Protein 4FMR (pdb70)

Nearest PDB structures (foldseek):
  4fmr-assembly1_A  TM=1.004E+00  e=1.280E-43  Phocaeicola vulgatus ATCC 8482
  4fmr-assembly2_C  TM=9.860E-01  e=5.935E-41  Phocaeicola vulgatus ATCC 8482
  2ra1-assembly1_A  TM=5.132E-01  e=4.662E-01  Geobacillus stearothermophilus
  8rw9-assembly1_F-2  TM=4.056E-01  e=6.916E-01  Bacillus anthracis
  5e4e-assembly1_C  TM=2.403E-01  e=9.165E-01  Homo sapiens

CATH classification: 2.70.50.70 (+1 more: 4.10.520.10)

Foldseek 3Di:
DAEFEWEWAPPVPTDTDTDDDDDDDPVVVLVVVVVVVPDDSVVSVVVVVVVVVVVCLCFHWDADQFKIKHKDKFADCPPVDDDPVGIDIDIDIDGHNNVVVVVVVYDYHYPYHDPDQAEFDWKAEPRPRDTPQEYEAQGKMKTFGAQLAQDDDDPVTAKWKAASVPRDIDGADPVQPDGDRGMTMGGHHQPDDWAKIIKGWHQRDGDDDDGHPHIDIYDDIHTYDHHD/DFPAEWEWAWADPVHTDTDTPDPDDDDPVVVLVVVVVVVPDDSVVSVVVVCVVVVVVCLCFHWDADQFKIKHKDKDADQDPVDDDLVGMDIDIDIDGHNNVVVSVVSYDYHYPYHDPDQDEFRWKAEPVVRDTPQEYEAQGKMKTFGAQLAFDDDDPVTAKWKQAPVPRDIDGAPPVQPDGDRGMTMGGHHQPDDWFKIIKGWHQGDGDDDDGHPHIDMYDDMHTYDHHRD/DPAEWEWAWDPVGTDTDTPDDDDDDPVVVLVVVVVVPVDDSVVSVVVVCCVVCVVCLVQHWDADQFKIKHKDKFADDDPVDDDPVGIDIDIDIDGHNNVVVVVVVYDYDYPYHDPDQDEFGWKAEPRPRDTPQEYEAQGKMKTFGAQLAQDDDDPVTAKWKAAPVPRDIDGADPVQPDGDRGMTMGHHHLPDDWAKIIKGWHQGDRPPDDGHPHIDIYDDMHTYDHHD/DQPAEWEWAWAVPVHTDTDTPDDDDDDPVVVLVVVVVVVPDDSVVSVVVVVVVVCVVCLVFHWDADQFKIKHKDKDADQDPVDDDPVGMDIDIDIDGHNNVVVSVVSYDYDYPYHDPDQAEFDWKAEPVPRDTPQEYEAQGKMKTFGAQLAFDDDDPVTAKWKQASVPRDIDGAPPVQPDGDRGMTMGGHHQPDDFHKIIKGWHQGDRPPDDGHPDIDMYDDIHTYDHHD

Solvent-accessible surface area: 40534 Å² total

Structure (mmCIF, N/CA/C/O backbone):
data_4FMR
#
_entry.id   4FMR
#
_cell.length_a   59.536
_cell.length_b   143.307
_cell.length_c   67.561
_cell.angle_alpha   90.000
_cell.angle_beta   94.350
_cell.angle_gamma   90.000
#
_symmetry.space_group_name_H-M   'P 1 21 1'
#
loop_
_entity.id
_entity.type
_entity.pdbx_description
1 polymer 'uncharacterized hypothetical protein'
2 water water
#
loop_
_atom_site.group_PDB
_atom_site.id
_atom_site.type_symbol
_atom_site.label_atom_id
_atom_site.label_alt_id
_atom_site.label_comp_id
_atom_site.label_asym_id
_atom_site.label_entity_id
_atom_site.label_seq_id
_atom_site.pdbx_PDB_ins_code
_atom_site.Cartn_x
_atom_site.Cartn_y
_atom_site.Cartn_z
_atom_site.occupancy
_atom_site.B_iso_or_equiv
_atom_site.auth_seq_id
_atom_site.auth_comp_id
_atom_site.auth_asym_id
_atom_site.auth_atom_id
_atom_site.pdbx_PDB_model_num
ATOM 1 N N . LYS A 1 3 ? 15.768 -24.912 -4.382 1.00 60.59 3 LYS A N 1
ATOM 2 C CA . LYS A 1 3 ? 14.710 -23.911 -4.517 1.00 59.71 3 LYS A CA 1
ATOM 3 C C . LYS A 1 3 ? 14.774 -22.844 -3.384 1.00 60.83 3 LYS A C 1
ATOM 4 O O . LYS A 1 3 ? 14.744 -21.634 -3.668 1.00 62.44 3 LYS A O 1
ATOM 6 N N . ASN A 1 4 ? 14.838 -23.280 -2.109 1.00 50.88 4 ASN A N 1
ATOM 7 C CA . ASN A 1 4 ? 14.861 -22.324 -1.000 1.00 47.39 4 ASN A CA 1
ATOM 8 C C . ASN A 1 4 ? 16.289 -21.959 -0.619 1.00 45.58 4 ASN A C 1
ATOM 9 O O . ASN A 1 4 ? 17.195 -22.770 -0.789 1.00 42.58 4 ASN A O 1
ATOM 14 N N . VAL A 1 5 ? 16.500 -20.704 -0.175 1.00 39.68 5 VAL A N 1
ATOM 15 C CA . VAL A 1 5 ? 17.844 -20.226 0.142 1.00 38.39 5 VAL A CA 1
ATOM 16 C C . VAL A 1 5 ? 17.868 -19.562 1.516 1.00 39.05 5 VAL A C 1
ATOM 17 O O . VAL A 1 5 ? 17.089 -18.647 1.789 1.00 38.13 5 VAL A O 1
ATOM 21 N N . LEU A 1 6 ? 18.768 -20.058 2.382 1.00 34.54 6 LEU A N 1
ATOM 22 C CA . LEU A 1 6 ? 19.050 -19.502 3.703 1.00 33.40 6 LEU A CA 1
ATOM 23 C C . LEU A 1 6 ? 20.400 -18.790 3.625 1.00 38.31 6 LEU A C 1
ATOM 24 O O . LEU A 1 6 ? 21.393 -19.395 3.204 1.00 37.31 6 LEU A O 1
ATOM 29 N N . LYS A 1 7 ? 20.425 -17.494 3.968 1.00 36.42 7 LYS A N 1
ATOM 30 C CA . LYS A 1 7 ? 21.650 -16.679 3.975 1.00 36.64 7 LYS A CA 1
ATOM 31 C C . LYS A 1 7 ? 22.275 -16.764 5.362 1.00 39.79 7 LYS A C 1
ATOM 32 O O . LYS A 1 7 ? 21.579 -16.587 6.355 1.00 37.14 7 LYS A O 1
ATOM 38 N N . ALA A 1 8 ? 23.574 -17.082 5.451 1.00 39.69 8 ALA A N 1
ATOM 39 C CA . ALA A 1 8 ? 24.181 -17.254 6.770 1.00 39.74 8 ALA A CA 1
ATOM 40 C C . ALA A 1 8 ? 25.523 -16.560 6.927 1.00 42.54 8 ALA A C 1
ATOM 41 O O . ALA A 1 8 ? 26.352 -16.583 6.021 1.00 41.27 8 ALA A O 1
ATOM 43 N N . TRP A 1 9 ? 25.732 -15.979 8.119 1.00 40.09 9 TRP A N 1
ATOM 44 C CA . TRP A 1 9 ? 26.992 -15.381 8.559 1.00 41.78 9 TRP A CA 1
ATOM 45 C C . TRP A 1 9 ? 27.865 -16.425 9.217 1.00 45.65 9 TRP A C 1
ATOM 46 O O . TRP A 1 9 ? 27.355 -17.407 9.748 1.00 41.71 9 TRP A O 1
ATOM 57 N N . LEU A 1 10 ? 29.173 -16.175 9.242 1.00 46.21 10 LEU A N 1
ATOM 58 C CA . LEU A 1 10 ? 30.135 -16.948 10.011 1.00 46.86 10 LEU A CA 1
ATOM 59 C C . LEU A 1 10 ? 30.410 -16.147 11.274 1.00 49.62 10 LEU A C 1
ATOM 60 O O . LEU A 1 10 ? 30.767 -14.970 11.158 1.00 48.29 10 LEU A O 1
ATOM 65 N N . VAL A 1 11 ? 30.121 -16.726 12.461 1.00 47.29 11 VAL A N 1
ATOM 66 C CA . VAL A 1 11 ? 30.321 -16.118 13.798 1.00 47.40 11 VAL A CA 1
ATOM 67 C C . VAL A 1 11 ? 31.108 -17.100 14.684 1.00 54.63 11 VAL A C 1
ATOM 68 O O . VAL A 1 11 ? 31.064 -18.318 14.453 1.00 52.81 11 VAL A O 1
ATOM 72 N N . ASP A 1 12 ? 31.792 -16.562 15.714 1.00 55.62 12 ASP A N 1
ATOM 73 C CA . ASP A 1 12 ? 32.551 -17.334 16.705 1.00 57.84 12 ASP A CA 1
ATOM 74 C C . ASP A 1 12 ? 31.583 -18.006 17.671 1.00 63.79 12 ASP A C 1
ATOM 75 O O . ASP A 1 12 ? 30.545 -17.427 18.001 1.00 63.57 12 ASP A O 1
ATOM 80 N N . ASN A 1 13 ? 31.910 -19.245 18.086 1.00 61.50 13 ASN A N 1
ATOM 81 C CA . ASN A 1 13 ? 31.114 -20.117 18.959 1.00 74.84 13 ASN A CA 1
ATOM 82 C C . ASN A 1 13 ? 31.423 -19.877 20.444 1.00 114.36 13 ASN A C 1
ATOM 83 O O . ASN A 1 13 ? 31.451 -18.739 20.909 1.00 81.79 13 ASN A O 1
ATOM 88 N N . THR A 1 21 ? 38.127 -20.963 19.9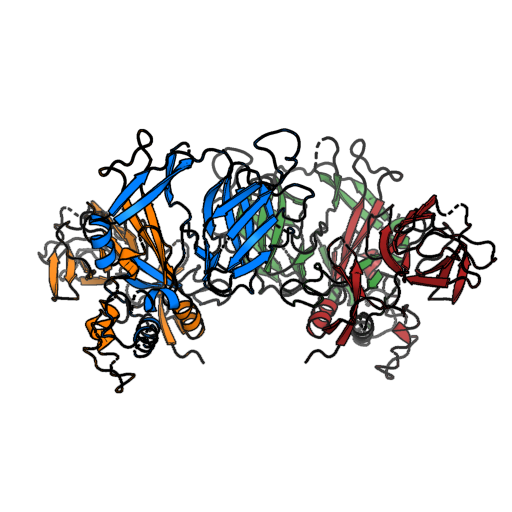62 1.00 66.22 21 THR A N 1
ATOM 89 C CA . THR A 1 21 ? 36.727 -21.305 19.638 1.00 64.48 21 THR A CA 1
ATOM 90 C C . THR A 1 21 ? 36.503 -21.622 18.128 1.00 66.38 21 THR A C 1
ATOM 91 O O . THR A 1 21 ? 37.320 -21.272 17.272 1.00 66.46 21 THR A O 1
ATOM 95 N N . ASP A 1 22 ? 35.363 -22.276 17.842 1.00 61.51 22 ASP A N 1
ATOM 96 C CA . ASP A 1 22 ? 34.859 -22.678 16.520 1.00 61.21 22 ASP A CA 1
ATOM 97 C C . ASP A 1 22 ? 34.111 -21.568 15.768 1.00 63.43 22 ASP A C 1
ATOM 98 O O . ASP A 1 22 ? 33.581 -20.653 16.399 1.00 63.90 22 ASP A O 1
ATOM 103 N N . LYS A 1 23 ? 33.982 -21.709 14.436 1.00 56.46 23 LYS A N 1
ATOM 104 C CA . LYS A 1 23 ? 33.094 -20.887 13.613 1.00 53.68 23 LYS A CA 1
ATOM 105 C C . LYS A 1 23 ? 31.783 -21.655 13.464 1.00 52.00 23 LYS A C 1
ATOM 106 O O . LYS A 1 23 ? 31.799 -22.888 13.370 1.00 50.86 23 LYS A O 1
ATOM 112 N N . ILE A 1 24 ? 30.657 -20.940 13.462 1.00 45.04 24 ILE A N 1
ATOM 113 C CA . ILE A 1 24 ? 29.323 -21.522 13.303 1.00 42.27 24 ILE A CA 1
ATOM 114 C C . ILE A 1 24 ? 28.496 -20.625 12.392 1.00 42.52 24 ILE A C 1
ATOM 115 O O . ILE A 1 24 ? 28.783 -19.431 12.243 1.00 39.74 24 ILE A O 1
ATOM 120 N N . PHE A 1 25 ? 27.456 -21.210 11.781 1.00 37.97 25 PHE A N 1
ATOM 121 C CA . PHE A 1 25 ? 26.586 -20.458 10.905 1.00 36.38 25 PHE A CA 1
ATOM 122 C C . PHE A 1 25 ? 25.483 -19.791 11.697 1.00 40.43 25 PHE A C 1
ATOM 123 O O . PHE A 1 25 ? 24.900 -20.386 12.611 1.00 40.09 25 PHE A O 1
ATOM 131 N N . GLN A 1 26 ? 25.213 -18.538 11.341 1.00 35.49 26 GLN A N 1
ATOM 132 C CA . GLN A 1 26 ? 24.162 -17.739 11.937 1.00 33.61 26 GLN A CA 1
ATOM 133 C C . GLN A 1 26 ? 23.277 -17.202 10.835 1.00 35.97 26 GLN A C 1
ATOM 134 O O . GLN A 1 26 ? 23.780 -16.595 9.894 1.00 35.20 26 GLN A O 1
ATOM 140 N N . LEU A 1 27 ? 21.968 -17.429 10.946 1.00 33.31 27 LEU A N 1
ATOM 141 C CA . LEU A 1 27 ? 20.999 -16.929 9.972 1.00 33.62 27 LEU A CA 1
ATOM 142 C C . LEU A 1 27 ? 21.022 -15.407 9.927 1.00 40.07 27 LEU A C 1
ATOM 143 O O . LEU A 1 27 ? 21.000 -14.770 10.978 1.00 38.24 27 LEU A O 1
ATOM 148 N N . GLU A 1 28 ? 21.055 -14.836 8.727 1.00 39.83 28 GLU A N 1
ATOM 149 C CA . GLU A 1 28 ? 21.020 -13.382 8.560 1.00 41.82 28 GLU A CA 1
ATOM 150 C C . GLU A 1 28 ? 19.661 -12.803 9.014 1.00 50.64 28 GLU A C 1
ATOM 151 O O . GLU A 1 28 ? 18.621 -13.470 8.881 1.00 47.85 28 GLU A O 1
ATOM 157 N N . THR A 1 29 ? 19.680 -11.554 9.563 1.00 51.16 29 THR A N 1
ATOM 158 C CA . THR A 1 29 ? 18.452 -10.873 9.982 1.00 51.72 29 THR A CA 1
ATOM 159 C C . THR A 1 29 ? 17.704 -10.401 8.726 1.00 55.83 29 THR A C 1
ATOM 160 O O . THR A 1 29 ? 18.258 -9.620 7.942 1.00 58.12 29 THR A O 1
ATOM 164 N N . THR A 1 30 ? 16.481 -10.908 8.501 1.00 49.89 30 THR A N 1
ATOM 165 C CA . THR A 1 30 ? 15.738 -10.491 7.311 1.00 49.89 30 THR A CA 1
ATOM 166 C C . THR A 1 30 ? 14.350 -9.933 7.680 1.00 50.48 30 THR A C 1
ATOM 167 O O . THR A 1 30 ? 14.211 -8.716 7.840 1.00 49.50 30 THR A O 1
ATOM 171 N N . ARG A 1 31 ? 13.363 -10.828 7.851 1.00 44.17 31 ARG A N 1
ATOM 172 C CA . ARG A 1 31 ? 11.947 -10.543 8.024 1.00 43.23 31 ARG A CA 1
ATOM 173 C C . ARG A 1 31 ? 11.250 -11.436 9.021 1.00 43.14 31 ARG A C 1
ATOM 174 O O . ARG A 1 31 ? 11.616 -12.595 9.201 1.00 41.19 31 ARG A O 1
ATOM 182 N N . SER A 1 32 ? 10.131 -10.944 9.511 1.00 38.10 32 SER A N 1
ATOM 183 C CA . SER A 1 32 ? 9.223 -11.653 10.387 1.00 36.25 32 SER A CA 1
ATOM 184 C C . SER A 1 32 ? 7.829 -11.628 9.769 1.00 38.54 32 SER A C 1
ATOM 185 O O . SER A 1 32 ? 7.413 -10.602 9.229 1.00 39.55 32 SER A O 1
ATOM 188 N N . ILE A 1 33 ? 7.122 -12.752 9.786 1.00 33.20 33 ILE A N 1
ATOM 189 C CA . ILE A 1 33 ? 5.785 -12.740 9.205 1.00 33.55 33 ILE A CA 1
ATOM 190 C C . ILE A 1 33 ? 4.815 -13.302 10.245 1.00 38.53 33 ILE A C 1
ATOM 191 O O . ILE A 1 33 ? 5.157 -14.195 11.024 1.00 38.97 33 ILE A O 1
ATOM 196 N N . ASP A 1 34 ? 3.648 -12.699 10.315 1.00 35.02 34 ASP A N 1
ATOM 197 C CA . ASP A 1 34 ? 2.621 -13.100 11.266 1.00 35.43 34 ASP A CA 1
ATOM 198 C C . ASP A 1 34 ? 1.406 -13.606 10.483 1.00 39.05 34 ASP A C 1
ATOM 199 O O . ASP A 1 34 ? 1.500 -13.740 9.260 1.00 38.95 34 ASP A O 1
ATOM 204 N N . LYS A 1 35 ? 0.280 -13.868 11.174 1.00 37.02 35 LYS A N 1
ATOM 205 C CA . LYS A 1 35 ? -0.939 -14.400 10.576 1.00 38.11 35 LYS A CA 1
ATOM 206 C C . LYS A 1 35 ? -1.468 -13.511 9.456 1.00 41.05 35 LYS A C 1
ATOM 207 O O . LYS A 1 35 ? -1.911 -14.045 8.447 1.00 40.61 35 LYS A O 1
ATOM 213 N N . GLU A 1 36 ? -1.390 -12.179 9.605 1.00 38.62 36 GLU A N 1
ATOM 214 C CA . GLU A 1 36 ? -1.859 -11.233 8.593 1.00 39.30 36 GLU A CA 1
ATOM 215 C C . GLU A 1 36 ? -1.119 -11.454 7.258 1.00 41.89 36 GLU A C 1
ATOM 216 O O . GLU A 1 36 ? -1.777 -11.632 6.228 1.00 41.82 36 GLU A O 1
ATOM 222 N N . ILE A 1 37 ? 0.229 -11.506 7.287 1.00 37.92 37 ILE A N 1
ATOM 223 C CA . ILE A 1 37 ? 1.068 -11.726 6.102 1.00 37.98 37 ILE A CA 1
ATOM 224 C C . ILE A 1 37 ? 0.877 -13.179 5.553 1.00 41.32 37 ILE A C 1
ATOM 225 O O . ILE A 1 37 ? 0.867 -13.360 4.329 1.00 42.82 37 ILE A O 1
ATOM 230 N N . ILE A 1 38 ? 0.702 -14.182 6.440 1.00 35.54 38 ILE A N 1
ATOM 231 C CA . ILE A 1 38 ? 0.435 -15.587 6.060 1.00 34.93 38 ILE A CA 1
ATOM 232 C C . ILE A 1 38 ? -0.880 -15.634 5.249 1.00 39.42 38 ILE A C 1
ATOM 233 O O . ILE A 1 38 ? -0.923 -16.263 4.191 1.00 38.70 38 ILE A O 1
ATOM 238 N N . LEU A 1 39 ? -1.918 -14.926 5.731 1.00 36.86 39 LEU A N 1
ATOM 239 C CA . LEU A 1 39 ? -3.206 -14.824 5.053 1.00 38.49 39 LEU A CA 1
ATOM 240 C C . LEU A 1 39 ? -3.062 -14.117 3.712 1.00 42.53 39 LEU A C 1
ATOM 241 O O . LEU A 1 39 ? -3.638 -14.592 2.737 1.00 41.63 39 LEU A O 1
ATOM 246 N N . ASP A 1 40 ? -2.249 -13.029 3.641 1.00 40.25 40 ASP A N 1
ATOM 247 C CA . ASP A 1 40 ? -2.017 -12.312 2.371 1.00 41.23 40 ASP A CA 1
ATOM 248 C C . ASP A 1 40 ? -1.355 -13.255 1.332 1.00 44.82 40 ASP A C 1
ATOM 249 O O . ASP A 1 40 ? -1.767 -13.276 0.172 1.00 45.74 40 ASP A O 1
ATOM 254 N N . ARG A 1 41 ? -0.369 -14.065 1.772 1.00 40.00 41 ARG A N 1
ATOM 255 C CA . ARG A 1 41 ? 0.365 -15.009 0.916 1.00 38.87 41 ARG A CA 1
ATOM 256 C C . ARG A 1 41 ? -0.487 -16.209 0.534 1.00 42.48 41 ARG A C 1
ATOM 257 O O . ARG A 1 41 ? -0.360 -16.692 -0.582 1.00 45.14 41 ARG A O 1
ATOM 273 N N . VAL A 1 43 ? -3.806 -16.040 0.064 1.00 44.61 43 VAL A N 1
ATOM 274 C CA . VAL A 1 43 ? -4.753 -15.456 -0.904 1.00 46.81 43 VAL A CA 1
ATOM 275 C C . VAL A 1 43 ? -4.024 -15.199 -2.253 1.00 53.73 43 VAL A C 1
ATOM 276 O O . VAL A 1 43 ? -4.631 -15.390 -3.307 1.00 55.05 43 VAL A O 1
ATOM 280 N N . ALA A 1 44 ? -2.733 -14.812 -2.218 1.00 51.21 44 ALA A N 1
ATOM 281 C CA . ALA A 1 44 ? -1.929 -14.591 -3.428 1.00 51.77 44 ALA A CA 1
ATOM 282 C C . ALA A 1 44 ? -1.654 -15.918 -4.164 1.00 56.95 44 ALA A C 1
ATOM 283 O O . ALA A 1 44 ? -1.670 -15.934 -5.397 1.00 58.18 44 ALA A O 1
ATOM 285 N N . LYS A 1 45 ? -1.448 -17.029 -3.415 1.00 52.50 45 LYS A N 1
ATOM 286 C CA . LYS A 1 45 ? -1.169 -18.360 -3.971 1.00 52.36 45 LYS A CA 1
ATOM 287 C C . LYS A 1 45 ? -2.432 -19.009 -4.517 1.00 59.19 45 LYS A C 1
ATOM 288 O O . LYS A 1 45 ? -2.369 -19.728 -5.522 1.00 60.55 45 LYS A O 1
ATOM 294 N N . ASN A 1 46 ? -3.566 -18.793 -3.847 1.00 56.01 46 ASN A N 1
ATOM 295 C CA . ASN A 1 46 ? -4.835 -19.351 -4.285 1.00 56.61 46 ASN A CA 1
ATOM 296 C C . ASN A 1 46 ? -5.910 -18.260 -4.208 1.00 61.49 46 ASN A C 1
ATOM 297 O O . ASN A 1 46 ? -6.511 -18.063 -3.157 1.00 59.04 46 ASN A O 1
ATOM 302 N N . PRO A 1 47 ? -6.181 -17.554 -5.334 1.00 60.56 47 PRO A N 1
ATOM 303 C CA . PRO A 1 47 ? -7.159 -16.450 -5.301 1.00 61.57 47 PRO A CA 1
ATOM 304 C C . PRO A 1 47 ? -8.616 -16.928 -5.201 1.00 66.03 47 PRO A C 1
ATOM 305 O O . PRO A 1 47 ? -9.515 -16.108 -5.008 1.00 66.38 47 PRO A O 1
ATOM 309 N N . GLY A 1 48 ? -8.818 -18.244 -5.261 1.00 62.80 48 GLY A N 1
ATOM 310 C CA . GLY A 1 48 ? -10.119 -18.888 -5.118 1.00 63.02 48 GLY A CA 1
ATOM 311 C C . GLY A 1 48 ? -10.555 -19.105 -3.680 1.00 66.22 48 GLY A C 1
ATOM 312 O O . GLY A 1 48 ? -11.631 -19.657 -3.442 1.00 68.02 48 GLY A O 1
ATOM 313 N N . VAL A 1 49 ? -9.725 -18.695 -2.707 1.00 60.27 49 VAL A N 1
ATOM 314 C CA . VAL A 1 49 ? -10.047 -18.809 -1.283 1.00 58.65 49 VAL A CA 1
ATOM 315 C C . VAL A 1 49 ? -10.414 -17.414 -0.770 1.00 61.19 49 VAL A C 1
ATOM 316 O O . VAL A 1 49 ? -9.767 -16.423 -1.123 1.00 60.89 49 VAL A O 1
ATOM 320 N N . ARG A 1 50 ? -11.471 -17.343 0.034 1.00 56.79 50 ARG A N 1
ATOM 321 C CA . ARG A 1 50 ? -11.929 -16.099 0.631 1.00 56.64 50 ARG A CA 1
ATOM 322 C C . ARG A 1 50 ? -11.091 -15.850 1.890 1.00 57.58 50 ARG A C 1
ATOM 323 O O . ARG A 1 50 ? -10.989 -16.736 2.742 1.00 56.82 50 ARG A O 1
ATOM 331 N N . ARG A 1 51 ? -10.443 -14.671 1.980 1.00 52.10 51 ARG A N 1
ATOM 332 C CA . ARG A 1 51 ? -9.566 -14.320 3.101 1.00 49.94 51 ARG A CA 1
ATOM 333 C C . ARG A 1 51 ? -10.242 -14.490 4.481 1.00 52.50 51 ARG A C 1
ATOM 334 O O . ARG A 1 51 ? -9.604 -14.992 5.407 1.00 50.54 51 ARG A O 1
ATOM 342 N N . GLU A 1 52 ? -11.512 -14.064 4.602 1.00 50.96 52 GLU A N 1
ATOM 343 C CA . GLU A 1 52 ? -12.352 -14.136 5.812 1.00 51.15 52 GLU A CA 1
ATOM 344 C C . GLU A 1 52 ? -12.566 -15.588 6.253 1.00 50.45 52 GLU A C 1
ATOM 345 O O . GLU A 1 52 ? -12.506 -15.862 7.449 1.00 48.52 52 GLU A O 1
ATOM 351 N N . THR A 1 53 ? -12.780 -16.509 5.284 1.00 45.30 53 THR A N 1
ATOM 352 C CA . THR A 1 53 ? -12.936 -17.956 5.525 1.00 44.28 53 THR A CA 1
ATOM 353 C C . THR A 1 53 ? -11.597 -18.535 6.007 1.00 45.78 53 THR A C 1
ATOM 354 O O . THR A 1 53 ? -11.577 -19.331 6.948 1.00 45.26 53 THR A O 1
ATOM 366 N N . ALA A 1 55 ? -9.103 -16.778 7.455 1.00 40.53 55 ALA A N 1
ATOM 367 C CA . ALA A 1 55 ? -8.844 -16.203 8.786 1.00 40.55 55 ALA A CA 1
ATOM 368 C C . ALA A 1 55 ? -9.634 -16.958 9.885 1.00 44.34 55 ALA A C 1
ATOM 369 O O . ALA A 1 55 ? -9.058 -17.262 10.934 1.00 42.44 55 ALA A O 1
ATOM 371 N N . LEU A 1 56 ? -10.921 -17.293 9.618 1.00 43.99 56 LEU A N 1
ATOM 372 C CA . LEU A 1 56 ? -11.800 -18.041 10.532 1.00 45.04 56 LEU A CA 1
ATOM 373 C C . LEU A 1 56 ? -11.231 -19.440 10.786 1.00 47.31 56 LEU A C 1
ATOM 374 O O . LEU A 1 56 ? -11.137 -19.842 11.943 1.00 47.81 56 LEU A O 1
ATOM 379 N N . GLY A 1 57 ? -10.837 -20.119 9.710 1.00 41.88 57 GLY A N 1
ATOM 380 C CA . GLY A 1 57 ? -10.240 -21.444 9.728 1.00 41.60 57 GLY A CA 1
ATOM 381 C C . GLY A 1 57 ? -8.994 -21.532 10.590 1.00 45.95 57 GLY A C 1
ATOM 382 O O . GLY A 1 57 ? -8.876 -22.468 11.386 1.00 45.23 57 GLY A O 1
ATOM 383 N N . ILE A 1 58 ? -8.070 -20.537 10.472 1.00 41.45 58 ILE A N 1
ATOM 384 C CA . ILE A 1 58 ? -6.836 -20.507 11.264 1.00 39.85 58 ILE A CA 1
ATOM 385 C C . ILE A 1 58 ? -7.184 -20.366 12.762 1.00 39.92 58 ILE A C 1
ATOM 386 O O . ILE A 1 58 ? -6.613 -21.094 13.560 1.00 37.32 58 ILE A O 1
ATOM 391 N N . GLU A 1 59 ? -8.120 -19.458 13.134 1.00 38.23 59 GLU A N 1
ATOM 392 C CA . GLU A 1 59 ? -8.536 -19.270 14.540 1.00 38.62 59 GLU A CA 1
ATOM 393 C C . GLU A 1 59 ? -9.172 -20.534 15.105 1.00 42.35 59 GLU A C 1
ATOM 394 O O . GLU A 1 59 ? -8.888 -20.903 16.245 1.00 42.67 59 GLU A O 1
ATOM 400 N N . LEU A 1 60 ? -10.021 -21.192 14.298 1.00 37.52 60 LEU A N 1
ATOM 401 C CA . LEU A 1 60 ? -10.724 -22.418 14.661 1.00 38.44 60 LEU A CA 1
ATOM 402 C C . LEU A 1 60 ? -9.695 -23.556 14.946 1.00 37.92 60 LEU A C 1
ATOM 403 O O . LEU A 1 60 ? -9.730 -24.169 16.025 1.00 34.53 60 LEU A O 1
ATOM 421 N N . GLU A 1 62 ? -6.540 -23.272 15.700 1.00 33.30 62 GLU A N 1
ATOM 422 C CA . GLU A 1 62 ? -5.728 -22.940 16.888 1.00 32.98 62 GLU A CA 1
ATOM 423 C C . GLU A 1 62 ? -6.464 -23.284 18.163 1.00 35.98 62 GLU A C 1
ATOM 424 O O . GLU A 1 62 ? -5.817 -23.752 19.104 1.00 36.33 62 GLU A O 1
ATOM 430 N N . GLU A 1 63 ? -7.806 -23.049 18.203 1.00 32.74 63 GLU A N 1
ATOM 431 C CA A GLU A 1 63 ? -8.665 -23.389 19.340 0.50 33.26 63 GLU A CA 1
ATOM 432 C CA B GLU A 1 63 ? -8.613 -23.385 19.369 0.50 32.49 63 GLU A CA 1
ATOM 433 C C . GLU A 1 63 ? -8.614 -24.914 19.581 1.00 36.11 63 GLU A C 1
ATOM 434 O O . GLU A 1 63 ? -8.389 -25.358 20.691 1.00 35.95 63 GLU A O 1
ATOM 445 N N . VAL A 1 64 ? -8.833 -25.704 18.518 1.00 32.23 64 VAL A N 1
ATOM 446 C CA . VAL A 1 64 ? -8.859 -27.174 18.551 1.00 32.39 64 VAL A CA 1
ATOM 447 C C . VAL A 1 64 ? -7.506 -27.725 19.067 1.00 36.59 64 VAL A C 1
ATOM 448 O O . VAL A 1 64 ? -7.507 -28.566 19.967 1.00 36.95 64 VAL A O 1
ATOM 452 N N . VAL A 1 65 ? -6.386 -27.223 18.538 1.00 33.20 65 VAL A N 1
ATOM 453 C CA . VAL A 1 65 ? -5.039 -27.680 18.890 1.00 32.20 65 VAL A CA 1
ATOM 454 C C . VAL A 1 65 ? -4.700 -27.278 20.340 1.00 34.94 65 VAL A C 1
ATOM 455 O O . VAL A 1 65 ? -4.231 -28.140 21.087 1.00 33.50 65 VAL A O 1
ATOM 459 N N . ALA A 1 66 ? -4.997 -26.010 20.752 1.00 31.86 66 ALA A N 1
ATOM 460 C CA . ALA A 1 66 ? -4.760 -25.547 22.128 1.00 30.87 66 ALA A CA 1
ATOM 461 C C . ALA A 1 66 ? -5.518 -26.418 23.113 1.00 35.37 66 ALA A C 1
ATOM 462 O O . ALA A 1 66 ? -4.919 -26.893 24.084 1.00 35.04 66 ALA A O 1
ATOM 464 N N . GLU A 1 67 ? -6.799 -26.709 22.816 1.00 31.63 67 GLU A N 1
ATOM 465 C CA . GLU A 1 67 ? -7.625 -27.549 23.677 1.00 33.64 67 GLU A CA 1
ATOM 466 C C . GLU A 1 67 ? -7.099 -28.966 23.784 1.00 36.64 67 GLU A C 1
ATOM 467 O O . GLU A 1 67 ? -7.139 -29.527 24.877 1.00 35.97 67 GLU A O 1
ATOM 473 N N . ALA A 1 68 ? -6.621 -29.530 22.662 1.00 32.74 68 ALA A N 1
ATOM 474 C CA . ALA A 1 68 ? -6.051 -30.885 22.586 1.00 32.75 68 ALA A CA 1
ATOM 475 C C . ALA A 1 68 ? -4.822 -30.986 23.470 1.00 34.69 68 ALA A C 1
ATOM 476 O O . ALA A 1 68 ? -4.733 -31.899 24.274 1.00 34.46 68 ALA A O 1
ATOM 478 N N . LEU A 1 69 ? -3.900 -30.017 23.346 1.00 28.93 69 LEU A N 1
ATOM 479 C CA . LEU A 1 69 ? -2.665 -29.981 24.119 1.00 28.48 69 LEU A CA 1
ATOM 480 C C . LEU A 1 69 ? -2.918 -29.781 25.607 1.00 35.33 69 LEU A C 1
ATOM 481 O O . LEU A 1 69 ? -2.238 -30.406 26.435 1.00 34.85 69 LEU A O 1
ATOM 494 N N . ASN A 1 71 ? -5.484 -30.716 27.186 1.00 36.01 71 ASN A N 1
ATOM 495 C CA . ASN A 1 71 ? -6.224 -31.803 27.769 1.00 37.72 71 ASN A CA 1
ATOM 496 C C . ASN A 1 71 ? -5.422 -33.106 27.558 1.00 41.57 71 ASN A C 1
ATOM 497 O O . ASN A 1 71 ? -5.967 -34.211 27.568 1.00 42.43 71 ASN A O 1
ATOM 502 N N . GLY A 1 72 ? -4.101 -32.938 27.488 1.00 36.93 72 GLY A N 1
ATOM 503 C CA . GLY A 1 72 ? -3.113 -34.010 27.501 1.00 35.74 72 GLY A CA 1
ATOM 504 C C . GLY A 1 72 ? -2.874 -34.842 26.273 1.00 37.36 72 GLY A C 1
ATOM 505 O O . GLY A 1 72 ? -2.349 -35.943 26.392 1.00 35.67 72 GLY A O 1
ATOM 506 N N . GLU A 1 73 ? -3.227 -34.333 25.098 1.00 34.55 73 GLU A N 1
ATOM 507 C CA . GLU A 1 73 ? -2.969 -35.028 23.841 1.00 33.69 73 GLU A CA 1
ATOM 508 C C . GLU A 1 73 ? -1.701 -34.525 23.176 1.00 37.60 73 GLU A C 1
ATOM 509 O O . GLU A 1 73 ? -1.385 -33.315 23.247 1.00 36.84 73 GLU A O 1
ATOM 515 N N . SER A 1 74 ? -0.987 -35.438 22.493 1.00 33.11 74 SER A N 1
ATOM 516 C CA . SER A 1 74 ? 0.112 -35.019 21.631 1.00 32.72 74 SER A CA 1
ATOM 517 C C . SER A 1 74 ? -0.547 -34.650 20.288 1.00 35.28 74 SER A C 1
ATOM 518 O O . SER A 1 74 ? -1.528 -35.282 19.895 1.00 33.87 74 SER A O 1
ATOM 521 N N . VAL A 1 75 ? -0.096 -33.586 19.652 1.00 31.59 75 VAL A N 1
ATOM 522 C CA . VAL A 1 75 ? -0.717 -33.145 18.413 1.00 31.29 75 VAL A CA 1
ATOM 523 C C . VAL A 1 75 ? 0.292 -33.170 17.292 1.00 34.68 75 VAL A C 1
ATOM 524 O O . VAL A 1 75 ? 1.335 -32.535 17.406 1.00 32.96 75 VAL A O 1
ATOM 528 N N . ASN A 1 76 ? -0.045 -33.828 16.188 1.00 31.55 76 ASN A N 1
ATOM 529 C CA . ASN A 1 76 ? 0.855 -33.865 15.044 1.00 31.43 76 ASN A CA 1
ATOM 530 C C . ASN A 1 76 ? 0.178 -33.258 13.795 1.00 38.20 76 ASN A C 1
ATOM 531 O O . ASN A 1 76 ? -0.825 -33.778 13.303 1.00 35.98 76 ASN A O 1
ATOM 536 N N . THR A 1 77 ? 0.765 -32.173 13.258 1.00 37.87 77 THR A N 1
ATOM 537 C CA . THR A 1 77 ? 0.339 -31.560 11.979 1.00 37.72 77 THR A CA 1
ATOM 538 C C . THR A 1 77 ? 1.476 -31.823 10.967 1.00 43.14 77 THR A C 1
ATOM 539 O O . THR A 1 77 ? 2.475 -32.464 11.294 1.00 43.56 77 THR A O 1
ATOM 543 N N . GLY A 1 78 ? 1.374 -31.271 9.776 1.00 40.78 78 GLY A N 1
ATOM 544 C CA . GLY A 1 78 ? 2.467 -31.384 8.822 1.00 39.60 78 GLY A CA 1
ATOM 545 C C . GLY A 1 78 ? 3.642 -30.540 9.266 1.00 43.58 78 GLY A C 1
ATOM 546 O O . GLY A 1 78 ? 4.796 -30.930 9.053 1.00 44.85 78 GLY A O 1
ATOM 547 N N . LEU A 1 79 ? 3.356 -29.393 9.951 1.00 37.40 79 LEU A N 1
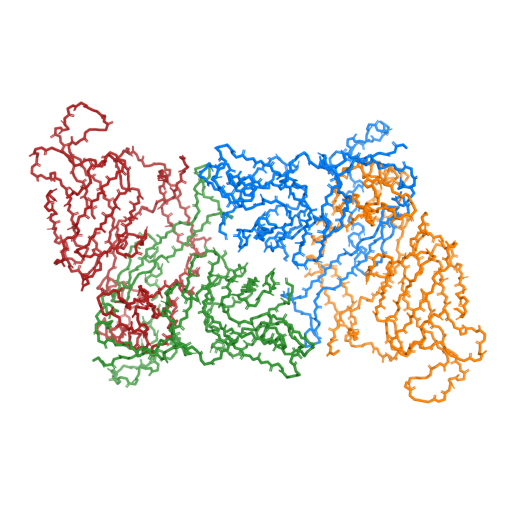ATOM 548 C CA . LEU A 1 79 ? 4.378 -28.447 10.403 1.00 36.29 79 LEU A CA 1
ATOM 549 C C . LEU A 1 79 ? 5.052 -28.837 11.708 1.00 37.63 79 LEU A C 1
ATOM 550 O O . LEU A 1 79 ? 6.240 -28.546 11.884 1.00 37.71 79 LEU A O 1
ATOM 555 N N . PHE A 1 80 ? 4.299 -29.384 12.664 1.00 32.21 80 PHE A N 1
ATOM 556 C CA . PHE A 1 80 ? 4.905 -29.670 13.955 1.00 31.83 80 PHE A CA 1
ATOM 557 C C . PHE A 1 80 ? 4.225 -30.800 14.696 1.00 34.01 80 PHE A C 1
ATOM 558 O O . PHE A 1 80 ? 3.124 -31.230 14.368 1.00 33.08 80 PHE A O 1
ATOM 566 N N . ARG A 1 81 ? 4.884 -31.225 15.741 1.00 30.37 81 ARG A N 1
ATOM 567 C CA . ARG A 1 81 ? 4.333 -32.128 16.739 1.00 30.72 81 ARG A CA 1
ATOM 568 C C . ARG A 1 81 ? 4.508 -31.406 18.062 1.00 33.64 81 ARG A C 1
ATOM 569 O O . ARG A 1 81 ? 5.575 -30.830 18.309 1.00 33.81 81 ARG A O 1
ATOM 577 N N . GLY A 1 82 ? 3.440 -31.354 18.846 1.00 30.54 82 GLY A N 1
ATOM 578 C CA . GLY A 1 82 ? 3.452 -30.713 20.155 1.00 30.35 82 GLY A CA 1
ATOM 579 C C . GLY A 1 82 ? 2.914 -31.604 21.255 1.00 33.10 82 GLY A C 1
ATOM 580 O O . GLY A 1 82 ? 2.088 -32.479 21.002 1.00 30.83 82 GLY A O 1
ATOM 581 N N . VAL A 1 83 ? 3.356 -31.366 22.490 1.00 29.93 83 VAL A N 1
ATOM 582 C CA . VAL A 1 83 ? 2.860 -32.058 23.677 1.00 29.72 83 VAL A CA 1
ATOM 583 C C . VAL A 1 83 ? 3.100 -31.128 24.831 1.00 32.52 83 VAL A C 1
ATOM 584 O O . VAL A 1 83 ? 4.113 -30.440 24.837 1.00 31.20 83 VAL A O 1
ATOM 588 N N . ALA A 1 84 ? 2.173 -31.100 25.804 1.00 32.25 84 ALA A N 1
ATOM 589 C CA . ALA A 1 84 ? 2.333 -30.352 27.050 1.00 33.22 84 ALA A CA 1
ATOM 590 C C . ALA A 1 84 ? 3.433 -30.979 27.912 1.00 38.23 84 ALA A C 1
ATOM 591 O O . ALA A 1 84 ? 3.543 -32.209 28.002 1.00 37.64 84 ALA A O 1
ATOM 593 N N . GLN A 1 85 ? 4.239 -30.118 28.542 1.00 36.46 85 GLN A N 1
ATOM 594 C CA . GLN A 1 85 ? 5.354 -30.476 29.404 1.00 36.89 85 GLN A CA 1
ATOM 595 C C . GLN A 1 85 ? 5.308 -29.679 30.702 1.00 40.22 85 GLN A C 1
ATOM 596 O O . GLN A 1 85 ? 4.636 -28.642 30.772 1.00 37.92 85 GLN A O 1
ATOM 602 N N . PHE A 1 86 ? 6.035 -30.153 31.720 1.00 38.66 86 PHE A N 1
ATOM 603 C CA . PHE A 1 86 ? 6.089 -29.463 33.013 1.00 39.69 86 PHE A CA 1
ATOM 604 C C . PHE A 1 86 ? 7.488 -28.975 33.316 1.00 47.20 86 PHE A C 1
ATOM 605 O O . PHE A 1 86 ? 8.466 -29.698 33.078 1.00 47.32 86 PHE A O 1
ATOM 613 N N . ARG A 1 87 ? 7.578 -27.732 33.813 1.00 47.22 87 ARG A N 1
ATOM 614 C CA A ARG A 1 87 ? 8.854 -27.127 34.183 0.50 48.23 87 ARG A CA 1
ATOM 615 C CA B ARG A 1 87 ? 8.842 -27.094 34.173 0.50 48.20 87 ARG A CA 1
ATOM 616 C C . ARG A 1 87 ? 8.929 -26.955 35.695 1.00 56.28 87 ARG A C 1
ATOM 617 O O . ARG A 1 87 ? 7.930 -26.636 36.344 1.00 56.42 87 ARG A O 1
ATOM 632 N N . GLY A 1 88 ? 10.112 -27.202 36.244 1.00 57.43 88 GLY A N 1
ATOM 633 C CA . GLY A 1 88 ? 10.362 -27.087 37.671 1.00 59.44 88 GLY A CA 1
ATOM 634 C C . GLY A 1 88 ? 10.237 -28.384 38.437 1.00 68.18 88 GLY A C 1
ATOM 635 O O . GLY A 1 88 ? 9.495 -29.296 38.056 1.00 67.40 88 GLY A O 1
ATOM 636 N N . VAL A 1 89 ? 10.970 -28.430 39.546 1.00 69.14 89 VAL A N 1
ATOM 637 C CA . VAL A 1 89 ? 11.048 -29.497 40.543 1.00 71.10 89 VAL A CA 1
ATOM 638 C C . VAL A 1 89 ? 9.687 -29.625 41.268 1.00 77.24 89 VAL A C 1
ATOM 639 O O . VAL A 1 89 ? 9.081 -28.603 41.626 1.00 76.44 89 VAL A O 1
ATOM 643 N N . ALA A 1 90 ? 9.217 -30.882 41.469 1.00 75.44 90 ALA A N 1
ATOM 644 C CA . ALA A 1 90 ? 7.992 -31.179 42.210 1.00 76.35 90 ALA A CA 1
ATOM 645 C C . ALA A 1 90 ? 8.297 -31.108 43.714 1.00 83.04 90 ALA A C 1
ATOM 646 O O . ALA A 1 90 ? 8.680 -32.114 44.321 1.00 84.02 90 ALA A O 1
ATOM 648 N N . LYS A 1 91 ? 8.215 -29.886 44.289 1.00 79.89 91 LYS A N 1
ATOM 649 C CA . LYS A 1 91 ? 8.515 -29.599 45.697 1.00 80.61 91 LYS A CA 1
ATOM 650 C C . LYS A 1 91 ? 7.382 -30.057 46.615 1.00 85.25 91 LYS A C 1
ATOM 651 O O . LYS A 1 91 ? 6.235 -29.638 46.436 1.00 85.02 91 LYS A O 1
ATOM 657 N N . GLN A 1 92 ? 7.722 -30.917 47.604 1.00 82.68 92 GLN A N 1
ATOM 658 C CA . GLN A 1 92 ? 6.844 -31.498 48.635 1.00 83.53 92 GLN A CA 1
ATOM 659 C C . GLN A 1 92 ? 5.623 -32.241 48.015 1.00 86.38 92 GLN A C 1
ATOM 660 O O . GLN A 1 92 ? 4.525 -32.201 48.584 1.00 85.96 92 GLN A O 1
ATOM 662 N N . ASN A 1 93 ? 5.844 -32.946 46.865 1.00 82.02 93 ASN A N 1
ATOM 663 C CA . ASN A 1 93 ? 4.862 -33.749 46.099 1.00 81.13 93 ASN A CA 1
ATOM 664 C C . ASN A 1 93 ? 3.616 -32.917 45.681 1.00 82.41 93 ASN A C 1
ATOM 665 O O . ASN A 1 93 ? 2.514 -33.464 45.538 1.00 81.92 93 ASN A O 1
ATOM 670 N N . ALA A 1 94 ? 3.811 -31.605 45.456 1.00 76.58 94 ALA A N 1
ATOM 671 C CA . ALA A 1 94 ? 2.734 -30.684 45.107 1.00 75.02 94 ALA A CA 1
ATOM 672 C C . ALA A 1 94 ? 3.146 -29.690 44.026 1.00 74.70 94 ALA A C 1
ATOM 673 O O . ALA A 1 94 ? 4.335 -29.398 43.850 1.00 74.11 94 ALA A O 1
ATOM 675 N N . TRP A 1 95 ? 2.137 -29.149 43.329 1.00 67.93 95 TRP A N 1
ATOM 676 C CA . TRP A 1 95 ? 2.308 -28.140 42.299 1.00 65.44 95 TRP A CA 1
ATOM 677 C C . TRP A 1 95 ? 2.329 -26.757 42.943 1.00 71.01 95 TRP A C 1
ATOM 678 O O . TRP A 1 95 ? 1.357 -26.395 43.617 1.00 72.98 95 TRP A O 1
ATOM 689 N N . ASP A 1 96 ? 3.427 -25.993 42.754 1.00 66.47 96 ASP A N 1
ATOM 690 C CA A ASP A 1 96 ? 3.536 -24.622 43.268 0.70 66.50 96 ASP A CA 1
ATOM 691 C CA B ASP A 1 96 ? 3.524 -24.634 43.278 0.30 66.26 96 ASP A CA 1
ATOM 692 C C . ASP A 1 96 ? 3.577 -23.658 42.093 1.00 68.72 96 ASP A C 1
ATOM 693 O O . ASP A 1 96 ? 4.575 -23.611 41.368 1.00 66.79 96 ASP A O 1
ATOM 702 N N . ALA A 1 97 ? 2.481 -22.899 41.901 1.00 65.21 97 ALA A N 1
ATOM 703 C CA . ALA A 1 97 ? 2.273 -21.914 40.838 1.00 65.04 97 ALA A CA 1
ATOM 704 C C . ALA A 1 97 ? 3.425 -20.901 40.701 1.00 70.97 97 ALA A C 1
ATOM 705 O O . ALA A 1 97 ? 3.560 -20.289 39.635 1.00 70.99 97 ALA A O 1
ATOM 707 N N . ALA A 1 98 ? 4.258 -20.735 41.752 1.00 68.38 98 ALA A N 1
ATOM 708 C CA . ALA A 1 98 ? 5.399 -19.818 41.716 1.00 68.00 98 ALA A CA 1
ATOM 709 C C . ALA A 1 98 ? 6.635 -20.458 41.053 1.00 70.57 98 ALA A C 1
ATOM 710 O O . ALA A 1 98 ? 7.325 -19.758 40.317 1.00 70.13 98 ALA A O 1
ATOM 712 N N . THR A 1 99 ? 6.911 -21.766 41.296 1.00 66.44 99 THR A N 1
ATOM 713 C CA . THR A 1 99 ? 8.092 -22.459 40.743 1.00 65.49 99 THR A CA 1
ATOM 714 C C . THR A 1 99 ? 7.756 -23.381 39.525 1.00 65.59 99 THR A C 1
ATOM 715 O O . THR A 1 99 ? 8.618 -23.605 38.667 1.00 63.81 99 THR A O 1
ATOM 719 N N . ASN A 1 100 ? 6.537 -23.937 39.490 1.00 60.11 100 ASN A N 1
ATOM 720 C CA . ASN A 1 100 ? 6.096 -24.846 38.438 1.00 57.84 100 ASN A CA 1
ATOM 721 C C . ASN A 1 100 ? 5.304 -24.113 37.381 1.00 58.21 100 ASN A C 1
ATOM 722 O O . ASN A 1 100 ? 4.635 -23.107 37.669 1.00 57.64 100 ASN A O 1
ATOM 727 N N . SER A 1 101 ? 5.409 -24.618 36.140 1.00 50.90 101 SER A N 1
ATOM 728 C CA . SER A 1 101 ? 4.695 -24.083 34.992 1.00 48.84 101 SER A CA 1
ATOM 729 C C . SER A 1 101 ? 4.508 -25.157 33.915 1.00 48.56 101 SER A C 1
ATOM 730 O O . SER A 1 101 ? 5.263 -26.130 33.841 1.00 46.32 101 SER A O 1
ATOM 733 N N . ILE A 1 102 ? 3.456 -24.974 33.117 1.00 43.52 102 ILE A N 1
ATOM 734 C CA . ILE A 1 102 ? 3.119 -25.770 31.939 1.00 41.03 102 ILE A CA 1
ATOM 735 C C . ILE A 1 102 ? 3.716 -25.074 30.732 1.00 41.32 102 ILE A C 1
ATOM 736 O O . ILE A 1 102 ? 3.770 -23.838 30.685 1.00 40.18 102 ILE A O 1
ATOM 741 N N . TYR A 1 103 ? 4.173 -25.854 29.756 1.00 36.01 103 TYR A N 1
ATOM 742 C CA . TYR A 1 103 ? 4.602 -25.313 28.473 1.00 33.59 103 TYR A CA 1
ATOM 743 C C . TYR A 1 103 ? 4.315 -26.382 27.428 1.00 36.50 103 TYR A C 1
ATOM 744 O O . TYR A 1 103 ? 4.036 -27.541 27.762 1.00 35.71 103 TYR A O 1
ATOM 753 N N . VAL A 1 104 ? 4.313 -25.985 26.168 1.00 32.11 104 VAL A N 1
ATOM 754 C CA . VAL A 1 104 ? 4.125 -26.948 25.097 1.00 30.55 104 VAL A CA 1
ATOM 755 C C . VAL A 1 104 ? 5.448 -27.040 24.403 1.00 32.98 104 VAL A C 1
ATOM 756 O O . VAL A 1 104 ? 5.996 -26.019 23.984 1.00 31.64 104 VAL A O 1
ATOM 760 N N . SER A 1 105 ? 5.969 -28.243 24.314 1.00 29.16 105 SER A N 1
ATOM 761 C CA . SER A 1 105 ? 7.206 -28.494 23.611 1.00 28.76 105 SER A CA 1
ATOM 762 C C . SER A 1 105 ? 6.842 -28.879 22.176 1.00 34.20 105 SER A C 1
ATOM 763 O O . SER A 1 105 ? 5.981 -29.729 21.955 1.00 32.92 105 SER A O 1
ATOM 766 N N . LEU A 1 106 ? 7.439 -28.172 21.203 1.00 33.40 106 LEU A N 1
ATOM 767 C CA . LEU A 1 106 ? 7.181 -28.326 19.779 1.00 33.20 106 LEU A CA 1
ATOM 768 C C . LEU A 1 106 ? 8.402 -28.774 19.030 1.00 33.74 106 LEU A C 1
ATOM 769 O O . LEU A 1 106 ? 9.506 -28.284 19.270 1.00 32.78 106 LEU A O 1
ATOM 774 N N . THR A 1 107 ? 8.198 -29.716 18.111 1.00 30.00 107 THR A N 1
ATOM 775 C CA . THR A 1 107 ? 9.278 -30.238 17.295 1.00 30.14 107 THR A CA 1
ATOM 776 C C . THR A 1 107 ? 8.841 -30.093 15.838 1.00 34.09 107 THR A C 1
ATOM 777 O O . THR A 1 107 ? 7.657 -30.111 15.570 1.00 34.14 107 THR A O 1
ATOM 781 N N . GLN A 1 108 ? 9.788 -29.927 14.907 1.00 31.64 108 GLN A N 1
ATOM 782 C CA . GLN A 1 108 ? 9.445 -29.774 13.493 1.00 30.68 108 GLN A CA 1
ATOM 783 C C . GLN A 1 108 ? 8.715 -31.052 12.964 1.00 32.84 108 GLN A C 1
ATOM 784 O O . GLN A 1 108 ? 9.005 -32.184 13.374 1.00 29.16 108 GLN A O 1
ATOM 790 N N . GLY A 1 109 ? 7.750 -30.825 12.078 1.00 30.47 109 GLY A N 1
ATOM 791 C CA . GLY A 1 109 ? 6.976 -31.899 11.476 1.00 30.18 109 GLY A CA 1
ATOM 792 C C . GLY A 1 109 ? 7.520 -32.326 10.121 1.00 33.04 109 GLY A C 1
ATOM 793 O O . GLY A 1 109 ? 8.478 -31.733 9.600 1.00 31.15 109 GLY A O 1
ATOM 794 N N . LYS A 1 110 ? 6.888 -33.347 9.541 1.00 29.73 110 LYS A N 1
ATOM 795 C CA . LYS A 1 110 ? 7.298 -33.927 8.267 1.00 31.42 110 LYS A CA 1
ATOM 796 C C . LYS A 1 110 ? 7.385 -32.863 7.129 1.00 34.89 110 LYS A C 1
ATOM 797 O O . LYS A 1 110 ? 8.327 -32.910 6.351 1.00 35.19 110 LYS A O 1
ATOM 803 N N . ALA A 1 111 ? 6.417 -31.946 7.025 1.00 30.81 111 ALA A N 1
ATOM 804 C CA . ALA A 1 111 ? 6.423 -30.925 5.981 1.00 30.56 111 ALA A CA 1
ATOM 805 C C . ALA A 1 111 ? 7.686 -30.026 6.098 1.00 34.09 111 ALA A C 1
ATOM 806 O O . ALA A 1 111 ? 8.285 -29.684 5.079 1.00 33.74 111 ALA A O 1
ATOM 808 N N . LEU A 1 112 ? 8.126 -29.702 7.325 1.00 30.71 112 LEU A N 1
ATOM 809 C CA . LEU A 1 112 ? 9.352 -28.915 7.503 1.00 30.31 112 LEU A CA 1
ATOM 810 C C . LEU A 1 112 ? 10.602 -29.753 7.157 1.00 35.86 112 LEU A C 1
ATOM 811 O O . LEU A 1 112 ? 11.476 -29.264 6.454 1.00 36.16 112 LEU A O 1
ATOM 816 N N . ARG A 1 113 ? 10.666 -31.010 7.593 1.00 34.27 113 ARG A N 1
ATOM 817 C CA . ARG A 1 113 ? 11.785 -31.895 7.265 1.00 35.40 113 ARG A CA 1
ATOM 818 C C . ARG A 1 113 ? 11.893 -32.086 5.726 1.00 38.95 113 ARG A C 1
ATOM 819 O O . ARG A 1 113 ? 13.009 -32.129 5.201 1.00 39.11 113 ARG A O 1
ATOM 827 N N . GLU A 1 114 ? 10.746 -32.165 5.009 1.00 35.35 114 GLU A N 1
ATOM 828 C CA . GLU A 1 114 ? 10.763 -32.305 3.547 1.00 35.42 114 GLU A CA 1
ATOM 829 C C . GLU A 1 114 ? 11.229 -31.006 2.877 1.00 38.75 114 GLU A C 1
ATOM 830 O O . GLU A 1 114 ? 11.956 -31.064 1.885 1.00 40.91 114 GLU A O 1
ATOM 836 N N . ALA A 1 115 ? 10.806 -29.837 3.405 1.00 32.62 115 ALA A N 1
ATOM 837 C CA . ALA A 1 115 ? 11.165 -28.527 2.837 1.00 31.09 115 ALA A CA 1
ATOM 838 C C . ALA A 1 115 ? 12.655 -28.268 2.991 1.00 33.75 115 ALA A C 1
ATOM 839 O O . ALA A 1 115 ? 13.253 -27.645 2.109 1.00 33.20 115 ALA A O 1
ATOM 841 N N . ILE A 1 116 ? 13.251 -28.772 4.086 1.00 30.24 116 ILE A N 1
ATOM 842 C CA . ILE A 1 116 ? 14.679 -28.639 4.402 1.00 31.13 116 ILE A CA 1
ATOM 843 C C . ILE A 1 116 ? 15.522 -29.307 3.310 1.00 39.00 116 ILE A C 1
ATOM 844 O O . ILE A 1 116 ? 16.540 -28.741 2.931 1.00 39.46 116 ILE A O 1
ATOM 849 N N . LYS A 1 117 ? 15.077 -30.466 2.771 1.00 39.27 117 LYS A N 1
ATOM 850 C CA . LYS A 1 117 ? 15.747 -31.212 1.701 1.00 40.69 117 LYS A CA 1
ATOM 851 C C . LYS A 1 117 ? 15.957 -30.373 0.450 1.00 46.50 117 LYS A C 1
ATOM 852 O O . LYS A 1 117 ? 16.924 -30.612 -0.273 1.00 47.70 117 LYS A O 1
ATOM 858 N N . ASP A 1 118 ? 15.026 -29.429 0.163 1.00 43.14 118 ASP A N 1
ATOM 859 C CA . ASP A 1 118 ? 15.070 -28.546 -1.023 1.00 43.94 118 ASP A CA 1
ATOM 860 C C . ASP A 1 118 ? 15.613 -27.139 -0.668 1.00 44.58 118 ASP A C 1
ATOM 861 O O . ASP A 1 118 ? 15.289 -26.162 -1.342 1.00 44.58 118 ASP A O 1
ATOM 866 N N . THR A 1 119 ? 16.433 -27.044 0.377 1.00 38.95 119 THR A N 1
ATOM 867 C CA . THR A 1 119 ? 16.976 -25.764 0.834 1.00 37.14 119 THR A CA 1
ATOM 868 C C . THR A 1 119 ? 18.511 -25.790 0.764 1.00 40.63 119 THR A C 1
ATOM 869 O O . THR A 1 119 ? 19.142 -26.785 1.128 1.00 40.26 119 THR A O 1
ATOM 873 N N . ARG A 1 120 ? 19.099 -24.692 0.272 1.00 38.49 120 ARG A N 1
ATOM 874 C CA . ARG A 1 120 ? 20.540 -24.517 0.230 1.00 40.12 120 ARG A CA 1
ATOM 875 C C . ARG A 1 120 ? 20.945 -23.332 1.138 1.00 42.84 120 ARG A C 1
ATOM 876 O O . ARG A 1 120 ? 20.134 -22.439 1.419 1.00 40.71 120 ARG A O 1
ATOM 884 N N . VAL A 1 121 ? 22.203 -23.351 1.599 1.00 38.58 121 VAL A N 1
ATOM 885 C CA . VAL A 1 121 ? 22.741 -22.327 2.493 1.00 37.27 121 VAL A CA 1
ATOM 886 C C . VAL A 1 121 ? 23.725 -21.465 1.710 1.00 40.92 121 VAL A C 1
ATOM 887 O O . VAL A 1 121 ? 24.677 -21.976 1.123 1.00 40.77 121 VAL A O 1
ATOM 891 N N . ASP A 1 122 ? 23.436 -20.161 1.648 1.00 37.43 122 ASP A N 1
ATOM 892 C CA . ASP A 1 122 ? 24.292 -19.171 1.008 1.00 37.62 122 ASP A CA 1
ATOM 893 C C . ASP A 1 122 ? 25.135 -18.532 2.106 1.00 39.35 122 ASP A C 1
ATOM 894 O O . ASP A 1 122 ? 24.632 -17.729 2.885 1.00 38.18 122 ASP A O 1
ATOM 899 N N . VAL A 1 123 ? 26.405 -18.915 2.182 1.00 36.64 123 VAL A N 1
ATOM 900 C CA . VAL A 1 123 ? 27.335 -18.447 3.208 1.00 37.10 123 VAL A CA 1
ATOM 901 C C . VAL A 1 123 ? 27.819 -17.039 2.799 1.00 44.38 123 VAL A C 1
ATOM 902 O O . VAL A 1 123 ? 28.423 -16.861 1.744 1.00 45.09 123 VAL A O 1
ATOM 906 N N . LEU A 1 124 ? 27.452 -16.035 3.607 1.00 42.50 124 LEU A N 1
ATOM 907 C CA . LEU A 1 124 ? 27.790 -14.623 3.399 1.00 43.24 124 LEU A CA 1
ATOM 908 C C . LEU A 1 124 ? 29.205 -14.324 3.819 1.00 49.94 124 LEU A C 1
ATOM 909 O O . LEU A 1 124 ? 29.741 -13.284 3.444 1.00 52.17 124 LEU A O 1
ATOM 914 N N . GLY A 1 125 ? 29.777 -15.204 4.632 1.00 46.35 125 GLY A N 1
ATOM 915 C CA . GLY A 1 125 ? 31.105 -15.019 5.191 1.00 47.68 125 GLY A CA 1
ATOM 916 C C . GLY A 1 125 ? 30.992 -14.400 6.563 1.00 52.91 125 GLY A C 1
ATOM 917 O O . GLY A 1 125 ? 29.918 -14.434 7.179 1.00 50.07 125 GLY A O 1
ATOM 918 N N . GLU A 1 126 ? 32.102 -13.836 7.055 1.00 53.61 126 GLU A N 1
ATOM 919 C CA . GLU A 1 126 ? 32.153 -13.148 8.348 1.00 54.45 126 GLU A CA 1
ATOM 920 C C . GLU A 1 126 ? 31.653 -11.726 8.193 1.00 59.24 126 GLU A C 1
ATOM 921 O O . GLU A 1 126 ? 31.870 -11.135 7.135 1.00 58.83 126 GLU A O 1
ATOM 927 N N . ARG A 1 127 ? 31.016 -11.158 9.237 1.00 57.32 127 ARG A N 1
ATOM 928 C CA . ARG A 1 127 ? 30.558 -9.762 9.213 1.00 58.48 127 ARG A CA 1
ATOM 929 C C . ARG A 1 127 ? 31.743 -8.828 9.038 1.00 66.16 127 ARG A C 1
ATOM 930 O O . ARG A 1 127 ? 32.799 -9.113 9.606 1.00 67.22 127 ARG A O 1
ATOM 938 N N . PRO A 1 128 ? 31.618 -7.728 8.259 1.00 64.67 128 PRO A N 1
ATOM 939 C CA . PRO A 1 128 ? 32.795 -6.853 8.030 1.00 66.31 128 PRO A CA 1
ATOM 940 C C . PRO A 1 128 ? 33.375 -6.228 9.308 1.00 70.43 128 PRO A C 1
ATOM 941 O O . PRO A 1 128 ? 34.570 -5.914 9.332 1.00 71.77 128 PRO A O 1
ATOM 945 N N . THR A 1 129 ? 32.558 -6.068 10.368 1.00 64.83 129 THR A N 1
ATOM 946 C CA . THR A 1 129 ? 33.039 -5.474 11.622 1.00 64.61 129 THR A CA 1
ATOM 947 C C . THR A 1 129 ? 32.863 -6.465 12.787 1.00 64.43 129 THR A C 1
ATOM 948 O O . THR A 1 129 ? 31.906 -7.244 12.799 1.00 61.36 129 THR A O 1
ATOM 952 N N . LYS A 1 130 ? 33.783 -6.390 13.778 1.00 60.46 130 LYS A N 1
ATOM 953 C CA . LYS A 1 130 ? 33.781 -7.195 15.005 1.00 59.15 130 LYS A CA 1
ATOM 954 C C . LYS A 1 130 ? 32.826 -6.552 16.038 1.00 57.85 130 LYS A C 1
ATOM 955 O O . LYS A 1 130 ? 33.218 -6.168 17.141 1.00 56.97 130 LYS A O 1
ATOM 961 N N . PHE A 1 131 ? 31.559 -6.418 15.631 1.00 50.81 131 PHE A N 1
ATOM 962 C CA . PHE A 1 131 ? 30.484 -5.839 16.421 1.00 47.60 131 PHE A CA 1
ATOM 963 C C . PHE A 1 131 ? 29.193 -6.519 16.019 1.00 50.39 131 PHE A C 1
ATOM 964 O O . PHE A 1 131 ? 28.632 -6.206 14.961 1.00 51.25 131 PHE A O 1
ATOM 972 N N . TYR A 1 132 ? 28.743 -7.486 16.838 1.00 43.63 132 TYR A N 1
ATOM 973 C CA . TYR A 1 132 ? 27.528 -8.227 16.531 1.00 42.26 132 TYR A CA 1
ATOM 974 C C . TYR A 1 132 ? 26.996 -9.000 17.724 1.00 43.24 132 TYR A C 1
ATOM 975 O O . TYR A 1 132 ? 27.702 -9.207 18.707 1.00 42.35 132 TYR A O 1
ATOM 984 N N . ILE A 1 133 ? 25.769 -9.497 17.564 1.00 39.95 133 ILE A N 1
ATOM 985 C CA . ILE A 1 133 ? 25.053 -10.390 18.474 1.00 39.55 133 ILE A CA 1
ATOM 986 C C . ILE A 1 133 ? 25.258 -11.787 17.885 1.00 46.41 133 ILE A C 1
ATOM 987 O O . ILE A 1 133 ? 24.795 -12.068 16.771 1.00 44.09 133 ILE A O 1
ATOM 992 N N . GLY A 1 134 ? 26.036 -12.601 18.589 1.00 46.22 134 GLY A N 1
ATOM 993 C CA . GLY A 1 134 ? 26.360 -13.953 18.143 1.00 46.78 134 GLY A CA 1
ATOM 994 C C . GLY A 1 134 ? 25.308 -14.978 18.528 1.00 50.07 134 GLY A C 1
ATOM 995 O O . GLY A 1 134 ? 24.906 -15.813 17.710 1.00 50.26 134 GLY A O 1
ATOM 996 N N . SER A 1 135 ? 24.887 -14.937 19.787 1.00 44.03 135 SER A N 1
ATOM 997 C CA . SER A 1 135 ? 23.936 -15.886 20.319 1.00 42.95 135 SER A CA 1
ATOM 998 C C . SER A 1 135 ? 23.180 -15.270 21.488 1.00 43.44 135 SER A C 1
ATOM 999 O O . SER A 1 135 ? 23.405 -14.114 21.857 1.00 40.82 135 SER A O 1
ATOM 1002 N N . GLY A 1 136 ? 22.251 -16.048 22.021 1.00 40.00 136 GLY A N 1
ATOM 1003 C CA . GLY A 1 136 ? 21.381 -15.631 23.101 1.00 39.45 136 GLY A CA 1
ATOM 1004 C C . GLY A 1 136 ? 20.870 -16.792 23.908 1.00 42.28 136 GLY A C 1
ATOM 1005 O O . GLY A 1 136 ? 20.952 -17.938 23.468 1.00 42.16 136 GLY A O 1
ATOM 1006 N N . GLN A 1 137 ? 20.370 -16.500 25.109 1.00 37.80 137 GLN A N 1
ATOM 1007 C CA . GLN A 1 137 ? 19.813 -17.513 25.972 1.00 37.50 137 GLN A CA 1
ATOM 1008 C C . GLN A 1 137 ? 18.735 -16.905 26.852 1.00 38.84 137 GLN A C 1
ATOM 1009 O O . GLN A 1 137 ? 18.944 -15.862 27.490 1.00 36.81 137 GLN A O 1
ATOM 1015 N N . ASP A 1 138 ? 17.583 -17.589 26.897 1.00 35.01 138 ASP A N 1
ATOM 1016 C CA . ASP A 1 138 ? 16.478 -17.199 27.752 1.00 34.51 138 ASP A CA 1
ATOM 1017 C C . ASP A 1 138 ? 16.662 -17.918 29.097 1.00 38.43 138 ASP A C 1
ATOM 1018 O O . ASP A 1 138 ? 16.718 -19.147 29.109 1.00 38.18 138 ASP A O 1
ATOM 1023 N N . ALA A 1 139 ? 16.794 -17.158 30.210 1.00 34.91 139 ALA A N 1
ATOM 1024 C CA . ALA A 1 139 ? 16.996 -17.687 31.568 1.00 35.60 139 ALA A CA 1
ATOM 1025 C C . ALA A 1 139 ? 15.900 -18.689 31.986 1.00 42.40 139 ALA A C 1
ATOM 1026 O O . ALA A 1 139 ? 16.210 -19.750 32.530 1.00 42.93 139 ALA A O 1
ATOM 1028 N N . THR A 1 140 ? 14.640 -18.339 31.743 1.00 39.88 140 THR A N 1
ATOM 1029 C CA . THR A 1 140 ? 13.481 -19.123 32.138 1.00 41.02 140 THR A CA 1
ATOM 1030 C C . THR A 1 140 ? 13.355 -20.417 31.345 1.00 47.78 140 THR A C 1
ATOM 1031 O O . THR A 1 140 ? 13.159 -21.461 31.966 1.00 50.42 140 THR A O 1
ATOM 1035 N N . THR A 1 141 ? 13.420 -20.359 29.999 1.00 42.30 141 THR A N 1
ATOM 1036 C CA . THR A 1 141 ? 13.155 -21.550 29.206 1.00 40.98 141 THR A CA 1
ATOM 1037 C C . THR A 1 141 ? 14.428 -22.288 28.797 1.00 46.62 141 THR A C 1
ATOM 1038 O O . THR A 1 141 ? 14.325 -23.449 28.407 1.00 46.80 141 THR A O 1
ATOM 1042 N N . ARG A 1 142 ? 15.621 -21.642 28.900 1.00 43.71 142 ARG A N 1
ATOM 1043 C CA . ARG A 1 142 ? 16.943 -22.193 28.522 1.00 42.97 142 ARG A CA 1
ATOM 1044 C C . ARG A 1 142 ? 17.089 -22.242 26.993 1.00 42.97 142 ARG A C 1
ATOM 1045 O O . ARG A 1 142 ? 18.064 -22.815 26.505 1.00 41.69 142 ARG A O 1
ATOM 1053 N N . ALA A 1 143 ? 16.116 -21.638 26.240 1.00 38.50 143 ALA A N 1
ATOM 1054 C CA . ALA A 1 143 ? 16.108 -21.590 24.770 1.00 36.71 143 ALA A CA 1
ATOM 1055 C C . ALA A 1 143 ? 17.240 -20.707 24.253 1.00 40.49 143 ALA A C 1
ATOM 1056 O O . ALA A 1 143 ? 17.581 -19.691 24.874 1.00 39.55 143 ALA A O 1
ATOM 1058 N N . THR A 1 144 ? 17.814 -21.106 23.110 1.00 35.98 144 THR A N 1
ATOM 1059 C CA . THR A 1 144 ? 18.913 -20.400 22.452 1.00 35.44 144 THR A CA 1
ATOM 1060 C C . THR A 1 144 ? 18.490 -20.027 21.021 1.00 36.95 144 THR A C 1
ATOM 1061 O O . THR A 1 144 ? 19.306 -19.517 20.265 1.00 36.78 144 THR A O 1
ATOM 1065 N N . ASP A 1 145 ? 17.196 -20.166 20.686 1.00 33.76 145 ASP A N 1
ATOM 1066 C CA . ASP A 1 145 ? 16.702 -19.828 19.342 1.00 33.43 145 ASP A CA 1
ATOM 1067 C C . ASP A 1 145 ? 16.220 -18.373 19.234 1.00 37.63 145 ASP A C 1
ATOM 1068 O O . ASP A 1 145 ? 15.595 -18.026 18.235 1.00 37.15 145 ASP A O 1
ATOM 1073 N N . PHE A 1 146 ? 16.477 -17.539 20.267 1.00 35.23 146 PHE A N 1
ATOM 1074 C CA . PHE A 1 146 ? 16.065 -16.127 20.344 1.00 35.13 146 PHE A CA 1
ATOM 1075 C C . PHE A 1 146 ? 14.551 -15.999 20.583 1.00 38.45 146 PHE A C 1
ATOM 1076 O O . PHE A 1 146 ? 13.910 -15.041 20.168 1.00 39.11 146 PHE A O 1
ATOM 1084 N N . SER A 1 147 ? 14.005 -16.970 21.295 1.00 34.43 147 SER A N 1
ATOM 1085 C CA . SER A 1 147 ? 12.683 -16.921 21.869 1.00 34.12 147 SER A CA 1
ATOM 1086 C C . SER A 1 147 ? 12.929 -16.479 23.315 1.00 35.71 147 SER A C 1
ATOM 1087 O O . SER A 1 147 ? 13.964 -16.838 23.887 1.00 32.59 147 SER A O 1
ATOM 1090 N N . ALA A 1 148 ? 12.055 -15.656 23.879 1.00 33.01 148 ALA A N 1
ATOM 1091 C CA . ALA A 1 148 ? 12.323 -15.109 25.208 1.00 33.38 148 ALA A CA 1
ATOM 1092 C C . ALA A 1 148 ? 11.041 -14.950 26.029 1.00 35.32 148 ALA A C 1
ATOM 1093 O O . ALA A 1 148 ? 9.933 -15.148 25.533 1.00 34.76 148 ALA A O 1
ATOM 1095 N N . THR A 1 149 ? 11.218 -14.661 27.304 1.00 31.52 149 THR A N 1
ATOM 1096 C CA . THR A 1 149 ? 10.123 -14.502 28.244 1.00 32.28 149 THR A CA 1
ATOM 1097 C C . THR A 1 149 ? 10.116 -13.072 28.743 1.00 37.99 149 THR A C 1
ATOM 1098 O O . THR A 1 149 ? 11.124 -12.598 29.301 1.00 35.90 149 THR A O 1
ATOM 1102 N N . ALA A 1 150 ? 8.973 -12.385 28.538 1.00 35.98 150 ALA A N 1
ATOM 1103 C CA . ALA A 1 150 ? 8.768 -11.037 29.056 1.00 35.88 150 ALA A CA 1
ATOM 1104 C C . ALA A 1 150 ? 8.821 -11.063 30.593 1.00 39.69 150 ALA A C 1
ATOM 1105 O O . ALA A 1 150 ? 8.396 -12.042 31.209 1.00 38.59 150 ALA A O 1
ATOM 1107 N N . GLY A 1 151 ? 9.399 -10.020 31.178 1.00 37.07 151 GLY A N 1
ATOM 1108 C CA . GLY A 1 151 ? 9.506 -9.874 32.626 1.00 37.75 151 GLY A CA 1
ATOM 1109 C C . GLY A 1 151 ? 10.589 -10.714 33.249 1.00 40.71 151 GLY A C 1
ATOM 1110 O O . GLY A 1 151 ? 10.660 -10.816 34.474 1.00 42.58 151 GLY A O 1
ATOM 1111 N N . ARG A 1 152 ? 11.422 -11.338 32.410 1.00 34.81 152 ARG A N 1
ATOM 1112 C CA . ARG A 1 152 ? 12.498 -12.217 32.843 1.00 34.23 152 ARG A CA 1
ATOM 1113 C C . ARG A 1 152 ? 13.810 -11.844 32.127 1.00 35.75 152 ARG A C 1
ATOM 1114 O O . ARG A 1 152 ? 13.817 -10.984 31.230 1.00 33.00 152 ARG A O 1
ATOM 1122 N N . ASN A 1 153 ? 14.911 -12.496 32.524 1.00 33.24 153 ASN A N 1
ATOM 1123 C CA . ASN A 1 153 ? 16.233 -12.211 31.971 1.00 34.04 153 ASN A CA 1
ATOM 1124 C C . ASN A 1 153 ? 16.524 -12.922 30.670 1.00 38.09 153 ASN A C 1
ATOM 1125 O O . ASN A 1 153 ? 16.132 -14.072 30.444 1.00 36.00 153 ASN A O 1
ATOM 1130 N N . PHE A 1 154 ? 17.253 -12.201 29.821 1.00 36.03 154 PHE A N 1
ATOM 1131 C CA . PHE A 1 154 ? 17.764 -12.673 28.540 1.00 35.29 154 PHE A CA 1
ATOM 1132 C C . PHE A 1 154 ? 19.242 -12.277 28.442 1.00 37.86 154 PHE A C 1
ATOM 1133 O O . PHE A 1 154 ? 19.605 -11.148 28.784 1.00 36.24 154 PHE A O 1
ATOM 1141 N N . THR A 1 155 ? 20.091 -13.209 27.999 1.00 35.89 155 THR A N 1
ATOM 1142 C CA . THR A 1 155 ? 21.534 -12.968 27.845 1.00 35.91 155 THR A CA 1
ATOM 1143 C C . THR A 1 155 ? 21.871 -12.904 26.359 1.00 40.37 155 THR A C 1
ATOM 1144 O O . THR A 1 155 ? 21.452 -13.757 25.581 1.00 39.43 155 THR A O 1
ATOM 1148 N N . LEU A 1 156 ? 22.623 -11.881 25.973 1.00 38.90 156 LEU A N 1
ATOM 1149 C CA . LEU A 1 156 ? 23.117 -11.699 24.614 1.00 38.20 156 LEU A CA 1
ATOM 1150 C C . LEU A 1 156 ? 24.603 -11.957 24.603 1.00 41.57 156 LEU A C 1
ATOM 1151 O O . LEU A 1 156 ? 25.327 -11.398 25.428 1.00 40.95 156 LEU A O 1
ATOM 1156 N N . PHE A 1 157 ? 25.059 -12.823 23.709 1.00 37.52 157 PHE A N 1
ATOM 1157 C CA . PHE A 1 157 ? 26.489 -13.068 23.573 1.00 38.38 157 PHE A CA 1
ATOM 1158 C C . PHE A 1 157 ? 26.901 -12.496 22.248 1.00 43.97 157 PHE A C 1
ATOM 1159 O O . PHE A 1 157 ? 26.141 -12.566 21.288 1.00 43.21 157 PHE A O 1
ATOM 1167 N N . GLY A 1 158 ? 28.052 -11.851 22.218 1.00 42.88 158 GLY A N 1
ATOM 1168 C CA . GLY A 1 158 ? 28.522 -11.246 20.988 1.00 42.76 158 GLY A CA 1
ATOM 1169 C C . GLY A 1 158 ? 29.901 -10.658 21.098 1.00 44.56 158 GLY A C 1
ATOM 1170 O O . GLY A 1 158 ? 30.736 -11.141 21.872 1.00 42.13 158 GLY A O 1
ATOM 1171 N N . LYS A 1 159 ? 30.130 -9.614 20.294 1.00 41.85 159 LYS A N 1
ATOM 1172 C CA . LYS A 1 159 ? 31.395 -8.883 20.227 1.00 42.69 159 LYS A CA 1
ATOM 1173 C C . LYS A 1 159 ? 31.151 -7.397 20.372 1.00 44.84 159 LYS A C 1
ATOM 1174 O O . LYS A 1 159 ? 30.327 -6.838 19.643 1.00 44.36 159 LYS A O 1
ATOM 1180 N N . ASN A 1 160 ? 31.875 -6.767 21.311 1.00 41.94 160 ASN A N 1
ATOM 1181 C CA . ASN A 1 160 ? 31.909 -5.332 21.623 1.00 43.13 160 ASN A CA 1
ATOM 1182 C C . ASN A 1 160 ? 30.496 -4.763 21.823 1.00 44.56 160 ASN A C 1
ATOM 1183 O O . ASN A 1 160 ? 30.137 -3.719 21.261 1.00 42.86 160 ASN A O 1
ATOM 1188 N N . LEU A 1 161 ? 29.726 -5.438 22.695 1.00 40.66 161 LEU A N 1
ATOM 1189 C CA . LEU A 1 161 ? 28.332 -5.103 22.943 1.00 40.14 161 LEU A CA 1
ATOM 1190 C C . LEU A 1 161 ? 28.125 -4.085 24.084 1.00 43.75 161 LEU A C 1
ATOM 1191 O O . LEU A 1 161 ? 27.018 -3.580 24.188 1.00 42.79 161 LEU A O 1
ATOM 1196 N N . THR A 1 162 ? 29.156 -3.743 24.885 1.00 42.12 162 THR A N 1
ATOM 1197 C CA . THR A 1 162 ? 29.022 -2.794 26.016 1.00 42.14 162 THR A CA 1
ATOM 1198 C C . THR A 1 162 ? 28.239 -1.567 25.610 1.00 47.19 162 THR A C 1
ATOM 1199 O O . THR A 1 162 ? 28.525 -0.989 24.574 1.00 47.23 162 THR A O 1
ATOM 1203 N N . VAL A 1 163 ? 27.203 -1.225 26.395 1.00 44.06 163 VAL A N 1
ATOM 1204 C CA . VAL A 1 163 ? 26.374 -0.041 26.204 1.00 43.34 163 VAL A CA 1
ATOM 1205 C C . VAL A 1 163 ? 27.123 1.113 26.881 1.00 50.00 163 VAL A C 1
ATOM 1206 O O . VAL A 1 163 ? 27.285 1.121 28.107 1.00 48.88 163 VAL A O 1
ATOM 1210 N N . ALA A 1 164 ? 27.674 2.027 26.063 1.00 49.43 164 ALA A N 1
ATOM 1211 C CA . ALA A 1 164 ? 28.453 3.180 26.541 1.00 51.25 164 ALA A CA 1
ATOM 1212 C C . ALA A 1 164 ? 28.290 4.382 25.606 1.00 58.18 164 ALA A C 1
ATOM 1213 O O . ALA A 1 164 ? 27.967 4.230 24.420 1.00 56.89 164 ALA A O 1
ATOM 1215 N N . GLY A 1 165 ? 28.481 5.568 26.164 1.00 57.74 165 GLY A N 1
ATOM 1216 C CA . GLY A 1 165 ? 28.371 6.810 25.409 1.00 59.02 165 GLY A CA 1
ATOM 1217 C C . GLY A 1 165 ? 27.320 7.765 25.926 1.00 64.53 165 GLY A C 1
ATOM 1218 O O . GLY A 1 165 ? 26.400 7.366 26.648 1.00 62.41 165 GLY A O 1
ATOM 1219 N N . THR A 1 166 ? 27.448 9.035 25.505 1.00 64.58 166 THR A N 1
ATOM 1220 C CA . THR A 1 166 ? 26.621 10.182 25.897 1.00 65.76 166 THR A CA 1
ATOM 1221 C C . THR A 1 166 ? 25.419 10.410 24.948 1.00 69.55 166 THR A C 1
ATOM 1222 O O . THR A 1 166 ? 24.419 10.991 25.393 1.00 69.31 166 THR A O 1
ATOM 1226 N N . ASP A 1 167 ? 25.524 9.983 23.661 1.00 65.17 167 ASP A N 1
ATOM 1227 C CA . ASP A 1 167 ? 24.485 10.167 22.637 1.00 64.43 167 ASP A CA 1
ATOM 1228 C C . ASP A 1 167 ? 23.126 9.607 23.104 1.00 67.80 167 ASP A C 1
ATOM 1229 O O . ASP A 1 167 ? 23.095 8.536 23.715 1.00 67.11 167 ASP A O 1
ATOM 1234 N N . PRO A 1 168 ? 21.998 10.320 22.833 1.00 64.16 168 PRO A N 1
ATOM 1235 C CA . PRO A 1 168 ? 20.679 9.839 23.297 1.00 62.18 168 PRO A CA 1
ATOM 1236 C C . PRO A 1 168 ? 20.230 8.492 22.706 1.00 62.14 168 PRO A C 1
ATOM 1237 O O . PRO A 1 168 ? 19.439 7.802 23.355 1.00 60.63 168 PRO A O 1
ATOM 1241 N N . SER A 1 169 ? 20.714 8.121 21.497 1.00 56.31 169 SER A N 1
ATOM 1242 C CA . SER A 1 169 ? 20.341 6.856 20.840 1.00 53.79 169 SER A CA 1
ATOM 1243 C C . SER A 1 169 ? 20.998 5.620 21.509 1.00 53.27 169 SER A C 1
ATOM 1244 O O . SER A 1 169 ? 20.547 4.507 21.261 1.00 52.02 169 SER A O 1
ATOM 1247 N N . VAL A 1 170 ? 22.035 5.813 22.353 1.00 48.14 170 VAL A N 1
ATOM 1248 C CA . VAL A 1 170 ? 22.758 4.717 23.031 1.00 46.15 170 VAL A CA 1
ATOM 1249 C C . VAL A 1 170 ? 21.778 3.927 23.948 1.00 48.09 170 VAL A C 1
ATOM 1250 O O . VAL A 1 170 ? 20.951 4.521 24.628 1.00 48.07 170 VAL A O 1
ATOM 1254 N N . GLY A 1 171 ? 21.859 2.603 23.898 1.00 43.06 171 GLY A N 1
ATOM 1255 C CA . GLY A 1 171 ? 20.995 1.733 24.684 1.00 42.25 171 GLY A CA 1
ATOM 1256 C C . GLY A 1 171 ? 20.429 0.555 23.921 1.00 44.38 171 GLY A C 1
ATOM 1257 O O . GLY A 1 171 ? 20.753 0.349 22.744 1.00 44.16 171 GLY A O 1
ATOM 1258 N N . VAL A 1 172 ? 19.569 -0.219 24.594 1.00 39.34 172 VAL A N 1
ATOM 1259 C CA . VAL A 1 172 ? 18.938 -1.419 24.038 1.00 37.82 172 VAL A CA 1
ATOM 1260 C C . VAL A 1 172 ? 17.451 -1.131 23.744 1.00 41.22 172 VAL A C 1
ATOM 1261 O O . VAL A 1 172 ? 16.730 -0.633 24.603 1.00 39.81 172 VAL A O 1
ATOM 1265 N N . THR A 1 173 ? 17.015 -1.440 22.506 1.00 38.70 173 THR A N 1
ATOM 1266 C CA . THR A 1 173 ? 15.642 -1.214 22.067 1.00 38.66 173 THR A CA 1
ATOM 1267 C C . THR A 1 173 ? 15.002 -2.502 21.532 1.00 40.82 173 THR A C 1
ATOM 1268 O O . THR A 1 173 ? 15.691 -3.414 21.077 1.00 40.23 173 THR A O 1
ATOM 1272 N N . LEU A 1 174 ? 13.673 -2.553 21.595 1.00 36.97 174 LEU A N 1
ATOM 1273 C CA . LEU A 1 174 ? 12.837 -3.620 21.040 1.00 35.26 174 LEU A CA 1
ATOM 1274 C C . LEU A 1 174 ? 11.807 -2.963 20.168 1.00 38.88 174 LEU A C 1
ATOM 1275 O O . LEU A 1 174 ? 11.067 -2.102 20.647 1.00 39.11 174 LEU A O 1
ATOM 1280 N N . ALA A 1 175 ? 11.832 -3.276 18.870 1.00 34.81 175 ALA A N 1
ATOM 1281 C CA . ALA A 1 175 ? 10.911 -2.703 17.896 1.00 34.64 175 ALA A CA 1
ATOM 1282 C C . ALA A 1 175 ? 9.951 -3.759 17.457 1.00 37.54 175 ALA A C 1
ATOM 1283 O O . ALA A 1 175 ? 10.372 -4.793 16.934 1.00 36.13 175 ALA A O 1
ATOM 1285 N N . SER A 1 176 ? 8.663 -3.509 17.686 1.00 34.28 176 SER A N 1
ATOM 1286 C CA . SER A 1 176 ? 7.583 -4.442 17.374 1.00 34.15 176 SER A CA 1
ATOM 1287 C C . SER A 1 176 ? 7.419 -4.692 15.861 1.00 38.02 176 SER A C 1
ATOM 1288 O O . SER A 1 176 ? 7.143 -3.753 15.106 1.00 37.52 176 SER A O 1
ATOM 1291 N N . ALA A 1 177 ? 7.497 -5.968 15.442 1.00 35.13 177 ALA A N 1
ATOM 1292 C CA . ALA A 1 177 ? 7.244 -6.316 14.040 1.00 36.04 177 ALA A CA 1
ATOM 1293 C C . ALA A 1 177 ? 5.791 -6.067 13.686 1.00 41.49 177 ALA A C 1
ATOM 1294 O O . ALA A 1 177 ? 5.540 -5.692 12.562 1.00 44.51 177 ALA A O 1
ATOM 1296 N N . ALA A 1 178 ? 4.846 -6.202 14.635 1.00 37.92 178 ALA A N 1
ATOM 1297 C CA . ALA A 1 178 ? 3.414 -6.005 14.361 1.00 37.73 178 ALA A CA 1
ATOM 1298 C C . ALA A 1 178 ? 3.005 -4.532 14.265 1.00 42.54 178 ALA A C 1
ATOM 1299 O O . ALA A 1 178 ? 2.154 -4.213 13.429 1.00 44.83 178 ALA A O 1
ATOM 1301 N N . THR A 1 179 ? 3.543 -3.644 15.124 1.00 37.84 179 THR A N 1
ATOM 1302 C CA . THR A 1 179 ? 3.126 -2.236 15.142 1.00 37.26 179 THR A CA 1
ATOM 1303 C C . THR A 1 179 ? 4.207 -1.249 14.700 1.00 40.96 179 THR A C 1
ATOM 1304 O O . THR A 1 179 ? 3.895 -0.123 14.325 1.00 41.28 179 THR A O 1
ATOM 1308 N N . GLY A 1 180 ? 5.459 -1.649 14.793 1.00 38.37 180 GLY A N 1
ATOM 1309 C CA . GLY A 1 180 ? 6.576 -0.761 14.511 1.00 38.85 180 GLY A CA 1
ATOM 1310 C C . GLY A 1 180 ? 7.024 0.019 15.742 1.00 43.81 180 GLY A C 1
ATOM 1311 O O . GLY A 1 180 ? 8.087 0.650 15.693 1.00 45.18 180 GLY A O 1
ATOM 1312 N N . THR A 1 181 ? 6.242 -0.034 16.872 1.00 38.07 181 THR A N 1
ATOM 1313 C CA . THR A 1 181 ? 6.540 0.692 18.124 1.00 38.20 181 THR A CA 1
ATOM 1314 C C . THR A 1 181 ? 7.906 0.291 18.708 1.00 42.41 181 THR A C 1
ATOM 1315 O O . THR A 1 181 ? 8.178 -0.890 18.895 1.00 41.60 181 THR A O 1
ATOM 1319 N N . VAL A 1 182 ? 8.735 1.292 19.027 1.00 40.45 182 VAL A N 1
ATOM 1320 C CA . VAL A 1 182 ? 10.068 1.076 19.586 1.00 40.85 182 VAL A CA 1
ATOM 1321 C C . VAL A 1 182 ? 9.990 1.244 21.117 1.00 45.98 182 VAL A C 1
ATOM 1322 O O . VAL A 1 182 ? 9.607 2.310 21.588 1.00 47.12 182 VAL A O 1
ATOM 1326 N N . THR A 1 183 ? 10.347 0.190 21.879 1.00 40.76 183 THR A N 1
ATOM 1327 C CA . THR A 1 183 ? 10.393 0.227 23.337 1.00 39.80 183 THR A CA 1
ATOM 1328 C C . THR A 1 183 ? 11.857 0.329 23.767 1.00 43.21 183 THR A C 1
ATOM 1329 O O . THR A 1 183 ? 12.663 -0.534 23.413 1.00 42.75 183 THR A O 1
ATOM 1333 N N . LYS A 1 184 ? 12.211 1.369 24.529 1.00 40.30 184 LYS A N 1
ATOM 1334 C CA . LYS A 1 184 ? 13.585 1.426 25.009 1.00 40.25 184 LYS A CA 1
ATOM 1335 C C . LYS A 1 184 ? 13.690 0.728 26.376 1.00 43.68 184 LYS A C 1
ATOM 1336 O O . LYS A 1 184 ? 12.835 0.908 27.247 1.00 43.33 184 LYS A O 1
ATOM 1342 N N . ILE A 1 185 ? 14.723 -0.108 26.533 1.00 39.61 185 ILE A N 1
ATOM 1343 C CA . ILE A 1 185 ? 14.991 -0.789 27.797 1.00 39.21 185 ILE A CA 1
ATOM 1344 C C . ILE A 1 185 ? 15.686 0.232 28.688 1.00 43.38 185 ILE A C 1
ATOM 1345 O O . ILE A 1 185 ? 16.545 0.996 28.231 1.00 42.75 185 ILE A O 1
ATOM 1350 N N . ASP A 1 186 ? 15.241 0.316 29.932 1.00 41.24 186 ASP A N 1
ATOM 1351 C CA . ASP A 1 186 ? 15.852 1.223 30.893 1.00 42.63 186 ASP A CA 1
ATOM 1352 C C . ASP A 1 186 ? 17.284 0.718 31.130 1.00 45.04 186 ASP A C 1
ATOM 1353 O O . ASP A 1 186 ? 17.501 -0.495 31.221 1.00 43.37 186 ASP A O 1
ATOM 1358 N N . ASN A 1 187 ? 18.260 1.623 31.137 1.00 42.43 187 ASN A N 1
ATOM 1359 C CA . ASN A 1 187 ? 19.669 1.263 31.303 1.00 42.97 187 ASN A CA 1
ATOM 1360 C C . ASN A 1 187 ? 19.941 0.535 32.621 1.00 46.15 187 ASN A C 1
ATOM 1361 O O . ASN A 1 187 ? 20.897 -0.239 32.671 1.00 46.49 187 ASN A O 1
ATOM 1366 N N . ASP A 1 188 ? 19.110 0.764 33.671 1.00 41.56 188 ASP A N 1
ATOM 1367 C CA . ASP A 1 188 ? 19.220 0.078 34.961 1.00 41.28 188 ASP A CA 1
ATOM 1368 C C . ASP A 1 188 ? 18.882 -1.416 34.822 1.00 45.13 188 ASP A C 1
ATOM 1369 O O . ASP A 1 188 ? 19.326 -2.229 35.649 1.00 44.64 188 ASP A O 1
ATOM 1382 N N . ILE A 1 190 ? 19.835 -3.229 32.292 1.00 39.42 190 ILE A N 1
ATOM 1383 C CA . ILE A 1 190 ? 21.006 -3.884 31.703 1.00 39.69 190 ILE A CA 1
ATOM 1384 C C . ILE A 1 190 ? 21.832 -4.210 32.947 1.00 41.85 190 ILE A C 1
ATOM 1385 O O . ILE A 1 190 ? 22.444 -3.312 33.503 1.00 42.83 190 ILE A O 1
ATOM 1390 N N . VAL A 1 191 ? 21.727 -5.439 33.473 1.00 37.93 191 VAL A N 1
ATOM 1391 C CA . VAL A 1 191 ? 22.321 -5.786 34.785 1.00 37.63 191 VAL A CA 1
ATOM 1392 C C . VAL A 1 191 ? 23.745 -6.346 34.634 1.00 42.13 191 VAL A C 1
ATOM 1393 O O . VAL A 1 191 ? 24.492 -6.372 35.608 1.00 44.17 191 VAL A O 1
ATOM 1397 N N . LEU A 1 192 ? 24.141 -6.717 33.428 1.00 38.48 192 LEU A N 1
ATOM 1398 C CA . LEU A 1 192 ? 25.528 -7.063 33.098 1.00 38.08 192 LEU A CA 1
ATOM 1399 C C . LEU A 1 192 ? 25.822 -6.382 31.764 1.00 43.39 192 LEU A C 1
ATOM 1400 O O . LEU A 1 192 ? 25.043 -6.518 30.817 1.00 41.45 192 LEU A O 1
ATOM 1405 N N . ASN A 1 193 ? 26.869 -5.543 31.737 1.00 43.20 193 ASN A N 1
ATOM 1406 C CA . ASN A 1 193 ? 27.215 -4.755 30.562 1.00 43.63 193 ASN A CA 1
ATOM 1407 C C . ASN A 1 193 ? 28.690 -4.983 30.160 1.00 50.10 193 ASN A C 1
ATOM 1408 O O . ASN A 1 193 ? 29.535 -4.126 30.382 1.00 51.64 193 ASN A O 1
ATOM 1413 N N . GLU A 1 194 ? 28.991 -6.156 29.584 1.00 47.02 194 GLU A N 1
ATOM 1414 C CA . GLU A 1 194 ? 30.349 -6.542 29.162 1.00 46.88 194 GLU A CA 1
ATOM 1415 C C . GLU A 1 194 ? 30.446 -6.603 27.626 1.00 51.12 194 GLU A C 1
ATOM 1416 O O . GLU A 1 194 ? 29.411 -6.816 26.972 1.00 49.66 194 GLU A O 1
ATOM 1422 N N . PRO A 1 195 ? 31.664 -6.456 27.031 1.00 47.66 195 PRO A N 1
ATOM 1423 C CA . PRO A 1 195 ? 31.763 -6.464 25.554 1.00 47.05 195 PRO A CA 1
ATOM 1424 C C . PRO A 1 195 ? 31.244 -7.761 24.897 1.00 50.56 195 PRO A C 1
ATOM 1425 O O . PRO A 1 195 ? 30.608 -7.711 23.836 1.00 49.24 195 PRO A O 1
ATOM 1429 N N . SER A 1 196 ? 31.484 -8.914 25.532 1.00 45.91 196 SER A N 1
ATOM 1430 C CA . SER A 1 196 ? 31.086 -10.194 24.965 1.00 44.01 196 SER A CA 1
ATOM 1431 C C . SER A 1 196 ? 29.734 -10.686 25.475 1.00 45.89 196 SER A C 1
ATOM 1432 O O . SER A 1 196 ? 29.256 -11.715 25.002 1.00 43.48 196 SER A O 1
ATOM 1435 N N . ARG A 1 197 ? 29.107 -9.948 26.419 1.00 43.84 197 ARG A N 1
ATOM 1436 C CA . ARG A 1 197 ? 27.895 -10.401 27.075 1.00 42.03 197 ARG A CA 1
ATOM 1437 C C . ARG A 1 197 ? 27.098 -9.279 27.755 1.00 44.06 197 ARG A C 1
ATOM 1438 O O . ARG A 1 197 ? 27.623 -8.503 28.555 1.00 43.96 197 ARG A O 1
ATOM 1446 N N . LEU A 1 198 ? 25.803 -9.247 27.445 1.00 39.30 198 LEU A N 1
ATOM 1447 C CA . LEU A 1 198 ? 24.807 -8.368 28.048 1.00 38.34 198 LEU A CA 1
ATOM 1448 C C . LEU A 1 198 ? 23.732 -9.215 28.699 1.00 39.36 198 LEU A C 1
ATOM 1449 O O . LEU A 1 198 ? 23.275 -10.178 28.079 1.00 38.31 198 LEU A O 1
ATOM 1454 N N . ILE A 1 199 ? 23.345 -8.891 29.948 1.00 35.03 199 ILE A N 1
ATOM 1455 C CA . ILE A 1 199 ? 22.208 -9.535 30.627 1.00 33.14 199 ILE A CA 1
ATOM 1456 C C . ILE A 1 199 ? 21.192 -8.421 30.839 1.00 37.80 199 ILE A C 1
ATOM 1457 O O . ILE A 1 199 ? 21.511 -7.381 31.435 1.00 38.92 199 ILE A O 1
ATOM 1462 N N . ILE A 1 200 ? 20.000 -8.613 30.292 1.00 34.59 200 ILE A N 1
ATOM 1463 C CA . ILE A 1 200 ? 18.923 -7.631 30.369 1.00 35.38 200 ILE A CA 1
ATOM 1464 C C . ILE A 1 200 ? 17.683 -8.234 31.001 1.00 40.83 200 ILE A C 1
ATOM 1465 O O . ILE A 1 200 ? 17.440 -9.442 30.888 1.00 38.88 200 ILE A O 1
ATOM 1470 N N . LEU A 1 201 ? 16.873 -7.372 31.638 1.00 38.69 201 LEU A N 1
ATOM 1471 C CA . LEU A 1 201 ? 15.557 -7.772 32.114 1.00 37.40 201 LEU A CA 1
ATOM 1472 C C . LEU A 1 201 ? 14.567 -7.304 31.046 1.00 39.74 201 LEU A C 1
ATOM 1473 O O . LEU A 1 201 ? 14.561 -6.123 30.694 1.00 38.55 201 LEU A O 1
ATOM 1478 N N . LEU A 1 202 ? 13.786 -8.224 30.489 1.00 36.92 202 LEU A N 1
ATOM 1479 C CA . LEU A 1 202 ? 12.820 -7.877 29.444 1.00 37.44 202 LEU A CA 1
ATOM 1480 C C . LEU A 1 202 ? 11.545 -7.279 30.066 1.00 42.39 202 LEU A C 1
ATOM 1481 O O . LEU A 1 202 ? 11.100 -7.789 31.093 1.00 42.85 202 LEU A O 1
ATOM 1486 N N . PRO A 1 203 ? 10.993 -6.152 29.528 1.00 38.98 203 PRO A N 1
ATOM 1487 C CA . PRO A 1 203 ? 9.781 -5.548 30.140 1.00 39.22 203 PRO A CA 1
ATOM 1488 C C . PRO A 1 203 ? 8.614 -6.529 30.194 1.00 43.60 203 PRO A C 1
ATOM 1489 O O . PRO A 1 203 ? 8.422 -7.289 29.261 1.00 43.26 203 PRO A O 1
ATOM 1493 N N . ALA A 1 204 ? 7.863 -6.542 31.297 1.00 41.76 204 ALA A N 1
ATOM 1494 C CA . ALA A 1 204 ? 6.769 -7.499 31.504 1.00 41.48 204 ALA A CA 1
ATOM 1495 C C . ALA A 1 204 ? 5.539 -7.165 30.671 1.00 45.94 204 ALA A C 1
ATOM 1496 O O . ALA A 1 204 ? 4.737 -8.052 30.370 1.00 45.04 204 ALA A O 1
ATOM 1498 N N . SER A 1 205 ? 5.389 -5.883 30.323 1.00 43.78 205 SER A N 1
ATOM 1499 C CA . SER A 1 205 ? 4.241 -5.330 29.604 1.00 43.96 205 SER A CA 1
ATOM 1500 C C . SER A 1 205 ? 4.270 -5.615 28.084 1.00 47.88 205 SER A C 1
ATOM 1501 O O . SER A 1 205 ? 3.244 -5.416 27.427 1.00 49.64 205 SER A O 1
ATOM 1504 N N . LEU A 1 206 ? 5.402 -6.076 27.533 1.00 41.97 206 LEU A N 1
ATOM 1505 C CA . LEU A 1 206 ? 5.508 -6.337 26.097 1.00 42.12 206 LEU A CA 1
ATOM 1506 C C . LEU A 1 206 ? 4.576 -7.438 25.630 1.00 46.95 206 LEU A C 1
ATOM 1507 O O . LEU A 1 206 ? 4.572 -8.544 26.194 1.00 47.06 206 LEU A O 1
ATOM 1512 N N . GLU A 1 207 ? 3.801 -7.127 24.574 1.00 43.08 207 GLU A N 1
ATOM 1513 C CA . GLU A 1 207 ? 2.858 -8.033 23.908 1.00 41.91 207 GLU A CA 1
ATOM 1514 C C . GLU A 1 207 ? 3.634 -9.165 23.181 1.00 41.24 207 GLU A C 1
ATOM 1515 O O . GLU A 1 207 ? 4.728 -8.916 22.666 1.00 39.94 207 GLU A O 1
ATOM 1521 N N . ASP A 1 208 ? 3.085 -10.405 23.174 1.00 35.86 208 ASP A N 1
ATOM 1522 C CA . ASP A 1 208 ? 3.690 -11.565 22.498 1.00 36.08 208 ASP A CA 1
ATOM 1523 C C . ASP A 1 208 ? 3.937 -11.254 21.024 1.00 40.18 208 ASP A C 1
ATOM 1524 O O . ASP A 1 208 ? 3.112 -10.600 20.387 1.00 40.50 208 ASP A O 1
ATOM 1529 N N . GLY A 1 209 ? 5.088 -11.667 20.520 1.00 35.26 209 GLY A N 1
ATOM 1530 C CA . GLY A 1 209 ? 5.425 -11.426 19.129 1.00 34.90 209 GLY A CA 1
ATOM 1531 C C . GLY A 1 209 ? 6.902 -11.255 18.867 1.00 37.26 209 GLY A C 1
ATOM 1532 O O . GLY A 1 209 ? 7.717 -11.293 19.786 1.00 37.58 209 GLY A O 1
ATOM 1533 N N . GLU A 1 210 ? 7.237 -11.089 17.597 1.00 32.46 210 GLU A N 1
ATOM 1534 C CA . GLU A 1 210 ? 8.589 -10.880 17.131 1.00 32.29 210 GLU A CA 1
ATOM 1535 C C . GLU A 1 210 ? 8.926 -9.388 17.201 1.00 35.83 210 GLU A C 1
ATOM 1536 O O . GLU A 1 210 ? 8.070 -8.527 16.969 1.00 35.36 210 GLU A O 1
ATOM 1542 N N . TYR A 1 211 ? 10.165 -9.105 17.604 1.00 31.39 211 TYR A N 1
ATOM 1543 C CA . TYR A 1 211 ? 10.736 -7.763 17.761 1.00 30.93 211 TYR A CA 1
ATOM 1544 C C . TYR A 1 211 ? 12.090 -7.732 17.143 1.00 36.00 211 TYR A C 1
ATOM 1545 O O . TYR A 1 211 ? 12.730 -8.780 17.004 1.00 37.33 211 TYR A O 1
ATOM 1562 N N . LEU A 1 213 ? 15.646 -6.669 18.174 1.00 33.97 213 LEU A N 1
ATOM 1563 C CA . LEU A 1 213 ? 16.447 -6.242 19.329 1.00 35.34 213 LEU A CA 1
ATOM 1564 C C . LEU A 1 213 ? 17.698 -5.503 18.801 1.00 39.78 213 LEU A C 1
ATOM 1565 O O . LEU A 1 213 ? 18.411 -6.052 17.979 1.00 38.99 213 LEU A O 1
ATOM 1570 N N . THR A 1 214 ? 17.943 -4.266 19.261 1.00 37.18 214 THR A N 1
ATOM 1571 C CA . THR A 1 214 ? 19.079 -3.471 18.809 1.00 37.84 214 THR A CA 1
ATOM 1572 C C . THR A 1 214 ? 19.886 -2.935 19.977 1.00 41.91 214 THR A C 1
ATOM 1573 O O . THR A 1 214 ? 19.339 -2.322 20.909 1.00 40.75 214 THR A O 1
ATOM 1577 N N . VAL A 1 215 ? 21.211 -3.157 19.897 1.00 38.68 215 VAL A N 1
ATOM 1578 C CA . VAL A 1 215 ? 22.209 -2.624 20.823 1.00 38.29 215 VAL A CA 1
ATOM 1579 C C . VAL A 1 215 ? 22.849 -1.417 20.121 1.00 44.07 215 VAL A C 1
ATOM 1580 O O . VAL A 1 215 ? 23.421 -1.572 19.040 1.00 43.62 215 VAL A O 1
ATOM 1584 N N . THR A 1 216 ? 22.685 -0.221 20.684 1.00 43.05 216 THR A N 1
ATOM 1585 C CA . THR A 1 216 ? 23.284 0.978 20.113 1.00 44.28 216 THR A CA 1
ATOM 1586 C C . THR A 1 216 ? 24.304 1.500 21.116 1.00 50.05 216 THR A C 1
ATOM 1587 O O . THR A 1 216 ? 23.970 1.772 22.281 1.00 50.43 216 THR A O 1
ATOM 1591 N N . THR A 1 217 ? 25.554 1.628 20.671 1.00 46.38 217 THR A N 1
ATOM 1592 C CA . THR A 1 217 ? 26.584 2.076 21.598 1.00 46.38 217 THR A CA 1
ATOM 1593 C C . THR A 1 217 ? 27.696 2.894 20.898 1.00 51.17 217 THR A C 1
ATOM 1594 O O . THR A 1 217 ? 27.826 2.880 19.671 1.00 50.84 217 THR A O 1
ATOM 1598 N N . GLN A 1 218 ? 28.486 3.610 21.718 1.00 48.71 218 GLN A N 1
ATOM 1599 C CA . GLN A 1 218 ? 29.647 4.394 21.305 1.00 48.94 218 GLN A CA 1
ATOM 1600 C C . GLN A 1 218 ? 30.899 3.703 21.821 1.00 54.56 218 GLN A C 1
ATOM 1601 O O . GLN A 1 218 ? 31.994 4.230 21.678 1.00 55.74 218 GLN A O 1
ATOM 1607 N N . TYR A 1 219 ? 30.734 2.493 22.378 1.00 51.77 219 TYR A N 1
ATOM 1608 C CA . TYR A 1 219 ? 31.833 1.657 22.849 1.00 52.84 219 TYR A CA 1
ATOM 1609 C C . TYR A 1 219 ? 32.659 1.199 21.656 1.00 60.20 219 TYR A C 1
ATOM 1610 O O . TYR A 1 219 ? 32.127 0.546 20.758 1.00 58.87 219 TYR A O 1
ATOM 1619 N N . ARG A 1 220 ? 33.949 1.549 21.649 1.00 61.40 220 ARG A N 1
ATOM 1620 C CA . ARG A 1 220 ? 34.903 1.178 20.601 1.00 63.36 220 ARG A CA 1
ATOM 1621 C C . ARG A 1 220 ? 35.470 -0.216 20.845 1.00 70.21 220 ARG A C 1
ATOM 1622 O O . ARG A 1 220 ? 35.871 -0.528 21.974 1.00 69.16 220 ARG A O 1
ATOM 1630 N N . GLY A 1 221 ? 35.562 -1.001 19.772 1.00 70.20 221 GLY A N 1
ATOM 1631 C CA . GLY A 1 221 ? 36.148 -2.337 19.784 1.00 71.99 221 GLY A CA 1
ATOM 1632 C C . GLY A 1 221 ? 37.487 -2.394 20.498 1.00 82.23 221 GLY A C 1
ATOM 1633 O O . GLY A 1 221 ? 38.469 -1.778 20.057 1.00 83.07 221 GLY A O 1
ATOM 1634 N N . GLY A 1 222 ? 37.501 -3.088 21.635 1.00 81.08 222 GLY A N 1
ATOM 1635 C CA . GLY A 1 222 ? 38.684 -3.210 22.480 1.00 82.65 222 GLY A CA 1
ATOM 1636 C C . GLY A 1 222 ? 38.876 -1.973 23.327 1.00 88.49 222 GLY A C 1
ATOM 1637 O O . GLY A 1 222 ? 37.906 -1.395 23.822 1.00 87.24 222 GLY A O 1
ATOM 1638 N N . GLY A 1 223 ? 40.125 -1.563 23.484 1.00 88.21 223 GLY A N 1
ATOM 1639 C CA . GLY A 1 223 ? 40.461 -0.371 24.254 1.00 89.54 223 GLY A CA 1
ATOM 1640 C C . GLY A 1 223 ? 40.322 0.911 23.454 1.00 93.58 223 GLY A C 1
ATOM 1641 O O . GLY A 1 223 ? 40.034 0.877 22.247 1.00 93.26 223 GLY A O 1
ATOM 1642 N N . GLY A 1 224 ? 40.530 2.038 24.138 1.00 88.95 224 GLY A N 1
ATOM 1643 C CA . GLY A 1 224 ? 40.489 3.361 23.529 1.00 88.12 224 GLY A CA 1
ATOM 1644 C C . GLY A 1 224 ? 39.274 4.213 23.838 1.00 86.92 224 GLY A C 1
ATOM 1645 O O . GLY A 1 224 ? 38.388 3.809 24.602 1.00 84.75 224 GLY A O 1
ATOM 1646 N N . ALA A 1 225 ? 39.258 5.424 23.231 1.00 80.69 225 ALA A N 1
ATOM 1647 C CA . ALA A 1 225 ? 38.221 6.455 23.337 1.00 78.05 225 ALA A CA 1
ATOM 1648 C C . ALA A 1 225 ? 36.869 5.986 22.777 1.00 75.87 225 ALA A C 1
ATOM 1649 O O . ALA A 1 225 ? 36.817 5.054 21.968 1.00 73.72 225 ALA A O 1
ATOM 1651 N N . LEU A 1 226 ? 35.777 6.651 23.191 1.00 69.07 226 LEU A N 1
ATOM 1652 C CA . LEU A 1 226 ? 34.438 6.338 22.686 1.00 65.72 226 LEU A CA 1
ATOM 1653 C C . LEU A 1 226 ? 34.290 6.812 21.250 1.00 67.84 226 LEU A C 1
ATOM 1654 O O . LEU A 1 226 ? 34.888 7.825 20.876 1.00 68.35 226 LEU A O 1
ATOM 1659 N N . LEU A 1 227 ? 33.492 6.090 20.450 1.00 61.98 227 LEU A N 1
ATOM 1660 C CA . LEU A 1 227 ? 33.209 6.454 19.066 1.00 61.73 227 LEU A CA 1
ATOM 1661 C C . LEU A 1 227 ? 32.442 7.756 19.041 1.00 66.46 227 LEU A C 1
ATOM 1662 O O . LEU A 1 227 ? 31.605 7.977 19.922 1.00 65.72 227 LEU A O 1
ATOM 1667 N N . LYS A 1 228 ? 32.753 8.635 18.063 1.00 63.79 228 LYS A N 1
ATOM 1668 C CA . LYS A 1 228 ? 32.103 9.940 17.919 1.00 64.29 228 LYS A CA 1
ATOM 1669 C C . LYS A 1 228 ? 30.602 9.736 17.606 1.00 66.36 228 LYS A C 1
ATOM 1670 O O . LYS A 1 228 ? 29.745 10.349 18.256 1.00 65.21 228 LYS A O 1
ATOM 1676 N N . THR A 1 229 ? 30.291 8.836 16.660 1.00 61.79 229 THR A N 1
ATOM 1677 C CA . THR A 1 229 ? 28.900 8.558 16.325 1.00 60.06 229 THR A CA 1
ATOM 1678 C C . THR A 1 229 ? 28.552 7.110 16.757 1.00 59.69 229 THR A C 1
ATOM 1679 O O . THR A 1 229 ? 29.375 6.195 16.593 1.00 57.73 229 THR A O 1
ATOM 1683 N N . PRO A 1 230 ? 27.343 6.888 17.328 1.00 54.49 230 PRO A N 1
ATOM 1684 C CA . PRO A 1 230 ? 26.967 5.519 17.739 1.00 52.46 230 PRO A CA 1
ATOM 1685 C C . PRO A 1 230 ? 26.799 4.559 16.570 1.00 53.75 230 PRO A C 1
ATOM 1686 O O . PRO A 1 230 ? 26.464 4.969 15.460 1.00 53.32 230 PRO A O 1
ATOM 1690 N N . ARG A 1 231 ? 27.039 3.275 16.834 1.00 47.79 231 ARG A N 1
ATOM 1691 C CA . ARG A 1 231 ? 26.863 2.206 15.859 1.00 45.36 231 ARG A CA 1
ATOM 1692 C C . ARG A 1 231 ? 25.837 1.195 16.432 1.00 46.04 231 ARG A C 1
ATOM 1693 O O . ARG A 1 231 ? 25.717 1.060 17.651 1.00 44.86 231 ARG A O 1
ATOM 1701 N N . SER A 1 232 ? 25.058 0.545 15.554 1.00 43.48 232 SER A N 1
ATOM 1702 C CA . SER A 1 232 ? 24.003 -0.401 15.948 1.00 41.74 232 SER A CA 1
ATOM 1703 C C . SER A 1 232 ? 24.183 -1.788 15.354 1.00 43.98 232 SER A C 1
ATOM 1704 O O . SER A 1 232 ? 24.653 -1.924 14.235 1.00 44.76 232 SER A O 1
ATOM 1707 N N . THR A 1 233 ? 23.776 -2.818 16.104 1.00 39.91 233 THR A N 1
ATOM 1708 C CA . THR A 1 233 ? 23.777 -4.207 15.656 1.00 38.28 233 THR A CA 1
ATOM 1709 C C . THR A 1 233 ? 22.483 -4.832 16.191 1.00 41.65 233 THR A C 1
ATOM 1710 O O . THR A 1 233 ? 22.048 -4.508 17.305 1.00 41.04 233 THR A O 1
ATOM 1714 N N . SER A 1 234 ? 21.839 -5.672 15.374 1.00 38.07 234 SER A N 1
ATOM 1715 C CA . SER A 1 234 ? 20.545 -6.214 15.746 1.00 37.43 234 SER A CA 1
ATOM 1716 C C . SER A 1 234 ? 20.467 -7.703 15.576 1.00 42.84 234 SER A C 1
ATOM 1717 O O . SER A 1 234 ? 21.356 -8.352 15.035 1.00 44.78 234 SER A O 1
ATOM 1720 N N . HIS A 1 235 ? 19.388 -8.239 16.089 1.00 39.56 235 HIS A N 1
ATOM 1721 C CA . HIS A 1 235 ? 18.998 -9.619 16.012 1.00 38.54 235 HIS A CA 1
ATOM 1722 C C . HIS A 1 235 ? 17.498 -9.675 16.228 1.00 41.22 235 HIS A C 1
ATOM 1723 O O . HIS A 1 235 ? 16.958 -8.900 17.015 1.00 40.73 235 HIS A O 1
ATOM 1730 N N . THR A 1 236 ? 16.823 -10.566 15.511 1.00 35.79 236 THR A N 1
ATOM 1731 C CA . THR A 1 236 ? 15.406 -10.763 15.686 1.00 35.69 236 THR A CA 1
ATOM 1732 C C . THR A 1 236 ? 15.189 -11.500 17.023 1.00 39.07 236 THR A C 1
ATOM 1733 O O . THR A 1 236 ? 16.068 -12.245 17.464 1.00 39.03 236 THR A O 1
ATOM 1737 N N . ILE A 1 237 ? 14.024 -11.310 17.647 1.00 33.84 237 ILE A N 1
ATOM 1738 C CA . ILE A 1 237 ? 13.731 -12.005 18.900 1.00 32.68 237 ILE A CA 1
ATOM 1739 C C . ILE A 1 237 ? 12.216 -12.230 19.021 1.00 33.40 237 ILE A C 1
ATOM 1740 O O . ILE A 1 237 ? 11.442 -11.366 18.626 1.00 32.85 237 ILE A O 1
ATOM 1745 N N . TYR A 1 238 ? 11.804 -13.401 19.546 1.00 29.79 238 TYR A N 1
ATOM 1746 C CA . TYR A 1 238 ? 10.408 -13.679 19.868 1.00 28.73 238 TYR A CA 1
ATOM 1747 C C . TYR A 1 238 ? 10.210 -13.517 21.360 1.00 33.84 238 TYR A C 1
ATOM 1748 O O . TYR A 1 238 ? 10.939 -14.122 22.139 1.00 31.55 238 TYR A O 1
ATOM 1757 N N . ILE A 1 239 ? 9.230 -12.709 21.767 1.00 32.06 239 ILE A N 1
ATOM 1758 C CA . ILE A 1 239 ? 8.983 -12.516 23.184 1.00 33.10 239 ILE A CA 1
ATOM 1759 C C . ILE A 1 239 ? 7.625 -13.095 23.489 1.00 37.66 239 ILE A C 1
ATOM 1760 O O . ILE A 1 239 ? 6.639 -12.739 22.853 1.00 37.48 239 ILE A O 1
ATOM 1765 N N . GLY A 1 240 ? 7.604 -14.026 24.423 1.00 35.41 240 GLY A N 1
ATOM 1766 C CA . GLY A 1 240 ? 6.383 -14.644 24.903 1.00 35.95 240 GLY A CA 1
ATOM 1767 C C . GLY A 1 240 ? 5.996 -13.900 26.159 1.00 43.37 240 GLY A C 1
ATOM 1768 O O . GLY A 1 240 ? 6.868 -13.521 26.951 1.00 43.88 240 GLY A O 1
ATOM 1769 N N . GLY A 1 241 ? 4.702 -13.647 26.304 1.00 42.69 241 GLY A N 1
ATOM 1770 C CA . GLY A 1 241 ? 4.114 -12.891 27.408 1.00 43.69 241 GLY A CA 1
ATOM 1771 C C . GLY A 1 241 ? 4.563 -13.366 28.765 1.00 49.55 241 GLY A C 1
ATOM 1772 O O . GLY A 1 241 ? 4.916 -14.542 28.922 1.00 48.48 241 GLY A O 1
ATOM 1773 N N . ALA A 1 242 ? 4.581 -12.429 29.745 1.00 49.30 242 ALA A N 1
ATOM 1774 C CA . ALA A 1 242 ? 5.026 -12.664 31.122 1.00 50.65 242 ALA A CA 1
ATOM 1775 C C . ALA A 1 242 ? 4.260 -13.846 31.764 1.00 58.34 242 ALA A C 1
ATOM 1776 O O . ALA A 1 242 ? 3.058 -13.991 31.510 1.00 57.73 242 ALA A O 1
ATOM 1778 N N . PRO A 1 243 ? 4.943 -14.739 32.535 1.00 58.46 243 PRO A N 1
ATOM 1779 C CA . PRO A 1 243 ? 4.233 -15.907 33.107 1.00 64.84 243 PRO A CA 1
ATOM 1780 C C . PRO A 1 243 ? 3.313 -15.539 34.276 1.00 105.31 243 PRO A C 1
ATOM 1781 O O . PRO A 1 243 ? 2.390 -16.296 34.586 1.00 72.55 243 PRO A O 1
ATOM 1785 N N . GLY B 1 1 ? -13.711 -22.094 37.471 1.00 77.49 0 GLY B N 1
ATOM 1786 C CA . GLY B 1 1 ? -12.255 -22.137 37.424 1.00 75.88 0 GLY B CA 1
ATOM 1787 C C . GLY B 1 1 ? -11.666 -22.463 36.064 1.00 75.56 0 GLY B C 1
ATOM 1788 O O . GLY B 1 1 ? -12.223 -22.069 35.031 1.00 74.39 0 GLY B O 1
ATOM 1789 N N . ALA B 1 2 ? -10.513 -23.185 36.069 1.00 69.11 2 ALA B N 1
ATOM 1790 C CA . ALA B 1 2 ? -9.752 -23.584 34.879 1.00 65.93 2 ALA B CA 1
ATOM 1791 C C . ALA B 1 2 ? -10.571 -24.525 33.990 1.00 67.04 2 ALA B C 1
ATOM 1792 O O . ALA B 1 2 ? -11.101 -25.526 34.477 1.00 67.43 2 ALA B O 1
ATOM 1794 N N . LYS B 1 3 ? -10.692 -24.188 32.689 1.00 60.23 3 LYS B N 1
ATOM 1795 C CA . LYS B 1 3 ? -11.479 -24.990 31.753 1.00 57.98 3 LYS B CA 1
ATOM 1796 C C . LYS B 1 3 ? -10.701 -26.219 31.223 1.00 57.83 3 LYS B C 1
ATOM 1797 O O . LYS B 1 3 ? -11.318 -27.110 30.635 1.00 57.28 3 LYS B O 1
ATOM 1803 N N . ASN B 1 4 ? -9.378 -26.296 31.461 1.00 50.84 4 ASN B N 1
ATOM 1804 C CA . ASN B 1 4 ? -8.591 -27.431 30.996 1.00 48.11 4 ASN B CA 1
ATOM 1805 C C . ASN B 1 4 ? -7.926 -28.130 32.158 1.00 50.83 4 ASN B C 1
ATOM 1806 O O . ASN B 1 4 ? -7.576 -27.483 33.142 1.00 50.86 4 ASN B O 1
ATOM 1811 N N . VAL B 1 5 ? -7.745 -29.454 32.053 1.00 46.83 5 VAL B N 1
ATOM 1812 C CA . VAL B 1 5 ? -7.094 -30.215 33.116 1.00 47.38 5 VAL B CA 1
ATOM 1813 C C . VAL B 1 5 ? -6.002 -31.112 32.514 1.00 48.86 5 VAL B C 1
ATOM 1814 O O . VAL B 1 5 ? -6.247 -31.860 31.563 1.00 48.09 5 VAL B O 1
ATOM 1818 N N . LEU B 1 6 ? -4.796 -31.017 33.074 1.00 44.58 6 LEU B N 1
ATOM 1819 C CA . LEU B 1 6 ? -3.685 -31.915 32.761 1.00 43.89 6 LEU B CA 1
ATOM 1820 C C . LEU B 1 6 ? -3.477 -32.859 33.963 1.00 50.97 6 LEU B C 1
ATOM 1821 O O . LEU B 1 6 ? -3.510 -32.403 35.112 1.00 51.50 6 LEU B O 1
ATOM 1826 N N . LYS B 1 7 ? -3.325 -34.169 33.701 1.00 49.45 7 LYS B N 1
ATOM 1827 C CA . LYS B 1 7 ? -3.086 -35.177 34.745 1.00 51.01 7 LYS B CA 1
ATOM 1828 C C . LYS B 1 7 ? -1.596 -35.510 34.773 1.00 55.62 7 LYS B C 1
ATOM 1829 O O . LYS B 1 7 ? -1.015 -35.767 33.715 1.00 53.04 7 LYS B O 1
ATOM 1835 N N . ALA B 1 8 ? -0.962 -35.463 35.958 1.00 55.42 8 ALA B N 1
ATOM 1836 C CA . ALA B 1 8 ? 0.476 -35.714 36.035 1.00 56.40 8 ALA B CA 1
ATOM 1837 C C . ALA B 1 8 ? 0.876 -36.630 37.200 1.00 66.86 8 ALA B C 1
ATOM 1838 O O . ALA B 1 8 ? 0.364 -36.501 38.318 1.00 68.63 8 ALA B O 1
ATOM 1840 N N . TRP B 1 9 ? 1.822 -37.544 36.914 1.00 65.73 9 TRP B N 1
ATOM 1841 C CA . TRP B 1 9 ? 2.440 -38.472 37.863 1.00 67.88 9 TRP B CA 1
ATOM 1842 C C . TRP B 1 9 ? 3.686 -37.871 38.473 1.00 73.84 9 TRP B C 1
ATOM 1843 O O . TRP B 1 9 ? 4.306 -36.986 37.871 1.00 71.41 9 TRP B O 1
ATOM 1854 N N . LEU B 1 10 ? 4.106 -38.411 39.627 1.00 74.05 10 LEU B N 1
ATOM 1855 C CA . LEU B 1 10 ? 5.341 -38.013 40.289 1.00 75.29 10 LEU B CA 1
ATOM 1856 C C . LEU B 1 10 ? 6.352 -39.137 40.076 1.00 82.19 10 LEU B C 1
ATOM 1857 O O . LEU B 1 10 ? 6.228 -40.210 40.673 1.00 84.08 10 LEU B O 1
ATOM 1862 N N . VAL B 1 11 ? 7.288 -38.923 39.140 1.00 78.48 11 VAL B N 1
ATOM 1863 C CA . VAL B 1 11 ? 8.322 -39.901 38.781 1.00 78.38 11 VAL B CA 1
ATOM 1864 C C . VAL B 1 11 ? 9.687 -39.370 39.245 1.00 84.24 11 VAL B C 1
ATOM 1865 O O . VAL B 1 11 ? 9.821 -38.174 39.525 1.00 83.07 11 VAL B O 1
ATOM 1869 N N . ASP B 1 12 ? 10.692 -40.261 39.327 1.00 83.39 12 ASP B N 1
ATOM 1870 C CA . ASP B 1 12 ? 12.046 -39.888 39.735 1.00 84.41 12 ASP B CA 1
ATOM 1871 C C . ASP B 1 12 ? 12.768 -39.194 38.578 1.00 87.51 12 ASP B C 1
ATOM 1872 O O . ASP B 1 12 ? 12.584 -39.565 37.414 1.00 86.15 12 ASP B O 1
ATOM 1877 N N . ASN B 1 13 ? 13.550 -38.155 38.910 1.00 84.17 13 ASN B N 1
ATOM 1878 C CA . ASN B 1 13 ? 14.316 -37.333 37.972 1.00 106.01 13 ASN B CA 1
ATOM 1879 C C . ASN B 1 13 ? 15.550 -38.087 37.466 1.00 142.86 13 ASN B C 1
ATOM 1880 O O . ASN B 1 13 ? 15.430 -39.040 36.695 1.00 106.19 13 ASN B O 1
ATOM 1885 N N . THR B 1 21 ? 17.350 -37.965 43.071 1.00 98.55 21 THR B N 1
ATOM 1886 C CA . THR B 1 21 ? 17.334 -37.492 44.456 1.00 100.17 21 THR B CA 1
ATOM 1887 C C . THR B 1 21 ? 16.088 -36.617 44.735 1.00 103.85 21 THR B C 1
ATOM 1888 O O . THR B 1 21 ? 15.722 -36.432 45.900 1.00 104.94 21 THR B O 1
ATOM 1890 N N . ASP B 1 22 ? 15.443 -36.094 43.659 1.00 98.07 22 ASP B N 1
ATOM 1891 C CA . ASP B 1 22 ? 14.234 -35.256 43.701 1.00 96.79 22 ASP B CA 1
ATOM 1892 C C . ASP B 1 22 ? 13.184 -35.757 42.669 1.00 95.47 22 ASP B C 1
ATOM 1893 O O . ASP B 1 22 ? 13.539 -36.497 41.742 1.00 93.64 22 ASP B O 1
ATOM 1895 N N . LYS B 1 23 ? 11.894 -35.364 42.854 1.00 88.69 23 LYS B N 1
ATOM 1896 C CA . LYS B 1 23 ? 10.763 -35.773 42.000 1.00 85.41 23 LYS B CA 1
ATOM 1897 C C . LYS B 1 23 ? 10.378 -34.696 40.961 1.00 82.74 23 LYS B C 1
ATOM 1898 O O . LYS B 1 23 ? 10.543 -33.494 41.203 1.00 82.16 23 LYS B O 1
ATOM 1904 N N . ILE B 1 24 ? 9.859 -35.161 39.803 1.00 73.87 24 ILE B N 1
ATOM 1905 C CA . ILE B 1 24 ? 9.407 -34.357 38.655 1.00 69.78 24 ILE B CA 1
ATOM 1906 C C . ILE B 1 24 ? 7.987 -34.784 38.223 1.00 67.24 24 ILE B C 1
ATOM 1907 O O . ILE B 1 24 ? 7.555 -35.892 38.547 1.00 66.16 24 ILE B O 1
ATOM 1912 N N . PHE B 1 25 ? 7.289 -33.920 37.450 1.00 59.22 25 PHE B N 1
ATOM 1913 C CA . PHE B 1 25 ? 5.952 -34.226 36.945 1.00 56.97 25 PHE B CA 1
ATOM 1914 C C . PHE B 1 25 ? 6.034 -34.854 35.545 1.00 57.72 25 PHE B C 1
ATOM 1915 O O . PHE B 1 25 ? 6.815 -34.410 34.699 1.00 56.07 25 PHE B O 1
ATOM 1923 N N . GLN B 1 26 ? 5.249 -35.913 35.333 1.00 53.07 26 GLN B N 1
ATOM 1924 C CA . GLN B 1 26 ? 5.174 -36.650 34.081 1.00 51.24 26 GLN B CA 1
ATOM 1925 C C . GLN B 1 26 ? 3.751 -36.656 33.601 1.00 51.97 26 GLN B C 1
ATOM 1926 O O . GLN B 1 26 ? 2.903 -37.219 34.282 1.00 51.00 26 GLN B O 1
ATOM 1932 N N . LEU B 1 27 ? 3.490 -36.067 32.413 1.00 47.65 27 LEU B N 1
ATOM 1933 C CA . LEU B 1 27 ? 2.148 -36.031 31.834 1.00 46.92 27 LEU B CA 1
ATOM 1934 C C . LEU B 1 27 ? 1.644 -37.431 31.546 1.00 51.26 27 LEU B C 1
ATOM 1935 O O . LEU B 1 27 ? 2.384 -38.265 31.039 1.00 49.76 27 LEU B O 1
ATOM 1940 N N . GLU B 1 28 ? 0.387 -37.678 31.915 1.00 50.96 28 GLU B N 1
ATOM 1941 C CA . GLU B 1 28 ? -0.359 -38.879 31.587 1.00 51.65 28 GLU B CA 1
ATOM 1942 C C . GLU B 1 28 ? -1.043 -38.534 30.272 1.00 56.44 28 GLU B C 1
ATOM 1943 O O . GLU B 1 28 ? -2.025 -37.774 30.268 1.00 55.53 28 GLU B O 1
ATOM 1949 N N . THR B 1 29 ? -0.440 -38.971 29.146 1.00 53.96 29 THR B N 1
ATOM 1950 C CA . THR B 1 29 ? -0.913 -38.641 27.797 1.00 54.11 29 THR B CA 1
ATOM 1951 C C . THR B 1 29 ? -2.285 -39.293 27.529 1.00 60.93 29 THR B C 1
ATOM 1952 O O . THR B 1 29 ? -2.493 -40.475 27.814 1.00 61.72 29 THR B O 1
ATOM 1956 N N . THR B 1 30 ? -3.221 -38.480 27.009 1.00 58.19 30 THR B N 1
ATOM 1957 C CA . THR B 1 30 ? -4.600 -38.866 26.711 1.00 58.90 30 THR B CA 1
ATOM 1958 C C . THR B 1 30 ? -4.622 -39.776 25.477 1.00 61.29 30 THR B C 1
ATOM 1959 O O . THR B 1 30 ? -5.147 -40.892 25.549 1.00 62.50 30 THR B O 1
ATOM 1963 N N . ARG B 1 31 ? -4.058 -39.281 24.351 1.00 53.77 31 ARG B N 1
ATOM 1964 C CA . ARG B 1 31 ? -3.989 -39.920 23.030 1.00 51.10 31 ARG B CA 1
ATOM 1965 C C . ARG B 1 31 ? -3.219 -39.011 22.082 1.00 47.52 31 ARG B C 1
ATOM 1966 O O . ARG B 1 31 ? -2.788 -37.932 22.486 1.00 44.00 31 ARG B O 1
ATOM 1974 N N . SER B 1 32 ? -3.065 -39.438 20.827 1.00 41.47 32 SER B N 1
ATOM 1975 C CA A SER B 1 32 ? -2.387 -38.654 19.797 0.50 40.18 32 SER B CA 1
ATOM 1976 C CA B SER B 1 32 ? -2.396 -38.632 19.811 0.50 39.77 32 SER B CA 1
ATOM 1977 C C . SER B 1 32 ? -3.382 -38.254 18.712 1.00 41.99 32 SER B C 1
ATOM 1978 O O . SER B 1 32 ? -4.240 -39.054 18.352 1.00 41.25 32 SER B O 1
ATOM 1983 N N . ILE B 1 33 ? -3.285 -37.024 18.196 1.00 35.90 33 ILE B N 1
ATOM 1984 C CA . ILE B 1 33 ? -4.199 -36.616 17.129 1.00 34.22 33 ILE B CA 1
ATOM 1985 C C . ILE B 1 33 ? -3.369 -36.053 15.950 1.00 37.83 33 ILE B C 1
ATOM 1986 O O . ILE B 1 33 ? -2.251 -35.528 16.140 1.00 36.59 33 ILE B O 1
ATOM 1991 N N . ASP B 1 34 ? -3.934 -36.175 14.737 1.00 33.48 34 ASP B N 1
ATOM 1992 C CA . ASP B 1 34 ? -3.323 -35.707 13.499 1.00 33.71 34 ASP B CA 1
ATOM 1993 C C . ASP B 1 34 ? -4.270 -34.728 12.817 1.00 36.00 34 ASP B C 1
ATOM 1994 O O . ASP B 1 34 ? -5.292 -34.379 13.404 1.00 35.45 34 ASP B O 1
ATOM 1999 N N . LYS B 1 35 ? -3.967 -34.342 11.565 1.00 33.47 35 LYS B N 1
ATOM 2000 C CA . LYS B 1 35 ? -4.746 -33.378 10.781 1.00 33.70 35 LYS B CA 1
ATOM 2001 C C . LYS B 1 35 ? -6.177 -33.820 10.565 1.00 35.36 35 LYS B C 1
ATOM 2002 O O . LYS B 1 35 ? -7.066 -32.968 10.596 1.00 33.87 35 LYS B O 1
ATOM 2008 N N . GLU B 1 36 ? -6.410 -35.139 10.376 1.00 32.54 36 GLU B N 1
ATOM 2009 C CA . GLU B 1 36 ? -7.738 -35.695 10.146 1.00 33.01 36 GLU B CA 1
ATOM 2010 C C . GLU B 1 36 ? -8.655 -35.446 11.345 1.00 35.79 36 GLU B C 1
ATOM 2011 O O . GLU B 1 36 ? -9.774 -35.011 11.148 1.00 36.60 36 GLU B O 1
ATOM 2017 N N . ILE B 1 37 ? -8.187 -35.701 12.570 1.00 33.24 37 ILE B N 1
ATOM 2018 C CA . ILE B 1 37 ? -8.980 -35.503 13.794 1.00 34.14 37 ILE B CA 1
ATOM 2019 C C . ILE B 1 37 ? -9.196 -33.980 14.043 1.00 35.74 37 ILE B C 1
ATOM 2020 O O . ILE B 1 37 ? -10.315 -33.561 14.373 1.00 34.67 37 ILE B O 1
ATOM 2025 N N . ILE B 1 38 ? -8.131 -33.168 13.842 1.00 31.05 38 ILE B N 1
ATOM 2026 C CA . ILE B 1 38 ? -8.172 -31.709 13.970 1.00 29.07 38 ILE B CA 1
ATOM 2027 C C . ILE B 1 38 ? -9.280 -31.176 13.082 1.00 32.36 38 ILE B C 1
ATOM 2028 O O . ILE B 1 38 ? -10.125 -30.452 13.570 1.00 33.64 38 ILE B O 1
ATOM 2033 N N . LEU B 1 39 ? -9.311 -31.571 11.812 1.00 30.52 39 LEU B N 1
ATOM 2034 C CA . LEU B 1 39 ? -10.336 -31.143 10.849 1.00 31.81 39 LEU B CA 1
ATOM 2035 C C . LEU B 1 39 ? -11.734 -31.575 11.282 1.00 36.14 39 LEU B C 1
ATOM 2036 O O . LEU B 1 39 ? -12.672 -30.794 11.159 1.00 37.18 39 LEU B O 1
ATOM 2041 N N . ASP B 1 40 ? -11.877 -32.805 11.785 1.00 32.51 40 ASP B N 1
ATOM 2042 C CA . ASP B 1 40 ? -13.153 -33.304 12.293 1.00 32.66 40 ASP B CA 1
ATOM 2043 C C . ASP B 1 40 ? -13.626 -32.488 13.504 1.00 35.02 40 ASP B C 1
ATOM 2044 O O . ASP B 1 40 ? -14.812 -32.219 13.608 1.00 33.91 40 ASP B O 1
ATOM 2049 N N . ARG B 1 41 ? -12.699 -32.090 14.405 1.00 31.06 41 ARG B N 1
ATOM 2050 C CA . ARG B 1 41 ? -13.059 -31.324 15.603 1.00 30.99 41 ARG B CA 1
ATOM 2051 C C . ARG B 1 41 ? -13.417 -29.858 15.251 1.00 35.28 41 ARG B C 1
ATOM 2052 O O . ARG B 1 41 ? -14.270 -29.252 15.929 1.00 35.98 41 ARG B O 1
ATOM 2068 N N . VAL B 1 43 ? -14.942 -28.854 12.364 1.00 36.17 43 VAL B N 1
ATOM 2069 C CA . VAL B 1 43 ? -16.286 -29.014 11.795 1.00 36.92 43 VAL B CA 1
ATOM 2070 C C . VAL B 1 43 ? -17.307 -29.245 12.934 1.00 39.63 43 VAL B C 1
ATOM 2071 O O . VAL B 1 43 ? -18.392 -28.643 12.922 1.00 38.78 43 VAL B O 1
ATOM 2075 N N . ALA B 1 44 ? -16.940 -30.079 13.926 1.00 34.89 44 ALA B N 1
ATOM 2076 C CA . ALA B 1 44 ? -17.786 -30.338 15.097 1.00 35.20 44 ALA B CA 1
ATOM 2077 C C . ALA B 1 44 ? -18.073 -29.003 15.881 1.00 39.29 44 ALA B C 1
ATOM 2078 O O . ALA B 1 44 ? -19.228 -28.716 16.201 1.00 39.44 44 ALA B O 1
ATOM 2080 N N . LYS B 1 45 ? -17.040 -28.162 16.091 1.00 35.36 45 LYS B N 1
ATOM 2081 C CA . LYS B 1 45 ? -17.156 -26.879 16.794 1.00 35.71 45 LYS B CA 1
ATOM 2082 C C . LYS B 1 45 ? -17.879 -25.823 15.976 1.00 40.36 45 LYS B C 1
ATOM 2083 O O . LYS B 1 45 ? -18.536 -24.966 16.555 1.00 40.66 45 LYS B O 1
ATOM 2089 N N . ASN B 1 46 ? -17.674 -25.805 14.658 1.00 36.42 46 ASN B N 1
ATOM 2090 C CA . ASN B 1 46 ? -18.293 -24.785 13.826 1.00 36.37 46 ASN B CA 1
ATOM 2091 C C . ASN B 1 46 ? -18.926 -25.456 12.591 1.00 41.63 46 ASN B C 1
ATOM 2092 O O . ASN B 1 46 ? -18.265 -25.590 11.562 1.00 39.83 46 ASN B O 1
ATOM 2097 N N . PRO B 1 47 ? -20.231 -25.842 12.677 1.00 41.20 47 PRO B N 1
ATOM 2098 C CA . PRO B 1 47 ? -20.901 -26.499 11.528 1.00 41.77 47 PRO B CA 1
ATOM 2099 C C . PRO B 1 47 ? -21.077 -25.573 10.310 1.00 45.00 47 PRO B C 1
ATOM 2100 O O . PRO B 1 47 ? -21.499 -26.042 9.257 1.00 43.05 47 PRO B O 1
ATOM 2104 N N . GLY B 1 48 ? -20.721 -24.294 10.467 1.00 43.02 48 GLY B N 1
ATOM 2105 C CA . GLY B 1 48 ? -20.738 -23.288 9.412 1.00 43.68 48 GLY B CA 1
ATOM 2106 C C . GLY B 1 48 ? -19.630 -23.449 8.382 1.00 48.54 48 GLY B C 1
ATOM 2107 O O . GLY B 1 48 ? -19.757 -22.943 7.262 1.00 50.55 48 GLY B O 1
ATOM 2108 N N . VAL B 1 49 ? -18.542 -24.157 8.740 1.00 43.34 49 VAL B N 1
ATOM 2109 C CA . VAL B 1 49 ? -17.392 -24.369 7.849 1.00 42.60 49 VAL B CA 1
ATOM 2110 C C . VAL B 1 49 ? -17.556 -25.673 7.043 1.00 47.24 49 VAL B C 1
ATOM 2111 O O . VAL B 1 49 ? -18.127 -26.655 7.532 1.00 47.48 49 VAL B O 1
ATOM 2115 N N . ARG B 1 50 ? -17.029 -25.667 5.809 1.00 43.68 50 ARG B N 1
ATOM 2116 C CA . ARG B 1 50 ? -16.972 -26.826 4.917 1.00 43.48 50 ARG B CA 1
ATOM 2117 C C . ARG B 1 50 ? -15.607 -27.495 5.145 1.00 44.32 50 ARG B C 1
ATOM 2118 O O . ARG B 1 50 ? -14.578 -26.822 5.074 1.00 41.84 50 ARG B O 1
ATOM 2126 N N . ARG B 1 51 ? -15.603 -28.795 5.484 1.00 40.38 51 ARG B N 1
ATOM 2127 C CA . ARG B 1 51 ? -14.394 -29.556 5.818 1.00 37.44 51 ARG B CA 1
ATOM 2128 C C . ARG B 1 51 ? -13.331 -29.527 4.689 1.00 40.12 51 ARG B C 1
ATOM 2129 O O . ARG B 1 51 ? -12.146 -29.402 4.986 1.00 38.10 51 ARG B O 1
ATOM 2137 N N . GLU B 1 52 ? -13.757 -29.639 3.417 1.00 39.12 52 GLU B N 1
ATOM 2138 C CA . GLU B 1 52 ? -12.877 -29.623 2.239 1.00 39.58 52 GLU B CA 1
ATOM 2139 C C . GLU B 1 52 ? -12.167 -28.266 2.106 1.00 43.48 52 GLU B C 1
ATOM 2140 O O . GLU B 1 52 ? -11.003 -28.232 1.703 1.00 42.75 52 GLU B O 1
ATOM 2146 N N . THR B 1 53 ? -12.871 -27.157 2.443 1.00 39.70 53 THR B N 1
ATOM 2147 C CA . THR B 1 53 ? -12.329 -25.798 2.396 1.00 39.09 53 THR B CA 1
ATOM 2148 C C . THR B 1 53 ? -11.293 -25.632 3.511 1.00 42.75 53 THR B C 1
ATOM 2149 O O . THR B 1 53 ? -10.248 -25.003 3.297 1.00 43.72 53 THR B O 1
ATOM 2161 N N . ALA B 1 55 ? -9.558 -28.159 4.950 1.00 38.28 55 ALA B N 1
ATOM 2162 C CA . ALA B 1 55 ? -8.459 -29.047 4.593 1.00 38.58 55 ALA B CA 1
ATOM 2163 C C . ALA B 1 55 ? -7.529 -28.362 3.573 1.00 45.56 55 ALA B C 1
ATOM 2164 O O . ALA B 1 55 ? -6.322 -28.381 3.774 1.00 45.93 55 ALA B O 1
ATOM 2166 N N . LEU B 1 56 ? -8.091 -27.714 2.530 1.00 43.60 56 LEU B N 1
ATOM 2167 C CA . LEU B 1 56 ? -7.343 -26.952 1.536 1.00 44.26 56 LEU B CA 1
ATOM 2168 C C . LEU B 1 56 ? -6.593 -25.770 2.214 1.00 44.65 56 LEU B C 1
ATOM 2169 O O . LEU B 1 56 ? -5.413 -25.578 1.946 1.00 43.83 56 LEU B O 1
ATOM 2174 N N . GLY B 1 57 ? -7.265 -25.036 3.100 1.00 40.38 57 GLY B N 1
ATOM 2175 C CA . GLY B 1 57 ? -6.672 -23.935 3.864 1.00 39.10 57 GLY B CA 1
ATOM 2176 C C . GLY B 1 57 ? -5.462 -24.345 4.687 1.00 41.72 57 GLY B C 1
ATOM 2177 O O . GLY B 1 57 ? -4.451 -23.643 4.684 1.00 40.81 57 GLY B O 1
ATOM 2178 N N . ILE B 1 58 ? -5.539 -25.507 5.367 1.00 37.37 58 ILE B N 1
ATOM 2179 C CA . ILE B 1 58 ? -4.450 -26.045 6.187 1.00 36.00 58 ILE B CA 1
ATOM 2180 C C . ILE B 1 58 ? -3.250 -26.386 5.277 1.00 38.73 58 ILE B C 1
ATOM 2181 O O . ILE B 1 58 ? -2.140 -25.977 5.623 1.00 37.42 58 ILE B O 1
ATOM 2186 N N . GLU B 1 59 ? -3.470 -27.057 4.111 1.00 33.65 59 GLU B N 1
ATOM 2187 C CA . GLU B 1 59 ? -2.359 -27.368 3.199 1.00 33.99 59 GLU B CA 1
ATOM 2188 C C . GLU B 1 59 ? -1.697 -26.090 2.679 1.00 38.07 59 GLU B C 1
ATOM 2189 O O . GLU B 1 59 ? -0.474 -26.037 2.593 1.00 37.97 59 GLU B O 1
ATOM 2195 N N . LEU B 1 60 ? -2.508 -25.077 2.368 1.00 36.35 60 LEU B N 1
ATOM 2196 C CA . LEU B 1 60 ? -2.105 -23.775 1.861 1.00 37.55 60 LEU B CA 1
ATOM 2197 C C . LEU B 1 60 ? -1.297 -23.027 2.926 1.00 39.70 60 LEU B C 1
ATOM 2198 O O . LEU B 1 60 ? -0.246 -22.461 2.612 1.00 37.65 60 LEU B O 1
ATOM 2216 N N . GLU B 1 62 ? 0.342 -24.395 5.488 1.00 35.16 62 GLU B N 1
ATOM 2217 C CA . GLU B 1 62 ? 1.591 -25.154 5.698 1.00 33.68 62 GLU B CA 1
ATOM 2218 C C . GLU B 1 62 ? 2.635 -24.842 4.619 1.00 38.16 62 GLU B C 1
ATOM 2219 O O . GLU B 1 62 ? 3.823 -24.708 4.953 1.00 37.09 62 GLU B O 1
ATOM 2225 N N . GLU B 1 63 ? 2.181 -24.725 3.336 1.00 34.07 63 GLU B N 1
ATOM 2226 C CA A GLU B 1 63 ? 3.025 -24.393 2.189 0.50 34.46 63 GLU B CA 1
ATOM 2227 C CA B GLU B 1 63 ? 3.040 -24.403 2.198 0.50 34.25 63 GLU B CA 1
ATOM 2228 C C . GLU B 1 63 ? 3.657 -23.004 2.362 1.00 35.71 63 GLU B C 1
ATOM 2229 O O . GLU B 1 63 ? 4.839 -22.840 2.148 1.00 34.19 63 GLU B O 1
ATOM 2240 N N . VAL B 1 64 ? 2.864 -22.017 2.755 1.00 31.60 64 VAL B N 1
ATOM 2241 C CA . VAL B 1 64 ? 3.309 -20.629 2.969 1.00 30.91 64 VAL B CA 1
ATOM 2242 C C . VAL B 1 64 ? 4.321 -20.567 4.113 1.00 33.17 64 VAL B C 1
ATOM 2243 O O . VAL B 1 64 ? 5.353 -19.909 3.975 1.00 32.58 64 VAL B O 1
ATOM 2247 N N . VAL B 1 65 ? 4.004 -21.217 5.238 1.00 30.25 65 VAL B N 1
ATOM 2248 C CA . VAL B 1 65 ? 4.849 -21.237 6.427 1.00 30.48 65 VAL B CA 1
ATOM 2249 C C . VAL B 1 65 ? 6.193 -21.946 6.087 1.00 34.38 65 VAL B C 1
ATOM 2250 O O . VAL B 1 65 ? 7.248 -21.393 6.424 1.00 33.74 65 VAL B O 1
ATOM 2254 N N . ALA B 1 66 ? 6.144 -23.121 5.404 1.00 30.17 66 ALA B N 1
ATOM 2255 C CA . ALA B 1 66 ? 7.350 -23.883 5.035 1.00 31.15 66 ALA B CA 1
ATOM 2256 C C . ALA B 1 66 ? 8.264 -23.059 4.112 1.00 35.18 66 ALA B C 1
ATOM 2257 O O . ALA B 1 66 ? 9.470 -23.023 4.361 1.00 34.90 66 ALA B O 1
ATOM 2259 N N . GLU B 1 67 ? 7.688 -22.363 3.103 1.00 31.68 67 GLU B N 1
ATOM 2260 C CA . GLU B 1 67 ? 8.443 -21.504 2.168 1.00 34.14 67 GLU B CA 1
ATOM 2261 C C . GLU B 1 67 ? 9.095 -20.305 2.894 1.00 35.08 67 GLU B C 1
ATOM 2262 O O . GLU B 1 67 ? 10.244 -19.991 2.614 1.00 33.05 67 GLU B O 1
ATOM 2268 N N . ALA B 1 68 ? 8.359 -19.670 3.825 1.00 30.79 68 ALA B N 1
ATOM 2269 C CA . ALA B 1 68 ? 8.821 -18.526 4.617 1.00 30.51 68 ALA B CA 1
ATOM 2270 C C . ALA B 1 68 ? 10.012 -18.909 5.483 1.00 33.58 68 ALA B C 1
ATOM 2271 O O . ALA B 1 68 ? 11.002 -18.203 5.492 1.00 33.38 68 ALA B O 1
ATOM 2273 N N . LEU B 1 69 ? 9.928 -20.050 6.176 1.00 30.32 69 LEU B N 1
ATOM 2274 C CA . LEU B 1 69 ? 10.987 -20.564 7.035 1.00 29.11 69 LEU B CA 1
ATOM 2275 C C . LEU B 1 69 ? 12.245 -20.919 6.266 1.00 34.03 69 LEU B C 1
ATOM 2276 O O . LEU B 1 69 ? 13.362 -20.614 6.718 1.00 33.49 69 LEU B O 1
ATOM 2289 N N . ASN B 1 71 ? 13.203 -19.672 3.531 1.00 31.76 71 ASN B N 1
ATOM 2290 C CA . ASN B 1 71 ? 13.793 -18.498 2.929 1.00 32.54 71 ASN B CA 1
ATOM 2291 C C . ASN B 1 71 ? 14.220 -17.520 4.049 1.00 35.10 71 ASN B C 1
ATOM 2292 O O . ASN B 1 71 ? 14.515 -16.364 3.795 1.00 33.91 71 ASN B O 1
ATOM 2297 N N . GLY B 1 72 ? 14.373 -18.051 5.257 1.00 32.10 72 GLY B N 1
ATOM 2298 C CA . GLY B 1 72 ? 14.991 -17.354 6.375 1.00 32.12 72 GLY B CA 1
ATOM 2299 C C . GLY B 1 72 ? 14.183 -16.355 7.152 1.00 35.30 72 GLY B C 1
ATOM 2300 O O . GLY B 1 72 ? 14.749 -15.563 7.901 1.00 34.51 72 GLY B O 1
ATOM 2301 N N . GLU B 1 73 ? 12.863 -16.411 7.009 1.00 31.09 73 GLU B N 1
ATOM 2302 C CA . GLU B 1 73 ? 11.993 -15.546 7.769 1.00 29.97 73 GLU B CA 1
ATOM 2303 C C . GLU B 1 73 ? 11.606 -16.233 9.087 1.00 33.62 73 GLU B C 1
ATOM 2304 O O . GLU B 1 73 ? 11.543 -17.465 9.168 1.00 31.74 73 GLU B O 1
ATOM 2310 N N . SER B 1 74 ? 11.399 -15.444 10.126 1.00 31.50 74 SER B N 1
ATOM 2311 C CA . SER B 1 74 ? 10.848 -15.980 11.358 1.00 31.43 74 SER B CA 1
ATOM 2312 C C . SER B 1 74 ? 9.329 -15.966 11.165 1.00 35.02 74 SER B C 1
ATOM 2313 O O . SER B 1 74 ? 8.787 -15.038 10.542 1.00 34.34 74 SER B O 1
ATOM 2316 N N . VAL B 1 75 ? 8.654 -17.032 11.582 1.00 29.68 75 VAL B N 1
ATOM 2317 C CA . VAL B 1 75 ? 7.220 -17.120 11.356 1.00 28.49 75 VAL B CA 1
ATOM 2318 C C . VAL B 1 75 ? 6.505 -17.242 12.682 1.00 34.45 75 VAL B C 1
ATOM 2319 O O . VAL B 1 75 ? 6.828 -18.130 13.473 1.00 33.10 75 VAL B O 1
ATOM 2323 N N . ASN B 1 76 ? 5.495 -16.410 12.902 1.00 33.68 76 ASN B N 1
ATOM 2324 C CA A ASN B 1 76 ? 4.700 -16.447 14.123 0.60 33.65 76 ASN B CA 1
ATOM 2325 C CA B ASN B 1 76 ? 4.724 -16.546 14.123 0.40 33.61 76 ASN B CA 1
ATOM 2326 C C . ASN B 1 76 ? 3.223 -16.627 13.806 1.00 38.01 76 ASN B C 1
ATOM 2327 O O . ASN B 1 76 ? 2.684 -15.858 13.021 1.00 36.83 76 ASN B O 1
ATOM 2336 N N . THR B 1 77 ? 2.567 -17.611 14.426 1.00 36.11 77 THR B N 1
ATOM 2337 C CA . THR B 1 77 ? 1.110 -17.828 14.360 1.00 36.50 77 THR B CA 1
ATOM 2338 C C . THR B 1 77 ? 0.676 -17.748 15.831 1.00 41.19 77 THR B C 1
ATOM 2339 O O . THR B 1 77 ? 1.522 -17.517 16.696 1.00 41.76 77 THR B O 1
ATOM 2343 N N . GLY B 1 78 ? -0.575 -18.018 16.149 1.00 37.76 78 GLY B N 1
ATOM 2344 C CA . GLY B 1 78 ? -0.979 -18.050 17.550 1.00 37.25 78 GLY B CA 1
ATOM 2345 C C . GLY B 1 78 ? -0.467 -19.296 18.258 1.00 41.89 78 GLY B C 1
ATOM 2346 O O . GLY B 1 78 ? -0.314 -19.293 19.479 1.00 43.39 78 GLY B O 1
ATOM 2347 N N . LEU B 1 79 ? -0.167 -20.368 17.497 1.00 34.96 79 LEU B N 1
ATOM 2348 C CA . LEU B 1 79 ? 0.298 -21.619 18.079 1.00 33.49 79 LEU B CA 1
ATOM 2349 C C . LEU B 1 79 ? 1.797 -21.676 18.276 1.00 36.41 79 LEU B C 1
ATOM 2350 O O . LEU B 1 79 ? 2.241 -22.385 19.170 1.00 38.43 79 LEU B O 1
ATOM 2355 N N . PHE B 1 80 ? 2.584 -21.024 17.429 1.00 31.25 80 PHE B N 1
ATOM 2356 C CA . PHE B 1 80 ? 4.042 -21.126 17.530 1.00 30.06 80 PHE B CA 1
ATOM 2357 C C . PHE B 1 80 ? 4.777 -19.984 16.860 1.00 32.97 80 PHE B C 1
ATOM 2358 O O . PHE B 1 80 ? 4.249 -19.331 15.972 1.00 32.05 80 PHE B O 1
ATOM 2366 N N . ARG B 1 81 ? 6.054 -19.859 17.208 1.00 30.37 81 ARG B N 1
ATOM 2367 C CA . ARG B 1 81 ? 7.035 -19.057 16.515 1.00 30.06 81 ARG B CA 1
ATOM 2368 C C . ARG B 1 81 ? 8.121 -20.028 16.020 1.00 34.14 81 ARG B C 1
ATOM 2369 O O . ARG B 1 81 ? 8.590 -20.892 16.773 1.00 33.31 81 ARG B O 1
ATOM 2377 N N . GLY B 1 82 ? 8.486 -19.892 14.748 1.00 30.97 82 GLY B N 1
ATOM 2378 C CA . GLY B 1 82 ? 9.516 -20.712 14.132 1.00 29.02 82 GLY B CA 1
ATOM 2379 C C . GLY B 1 82 ? 10.572 -19.869 13.457 1.00 31.59 82 GLY B C 1
ATOM 2380 O O . GLY B 1 82 ? 10.296 -18.755 12.984 1.00 30.90 82 GLY B O 1
ATOM 2381 N N . VAL B 1 83 ? 11.784 -20.420 13.394 1.00 26.47 83 VAL B N 1
ATOM 2382 C CA . VAL B 1 83 ? 12.917 -19.850 12.697 1.00 26.57 83 VAL B CA 1
ATOM 2383 C C . VAL B 1 83 ? 13.876 -21.009 12.349 1.00 31.44 83 VAL B C 1
ATOM 2384 O O . VAL B 1 83 ? 14.043 -21.934 13.146 1.00 30.37 83 VAL B O 1
ATOM 2388 N N . ALA B 1 84 ? 14.492 -20.949 11.157 1.00 28.88 84 ALA B N 1
ATOM 2389 C CA . ALA B 1 84 ? 15.532 -21.905 10.748 1.00 28.59 84 ALA B CA 1
ATOM 2390 C C . ALA B 1 84 ? 16.773 -21.742 11.644 1.00 33.71 84 ALA B C 1
ATOM 2391 O O . ALA B 1 84 ? 17.152 -20.612 12.020 1.00 30.20 84 ALA B O 1
ATOM 2393 N N . GLN B 1 85 ? 17.414 -22.879 11.967 1.00 31.43 85 GLN B N 1
ATOM 2394 C CA . GLN B 1 85 ? 18.657 -22.919 12.748 1.00 30.79 85 GLN B CA 1
ATOM 2395 C C . GLN B 1 85 ? 19.637 -23.864 12.059 1.00 33.83 85 GLN B C 1
ATOM 2396 O O . GLN B 1 85 ? 19.206 -24.727 11.283 1.00 31.54 85 GLN B O 1
ATOM 2402 N N . PHE B 1 86 ? 20.921 -23.758 12.405 1.00 31.53 86 PHE B N 1
ATOM 2403 C CA . PHE B 1 86 ? 22.003 -24.583 11.843 1.00 32.47 86 PHE B CA 1
ATOM 2404 C C . PHE B 1 86 ? 22.680 -25.461 12.892 1.00 37.72 86 PHE B C 1
ATOM 2405 O O . PHE B 1 86 ? 22.799 -25.074 14.055 1.00 35.63 86 PHE B O 1
ATOM 2413 N N . ARG B 1 87 ? 23.104 -26.660 12.475 1.00 37.13 87 ARG B N 1
ATOM 2414 C CA . ARG B 1 87 ? 23.865 -27.554 13.356 1.00 37.83 87 ARG B CA 1
ATOM 2415 C C . ARG B 1 87 ? 25.253 -27.741 12.789 1.00 43.60 87 ARG B C 1
ATOM 2416 O O . ARG B 1 87 ? 25.442 -27.669 11.573 1.00 42.92 87 ARG B O 1
ATOM 2424 N N . GLY B 1 88 ? 26.210 -27.982 13.673 1.00 41.99 88 GLY B N 1
ATOM 2425 C CA . GLY B 1 88 ? 27.584 -28.254 13.299 1.00 42.44 88 GLY B CA 1
ATOM 2426 C C . GLY B 1 88 ? 28.442 -27.040 13.076 1.00 48.15 88 GLY B C 1
ATOM 2427 O O . GLY B 1 88 ? 27.952 -25.935 12.830 1.00 48.79 88 GLY B O 1
ATOM 2428 N N . VAL B 1 89 ? 29.742 -27.284 13.143 1.00 46.31 89 VAL B N 1
ATOM 2429 C CA . VAL B 1 89 ? 30.854 -26.348 12.966 1.00 46.95 89 VAL B CA 1
ATOM 2430 C C . VAL B 1 89 ? 31.025 -25.990 11.476 1.00 48.21 89 VAL B C 1
ATOM 2431 O O . VAL B 1 89 ? 30.827 -26.849 10.602 1.00 45.58 89 VAL B O 1
ATOM 2435 N N . ALA B 1 90 ? 31.454 -24.739 11.204 1.00 44.59 90 ALA B N 1
ATOM 2436 C CA . ALA B 1 90 ? 31.847 -24.305 9.876 1.00 45.67 90 ALA B CA 1
ATOM 2437 C C . ALA B 1 90 ? 33.293 -24.798 9.580 1.00 52.81 90 ALA B C 1
ATOM 2438 O O . ALA B 1 90 ? 34.272 -24.307 10.177 1.00 55.51 90 ALA B O 1
ATOM 2440 N N . LYS B 1 91 ? 33.417 -25.815 8.710 1.00 46.71 91 LYS B N 1
ATOM 2441 C CA . LYS B 1 91 ? 34.718 -26.357 8.296 1.00 46.03 91 LYS B CA 1
ATOM 2442 C C . LYS B 1 91 ? 35.150 -25.642 7.033 1.00 52.12 91 LYS B C 1
ATOM 2443 O O . LYS B 1 91 ? 34.413 -25.629 6.042 1.00 51.33 91 LYS B O 1
ATOM 2449 N N . GLN B 1 92 ? 36.319 -24.985 7.094 1.00 50.64 92 GLN B N 1
ATOM 2450 C CA . GLN B 1 92 ? 36.924 -24.212 6.000 1.00 51.31 92 GLN B CA 1
ATOM 2451 C C . GLN B 1 92 ? 35.975 -23.082 5.536 1.00 52.00 92 GLN B C 1
ATOM 2452 O O . GLN B 1 92 ? 35.906 -22.773 4.338 1.00 49.81 92 GLN B O 1
ATOM 2458 N N . ASN B 1 93 ? 35.250 -22.467 6.505 1.00 48.53 93 ASN B N 1
ATOM 2459 C CA . ASN B 1 93 ? 34.360 -21.314 6.284 1.00 49.00 93 ASN B CA 1
ATOM 2460 C C . ASN B 1 93 ? 33.317 -21.577 5.154 1.00 52.77 93 ASN B C 1
ATOM 2461 O O . ASN B 1 93 ? 32.981 -20.675 4.368 1.00 52.87 93 ASN B O 1
ATOM 2466 N N . ALA B 1 94 ? 32.845 -22.840 5.064 1.00 48.18 94 ALA B N 1
ATOM 2467 C CA . ALA B 1 94 ? 31.913 -23.275 4.030 1.00 46.74 94 ALA B CA 1
ATOM 2468 C C . ALA B 1 94 ? 30.994 -24.347 4.543 1.00 48.64 94 ALA B C 1
ATOM 2469 O O . ALA B 1 94 ? 31.382 -25.189 5.359 1.00 47.49 94 ALA B O 1
ATOM 2471 N N . TRP B 1 95 ? 29.764 -24.320 4.044 1.00 44.06 95 TRP B N 1
ATOM 2472 C CA . TRP B 1 95 ? 28.762 -25.295 4.389 1.00 42.13 95 TRP B CA 1
ATOM 2473 C C . TRP B 1 95 ? 29.193 -26.678 3.846 1.00 49.27 95 TRP B C 1
ATOM 2474 O O . TRP B 1 95 ? 29.572 -26.807 2.679 1.00 50.40 95 TRP B O 1
ATOM 2485 N N . ASP B 1 96 ? 29.189 -27.674 4.723 1.00 47.03 96 ASP B N 1
ATOM 2486 C CA . ASP B 1 96 ? 29.491 -29.067 4.425 1.00 48.28 96 ASP B CA 1
ATOM 2487 C C . ASP B 1 96 ? 28.242 -29.890 4.735 1.00 52.24 96 ASP B C 1
ATOM 2488 O O . ASP B 1 96 ? 27.928 -30.109 5.906 1.00 49.78 96 ASP B O 1
ATOM 2493 N N . ALA B 1 97 ? 27.538 -30.339 3.682 1.00 51.23 97 ALA B N 1
ATOM 2494 C CA . ALA B 1 97 ? 26.287 -31.097 3.741 1.00 51.56 97 ALA B CA 1
ATOM 2495 C C . ALA B 1 97 ? 26.393 -32.388 4.569 1.00 57.21 97 ALA B C 1
ATOM 2496 O O . ALA B 1 97 ? 25.371 -32.882 5.046 1.00 56.45 97 ALA B O 1
ATOM 2498 N N . ALA B 1 98 ? 27.607 -32.936 4.727 1.00 55.35 98 ALA B N 1
ATOM 2499 C CA . ALA B 1 98 ? 27.827 -34.173 5.480 1.00 54.90 98 ALA B CA 1
ATOM 2500 C C . ALA B 1 98 ? 27.983 -33.929 7.005 1.00 57.02 98 ALA B C 1
ATOM 2501 O O . ALA B 1 98 ? 27.850 -34.884 7.778 1.00 56.83 98 ALA B O 1
ATOM 2503 N N . THR B 1 99 ? 28.262 -32.668 7.428 1.00 51.49 99 THR B N 1
ATOM 2504 C CA A THR B 1 99 ? 28.441 -32.361 8.851 0.50 50.00 99 THR B CA 1
ATOM 2505 C CA B THR B 1 99 ? 28.511 -32.277 8.820 0.50 50.65 99 THR B CA 1
ATOM 2506 C C . THR B 1 99 ? 27.456 -31.288 9.316 1.00 52.44 99 THR B C 1
ATOM 2507 O O . THR B 1 99 ? 27.139 -31.247 10.508 1.00 52.46 99 THR B O 1
ATOM 2514 N N . ASN B 1 100 ? 26.960 -30.445 8.404 1.00 46.04 100 ASN B N 1
ATOM 2515 C CA . ASN B 1 100 ? 26.000 -29.396 8.745 1.00 43.52 100 ASN B CA 1
ATOM 2516 C C . ASN B 1 100 ? 24.613 -29.755 8.307 1.00 42.07 100 ASN B C 1
ATOM 2517 O O . ASN B 1 100 ? 24.427 -30.418 7.283 1.00 40.31 100 ASN B O 1
ATOM 2522 N N . SER B 1 101 ? 23.634 -29.291 9.085 1.00 37.11 101 SER B N 1
ATOM 2523 C CA . SER B 1 101 ? 22.221 -29.500 8.820 1.00 35.68 101 SER B CA 1
ATOM 2524 C C . SER B 1 101 ? 21.388 -28.295 9.261 1.00 37.95 101 SER B C 1
ATOM 2525 O O . SER B 1 101 ? 21.821 -27.449 10.054 1.00 38.34 101 SER B O 1
ATOM 2528 N N . ILE B 1 102 ? 20.193 -28.221 8.684 1.00 33.52 102 ILE B N 1
ATOM 2529 C CA . ILE B 1 102 ? 19.159 -27.249 8.953 1.00 32.14 102 ILE B CA 1
ATOM 2530 C C . ILE B 1 102 ? 18.053 -27.944 9.732 1.00 37.54 102 ILE B C 1
ATOM 2531 O O . ILE B 1 102 ? 17.746 -29.108 9.479 1.00 38.29 102 ILE B O 1
ATOM 2536 N N . TYR B 1 103 ? 17.458 -27.223 10.679 1.00 32.57 103 TYR B N 1
ATOM 2537 C CA . TYR B 1 103 ? 16.269 -27.626 11.403 1.00 30.32 103 TYR B CA 1
ATOM 2538 C C . TYR B 1 103 ? 15.505 -26.354 11.680 1.00 31.80 103 TYR B C 1
ATOM 2539 O O . TYR B 1 103 ? 16.023 -25.246 11.473 1.00 29.90 103 TYR B O 1
ATOM 2548 N N . VAL B 1 104 ? 14.264 -26.508 12.105 1.00 28.35 104 VAL B N 1
ATOM 2549 C CA . VAL B 1 104 ? 13.438 -25.370 12.473 1.00 28.63 104 VAL B CA 1
ATOM 2550 C C . VAL B 1 104 ? 13.209 -25.480 1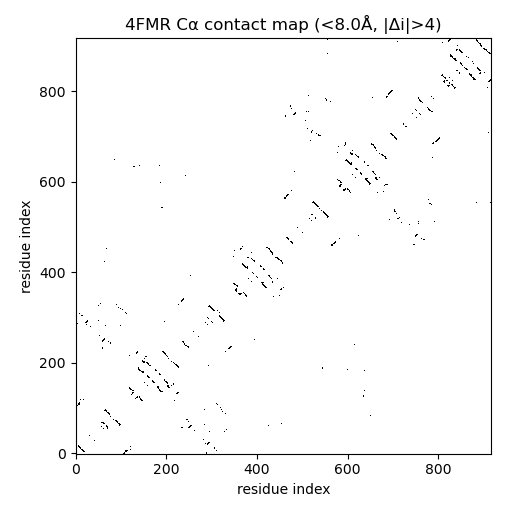3.965 1.00 31.09 104 VAL B C 1
ATOM 2551 O O . VAL B 1 104 ? 12.733 -26.505 14.460 1.00 30.16 104 VAL B O 1
ATOM 2555 N N . SER B 1 105 ? 13.583 -24.446 14.668 1.00 27.41 105 SER B N 1
ATOM 2556 C CA . SER B 1 105 ? 13.356 -24.336 16.106 1.00 28.04 105 SER B CA 1
ATOM 2557 C C . SER B 1 105 ? 11.960 -23.764 16.341 1.00 33.43 105 SER B C 1
ATOM 2558 O O . SER B 1 105 ? 11.624 -22.726 15.761 1.00 33.30 105 SER B O 1
ATOM 2561 N N . LEU B 1 106 ? 11.141 -24.441 17.155 1.00 29.38 106 LEU B N 1
ATOM 2562 C CA . LEU B 1 106 ? 9.780 -24.001 17.379 1.00 29.68 106 LEU B CA 1
ATOM 2563 C C . LEU B 1 106 ? 9.520 -23.708 18.837 1.00 32.30 106 LEU B C 1
ATOM 2564 O O . LEU B 1 106 ? 9.969 -24.435 19.716 1.00 33.74 106 LEU B O 1
ATOM 2569 N N . THR B 1 107 ? 8.808 -22.606 19.096 1.00 28.02 107 THR B N 1
ATOM 2570 C CA . THR B 1 107 ? 8.455 -22.237 20.462 1.00 28.60 107 THR B CA 1
ATOM 2571 C C . THR B 1 107 ? 6.939 -21.982 20.499 1.00 32.59 107 THR B C 1
ATOM 2572 O O . THR B 1 107 ? 6.359 -21.642 19.467 1.00 32.04 107 THR B O 1
ATOM 2576 N N . GLN B 1 108 ? 6.297 -22.174 21.667 1.00 29.49 108 GLN B N 1
ATOM 2577 C CA . GLN B 1 108 ? 4.849 -21.963 21.799 1.00 29.96 108 GLN B CA 1
ATOM 2578 C C . GLN B 1 108 ? 4.473 -20.477 21.528 1.00 37.37 108 GLN B C 1
ATOM 2579 O O . GLN B 1 108 ? 5.226 -19.556 21.874 1.00 37.29 108 GLN B O 1
ATOM 2585 N N . GLY B 1 109 ? 3.337 -20.278 20.875 1.00 34.31 109 GLY B N 1
ATOM 2586 C CA . GLY B 1 109 ? 2.823 -18.950 20.570 1.00 34.49 109 GLY B CA 1
ATOM 2587 C C . GLY B 1 109 ? 1.835 -18.465 21.617 1.00 38.78 109 GLY B C 1
ATOM 2588 O O . GLY B 1 109 ? 1.580 -19.146 22.615 1.00 38.71 109 GLY B O 1
ATOM 2589 N N . LYS B 1 110 ? 1.236 -17.299 21.363 1.00 35.17 110 LYS B N 1
ATOM 2590 C CA . LYS B 1 110 ? 0.299 -16.626 22.251 1.00 34.68 110 LYS B CA 1
ATOM 2591 C C . LYS B 1 110 ? -0.950 -17.476 22.577 1.00 36.83 110 LYS B C 1
ATOM 2592 O O . LYS B 1 110 ? -1.371 -17.461 23.727 1.00 37.41 110 LYS B O 1
ATOM 2598 N N . ALA B 1 111 ? -1.553 -18.159 21.593 1.00 33.48 111 ALA B N 1
ATOM 2599 C CA . ALA B 1 111 ? -2.767 -18.978 21.795 1.00 34.82 111 ALA B CA 1
ATOM 2600 C C . ALA B 1 111 ? -2.513 -20.090 22.808 1.00 37.09 111 ALA B C 1
ATOM 2601 O O . ALA B 1 111 ? -3.387 -20.355 23.628 1.00 36.38 111 ALA B O 1
ATOM 2603 N N . LEU B 1 112 ? -1.290 -20.670 22.806 1.00 33.21 112 LEU B N 1
ATOM 2604 C CA . LEU B 1 112 ? -0.920 -21.707 23.750 1.00 31.79 112 LEU B CA 1
ATOM 2605 C C . LEU B 1 112 ? -0.646 -21.118 25.112 1.00 37.01 112 LEU B C 1
ATOM 2606 O O . LEU B 1 112 ? -1.119 -21.681 26.102 1.00 38.85 112 LEU B O 1
ATOM 2611 N N . ARG B 1 113 ? 0.020 -19.951 25.176 1.00 34.68 113 ARG B N 1
ATOM 2612 C CA . ARG B 1 113 ? 0.302 -19.293 26.453 1.00 35.97 113 ARG B CA 1
ATOM 2613 C C . ARG B 1 113 ? -1.023 -18.917 27.183 1.00 41.63 113 ARG B C 1
ATOM 2614 O O . ARG B 1 113 ? -1.140 -19.149 28.396 1.00 42.52 113 ARG B O 1
ATOM 2622 N N . GLU B 1 114 ? -2.017 -18.381 26.438 1.00 36.93 114 GLU B N 1
ATOM 2623 C CA . GLU B 1 114 ? -3.325 -18.018 26.986 1.00 37.34 114 GLU B CA 1
ATOM 2624 C C . GLU B 1 114 ? -4.063 -19.277 27.448 1.00 41.24 114 GLU B C 1
ATOM 2625 O O . GLU B 1 114 ? -4.608 -19.277 28.540 1.00 43.22 114 GLU B O 1
ATOM 2631 N N . ALA B 1 115 ? -4.020 -20.364 26.658 1.00 37.40 115 ALA B N 1
ATOM 2632 C CA . ALA B 1 115 ? -4.648 -21.657 27.007 1.00 37.62 115 ALA B CA 1
ATOM 2633 C C . ALA B 1 115 ? -4.031 -22.252 28.303 1.00 39.16 115 ALA B C 1
ATOM 2634 O O . ALA B 1 115 ? -4.763 -22.783 29.130 1.00 36.59 115 ALA B O 1
ATOM 2636 N N . ILE B 1 116 ? -2.688 -22.120 28.482 1.00 36.32 116 ILE B N 1
ATOM 2637 C CA . ILE B 1 116 ? -1.955 -22.565 29.687 1.00 36.90 116 ILE B CA 1
ATOM 2638 C C . ILE B 1 116 ? -2.519 -21.856 30.935 1.00 45.28 116 ILE B C 1
ATOM 2639 O O . ILE B 1 116 ? -2.605 -22.479 31.998 1.00 46.29 116 ILE B O 1
ATOM 2644 N N . LYS B 1 117 ? -2.936 -20.572 30.798 1.00 44.28 117 LYS B N 1
ATOM 2645 C CA . LYS B 1 117 ? -3.537 -19.792 31.895 1.00 45.48 117 LYS B CA 1
ATOM 2646 C C . LYS B 1 117 ? -4.854 -20.417 32.378 1.00 48.57 117 LYS B C 1
ATOM 2647 O O . LYS B 1 117 ? -5.155 -20.322 33.569 1.00 48.69 117 LYS B O 1
ATOM 2653 N N . ASP B 1 118 ? -5.645 -21.033 31.457 1.00 44.49 118 ASP B N 1
ATOM 2654 C CA . ASP B 1 118 ? -6.917 -21.708 31.789 1.00 45.44 118 ASP B CA 1
ATOM 2655 C C . ASP B 1 118 ? -6.721 -23.202 32.064 1.00 45.05 118 ASP B C 1
ATOM 2656 O O . ASP B 1 118 ? -7.661 -23.976 31.912 1.00 44.42 118 ASP B O 1
ATOM 2661 N N . THR B 1 119 ? -5.522 -23.616 32.445 1.00 40.47 119 THR B N 1
ATOM 2662 C CA . THR B 1 119 ? -5.267 -25.031 32.668 1.00 40.09 119 THR B CA 1
ATOM 2663 C C . THR B 1 119 ? -4.744 -25.250 34.074 1.00 49.03 119 THR B C 1
ATOM 2664 O O . THR B 1 119 ? -3.819 -24.562 34.512 1.00 51.35 119 THR B O 1
ATOM 2668 N N . ARG B 1 120 ? -5.345 -26.220 34.778 1.00 46.40 120 ARG B N 1
ATOM 2669 C CA . ARG B 1 120 ? -4.902 -26.655 36.096 1.00 47.55 120 ARG B CA 1
ATOM 2670 C C . ARG B 1 120 ? -4.244 -28.050 35.967 1.00 51.25 120 ARG B C 1
ATOM 2671 O O . ARG B 1 120 ? -4.583 -28.819 35.059 1.00 48.03 120 ARG B O 1
ATOM 2679 N N . VAL B 1 121 ? -3.285 -28.342 36.851 1.00 51.10 121 VAL B N 1
ATOM 2680 C CA . VAL B 1 121 ? -2.581 -29.625 36.895 1.00 51.96 121 VAL B CA 1
ATOM 2681 C C . VAL B 1 121 ? -3.164 -30.442 38.052 1.00 62.95 121 VAL B C 1
ATOM 2682 O O . VAL B 1 121 ? -3.168 -29.982 39.204 1.00 64.19 121 VAL B O 1
ATOM 2686 N N . ASP B 1 122 ? -3.686 -31.637 37.723 1.00 62.07 122 ASP B N 1
ATOM 2687 C CA . ASP B 1 122 ? -4.253 -32.584 38.673 1.00 64.04 122 ASP B CA 1
ATOM 2688 C C . ASP B 1 122 ? -3.182 -33.644 38.947 1.00 67.35 122 ASP B C 1
ATOM 2689 O O . ASP B 1 122 ? -2.940 -34.515 38.099 1.00 65.22 122 ASP B O 1
ATOM 2694 N N . VAL B 1 123 ? -2.489 -33.510 40.107 1.00 64.69 123 VAL B N 1
ATOM 2695 C CA . VAL B 1 123 ? -1.401 -34.399 40.541 1.00 64.65 123 VAL B CA 1
ATOM 2696 C C . VAL B 1 123 ? -2.020 -35.707 41.054 1.00 70.95 123 VAL B C 1
ATOM 2697 O O . VAL B 1 123 ? -2.814 -35.689 41.992 1.00 72.22 123 VAL B O 1
ATOM 2701 N N . LEU B 1 124 ? -1.672 -36.831 40.408 1.00 68.73 124 LEU B N 1
ATOM 2702 C CA . LEU B 1 124 ? -2.193 -38.173 40.719 1.00 70.09 124 LEU B CA 1
ATOM 2703 C C . LEU B 1 124 ? -1.327 -38.902 41.763 1.00 75.47 124 LEU B C 1
ATOM 2704 O O . LEU B 1 124 ? -1.675 -40.004 42.202 1.00 75.84 124 LEU B O 1
ATOM 2709 N N . GLY B 1 125 ? -0.209 -38.279 42.130 1.00 72.56 125 GLY B N 1
ATOM 2710 C CA . GLY B 1 125 ? 0.765 -38.830 43.062 1.00 73.90 125 GLY B CA 1
ATOM 2711 C C . GLY B 1 125 ? 1.825 -39.623 42.325 1.00 77.15 125 GLY B C 1
ATOM 2712 O O . GLY B 1 125 ? 2.149 -39.304 41.175 1.00 74.22 125 GLY B O 1
ATOM 2713 N N . GLU B 1 126 ? 2.371 -40.666 42.977 1.00 75.58 126 GLU B N 1
ATOM 2714 C CA . GLU B 1 126 ? 3.380 -41.540 42.374 1.00 75.01 126 GLU B CA 1
ATOM 2715 C C . GLU B 1 126 ? 2.703 -42.643 41.582 1.00 78.95 126 GLU B C 1
ATOM 2716 O O . GLU B 1 126 ? 1.574 -43.016 41.910 1.00 79.40 126 GLU B O 1
ATOM 2722 N N . ARG B 1 127 ? 3.378 -43.140 40.523 1.00 75.06 127 ARG B N 1
ATOM 2723 C CA . ARG B 1 127 ? 2.879 -44.210 39.649 1.00 75.05 127 ARG B CA 1
ATOM 2724 C C . ARG B 1 127 ? 2.606 -45.485 40.479 1.00 81.95 127 ARG B C 1
ATOM 2725 O O . ARG B 1 127 ? 3.375 -45.788 41.397 1.00 83.02 127 ARG B O 1
ATOM 2733 N N . PRO B 1 128 ? 1.475 -46.187 40.225 1.00 79.52 128 PRO B N 1
ATOM 2734 C CA . PRO B 1 128 ? 1.118 -47.353 41.066 1.00 81.38 128 PRO B CA 1
ATOM 2735 C C . PRO B 1 128 ? 2.150 -48.490 41.079 1.00 84.49 128 PRO B C 1
ATOM 2736 O O . PRO B 1 128 ? 2.341 -49.116 42.131 1.00 86.47 128 PRO B O 1
ATOM 2740 N N . THR B 1 129 ? 2.786 -48.765 39.923 1.00 77.14 129 THR B N 1
ATOM 2741 C CA . THR B 1 129 ? 3.761 -49.846 39.759 1.00 76.17 129 THR B CA 1
ATOM 2742 C C . THR B 1 129 ? 5.192 -49.302 39.654 1.00 75.64 129 THR B C 1
ATOM 2743 O O . THR B 1 129 ? 5.385 -48.140 39.290 1.00 75.25 129 THR B O 1
ATOM 2747 N N . LYS B 1 130 ? 6.188 -50.151 39.963 1.00 68.90 130 LYS B N 1
ATOM 2748 C CA . LYS B 1 130 ? 7.601 -49.788 39.844 1.00 66.84 130 LYS B CA 1
ATOM 2749 C C . LYS B 1 130 ? 8.188 -50.378 38.525 1.00 63.42 130 LYS B C 1
ATOM 2750 O O . LYS B 1 130 ? 9.297 -50.910 38.502 1.00 64.06 130 LYS B O 1
ATOM 2756 N N . PHE B 1 131 ? 7.415 -50.257 37.431 1.00 52.59 131 PHE B N 1
ATOM 2757 C CA . PHE B 1 131 ? 7.751 -50.685 36.077 1.00 48.68 131 PHE B CA 1
ATOM 2758 C C . PHE B 1 131 ? 7.077 -49.736 35.111 1.00 51.21 131 PHE B C 1
ATOM 2759 O O . PHE B 1 131 ? 5.885 -49.875 34.805 1.00 51.29 131 PHE B O 1
ATOM 2767 N N . TYR B 1 132 ? 7.846 -48.738 34.659 1.00 45.54 132 TYR B N 1
ATOM 2768 C CA . TYR B 1 132 ? 7.358 -47.687 33.790 1.00 43.77 132 TYR B CA 1
ATOM 2769 C C . TYR B 1 132 ? 8.506 -46.946 33.126 1.00 44.89 132 TYR B C 1
ATOM 2770 O O . TYR B 1 132 ? 9.652 -47.032 33.574 1.00 44.29 132 TYR B O 1
ATOM 2779 N N . ILE B 1 133 ? 8.156 -46.194 32.079 1.00 39.12 133 ILE B N 1
ATOM 2780 C CA . ILE B 1 133 ? 9.003 -45.282 31.334 1.00 37.87 133 ILE B CA 1
ATOM 2781 C C . ILE B 1 133 ? 8.709 -43.887 31.901 1.00 44.91 133 ILE B C 1
ATOM 2782 O O . ILE B 1 133 ? 7.578 -43.412 31.773 1.00 43.37 133 ILE B O 1
ATOM 2787 N N . GLY B 1 134 ? 9.696 -43.295 32.578 1.00 44.22 134 GLY B N 1
ATOM 2788 C CA . GLY B 1 134 ? 9.591 -41.987 33.222 1.00 44.49 134 GLY B CA 1
ATOM 2789 C C . GLY B 1 134 ? 9.849 -40.823 32.291 1.00 47.85 134 GLY B C 1
ATOM 2790 O O . GLY B 1 134 ? 9.041 -39.891 32.199 1.00 47.21 134 GLY B O 1
ATOM 2791 N N . SER B 1 135 ? 11.002 -40.866 31.607 1.00 44.27 135 SER B N 1
ATOM 2792 C CA . SER B 1 135 ? 11.433 -39.846 30.655 1.00 41.75 135 SER B CA 1
ATOM 2793 C C . SER B 1 135 ? 12.236 -40.464 29.515 1.00 42.75 135 SER B C 1
ATOM 2794 O O . SER B 1 135 ? 12.506 -41.669 29.507 1.00 43.14 135 SER B O 1
ATOM 2797 N N . GLY B 1 136 ? 12.580 -39.629 28.550 1.00 37.31 136 GLY B N 1
ATOM 2798 C CA . GLY B 1 136 ? 13.324 -40.017 27.368 1.00 35.74 136 GLY B CA 1
ATOM 2799 C C . GLY B 1 136 ? 14.247 -38.927 26.877 1.00 38.84 136 GLY B C 1
ATOM 2800 O O . GLY B 1 136 ? 14.052 -37.755 27.203 1.00 39.13 136 GLY B O 1
ATOM 2801 N N . GLN B 1 137 ? 15.258 -39.295 26.075 1.00 33.97 137 GLN B N 1
ATOM 2802 C CA . GLN B 1 137 ? 16.161 -38.300 25.512 1.00 33.29 137 GLN B CA 1
ATOM 2803 C C . GLN B 1 137 ? 16.667 -38.717 24.118 1.00 33.96 137 GLN B C 1
ATOM 2804 O O . GLN B 1 137 ? 17.210 -39.814 23.949 1.00 33.08 137 GLN B O 1
ATOM 2810 N N . ASP B 1 138 ? 16.527 -37.802 23.147 1.00 30.00 138 ASP B N 1
ATOM 2811 C CA . ASP B 1 138 ? 17.000 -37.989 21.787 1.00 30.99 138 ASP B CA 1
ATOM 2812 C C . ASP B 1 138 ? 18.447 -37.555 21.719 1.00 38.64 138 ASP B C 1
ATOM 2813 O O . ASP B 1 138 ? 18.759 -36.462 22.191 1.00 39.32 138 ASP B O 1
ATOM 2818 N N . ALA B 1 139 ? 19.336 -38.403 21.154 1.00 35.93 139 ALA B N 1
ATOM 2819 C CA . ALA B 1 139 ? 20.772 -38.124 21.100 1.00 36.18 139 ALA B CA 1
ATOM 2820 C C . ALA B 1 139 ? 21.100 -37.000 20.128 1.00 41.34 139 ALA B C 1
ATOM 2821 O O . ALA B 1 139 ? 21.938 -36.160 20.429 1.00 40.76 139 ALA B O 1
ATOM 2823 N N . THR B 1 140 ? 20.414 -36.963 18.993 1.00 41.04 140 THR B N 1
ATOM 2824 C CA . THR B 1 140 ? 20.640 -36.001 17.917 1.00 41.02 140 THR B CA 1
ATOM 2825 C C . THR B 1 140 ? 20.207 -34.603 18.308 1.00 45.50 140 THR B C 1
ATOM 2826 O O . THR B 1 140 ? 20.994 -33.687 18.102 1.00 47.10 140 THR B O 1
ATOM 2830 N N . THR B 1 141 ? 18.981 -34.420 18.836 1.00 41.19 141 THR B N 1
ATOM 2831 C CA . THR B 1 141 ? 18.452 -33.081 19.144 1.00 40.22 141 THR B CA 1
ATOM 2832 C C . THR B 1 141 ? 18.602 -32.722 20.626 1.00 45.44 141 THR B C 1
ATOM 2833 O O . THR B 1 141 ? 18.477 -31.546 20.972 1.00 46.09 141 THR B O 1
ATOM 2837 N N . ARG B 1 142 ? 18.802 -33.741 21.504 1.00 41.61 142 ARG B N 1
ATOM 2838 C CA . ARG B 1 142 ? 18.867 -33.635 22.967 1.00 41.14 142 ARG B CA 1
ATOM 2839 C C . ARG B 1 142 ? 17.463 -33.270 23.544 1.00 42.91 142 ARG B C 1
ATOM 2840 O O . ARG B 1 142 ? 17.349 -32.996 24.742 1.00 43.55 142 ARG B O 1
ATOM 2848 N N . ALA B 1 143 ? 16.388 -33.371 22.723 1.00 37.40 143 ALA B N 1
ATOM 2849 C CA . ALA B 1 143 ? 15.015 -33.124 23.191 1.00 36.32 143 ALA B CA 1
ATOM 2850 C C . ALA B 1 143 ? 14.607 -34.177 24.239 1.00 37.90 143 ALA B C 1
ATOM 2851 O O . ALA B 1 143 ? 15.079 -35.322 24.186 1.00 34.54 143 ALA B O 1
ATOM 2853 N N . THR B 1 144 ? 13.808 -33.739 25.233 1.00 34.95 144 THR B N 1
ATOM 2854 C CA . THR B 1 144 ? 13.293 -34.557 26.337 1.00 35.60 144 THR B CA 1
ATOM 2855 C C . THR B 1 144 ? 11.767 -34.567 26.324 1.00 38.81 144 THR B C 1
ATOM 2856 O O . THR B 1 144 ? 11.162 -34.892 27.327 1.00 40.83 144 THR B O 1
ATOM 2860 N N . ASP B 1 145 ? 11.150 -34.245 25.190 1.00 34.83 145 ASP B N 1
ATOM 2861 C CA . ASP B 1 145 ? 9.688 -34.234 25.070 1.00 35.38 145 ASP B CA 1
ATOM 2862 C C . ASP B 1 145 ? 9.153 -35.534 24.380 1.00 37.48 145 ASP B C 1
ATOM 2863 O O . ASP B 1 145 ? 8.011 -35.568 23.962 1.00 36.04 145 ASP B O 1
ATOM 2868 N N . PHE B 1 146 ? 9.993 -36.583 24.267 1.00 35.33 146 PHE B N 1
ATOM 2869 C CA . PHE B 1 146 ? 9.692 -37.863 23.627 1.00 34.95 146 PHE B CA 1
ATOM 2870 C C . PHE B 1 146 ? 9.569 -37.739 22.111 1.00 37.67 146 PHE B C 1
ATOM 2871 O O . PHE B 1 146 ? 8.945 -38.588 21.482 1.00 38.26 146 PHE B O 1
ATOM 2879 N N . SER B 1 147 ? 10.224 -36.717 21.526 1.00 32.72 147 SER B N 1
ATOM 2880 C CA . SER B 1 147 ? 10.423 -36.594 20.093 1.00 32.29 147 SER B CA 1
ATOM 2881 C C . SER B 1 147 ? 11.771 -37.274 19.823 1.00 36.94 147 SER B C 1
ATOM 2882 O O . SER B 1 147 ? 12.659 -37.218 20.677 1.00 34.94 147 SER B O 1
ATOM 2885 N N . ALA B 1 148 ? 11.899 -37.978 18.698 1.00 34.66 148 ALA B N 1
ATOM 2886 C CA . ALA B 1 148 ? 13.089 -38.766 18.412 1.00 35.57 148 ALA B CA 1
ATOM 2887 C C . ALA B 1 148 ? 13.454 -38.736 16.928 1.00 36.84 148 ALA B C 1
ATOM 2888 O O . ALA B 1 148 ? 12.637 -38.360 16.093 1.00 35.57 148 ALA B O 1
ATOM 2890 N N . THR B 1 149 ? 14.683 -39.127 16.621 1.00 33.96 149 THR B N 1
ATOM 2891 C CA . THR B 1 149 ? 15.221 -39.155 15.256 1.00 33.77 149 THR B CA 1
ATOM 2892 C C . THR B 1 149 ? 15.421 -40.617 14.786 1.00 36.37 149 THR B C 1
ATOM 2893 O O . THR B 1 149 ? 16.151 -41.366 15.429 1.00 36.14 149 THR B O 1
ATOM 2897 N N . ALA B 1 150 ? 14.784 -40.999 13.666 1.00 32.04 150 ALA B N 1
ATOM 2898 C CA . ALA B 1 150 ? 14.933 -42.323 13.033 1.00 31.98 150 ALA B CA 1
ATOM 2899 C C . ALA B 1 150 ? 16.376 -42.529 12.607 1.00 34.86 150 ALA B C 1
ATOM 2900 O O . ALA B 1 150 ? 17.013 -41.579 12.184 1.00 33.27 150 ALA B O 1
ATOM 2902 N N . GLY B 1 151 ? 16.890 -43.741 12.778 1.00 33.29 151 GLY B N 1
ATOM 2903 C CA . GLY B 1 151 ? 18.272 -44.078 12.445 1.00 33.41 151 GLY B CA 1
ATOM 2904 C C . GLY B 1 151 ? 19.278 -43.573 13.453 1.00 38.07 151 GLY B C 1
ATOM 2905 O O . GLY B 1 151 ? 20.481 -43.658 13.205 1.00 40.45 151 GLY B O 1
ATOM 2906 N N . ARG B 1 152 ? 18.803 -43.027 14.589 1.00 33.58 152 ARG B N 1
ATOM 2907 C CA A ARG B 1 152 ? 19.668 -42.452 15.614 0.50 33.14 152 ARG B CA 1
ATOM 2908 C CA B ARG B 1 152 ? 19.668 -42.453 15.617 0.50 33.16 152 ARG B CA 1
ATOM 2909 C C . ARG B 1 152 ? 19.297 -42.996 17.000 1.00 36.50 152 ARG B C 1
ATOM 2910 O O . ARG B 1 152 ? 18.318 -43.729 17.138 1.00 36.31 152 ARG B O 1
ATOM 2925 N N . ASN B 1 153 ? 20.102 -42.675 18.017 1.00 32.50 153 ASN B N 1
ATOM 2926 C CA . ASN B 1 153 ? 19.886 -43.197 19.359 1.00 32.02 153 ASN B CA 1
ATOM 2927 C C . ASN B 1 153 ? 18.862 -42.440 20.179 1.00 33.96 153 ASN B C 1
ATOM 2928 O O . ASN B 1 153 ? 18.727 -41.231 20.101 1.00 31.23 153 ASN B O 1
ATOM 2933 N N . PHE B 1 154 ? 18.176 -43.200 21.016 1.00 31.56 154 PHE B N 1
ATOM 2934 C CA . PHE B 1 154 ? 17.176 -42.710 21.929 1.00 31.26 154 PHE B CA 1
ATOM 2935 C C . PHE B 1 154 ? 17.409 -43.348 23.289 1.00 34.60 154 PHE B C 1
ATOM 2936 O O . PHE B 1 154 ? 17.731 -44.538 23.357 1.00 32.36 154 PHE B O 1
ATOM 2944 N N . THR B 1 155 ? 17.284 -42.545 24.371 1.00 32.44 155 THR B N 1
ATOM 2945 C CA . THR B 1 155 ? 17.436 -43.046 25.743 1.00 32.92 155 THR B CA 1
ATOM 2946 C C . THR B 1 155 ? 16.093 -42.996 26.486 1.00 35.95 155 THR B C 1
ATOM 2947 O O . THR B 1 155 ? 15.447 -41.962 26.536 1.00 34.03 155 THR B O 1
ATOM 2951 N N . LEU B 1 156 ? 15.743 -44.094 27.134 1.00 34.34 156 LEU B N 1
ATOM 2952 C CA . LEU B 1 156 ? 14.562 -44.234 27.976 1.00 34.79 156 LEU B CA 1
ATOM 2953 C C . LEU B 1 156 ? 14.975 -44.329 29.433 1.00 39.98 156 LEU B C 1
ATOM 2954 O O . LEU B 1 156 ? 15.784 -45.188 29.776 1.00 40.07 156 LEU B O 1
ATOM 2959 N N . PHE B 1 157 ? 14.431 -43.454 30.295 1.00 37.44 157 PHE B N 1
ATOM 2960 C CA . PHE B 1 157 ? 14.706 -43.507 31.728 1.00 38.18 157 PHE B CA 1
ATOM 2961 C C . PHE B 1 157 ? 13.477 -44.043 32.442 1.00 44.88 157 PHE B C 1
ATOM 2962 O O . PHE B 1 157 ? 12.360 -43.740 32.037 1.00 45.33 157 PHE B O 1
ATOM 2970 N N . GLY B 1 158 ? 13.669 -44.850 33.473 1.00 43.39 158 GLY B N 1
ATOM 2971 C CA . GLY B 1 158 ? 12.524 -45.372 34.200 1.00 43.95 158 GLY B CA 1
ATOM 2972 C C . GLY B 1 158 ? 12.864 -46.322 35.317 1.00 50.50 158 GLY B C 1
ATOM 2973 O O . GLY B 1 158 ? 13.880 -46.148 36.004 1.00 50.94 158 GLY B O 1
ATOM 2974 N N . LYS B 1 159 ? 11.974 -47.318 35.522 1.00 46.83 159 LYS B N 1
ATOM 2975 C CA . LYS B 1 159 ? 12.093 -48.328 36.569 1.00 47.84 159 LYS B CA 1
ATOM 2976 C C . LYS B 1 159 ? 11.921 -49.715 36.002 1.00 50.01 159 LYS B C 1
ATOM 2977 O O . LYS B 1 159 ? 10.936 -49.983 35.302 1.00 47.61 159 LYS B O 1
ATOM 2983 N N . ASN B 1 160 ? 12.912 -50.587 36.308 1.00 47.72 160 ASN B N 1
ATOM 2984 C CA . ASN B 1 160 ? 13.007 -52.005 35.947 1.00 49.09 160 ASN B CA 1
ATOM 2985 C C . ASN B 1 160 ? 12.694 -52.245 34.461 1.00 50.83 160 ASN B C 1
ATOM 2986 O O . ASN B 1 160 ? 11.900 -53.117 34.113 1.00 51.28 160 ASN B O 1
ATOM 2991 N N . LEU B 1 161 ? 13.388 -51.498 33.600 1.00 45.15 161 LEU B N 1
ATOM 2992 C CA . LEU B 1 161 ? 13.213 -51.511 32.147 1.00 42.92 161 LEU B CA 1
ATOM 2993 C C . LEU B 1 161 ? 14.100 -52.558 31.439 1.00 47.68 161 LEU B C 1
ATOM 2994 O O . LEU B 1 161 ? 13.901 -52.756 30.239 1.00 47.56 161 LEU B O 1
ATOM 2999 N N . THR B 1 162 ? 15.043 -53.236 32.167 1.00 44.12 162 THR B N 1
ATOM 3000 C CA . THR B 1 162 ? 15.971 -54.239 31.606 1.00 44.29 162 THR B CA 1
ATOM 3001 C C . THR B 1 162 ? 15.222 -55.246 30.740 1.00 47.26 162 THR B C 1
ATOM 3002 O O . THR B 1 162 ? 14.259 -55.852 31.205 1.00 48.18 162 THR B O 1
ATOM 3006 N N . VAL B 1 163 ? 15.655 -55.404 29.484 1.00 42.40 163 VAL B N 1
ATOM 3007 C CA . VAL B 1 163 ? 15.048 -56.366 28.556 1.00 42.58 163 VAL B CA 1
ATOM 3008 C C . VAL B 1 163 ? 15.710 -57.746 28.834 1.00 47.26 163 VAL B C 1
ATOM 3009 O O . VAL B 1 163 ? 16.914 -57.904 28.650 1.00 46.08 163 VAL B O 1
ATOM 3013 N N . ALA B 1 164 ? 14.943 -58.694 29.366 1.00 46.58 164 ALA B N 1
ATOM 3014 C CA . ALA B 1 164 ? 15.459 -60.030 29.725 1.00 48.35 164 ALA B CA 1
ATOM 3015 C C . ALA B 1 164 ? 14.377 -61.089 29.578 1.00 53.89 164 ALA B C 1
ATOM 3016 O O . ALA B 1 164 ? 13.186 -60.757 29.604 1.00 53.26 164 ALA B O 1
ATOM 3018 N N . GLY B 1 165 ? 14.799 -62.347 29.414 1.00 51.07 165 GLY B N 1
ATOM 3019 C CA . GLY B 1 165 ? 13.879 -63.461 29.250 1.00 51.60 165 GLY B CA 1
ATOM 3020 C C . GLY B 1 165 ? 13.982 -64.200 27.931 1.00 55.99 165 GLY B C 1
ATOM 3021 O O . GLY B 1 165 ? 14.368 -63.635 26.905 1.00 53.16 165 GLY B O 1
ATOM 3022 N N . THR B 1 166 ? 13.585 -65.474 27.966 1.00 57.16 166 THR B N 1
ATOM 3023 C CA . THR B 1 166 ? 13.588 -66.430 26.850 1.00 58.45 166 THR B CA 1
ATOM 3024 C C . THR B 1 166 ? 12.439 -66.206 25.850 1.00 61.85 166 THR B C 1
ATOM 3025 O O . THR B 1 166 ? 12.596 -66.508 24.664 1.00 61.39 166 THR B O 1
ATOM 3029 N N . ASP B 1 167 ? 11.286 -65.725 26.332 1.00 58.16 167 ASP B N 1
ATOM 3030 C CA . ASP B 1 167 ? 10.100 -65.519 25.511 1.00 58.45 167 ASP B CA 1
ATOM 3031 C C . ASP B 1 167 ? 10.410 -64.639 24.263 1.00 62.97 167 ASP B C 1
ATOM 3032 O O . ASP B 1 167 ? 11.049 -63.586 24.389 1.00 60.83 167 ASP B O 1
ATOM 3037 N N . PRO B 1 168 ? 9.960 -65.085 23.059 1.00 61.17 168 PRO B N 1
ATOM 3038 C CA . PRO B 1 168 ? 10.237 -64.321 21.823 1.00 59.76 168 PRO B CA 1
ATOM 3039 C C . PRO B 1 168 ? 9.573 -62.934 21.762 1.00 62.00 168 PRO B C 1
ATOM 3040 O O . PRO B 1 168 ? 9.995 -62.133 20.924 1.00 60.67 168 PRO B O 1
ATOM 3044 N N . SER B 1 169 ? 8.557 -62.640 22.620 1.00 57.84 169 SER B N 1
ATOM 3045 C CA . SER B 1 169 ? 7.875 -61.328 22.648 1.00 55.94 169 SER B CA 1
ATOM 3046 C C . SER B 1 169 ? 8.722 -60.233 23.366 1.00 56.87 169 SER B C 1
ATOM 3047 O O . SER B 1 169 ? 8.452 -59.053 23.190 1.00 55.38 169 SER B O 1
ATOM 3050 N N . VAL B 1 170 ? 9.722 -60.635 24.169 1.00 51.90 170 VAL B N 1
ATOM 3051 C CA . VAL B 1 170 ? 10.609 -59.761 24.947 1.00 50.51 170 VAL B CA 1
ATOM 3052 C C . VAL B 1 170 ? 11.383 -58.830 23.979 1.00 51.80 170 VAL B C 1
ATOM 3053 O O . VAL B 1 170 ? 11.852 -59.269 22.937 1.00 51.26 170 VAL B O 1
ATOM 3057 N N . GLY B 1 171 ? 11.430 -57.542 24.311 1.00 46.95 171 GLY B N 1
ATOM 3058 C CA . GLY B 1 171 ? 12.077 -56.533 23.488 1.00 44.52 171 GLY B CA 1
ATOM 3059 C C . GLY B 1 171 ? 11.340 -55.212 23.398 1.00 46.72 171 GLY B C 1
ATOM 3060 O O . GLY B 1 171 ? 10.380 -54.956 24.136 1.00 46.65 171 GLY B O 1
ATOM 3061 N N . VAL B 1 172 ? 11.825 -54.347 22.501 1.00 41.72 172 VAL B N 1
ATOM 3062 C CA . VAL B 1 172 ? 11.261 -53.023 22.277 1.00 39.17 172 VAL B CA 1
ATOM 3063 C C . VAL B 1 172 ? 10.556 -53.023 20.923 1.00 42.29 172 VAL B C 1
ATOM 3064 O O . VAL B 1 172 ? 11.113 -53.503 19.937 1.00 41.76 172 VAL B O 1
ATOM 3068 N N . THR B 1 173 ? 9.305 -52.514 20.911 1.00 37.72 173 THR B N 1
ATOM 3069 C CA . THR B 1 173 ? 8.450 -52.372 19.739 1.00 36.19 173 THR B CA 1
ATOM 3070 C C . THR B 1 173 ? 7.948 -50.939 19.596 1.00 38.28 173 THR B C 1
ATOM 3071 O O . THR B 1 173 ? 7.824 -50.196 20.579 1.00 36.03 173 THR B O 1
ATOM 3075 N N . LEU B 1 174 ? 7.633 -50.575 18.358 1.00 35.92 174 LEU B N 1
ATOM 3076 C CA . LEU B 1 174 ? 7.025 -49.299 17.978 1.00 35.52 174 LEU B CA 1
ATOM 3077 C C . LEU B 1 174 ? 5.797 -49.582 17.170 1.00 37.48 174 LEU B C 1
ATOM 3078 O O . LEU B 1 174 ? 5.888 -50.273 16.157 1.00 36.92 174 LEU B O 1
ATOM 3083 N N . ALA B 1 175 ? 4.647 -49.104 17.630 1.00 33.66 175 ALA B N 1
ATOM 3084 C CA . ALA B 1 175 ? 3.396 -49.299 16.910 1.00 33.21 175 ALA B CA 1
ATOM 3085 C C . ALA B 1 175 ? 2.960 -47.962 16.338 1.00 34.94 175 ALA B C 1
ATOM 3086 O O . ALA B 1 175 ? 2.791 -46.998 17.086 1.00 32.37 175 ALA B O 1
ATOM 3088 N N . SER B 1 176 ? 2.835 -47.893 15.010 1.00 32.35 176 SER B N 1
ATOM 3089 C CA . SER B 1 176 ? 2.435 -46.691 14.269 1.00 31.77 176 SER B CA 1
ATOM 3090 C C . SER B 1 176 ? 1.002 -46.223 14.631 1.00 36.22 176 SER B C 1
ATOM 3091 O O . SER B 1 176 ? 0.071 -47.001 14.499 1.00 36.85 176 SER B O 1
ATOM 3094 N N . ALA B 1 177 ? 0.823 -44.962 15.056 1.00 32.76 177 ALA B N 1
ATOM 3095 C CA . ALA B 1 177 ? -0.511 -44.418 15.323 1.00 33.44 177 ALA B CA 1
ATOM 3096 C C . ALA B 1 177 ? -1.339 -44.340 14.024 1.00 41.25 177 ALA B C 1
ATOM 3097 O O . ALA B 1 177 ? -2.556 -44.532 14.067 1.00 43.31 177 ALA B O 1
ATOM 3099 N N . ALA B 1 178 ? -0.681 -44.102 12.870 1.00 37.30 178 ALA B N 1
ATOM 3100 C CA . ALA B 1 178 ? -1.358 -43.999 11.572 1.00 36.89 178 ALA B CA 1
ATOM 3101 C C . ALA B 1 178 ? -1.895 -45.343 11.084 1.00 43.62 178 ALA B C 1
ATOM 3102 O O . ALA B 1 178 ? -3.054 -45.401 10.671 1.00 46.22 178 ALA B O 1
ATOM 3104 N N . THR B 1 179 ? -1.085 -46.418 11.122 1.00 40.13 179 THR B N 1
ATOM 3105 C CA . THR B 1 179 ? -1.528 -47.717 10.577 1.00 40.88 179 THR B CA 1
ATOM 3106 C C . THR B 1 179 ? -1.679 -48.878 11.597 1.00 42.54 179 THR B C 1
ATOM 3107 O O . THR B 1 179 ? -2.277 -49.904 11.256 1.00 41.94 179 THR B O 1
ATOM 3111 N N . GLY B 1 180 ? -1.049 -48.760 12.763 1.00 37.69 180 GLY B N 1
ATOM 3112 C CA . GLY B 1 180 ? -1.030 -49.827 13.755 1.00 38.27 180 GLY B CA 1
ATOM 3113 C C . GLY B 1 180 ? 0.097 -50.821 13.537 1.00 42.78 180 GLY B C 1
ATOM 3114 O O . GLY B 1 180 ? 0.237 -51.791 14.296 1.00 44.58 180 GLY B O 1
ATOM 3115 N N . THR B 1 181 ? 0.905 -50.602 12.487 1.00 37.90 181 THR B N 1
ATOM 3116 C CA . THR B 1 181 ? 2.019 -51.477 12.121 1.00 37.80 181 THR B CA 1
ATOM 3117 C C . THR B 1 181 ? 3.063 -51.450 13.240 1.00 39.38 181 THR B C 1
ATOM 3118 O O . THR B 1 181 ? 3.451 -50.381 13.729 1.00 36.46 181 THR B O 1
ATOM 3122 N N . VAL B 1 182 ? 3.467 -52.648 13.669 1.00 37.91 182 VAL B N 1
ATOM 3123 C CA . VAL B 1 182 ? 4.431 -52.821 14.748 1.00 37.51 182 VAL B CA 1
ATOM 3124 C C . VAL B 1 182 ? 5.808 -53.109 14.127 1.00 42.58 182 VAL B C 1
ATOM 3125 O O . VAL B 1 182 ? 5.921 -53.940 13.230 1.00 43.30 182 VAL B O 1
ATOM 3129 N N . THR B 1 183 ? 6.831 -52.391 14.596 1.00 39.36 183 THR B N 1
ATOM 3130 C CA . THR B 1 183 ? 8.229 -52.572 14.209 1.00 39.56 183 THR B CA 1
ATOM 3131 C C . THR B 1 183 ? 8.961 -53.047 15.441 1.00 45.25 183 THR B C 1
ATOM 3132 O O . THR B 1 183 ? 9.015 -52.313 16.429 1.00 45.23 183 THR B O 1
ATOM 3136 N N . LYS B 1 184 ? 9.527 -54.245 15.407 1.00 43.13 184 LYS B N 1
ATOM 3137 C CA . LYS B 1 184 ? 10.299 -54.663 16.545 1.00 43.52 184 LYS B CA 1
ATOM 3138 C C . LYS B 1 184 ? 11.760 -54.282 16.319 1.00 49.18 184 LYS B C 1
ATOM 3139 O O . LYS B 1 184 ? 12.335 -54.577 15.273 1.00 51.67 184 LYS B O 1
ATOM 3145 N N . ILE B 1 185 ? 12.348 -53.615 17.301 1.00 44.17 185 ILE B N 1
ATOM 3146 C CA . ILE B 1 185 ? 13.756 -53.259 17.305 1.00 43.74 185 ILE B CA 1
ATOM 3147 C C . ILE B 1 185 ? 14.546 -54.548 17.592 1.00 47.85 185 ILE B C 1
ATOM 3148 O O . ILE B 1 185 ? 14.220 -55.271 18.542 1.00 46.30 185 ILE B O 1
ATOM 3153 N N . ASP B 1 186 ? 15.568 -54.846 16.768 1.00 46.11 186 ASP B N 1
ATOM 3154 C CA . ASP B 1 186 ? 16.417 -56.020 16.994 1.00 47.70 186 ASP B CA 1
ATOM 3155 C C . ASP B 1 186 ? 17.085 -55.869 18.360 1.00 49.98 186 ASP B C 1
ATOM 3156 O O . ASP B 1 186 ? 17.496 -54.765 18.725 1.00 46.84 186 ASP B O 1
ATOM 3161 N N . ASN B 1 187 ? 17.135 -56.960 19.133 1.00 47.77 187 ASN B N 1
ATOM 3162 C CA . ASN B 1 187 ? 17.696 -56.978 20.480 1.00 48.45 187 ASN B CA 1
ATOM 3163 C C . ASN B 1 187 ? 19.131 -56.475 20.532 1.00 51.73 187 ASN B C 1
ATOM 3164 O O . ASN B 1 187 ? 19.511 -55.939 21.572 1.00 51.03 187 ASN B O 1
ATOM 3169 N N . ASP B 1 188 ? 19.910 -56.597 19.421 1.00 47.91 188 ASP B N 1
ATOM 3170 C CA . ASP B 1 188 ? 21.300 -56.120 19.392 1.00 47.91 188 ASP B CA 1
ATOM 3171 C C . ASP B 1 188 ? 21.336 -54.570 19.283 1.00 50.16 188 ASP B C 1
ATOM 3172 O O . ASP B 1 188 ? 22.381 -53.979 19.582 1.00 50.16 188 ASP B O 1
ATOM 3190 N N . ILE B 1 190 ? 19.694 -52.732 21.209 1.00 39.67 190 ILE B N 1
ATOM 3191 C CA . ILE B 1 190 ? 19.546 -52.325 22.601 1.00 40.27 190 ILE B CA 1
ATOM 3192 C C . ILE B 1 190 ? 21.012 -52.205 23.030 1.00 44.54 190 ILE B C 1
ATOM 3193 O O . ILE B 1 190 ? 21.687 -53.225 23.119 1.00 43.94 190 ILE B O 1
ATOM 3198 N N . VAL B 1 191 ? 21.543 -50.973 23.107 1.00 40.96 191 VAL B N 1
ATOM 3199 C CA . VAL B 1 191 ? 22.963 -50.698 23.362 1.00 41.27 191 VAL B CA 1
ATOM 3200 C C . VAL B 1 191 ? 23.287 -50.695 24.875 1.00 44.46 191 VAL B C 1
ATOM 3201 O O . VAL B 1 191 ? 24.364 -51.135 25.265 1.00 44.91 191 VAL B O 1
ATOM 3205 N N . LEU B 1 192 ? 22.386 -50.141 25.694 1.00 41.27 192 LEU B N 1
ATOM 3206 C CA . LEU B 1 192 ? 22.505 -50.091 27.149 1.00 40.76 192 LEU B CA 1
ATOM 3207 C C . LEU B 1 192 ? 21.221 -50.659 27.699 1.00 42.42 192 LEU B C 1
ATOM 3208 O O . LEU B 1 192 ? 20.139 -50.195 27.327 1.00 40.51 192 LEU B O 1
ATOM 3213 N N . ASN B 1 193 ? 21.338 -51.730 28.494 1.00 40.00 193 ASN B N 1
ATOM 3214 C CA . ASN B 1 193 ? 20.199 -52.481 29.026 1.00 40.91 193 ASN B CA 1
ATOM 3215 C C . ASN B 1 193 ? 20.172 -52.485 30.577 1.00 47.47 193 ASN B C 1
ATOM 3216 O O . ASN B 1 193 ? 20.278 -53.535 31.207 1.00 51.01 193 ASN B O 1
ATOM 3221 N N . GLU B 1 194 ? 20.022 -51.312 31.182 1.00 42.73 194 GLU B N 1
ATOM 3222 C CA . GLU B 1 194 ? 19.998 -51.163 32.638 1.00 43.47 194 GLU B CA 1
ATOM 3223 C C . GLU B 1 194 ? 18.546 -50.995 33.168 1.00 47.15 194 GLU B C 1
ATOM 3224 O O . GLU B 1 194 ? 17.678 -50.555 32.398 1.00 44.99 194 GLU B O 1
ATOM 3230 N N . PRO B 1 195 ? 18.270 -51.326 34.471 1.00 45.29 195 PRO B N 1
ATOM 3231 C CA . PRO B 1 195 ? 16.895 -51.179 34.999 1.00 44.44 195 PRO B CA 1
ATOM 3232 C C . PRO B 1 195 ? 16.346 -49.748 34.915 1.00 46.84 195 PRO B C 1
ATOM 3233 O O . PRO B 1 195 ? 15.191 -49.575 34.510 1.00 44.57 195 PRO B O 1
ATOM 3237 N N . SER B 1 196 ? 17.176 -48.728 35.220 1.00 44.15 196 SER B N 1
ATOM 3238 C CA . SER B 1 196 ? 16.734 -47.330 35.221 1.00 44.19 196 SER B CA 1
ATOM 3239 C C . SER B 1 196 ? 16.934 -46.602 33.880 1.00 46.86 196 SER B C 1
ATOM 3240 O O . SER B 1 196 ? 16.475 -45.458 33.749 1.00 45.21 196 SER B O 1
ATOM 3243 N N . ARG B 1 197 ? 17.605 -47.243 32.897 1.00 43.59 197 ARG B N 1
ATOM 3244 C CA . ARG B 1 197 ? 17.909 -46.590 31.626 1.00 42.43 197 ARG B CA 1
ATOM 3245 C C . ARG B 1 197 ? 18.210 -47.569 30.479 1.00 44.81 197 ARG B C 1
ATOM 3246 O O . ARG B 1 197 ? 19.085 -48.441 30.583 1.00 45.52 197 ARG B O 1
ATOM 3254 N N . LEU B 1 198 ? 17.497 -47.380 29.372 1.00 38.58 198 LEU B N 1
ATOM 3255 C CA . LEU B 1 198 ? 17.731 -48.100 28.123 1.00 37.19 198 LEU B CA 1
ATOM 3256 C C . LEU B 1 198 ? 18.226 -47.153 27.061 1.00 39.35 198 LEU B C 1
ATOM 3257 O O . LEU B 1 198 ? 17.618 -46.099 26.863 1.00 38.30 198 LEU B O 1
ATOM 3262 N N . ILE B 1 199 ? 19.267 -47.556 26.326 1.00 34.80 199 ILE B N 1
ATOM 3263 C CA . ILE B 1 199 ? 19.738 -46.832 25.154 1.00 33.05 199 ILE B CA 1
ATOM 3264 C C . ILE B 1 199 ? 19.456 -47.728 23.957 1.00 36.29 199 ILE B C 1
ATOM 3265 O O . ILE B 1 199 ? 19.880 -48.892 23.917 1.00 37.38 199 ILE B O 1
ATOM 3270 N N . ILE B 1 200 ? 18.692 -47.208 23.006 1.00 32.50 200 ILE B N 1
ATOM 3271 C CA . ILE B 1 200 ? 18.355 -47.984 21.819 1.00 33.64 200 ILE B CA 1
ATOM 3272 C C . ILE B 1 200 ? 18.803 -47.233 20.587 1.00 36.86 200 ILE B C 1
ATOM 3273 O O . ILE B 1 200 ? 19.000 -46.028 20.642 1.00 35.87 200 ILE B O 1
ATOM 3278 N N . LEU B 1 201 ? 18.976 -47.960 19.479 1.00 34.58 201 LEU B N 1
ATOM 3279 C CA . LEU B 1 201 ? 19.213 -47.404 18.145 1.00 32.65 201 LEU B CA 1
ATOM 3280 C C . LEU B 1 201 ? 17.924 -47.550 17.387 1.00 36.33 201 LEU B C 1
ATOM 3281 O O . LEU B 1 201 ? 17.434 -48.658 17.273 1.00 36.40 201 LEU B O 1
ATOM 3286 N N . LEU B 1 202 ? 17.330 -46.461 16.936 1.00 35.34 202 LEU B N 1
ATOM 3287 C CA . LEU B 1 202 ? 16.063 -46.540 16.203 1.00 35.81 202 LEU B CA 1
ATOM 3288 C C . LEU B 1 202 ? 16.289 -46.913 14.738 1.00 39.69 202 LEU B C 1
ATOM 3289 O O . LEU B 1 202 ? 17.187 -46.345 14.136 1.00 39.43 202 LEU B O 1
ATOM 3294 N N . PRO B 1 203 ? 15.496 -47.821 14.119 1.00 38.06 203 PRO B N 1
ATOM 3295 C CA . PRO B 1 203 ? 15.677 -48.079 12.662 1.00 38.44 203 PRO B CA 1
ATOM 3296 C C . PRO B 1 203 ? 15.485 -46.800 11.820 1.00 42.03 203 PRO B C 1
ATOM 3297 O O . PRO B 1 203 ? 14.698 -45.914 12.182 1.00 40.40 203 PRO B O 1
ATOM 3301 N N . ALA B 1 204 ? 16.217 -46.718 10.700 1.00 40.53 204 ALA B N 1
ATOM 3302 C CA . ALA B 1 204 ? 16.248 -45.574 9.790 1.00 41.34 204 ALA B CA 1
ATOM 3303 C C . ALA B 1 204 ? 15.011 -45.472 8.901 1.00 46.02 204 ALA B C 1
ATOM 3304 O O . ALA B 1 204 ? 14.644 -44.368 8.504 1.00 46.10 204 ALA B O 1
ATOM 3306 N N . SER B 1 205 ? 14.366 -46.598 8.621 1.00 43.10 205 SER B N 1
ATOM 3307 C CA . SER B 1 205 ? 13.216 -46.732 7.719 1.00 44.13 205 SER B CA 1
ATOM 3308 C C . SER B 1 205 ? 11.860 -46.273 8.323 1.00 47.81 205 SER B C 1
ATOM 3309 O O . SER B 1 205 ? 10.862 -46.291 7.599 1.00 48.55 205 SER B O 1
ATOM 3312 N N . LEU B 1 206 ? 11.815 -45.865 9.612 1.00 42.13 206 LEU B N 1
ATOM 3313 C CA . LEU B 1 206 ? 10.579 -45.420 10.256 1.00 40.12 206 LEU B CA 1
ATOM 3314 C C . LEU B 1 206 ? 10.058 -44.137 9.634 1.00 45.24 206 LEU B C 1
ATOM 3315 O O . LEU B 1 206 ? 10.793 -43.151 9.516 1.00 44.68 206 LEU B O 1
ATOM 3320 N N . GLU B 1 207 ? 8.780 -44.162 9.244 1.00 43.03 207 GLU B N 1
ATOM 3321 C CA . GLU B 1 207 ? 8.059 -43.033 8.675 1.00 42.55 207 GLU B CA 1
ATOM 3322 C C . GLU B 1 207 ? 7.755 -42.037 9.786 1.00 44.31 207 GLU B C 1
ATOM 3323 O O . GLU B 1 207 ? 7.497 -42.467 10.917 1.00 45.93 207 GLU B O 1
ATOM 3329 N N . ASP B 1 208 ? 7.814 -40.715 9.482 1.00 36.97 208 ASP B N 1
ATOM 3330 C CA . ASP B 1 208 ? 7.498 -39.645 10.434 1.00 35.68 208 ASP B CA 1
ATOM 3331 C C . ASP B 1 208 ? 6.129 -39.857 11.073 1.00 38.95 208 ASP B C 1
ATOM 3332 O O . ASP B 1 208 ? 5.175 -40.294 10.411 1.00 38.34 208 ASP B O 1
ATOM 3337 N N . GLY B 1 209 ? 6.034 -39.520 12.345 1.00 34.53 209 GLY B N 1
ATOM 3338 C CA . GLY B 1 209 ? 4.767 -39.617 13.040 1.00 34.34 209 GLY B CA 1
ATOM 3339 C C . GLY B 1 209 ? 4.872 -40.156 14.435 1.00 37.25 209 GLY B C 1
ATOM 3340 O O . GLY B 1 209 ? 5.955 -40.524 14.908 1.00 35.94 209 GLY B O 1
ATOM 3341 N N . GLU B 1 210 ? 3.726 -40.167 15.095 1.00 33.01 210 GLU B N 1
ATOM 3342 C CA . GLU B 1 210 ? 3.570 -40.680 16.428 1.00 32.07 210 GLU B CA 1
ATOM 3343 C C . GLU B 1 210 ? 3.531 -42.227 16.396 1.00 35.60 210 GLU B C 1
ATOM 3344 O O . GLU B 1 210 ? 3.038 -42.846 15.442 1.00 34.80 210 GLU B O 1
ATOM 3350 N N . TYR B 1 211 ? 4.140 -42.830 17.421 1.00 30.85 211 TYR B N 1
ATOM 3351 C CA . TYR B 1 211 ? 4.206 -44.265 17.673 1.00 30.76 211 TYR B CA 1
ATOM 3352 C C . TYR B 1 211 ? 3.988 -44.534 19.140 1.00 37.02 211 TYR B C 1
ATOM 3353 O O . TYR B 1 211 ? 4.284 -43.670 19.975 1.00 37.26 211 TYR B O 1
ATOM 3370 N N . LEU B 1 213 ? 5.602 -46.662 21.885 1.00 31.87 213 LEU B N 1
ATOM 3371 C CA . LEU B 1 213 ? 6.809 -47.402 22.213 1.00 32.14 213 LEU B CA 1
ATOM 3372 C C . LEU B 1 213 ? 6.498 -48.329 23.409 1.00 37.82 213 LEU B C 1
ATOM 3373 O O . LEU B 1 213 ? 5.998 -47.873 24.435 1.00 36.71 213 LEU B O 1
ATOM 3378 N N . THR B 1 214 ? 6.820 -49.617 23.274 1.00 36.02 214 THR B N 1
ATOM 3379 C CA . THR B 1 214 ? 6.563 -50.596 24.329 1.00 36.33 214 THR B CA 1
ATOM 3380 C C . THR B 1 214 ? 7.826 -51.381 24.644 1.00 38.73 214 THR B C 1
ATOM 3381 O O . THR B 1 214 ? 8.558 -51.777 23.742 1.00 36.35 214 THR B O 1
ATOM 3385 N N . VAL B 1 215 ? 8.085 -51.551 25.959 1.00 36.90 215 VAL B N 1
ATOM 3386 C CA . VAL B 1 215 ? 9.159 -52.341 26.556 1.00 35.95 215 VAL B CA 1
ATOM 3387 C C . VAL B 1 215 ? 8.498 -53.585 27.127 1.00 39.53 215 VAL B C 1
ATOM 3388 O O . VAL B 1 215 ? 7.690 -53.459 28.042 1.00 36.95 215 VAL B O 1
ATOM 3392 N N . THR B 1 216 ? 8.792 -54.767 26.560 1.00 38.83 216 THR B N 1
ATOM 3393 C CA . THR B 1 216 ? 8.254 -56.055 27.026 1.00 39.81 216 THR B CA 1
ATOM 3394 C C . THR B 1 216 ? 9.420 -56.857 27.623 1.00 47.43 216 THR B C 1
ATOM 3395 O O . THR B 1 216 ? 10.470 -57.007 26.978 1.00 47.15 216 THR B O 1
ATOM 3399 N N . THR B 1 217 ? 9.258 -57.340 28.866 1.00 45.29 217 THR B N 1
ATOM 3400 C CA . THR B 1 217 ? 10.362 -58.038 29.514 1.00 46.09 217 THR B CA 1
ATOM 3401 C C . THR B 1 217 ? 9.863 -59.003 30.583 1.00 51.89 217 THR B C 1
ATOM 3402 O O . THR B 1 217 ? 8.751 -58.844 31.100 1.00 52.41 217 THR B O 1
ATOM 3406 N N . GLN B 1 218 ? 10.711 -60.000 30.921 1.00 48.32 218 GLN B N 1
ATOM 3407 C CA . GLN B 1 218 ? 10.452 -60.974 31.989 1.00 49.67 218 GLN B CA 1
ATOM 3408 C C . GLN B 1 218 ? 11.351 -60.658 33.211 1.00 57.08 218 GLN B C 1
ATOM 3409 O O . GLN B 1 218 ? 11.432 -61.448 34.157 1.00 58.30 218 GLN B O 1
ATOM 3415 N N . TYR B 1 219 ? 12.017 -59.489 33.179 1.00 54.33 219 TYR B N 1
ATOM 3416 C CA . TYR B 1 219 ? 12.869 -58.992 34.252 1.00 55.63 219 TYR B CA 1
ATOM 3417 C C . TYR B 1 219 ? 11.992 -58.527 35.404 1.00 65.67 219 TYR B C 1
ATOM 3418 O O . TYR B 1 219 ? 11.146 -57.650 35.213 1.00 64.79 219 TYR B O 1
ATOM 3427 N N . ARG B 1 220 ? 12.213 -59.103 36.596 1.00 67.84 220 ARG B N 1
ATOM 3428 C CA . ARG B 1 220 ? 11.482 -58.819 37.836 1.00 70.76 220 ARG B CA 1
ATOM 3429 C C . ARG B 1 220 ? 12.113 -57.656 38.609 1.00 79.05 220 ARG B C 1
ATOM 3430 O O . ARG B 1 220 ? 13.348 -57.553 38.663 1.00 78.15 220 ARG B O 1
ATOM 3438 N N . GLY B 1 221 ? 11.257 -56.846 39.249 1.00 79.27 221 GLY B N 1
ATOM 3439 C CA . GLY B 1 221 ? 11.650 -55.717 40.092 1.00 80.74 221 GLY B CA 1
ATOM 3440 C C . GLY B 1 221 ? 12.748 -56.054 41.088 1.00 89.68 221 GLY B C 1
ATOM 3441 O O . GLY B 1 221 ? 12.584 -56.957 41.922 1.00 91.97 221 GLY B O 1
ATOM 3442 N N . GLY B 1 222 ? 13.882 -55.357 40.949 1.00 86.50 222 GLY B N 1
ATOM 3443 C CA . GLY B 1 222 ? 15.076 -55.530 41.770 1.00 87.75 222 GLY B CA 1
ATOM 3444 C C . GLY B 1 222 ? 15.676 -56.912 41.621 1.00 94.15 222 GLY B C 1
ATOM 3445 O O . GLY B 1 222 ? 15.834 -57.413 40.498 1.00 92.51 222 GLY B O 1
ATOM 3446 N N . GLY B 1 223 ? 15.990 -57.526 42.763 1.00 93.63 223 GLY B N 1
ATOM 3447 C CA . GLY B 1 223 ? 16.511 -58.885 42.824 1.00 94.55 223 GLY B CA 1
ATOM 3448 C C . GLY B 1 223 ? 15.378 -59.870 42.614 1.00 98.45 223 GLY B C 1
ATOM 3449 O O . GLY B 1 223 ? 14.222 -59.570 42.938 1.00 98.60 223 GLY B O 1
ATOM 3450 N N . GLY B 1 224 ? 15.690 -61.026 42.045 1.00 93.68 224 GLY B N 1
ATOM 3451 C CA . GLY B 1 224 ? 14.667 -62.040 41.824 1.00 92.94 224 GLY B CA 1
ATOM 3452 C C . GLY B 1 224 ? 14.728 -62.781 40.509 1.00 91.50 224 GLY B C 1
ATOM 3453 O O . GLY B 1 224 ? 15.338 -62.307 39.542 1.00 88.77 224 GLY B O 1
ATOM 3454 N N . ALA B 1 225 ? 14.067 -63.964 40.489 1.00 85.75 225 ALA B N 1
ATOM 3455 C CA . ALA B 1 225 ? 13.961 -64.855 39.333 1.00 82.91 225 ALA B CA 1
ATOM 3456 C C . ALA B 1 225 ? 13.144 -64.208 38.208 1.00 79.70 225 ALA B C 1
ATOM 3457 O O . ALA B 1 225 ? 12.253 -63.389 38.470 1.00 78.78 225 ALA B O 1
ATOM 3459 N N . LEU B 1 226 ? 13.457 -64.570 36.954 1.00 70.33 226 LEU B N 1
ATOM 3460 C CA . LEU B 1 226 ? 12.735 -64.067 35.793 1.00 66.23 226 LEU B CA 1
ATOM 3461 C C . LEU B 1 226 ? 11.267 -64.478 35.874 1.00 69.05 226 LEU B C 1
ATOM 3462 O O . LEU B 1 226 ? 10.948 -65.582 36.344 1.00 71.47 226 LEU B O 1
ATOM 3467 N N . LEU B 1 227 ? 10.380 -63.553 35.492 1.00 61.85 227 LEU B N 1
ATOM 3468 C CA . LEU B 1 227 ? 8.931 -63.753 35.460 1.00 60.48 227 LEU B CA 1
ATOM 3469 C C . LEU B 1 227 ? 8.585 -64.813 34.437 1.00 65.08 227 LEU B C 1
ATOM 3470 O O . LEU B 1 227 ? 9.212 -64.854 33.376 1.00 63.79 227 LEU B O 1
ATOM 3475 N N . LYS B 1 228 ? 7.610 -65.683 34.751 1.00 64.19 228 LYS B N 1
ATOM 3476 C CA . LYS B 1 228 ? 7.163 -66.735 33.830 1.00 64.50 228 LYS B CA 1
ATOM 3477 C C . LYS B 1 228 ? 6.541 -66.077 32.586 1.00 65.18 228 LYS B C 1
ATOM 3478 O O . LYS B 1 228 ? 6.874 -66.435 31.449 1.00 63.98 228 LYS B O 1
ATOM 3484 N N . THR B 1 229 ? 5.696 -65.063 32.826 1.00 59.37 229 THR B N 1
ATOM 3485 C CA . THR B 1 229 ? 4.964 -64.323 31.804 1.00 56.44 229 THR B CA 1
ATOM 3486 C C . THR B 1 229 ? 5.592 -62.926 31.625 1.00 55.64 229 THR B C 1
ATOM 3487 O O . THR B 1 229 ? 5.847 -62.254 32.632 1.00 54.76 229 THR B O 1
ATOM 3491 N N . PRO B 1 230 ? 5.817 -62.456 30.365 1.00 49.30 230 PRO B N 1
ATOM 3492 C CA . PRO B 1 230 ? 6.382 -61.110 30.178 1.00 47.08 230 PRO B CA 1
ATOM 3493 C C . PRO B 1 230 ? 5.377 -60.000 30.483 1.00 51.51 230 PRO B C 1
ATOM 3494 O O . PRO B 1 230 ? 4.166 -60.172 30.306 1.00 51.18 230 PRO B O 1
ATOM 3498 N N . ARG B 1 231 ? 5.892 -58.849 30.949 1.00 46.79 231 ARG B N 1
ATOM 3499 C CA . ARG B 1 231 ? 5.060 -57.687 31.247 1.00 44.53 231 ARG B CA 1
ATOM 3500 C C . ARG B 1 231 ? 5.528 -56.542 30.338 1.00 46.19 231 ARG B C 1
ATOM 3501 O O . ARG B 1 231 ? 6.649 -56.577 29.821 1.00 44.84 231 ARG B O 1
ATOM 3509 N N . SER B 1 232 ? 4.646 -55.567 30.112 1.00 41.38 232 SER B N 1
ATOM 3510 C CA . SER B 1 232 ? 4.840 -54.456 29.192 1.00 39.50 232 SER B CA 1
ATOM 3511 C C . SER B 1 232 ? 4.505 -53.139 29.799 1.00 42.95 232 SER B C 1
ATOM 3512 O O . SER B 1 232 ? 3.555 -53.034 30.577 1.00 43.15 232 SER B O 1
ATOM 3515 N N . THR B 1 233 ? 5.274 -52.119 29.404 1.00 38.44 233 THR B N 1
ATOM 3516 C CA . THR B 1 233 ? 5.069 -50.736 29.786 1.00 37.66 233 THR B CA 1
ATOM 3517 C C . THR B 1 233 ? 5.318 -49.929 28.508 1.00 42.06 233 THR B C 1
ATOM 3518 O O . THR B 1 233 ? 6.139 -50.305 27.657 1.00 40.20 233 THR B O 1
ATOM 3522 N N . SER B 1 234 ? 4.559 -48.849 28.355 1.00 39.24 234 SER B N 1
ATOM 3523 C CA . SER B 1 234 ? 4.567 -48.050 27.146 1.00 36.74 234 SER B CA 1
ATOM 3524 C C . SER B 1 234 ? 4.702 -46.572 27.405 1.00 40.69 234 SER B C 1
ATOM 3525 O O . SER B 1 234 ? 4.495 -46.096 28.523 1.00 41.42 234 SER B O 1
ATOM 3528 N N . HIS B 1 235 ? 5.022 -45.844 26.333 1.00 35.64 235 HIS B N 1
ATOM 3529 C CA . HIS B 1 235 ? 5.093 -44.400 26.277 1.00 34.60 235 HIS B CA 1
ATOM 3530 C C . HIS B 1 235 ? 4.941 -43.988 24.829 1.00 38.54 235 HIS B C 1
ATOM 3531 O O . HIS B 1 235 ? 5.493 -44.644 23.950 1.00 38.74 235 HIS B O 1
ATOM 3538 N N . THR B 1 236 ? 4.219 -42.893 24.575 1.00 33.81 236 THR B N 1
ATOM 3539 C CA . THR B 1 236 ? 4.056 -42.379 23.223 1.00 32.70 236 THR B CA 1
ATOM 3540 C C . THR B 1 236 ? 5.387 -41.727 22.769 1.00 35.62 236 THR B C 1
ATOM 3541 O O . THR B 1 236 ? 6.179 -41.271 23.604 1.00 34.36 236 THR B O 1
ATOM 3545 N N . ILE B 1 237 ? 5.639 -41.711 21.458 1.00 31.64 237 ILE B N 1
ATOM 3546 C CA . ILE B 1 237 ? 6.893 -41.165 20.934 1.00 31.56 237 ILE B CA 1
ATOM 3547 C C . ILE B 1 237 ? 6.639 -40.576 19.552 1.00 34.03 237 ILE B C 1
ATOM 3548 O O . ILE B 1 237 ? 5.961 -41.186 18.724 1.00 32.11 237 ILE B O 1
ATOM 3553 N N . TYR B 1 238 ? 7.229 -39.421 19.294 1.00 30.85 238 TYR B N 1
ATOM 3554 C CA . TYR B 1 238 ? 7.158 -38.872 17.954 1.00 30.00 238 TYR B CA 1
ATOM 3555 C C . TYR B 1 238 ? 8.471 -39.177 17.250 1.00 34.28 238 TYR B C 1
ATOM 3556 O O . TYR B 1 238 ? 9.548 -38.847 17.756 1.00 31.96 238 TYR B O 1
ATOM 3565 N N . ILE B 1 239 ? 8.393 -39.784 16.085 1.00 33.44 239 ILE B N 1
ATOM 3566 C CA . ILE B 1 239 ? 9.620 -40.082 15.350 1.00 33.43 239 ILE B CA 1
ATOM 3567 C C . ILE B 1 239 ? 9.692 -39.180 14.123 1.00 37.68 239 ILE B C 1
ATOM 3568 O O . ILE B 1 239 ? 8.738 -39.091 13.351 1.00 36.42 239 ILE B O 1
ATOM 3573 N N . GLY B 1 240 ? 10.818 -38.489 13.990 1.00 34.86 240 GLY B N 1
ATOM 3574 C CA . GLY B 1 240 ? 11.094 -37.639 12.845 1.00 34.88 240 GLY B CA 1
ATOM 3575 C C . GLY B 1 240 ? 12.002 -38.423 11.926 1.00 40.00 240 GLY B C 1
ATOM 3576 O O . GLY B 1 240 ? 12.893 -39.138 12.411 1.00 38.45 240 GLY B O 1
ATOM 3577 N N . GLY B 1 241 ? 11.755 -38.311 10.617 1.00 37.61 241 GLY B N 1
ATOM 3578 C CA . GLY B 1 241 ? 12.507 -39.007 9.581 1.00 38.77 241 GLY B CA 1
ATOM 3579 C C . GLY B 1 241 ? 14.014 -38.898 9.723 1.00 45.97 241 GLY B C 1
ATOM 3580 O O . GLY B 1 241 ? 14.530 -37.914 10.262 1.00 44.47 241 GLY B O 1
ATOM 3581 N N . ALA B 1 242 ? 14.714 -39.944 9.265 1.00 47.09 242 ALA B N 1
ATOM 3582 C CA . ALA B 1 242 ? 16.167 -40.106 9.302 1.00 48.84 242 ALA B CA 1
ATOM 3583 C C . ALA B 1 242 ? 16.904 -38.865 8.758 1.00 58.90 242 ALA B C 1
ATOM 3584 O O . ALA B 1 242 ? 16.435 -38.266 7.784 1.00 59.11 242 ALA B O 1
ATOM 3586 N N . PRO B 1 243 ? 18.039 -38.443 9.371 1.00 60.22 243 PRO B N 1
ATOM 3587 C CA . PRO B 1 243 ? 18.764 -37.273 8.815 1.00 61.80 243 PRO B CA 1
ATOM 3588 C C . PRO B 1 243 ? 19.392 -37.588 7.433 1.00 68.75 243 PRO B C 1
ATOM 3589 O O . PRO B 1 243 ? 19.666 -38.760 7.116 1.00 68.35 243 PRO B O 1
ATOM 3593 N N . GLU B 1 244 ? 19.578 -36.533 6.596 1.00 66.57 244 GLU B N 1
ATOM 3594 C CA . GLU B 1 244 ? 20.138 -36.648 5.243 1.00 103.36 244 GLU B CA 1
ATOM 3595 C C . GLU B 1 244 ? 21.643 -36.953 5.277 1.00 129.11 244 GLU B C 1
ATOM 3596 O O . GLU B 1 244 ? 22.398 -36.319 6.013 1.00 90.23 244 GLU B O 1
ATOM 3598 N N . ALA C 1 2 ? 31.629 7.243 73.520 1.00 77.46 2 ALA C N 1
ATOM 3599 C CA . ALA C 1 2 ? 30.551 6.729 72.672 1.00 74.96 2 ALA C CA 1
ATOM 3600 C C . ALA C 1 2 ? 29.817 5.571 73.367 1.00 76.50 2 ALA C C 1
ATOM 3601 O O . ALA C 1 2 ? 30.446 4.599 73.801 1.00 77.33 2 ALA C O 1
ATOM 3603 N N . LYS C 1 3 ? 28.484 5.716 73.504 1.00 69.29 3 LYS C N 1
ATOM 3604 C CA . LYS C 1 3 ? 27.593 4.739 74.128 1.00 67.17 3 LYS C CA 1
ATOM 3605 C C . LYS C 1 3 ? 27.217 3.610 73.139 1.00 66.24 3 LYS C C 1
ATOM 3606 O O . LYS C 1 3 ? 26.756 2.546 73.567 1.00 67.01 3 LYS C O 1
ATOM 3608 N N . ASN C 1 4 ? 27.414 3.845 71.825 1.00 56.73 4 ASN C N 1
ATOM 3609 C CA . ASN C 1 4 ? 27.072 2.892 70.768 1.00 52.92 4 ASN C CA 1
ATOM 3610 C C . ASN C 1 4 ? 28.307 2.427 70.000 1.00 52.96 4 ASN C C 1
ATOM 3611 O O . ASN C 1 4 ? 29.260 3.193 69.836 1.00 52.35 4 ASN C O 1
ATOM 3616 N N . VAL C 1 5 ? 28.293 1.164 69.533 1.00 46.80 5 VAL C N 1
ATOM 3617 C CA . VAL C 1 5 ? 29.416 0.599 68.787 1.00 46.09 5 VAL C CA 1
ATOM 3618 C C . VAL C 1 5 ? 28.930 -0.116 67.516 1.00 46.41 5 VAL C C 1
ATOM 3619 O O . VAL C 1 5 ? 28.052 -0.981 67.556 1.00 43.89 5 VAL C O 1
ATOM 3623 N N . LEU C 1 6 ? 29.571 0.214 66.395 1.00 42.45 6 LEU C N 1
ATOM 3624 C CA . LEU C 1 6 ? 29.347 -0.446 65.118 1.00 40.63 6 LEU C CA 1
ATOM 3625 C C . LEU C 1 6 ? 30.579 -1.257 64.819 1.00 47.00 6 LEU C C 1
ATOM 3626 O O . LEU C 1 6 ? 31.685 -0.766 65.049 1.00 47.53 6 LEU C O 1
ATOM 3631 N N . LYS C 1 7 ? 30.409 -2.497 64.339 1.00 44.84 7 LYS C N 1
ATOM 3632 C CA . LYS C 1 7 ? 31.555 -3.345 63.992 1.00 47.07 7 LYS C CA 1
ATOM 3633 C C . LYS C 1 7 ? 31.734 -3.325 62.495 1.00 51.07 7 LYS C C 1
ATOM 3634 O O . LYS C 1 7 ? 30.745 -3.463 61.768 1.00 49.12 7 LYS C O 1
ATOM 3640 N N . ALA C 1 8 ? 32.974 -3.119 62.014 1.00 50.54 8 ALA C N 1
ATOM 3641 C CA . ALA C 1 8 ? 33.185 -3.061 60.572 1.00 51.04 8 ALA C CA 1
ATOM 3642 C C . ALA C 1 8 ? 34.355 -3.929 60.100 1.00 59.99 8 ALA C C 1
ATOM 3643 O O . ALA C 1 8 ? 35.415 -3.957 60.727 1.00 62.15 8 ALA C O 1
ATOM 3645 N N . TRP C 1 9 ? 34.147 -4.614 58.961 1.00 58.15 9 TRP C N 1
ATOM 3646 C CA . TRP C 1 9 ? 35.154 -5.390 58.231 1.00 60.42 9 TRP C CA 1
ATOM 3647 C C . TRP C 1 9 ? 35.812 -4.513 57.182 1.00 65.93 9 TRP C C 1
ATOM 3648 O O . TRP C 1 9 ? 35.179 -3.561 56.719 1.00 63.10 9 TRP C O 1
ATOM 3659 N N . LEU C 1 10 ? 37.032 -4.873 56.743 1.00 66.61 10 LEU C N 1
ATOM 3660 C CA . LEU C 1 10 ? 37.735 -4.216 55.633 1.00 68.29 10 LEU C CA 1
ATOM 3661 C C . LEU C 1 10 ? 37.603 -5.112 54.418 1.00 75.30 10 LEU C C 1
ATOM 3662 O O . LEU C 1 10 ? 37.903 -6.303 54.512 1.00 75.78 10 LEU C O 1
ATOM 3667 N N . VAL C 1 11 ? 37.075 -4.573 53.309 1.00 74.35 11 VAL C N 1
ATOM 3668 C CA . VAL C 1 11 ? 36.839 -5.343 52.083 1.00 75.59 11 VAL C CA 1
ATOM 3669 C C . VAL C 1 11 ? 37.430 -4.589 50.844 1.00 82.13 11 VAL C C 1
ATOM 3670 O O . VAL C 1 11 ? 38.474 -3.928 50.973 1.00 83.06 11 VAL C O 1
ATOM 3674 N N . ASP C 1 12 ? 36.815 -4.769 49.644 1.00 78.05 12 ASP C N 1
ATOM 3675 C CA . ASP C 1 12 ? 37.239 -4.138 48.387 1.00 110.27 12 ASP C CA 1
ATOM 3676 C C . ASP C 1 12 ? 36.038 -3.509 47.677 1.00 137.87 12 ASP C C 1
ATOM 3677 O O . ASP C 1 12 ? 36.184 -2.531 46.945 1.00 98.86 12 ASP C O 1
ATOM 3682 N N . THR C 1 21 ? 45.291 -0.588 45.371 1.00 110.47 21 THR C N 1
ATOM 3683 C CA . THR C 1 21 ? 44.016 0.077 45.654 1.00 107.69 21 THR C CA 1
ATOM 3684 C C . THR C 1 21 ? 43.862 0.228 47.201 1.00 109.39 21 THR C C 1
ATOM 3685 O O . THR C 1 21 ? 44.759 -0.172 47.954 1.00 110.59 21 THR C O 1
ATOM 3689 N N . ASP C 1 22 ? 42.748 0.845 47.652 1.00 102.17 22 ASP C N 1
ATOM 3690 C CA . ASP C 1 22 ? 42.441 1.098 49.063 1.00 100.49 22 ASP C CA 1
ATOM 3691 C C . ASP C 1 22 ? 41.060 0.499 49.454 1.00 98.97 22 ASP C C 1
ATOM 3692 O O . ASP C 1 22 ? 40.090 0.571 48.686 1.00 96.94 22 ASP C O 1
ATOM 3697 N N . LYS C 1 23 ? 41.013 -0.113 50.659 1.00 92.23 23 LYS C N 1
ATOM 3698 C CA . LYS C 1 23 ? 39.877 -0.846 51.229 1.00 88.71 23 LYS C CA 1
ATOM 3699 C C . LYS C 1 23 ? 3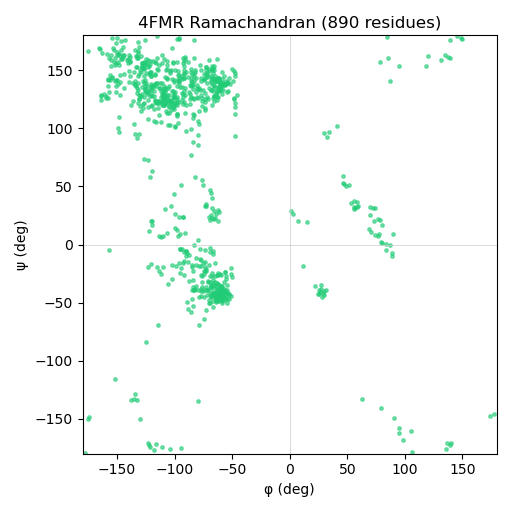8.689 0.047 51.631 1.00 85.43 23 LYS C C 1
ATOM 3700 O O . LYS C 1 23 ? 38.855 1.250 51.846 1.00 84.97 23 LYS C O 1
ATOM 3702 N N . ILE C 1 24 ? 37.488 -0.570 51.734 1.00 76.12 24 ILE C N 1
ATOM 3703 C CA . ILE C 1 24 ? 36.248 0.088 52.174 1.00 72.18 24 ILE C CA 1
ATOM 3704 C C . ILE C 1 24 ? 35.687 -0.667 53.400 1.00 70.10 24 ILE C C 1
ATOM 3705 O O . ILE C 1 24 ? 35.957 -1.859 53.578 1.00 69.53 24 ILE C O 1
ATOM 3710 N N . PHE C 1 25 ? 34.920 0.044 54.245 1.00 61.95 25 PHE C N 1
ATOM 3711 C CA . PHE C 1 25 ? 34.328 -0.519 55.454 1.00 59.01 25 PHE C CA 1
ATOM 3712 C C . PHE C 1 25 ? 32.980 -1.166 55.179 1.00 59.69 25 PHE C C 1
ATOM 3713 O O . PHE C 1 25 ? 32.108 -0.560 54.546 1.00 59.06 25 PHE C O 1
ATOM 3721 N N . GLN C 1 26 ? 32.807 -2.401 55.666 1.00 54.55 26 GLN C N 1
ATOM 3722 C CA . GLN C 1 26 ? 31.559 -3.163 55.559 1.00 52.31 26 GLN C CA 1
ATOM 3723 C C . GLN C 1 26 ? 31.046 -3.425 56.956 1.00 53.28 26 GLN C C 1
ATOM 3724 O O . GLN C 1 26 ? 31.785 -3.925 57.804 1.00 53.24 26 GLN C O 1
ATOM 3730 N N . LEU C 1 27 ? 29.781 -3.085 57.199 1.00 48.00 27 LEU C N 1
ATOM 3731 C CA . LEU C 1 27 ? 29.172 -3.302 58.501 1.00 46.58 27 LEU C CA 1
ATOM 3732 C C . LEU C 1 27 ? 28.957 -4.784 58.771 1.00 51.73 27 LEU C C 1
ATOM 3733 O O . LEU C 1 27 ? 28.465 -5.514 57.905 1.00 50.92 27 LEU C O 1
ATOM 3738 N N . GLU C 1 28 ? 29.314 -5.212 59.985 1.00 49.72 28 GLU C N 1
ATOM 3739 C CA . GLU C 1 28 ? 28.969 -6.535 60.443 1.00 50.64 28 GLU C CA 1
ATOM 3740 C C . GLU C 1 28 ? 27.554 -6.385 61.019 1.00 58.35 28 GLU C C 1
ATOM 3741 O O . GLU C 1 28 ? 27.369 -5.798 62.100 1.00 57.96 28 GLU C O 1
ATOM 3747 N N . THR C 1 29 ? 26.552 -6.773 60.220 1.00 56.81 29 THR C N 1
ATOM 3748 C CA . THR C 1 29 ? 25.138 -6.688 60.590 1.00 56.73 29 THR C CA 1
ATOM 3749 C C . THR C 1 29 ? 24.527 -8.087 60.473 1.00 64.59 29 THR C C 1
ATOM 3750 O O . THR C 1 29 ? 24.339 -8.606 59.367 1.00 66.18 29 THR C O 1
ATOM 3754 N N . THR C 1 30 ? 24.234 -8.698 61.612 1.00 61.08 30 THR C N 1
ATOM 3755 C CA . THR C 1 30 ? 23.641 -10.028 61.596 1.00 61.55 30 THR C CA 1
ATOM 3756 C C . THR C 1 30 ? 22.131 -9.971 61.954 1.00 60.86 30 THR C C 1
ATOM 3757 O O . THR C 1 30 ? 21.361 -10.786 61.429 1.00 61.81 30 THR C O 1
ATOM 3761 N N . ARG C 1 31 ? 21.727 -9.037 62.849 1.00 51.20 31 ARG C N 1
ATOM 3762 C CA . ARG C 1 31 ? 20.383 -8.993 63.418 1.00 48.38 31 ARG C CA 1
ATOM 3763 C C . ARG C 1 31 ? 19.486 -7.937 62.817 1.00 48.52 31 ARG C C 1
ATOM 3764 O O . ARG C 1 31 ? 19.910 -6.847 62.418 1.00 47.43 31 ARG C O 1
ATOM 3772 N N . SER C 1 32 ? 18.210 -8.268 62.828 1.00 42.35 32 SER C N 1
ATOM 3773 C CA . SER C 1 32 ? 17.146 -7.426 62.326 1.00 39.88 32 SER C CA 1
ATOM 3774 C C . SER C 1 32 ? 16.038 -7.326 63.342 1.00 40.40 32 SER C C 1
ATOM 3775 O O . SER C 1 32 ? 15.779 -8.295 64.063 1.00 40.81 32 SER C O 1
ATOM 3778 N N . ILE C 1 33 ? 15.366 -6.168 63.395 1.00 33.81 33 ILE C N 1
ATOM 3779 C CA . ILE C 1 33 ? 14.219 -5.987 64.292 1.00 32.54 33 ILE C CA 1
ATOM 3780 C C . ILE C 1 33 ? 13.070 -5.419 63.447 1.00 36.71 33 ILE C C 1
ATOM 3781 O O . ILE C 1 33 ? 13.302 -4.702 62.471 1.00 35.78 33 ILE C O 1
ATOM 3786 N N . ASP C 1 34 ? 11.848 -5.764 63.822 1.00 33.73 34 ASP C N 1
ATOM 3787 C CA . ASP C 1 34 ? 10.628 -5.322 63.164 1.00 32.90 34 ASP C CA 1
ATOM 3788 C C . ASP C 1 34 ? 9.741 -4.598 64.213 1.00 36.25 34 ASP C C 1
ATOM 3789 O O . ASP C 1 34 ? 10.220 -4.382 65.344 1.00 35.51 34 ASP C O 1
ATOM 3794 N N . LYS C 1 35 ? 8.466 -4.232 63.867 1.00 33.70 35 LYS C N 1
ATOM 3795 C CA . LYS C 1 35 ? 7.584 -3.471 64.781 1.00 33.88 35 LYS C CA 1
ATOM 3796 C C . LYS C 1 35 ? 7.377 -4.153 66.126 1.00 38.82 35 LYS C C 1
ATOM 3797 O O . LYS C 1 35 ? 7.335 -3.467 67.152 1.00 39.06 35 LYS C O 1
ATOM 3803 N N . GLU C 1 36 ? 7.240 -5.490 66.125 1.00 35.79 36 GLU C N 1
ATOM 3804 C CA . GLU C 1 36 ? 6.987 -6.287 67.309 1.00 35.92 36 GLU C CA 1
ATOM 3805 C C . GLU C 1 36 ? 8.144 -6.164 68.301 1.00 38.22 36 GLU C C 1
ATOM 3806 O O . GLU C 1 36 ? 7.891 -5.900 69.475 1.00 38.12 36 GLU C O 1
ATOM 3812 N N . ILE C 1 37 ? 9.396 -6.314 67.831 1.00 33.68 37 ILE C N 1
ATOM 3813 C CA . ILE C 1 37 ? 10.581 -6.179 68.683 1.00 32.91 37 ILE C CA 1
ATOM 3814 C C . ILE C 1 37 ? 10.743 -4.694 69.130 1.00 35.36 37 ILE C C 1
ATOM 3815 O O . ILE C 1 37 ? 11.099 -4.463 70.286 1.00 36.00 37 ILE C O 1
ATOM 3820 N N . ILE C 1 38 ? 10.418 -3.715 68.268 1.00 30.03 38 ILE C N 1
ATOM 3821 C CA . ILE C 1 38 ? 10.458 -2.289 68.639 1.00 30.10 38 ILE C CA 1
ATOM 3822 C C . ILE C 1 38 ? 9.488 -2.057 69.802 1.00 34.11 38 ILE C C 1
ATOM 3823 O O . ILE C 1 38 ? 9.875 -1.446 70.789 1.00 34.39 38 ILE C O 1
ATOM 3828 N N . LEU C 1 39 ? 8.274 -2.627 69.728 1.00 33.24 39 LEU C N 1
ATOM 3829 C CA . LEU C 1 39 ? 7.263 -2.541 70.788 1.00 33.97 39 LEU C CA 1
ATOM 3830 C C . LEU C 1 39 ? 7.769 -3.151 72.086 1.00 38.19 39 LEU C C 1
ATOM 3831 O O . LEU C 1 39 ? 7.675 -2.486 73.123 1.00 38.50 39 LEU C O 1
ATOM 3836 N N . ASP C 1 40 ? 8.386 -4.359 72.018 1.00 34.11 40 ASP C N 1
ATOM 3837 C CA . ASP C 1 40 ? 9.014 -5.029 73.169 1.00 34.66 40 ASP C CA 1
ATOM 3838 C C . ASP C 1 40 ? 10.024 -4.123 73.888 1.00 38.01 40 ASP C C 1
ATOM 3839 O O . ASP C 1 40 ? 10.059 -4.055 75.120 1.00 38.91 40 ASP C O 1
ATOM 3844 N N . ARG C 1 41 ? 10.884 -3.481 73.109 1.00 33.91 41 ARG C N 1
ATOM 3845 C CA . ARG C 1 41 ? 11.933 -2.621 73.645 1.00 34.09 41 ARG C CA 1
ATOM 3846 C C . ARG C 1 41 ? 11.361 -1.320 74.193 1.00 36.80 41 ARG C C 1
ATOM 3847 O O . ARG C 1 41 ? 11.973 -0.738 75.091 1.00 37.65 41 ARG C O 1
ATOM 3863 N N . VAL C 1 43 ? 8.357 -1.167 75.706 1.00 34.72 43 VAL C N 1
ATOM 3864 C CA . VAL C 1 43 ? 7.736 -1.669 76.938 1.00 36.20 43 VAL C CA 1
ATOM 3865 C C . VAL C 1 43 ? 8.831 -1.794 78.034 1.00 41.81 43 VAL C C 1
ATOM 3866 O O . VAL C 1 43 ? 8.592 -1.451 79.187 1.00 42.55 43 VAL C O 1
ATOM 3870 N N . ALA C 1 44 ? 10.026 -2.264 77.645 1.00 38.28 44 ALA C N 1
ATOM 3871 C CA . ALA C 1 44 ? 11.183 -2.470 78.511 1.00 39.43 44 ALA C CA 1
ATOM 3872 C C . ALA C 1 44 ? 11.744 -1.141 79.038 1.00 47.55 44 ALA C C 1
ATOM 3873 O O . ALA C 1 44 ? 12.614 -1.158 79.910 1.00 50.62 44 ALA C O 1
ATOM 3875 N N . LYS C 1 45 ? 11.239 0.003 78.530 1.00 43.16 45 LYS C N 1
ATOM 3876 C CA . LYS C 1 45 ? 11.644 1.337 78.966 1.00 43.17 45 LYS C CA 1
ATOM 3877 C C . LYS C 1 45 ? 10.685 1.887 80.030 1.00 48.38 45 LYS C C 1
ATOM 3878 O O . LYS C 1 45 ? 10.803 3.057 80.400 1.00 49.66 45 LYS C O 1
ATOM 3884 N N . ASN C 1 46 ? 9.762 1.037 80.535 1.00 44.47 46 ASN C N 1
ATOM 3885 C CA . ASN C 1 46 ? 8.749 1.323 81.570 1.00 45.74 46 ASN C CA 1
ATOM 3886 C C . ASN C 1 46 ? 8.013 2.664 81.304 1.00 49.94 46 ASN C C 1
ATOM 3887 O O . ASN C 1 46 ? 8.046 3.566 82.149 1.00 49.91 46 ASN C O 1
ATOM 3892 N N . PRO C 1 47 ? 7.337 2.817 80.138 1.00 45.75 47 PRO C N 1
ATOM 3893 C CA . PRO C 1 47 ? 6.674 4.101 79.845 1.00 45.26 47 PRO C CA 1
ATOM 3894 C C . PRO C 1 47 ? 5.481 4.441 80.751 1.00 49.09 47 PRO C C 1
ATOM 3895 O O . PRO C 1 47 ? 5.126 5.618 80.850 1.00 50.04 47 PRO C O 1
ATOM 3899 N N . GLY C 1 48 ? 4.850 3.423 81.339 1.00 43.83 48 GLY C N 1
ATOM 3900 C CA . GLY C 1 48 ? 3.655 3.582 82.158 1.00 43.87 48 GLY C CA 1
ATOM 3901 C C . GLY C 1 48 ? 2.412 3.478 81.294 1.00 46.45 48 GLY C C 1
ATOM 3902 O O . GLY C 1 48 ? 1.307 3.732 81.757 1.00 47.04 48 GLY C O 1
ATOM 3903 N N . VAL C 1 49 ? 2.602 3.075 80.025 1.00 42.11 49 VAL C N 1
ATOM 3904 C CA . VAL C 1 49 ? 1.608 2.967 78.954 1.00 41.41 49 VAL C CA 1
ATOM 3905 C C . VAL C 1 49 ? 1.498 1.517 78.488 1.00 44.09 49 VAL C C 1
ATOM 3906 O O . VAL C 1 49 ? 2.522 0.866 78.264 1.00 43.31 49 VAL C O 1
ATOM 3910 N N . ARG C 1 50 ? 0.261 1.036 78.297 1.00 40.34 50 ARG C N 1
ATOM 3911 C CA . ARG C 1 50 ? -0.077 -0.306 77.803 1.00 40.14 50 ARG C CA 1
ATOM 3912 C C . ARG C 1 50 ? 0.504 -0.519 76.383 1.00 41.24 50 ARG C C 1
ATOM 3913 O O . ARG C 1 50 ? 0.469 0.395 75.546 1.00 38.37 50 ARG C O 1
ATOM 3921 N N . ARG C 1 51 ? 1.069 -1.712 76.141 1.00 36.35 51 ARG C N 1
ATOM 3922 C CA . ARG C 1 51 ? 1.654 -2.098 74.871 1.00 35.28 51 ARG C CA 1
ATOM 3923 C C . ARG C 1 51 ? 0.657 -1.870 73.698 1.00 39.26 51 ARG C C 1
ATOM 3924 O O . ARG C 1 51 ? 1.053 -1.374 72.644 1.00 38.79 51 ARG C O 1
ATOM 3932 N N . GLU C 1 52 ? -0.616 -2.239 73.894 1.00 37.17 52 GLU C N 1
ATOM 3933 C CA . GLU C 1 52 ? -1.686 -2.110 72.900 1.00 38.14 52 GLU C CA 1
ATOM 3934 C C . GLU C 1 52 ? -1.920 -0.628 72.529 1.00 40.72 52 GLU C C 1
ATOM 3935 O O . GLU C 1 52 ? -2.102 -0.318 71.357 1.00 39.32 52 GLU C O 1
ATOM 3941 N N . THR C 1 53 ? -1.867 0.279 73.512 1.00 38.44 53 THR C N 1
ATOM 3942 C CA . THR C 1 53 ? -2.029 1.719 73.272 1.00 38.78 53 THR C CA 1
ATOM 3943 C C . THR C 1 53 ? -0.842 2.234 72.407 1.00 42.55 53 THR C C 1
ATOM 3944 O O . THR C 1 53 ? -1.054 3.035 71.494 1.00 42.40 53 THR C O 1
ATOM 3956 N N . ALA C 1 55 ? 1.066 0.272 70.374 1.00 38.14 55 ALA C N 1
ATOM 3957 C CA . ALA C 1 55 ? 0.912 -0.394 69.072 1.00 38.09 55 ALA C CA 1
ATOM 3958 C C . ALA C 1 55 ? -0.062 0.406 68.195 1.00 43.32 55 ALA C C 1
ATOM 3959 O O . ALA C 1 55 ? 0.248 0.648 67.032 1.00 43.55 55 ALA C O 1
ATOM 3961 N N . LEU C 1 56 ? -1.185 0.873 68.776 1.00 40.85 56 LEU C N 1
ATOM 3962 C CA . LEU C 1 56 ? -2.197 1.710 68.121 1.00 41.06 56 LEU C CA 1
ATOM 3963 C C . LEU C 1 56 ? -1.587 3.036 67.656 1.00 42.57 56 LEU C C 1
ATOM 3964 O O . LEU C 1 56 ? -1.856 3.461 66.535 1.00 41.24 56 LEU C O 1
ATOM 3969 N N . GLY C 1 57 ? -0.750 3.644 68.502 1.00 39.03 57 GLY C N 1
ATOM 3970 C CA . GLY C 1 57 ? -0.075 4.899 68.196 1.00 37.92 57 GLY C CA 1
ATOM 3971 C C . GLY C 1 57 ? 0.813 4.813 66.971 1.00 41.74 57 GLY C C 1
ATOM 3972 O O . GLY C 1 57 ? 0.791 5.720 66.139 1.00 41.87 57 GLY C O 1
ATOM 3973 N N . ILE C 1 58 ? 1.568 3.692 66.834 1.00 36.85 58 ILE C N 1
ATOM 3974 C CA . ILE C 1 58 ? 2.452 3.420 65.707 1.00 34.83 58 ILE C CA 1
ATOM 3975 C C . ILE C 1 58 ? 1.635 3.263 64.447 1.00 38.22 58 ILE C C 1
ATOM 3976 O O . ILE C 1 58 ? 2.009 3.862 63.445 1.00 38.08 58 ILE C O 1
ATOM 3981 N N . GLU C 1 59 ? 0.494 2.537 64.488 1.00 36.56 59 GLU C N 1
ATOM 3982 C CA . GLU C 1 59 ? -0.310 2.328 63.285 1.00 37.45 59 GLU C CA 1
ATOM 3983 C C . GLU C 1 59 ? -0.924 3.642 62.785 1.00 43.19 59 GLU C C 1
ATOM 3984 O O . GLU C 1 59 ? -0.940 3.894 61.580 1.00 44.09 59 GLU C O 1
ATOM 3990 N N . LEU C 1 60 ? -1.361 4.476 63.710 1.00 39.34 60 LEU C N 1
ATOM 3991 C CA . LEU C 1 60 ? -1.984 5.760 63.473 1.00 40.50 60 LEU C CA 1
ATOM 3992 C C . LEU C 1 60 ? -0.948 6.745 62.887 1.00 41.92 60 LEU C C 1
ATOM 3993 O O . LEU C 1 60 ? -1.249 7.463 61.932 1.00 40.87 60 LEU C O 1
ATOM 4011 N N . GLU C 1 62 ? 1.756 5.918 61.182 1.00 35.57 62 GLU C N 1
ATOM 4012 C CA . GLU C 1 62 ? 2.088 5.373 59.863 1.00 34.00 62 GLU C CA 1
ATOM 4013 C C . GLU C 1 62 ? 1.020 5.714 58.850 1.00 33.37 62 GLU C C 1
ATOM 4014 O O . GLU C 1 62 ? 1.364 5.947 57.703 1.00 33.85 62 GLU C O 1
ATOM 4020 N N . GLU C 1 63 ? -0.254 5.754 59.268 1.00 29.49 63 GLU C N 1
ATOM 4021 C CA A GLU C 1 63 ? -1.382 6.107 58.406 0.50 30.43 63 GLU C CA 1
ATOM 4022 C CA B GLU C 1 63 ? -1.370 6.091 58.390 0.50 30.45 63 GLU C CA 1
ATOM 4023 C C . GLU C 1 63 ? -1.310 7.580 58.018 1.00 35.49 63 GLU C C 1
ATOM 4024 O O . GLU C 1 63 ? -1.482 7.921 56.852 1.00 36.87 63 GLU C O 1
ATOM 4035 N N . VAL C 1 64 ? -1.063 8.446 58.998 1.00 32.94 64 VAL C N 1
ATOM 4036 C CA . VAL C 1 64 ? -0.966 9.893 58.827 1.00 33.40 64 VAL C CA 1
ATOM 4037 C C . VAL C 1 64 ? 0.225 10.231 57.887 1.00 37.10 64 VAL C C 1
ATOM 4038 O O . VAL C 1 64 ? 0.059 11.027 56.956 1.00 34.34 64 VAL C O 1
ATOM 4042 N N . VAL C 1 65 ? 1.390 9.587 58.116 1.00 34.62 65 VAL C N 1
ATOM 4043 C CA . VAL C 1 65 ? 2.625 9.810 57.357 1.00 33.40 65 VAL C CA 1
ATOM 4044 C C . VAL C 1 65 ? 2.444 9.322 55.906 1.00 36.64 65 VAL C C 1
ATOM 4045 O O . VAL C 1 65 ? 2.707 10.103 54.995 1.00 35.37 65 VAL C O 1
ATOM 4049 N N . ALA C 1 66 ? 1.928 8.083 55.693 1.00 34.20 66 ALA C N 1
ATOM 4050 C CA . ALA C 1 66 ? 1.691 7.543 54.342 1.00 33.08 66 ALA C CA 1
ATOM 4051 C C . ALA C 1 66 ? 0.701 8.411 53.548 1.00 35.86 66 ALA C C 1
ATOM 4052 O O . ALA C 1 66 ? 0.932 8.620 52.354 1.00 37.19 66 ALA C O 1
ATOM 4054 N N . GLU C 1 67 ? -0.394 8.900 54.190 1.00 30.38 67 GLU C N 1
ATOM 4055 C CA . GLU C 1 67 ? -1.391 9.757 53.534 1.00 31.90 67 GLU C CA 1
ATOM 4056 C C . GLU C 1 67 ? -0.790 11.081 53.142 1.00 34.27 67 GLU C C 1
ATOM 4057 O O . GLU C 1 67 ? -1.065 11.552 52.045 1.00 33.44 67 GLU C O 1
ATOM 4063 N N . ALA C 1 68 ? 0.019 11.692 54.041 1.00 30.33 68 ALA C N 1
ATOM 4064 C CA . ALA C 1 68 ? 0.700 12.974 53.783 1.00 29.95 68 ALA C CA 1
ATOM 4065 C C . ALA C 1 68 ? 1.609 12.847 52.558 1.00 31.81 68 ALA C C 1
ATOM 4066 O O . ALA C 1 68 ? 1.505 13.644 51.640 1.00 30.65 68 ALA C O 1
ATOM 4068 N N . LEU C 1 69 ? 2.426 11.786 52.509 1.00 28.75 69 LEU C N 1
ATOM 4069 C CA . LEU C 1 69 ? 3.356 11.508 51.413 1.00 28.22 69 LEU C CA 1
ATOM 4070 C C . LEU C 1 69 ? 2.645 11.277 50.086 1.00 35.03 69 LEU C C 1
ATOM 4071 O O . LEU C 1 69 ? 3.090 11.819 49.066 1.00 35.44 69 LEU C O 1
ATOM 4084 N N . ASN C 1 71 ? -0.057 12.547 49.219 1.00 35.72 71 ASN C N 1
ATOM 4085 C CA . ASN C 1 71 ? -0.748 13.770 48.870 1.00 37.41 71 ASN C CA 1
ATOM 4086 C C . ASN C 1 71 ? 0.281 14.871 48.582 1.00 39.13 71 ASN C C 1
ATOM 4087 O O . ASN C 1 71 ? -0.054 16.046 48.541 1.00 40.08 71 ASN C O 1
ATOM 4092 N N . GLY C 1 72 ? 1.514 14.462 48.307 1.00 34.93 72 GLY C N 1
ATOM 4093 C CA . GLY C 1 72 ? 2.586 15.365 47.909 1.00 34.35 72 GLY C CA 1
ATOM 4094 C C . GLY C 1 72 ? 3.183 16.261 48.966 1.00 36.26 72 GLY C C 1
ATOM 4095 O O . GLY C 1 72 ? 3.816 17.266 48.633 1.00 36.62 72 GLY C O 1
ATOM 4096 N N . GLU C 1 73 ? 3.012 15.903 50.237 1.00 31.29 73 GLU C N 1
ATOM 4097 C CA . GLU C 1 73 ? 3.624 16.645 51.325 1.00 30.75 73 GLU C CA 1
ATOM 4098 C C . GLU C 1 73 ? 4.964 16.034 51.648 1.00 34.61 73 GLU C C 1
ATOM 4099 O O . GLU C 1 73 ? 5.142 14.824 51.454 1.00 33.89 73 GLU C O 1
ATOM 4105 N N . SER C 1 74 ? 5.915 16.856 52.131 1.00 30.74 74 SER C N 1
ATOM 4106 C CA . SER C 1 74 ? 7.173 16.314 52.627 1.00 29.92 74 SER C CA 1
ATOM 4107 C C . SER C 1 74 ? 6.951 16.100 54.114 1.00 35.18 74 SER C C 1
ATOM 4108 O O . SER C 1 74 ? 6.218 16.859 54.737 1.00 35.23 74 SER C O 1
ATOM 4111 N N . VAL C 1 75 ? 7.512 15.040 54.665 1.00 32.60 75 VAL C N 1
ATOM 4112 C CA . VAL C 1 75 ? 7.309 14.651 56.058 1.00 32.94 75 VAL C CA 1
ATOM 4113 C C . VAL C 1 75 ? 8.641 14.555 56.772 1.00 37.22 75 VAL C C 1
ATOM 4114 O O . VAL C 1 75 ? 9.562 13.893 56.280 1.00 35.74 75 VAL C O 1
ATOM 4118 N N . ASN C 1 76 ? 8.708 15.197 57.950 1.00 34.78 76 ASN C N 1
ATOM 4119 C CA A ASN C 1 76 ? 9.884 15.226 58.804 0.50 34.04 76 ASN C CA 1
ATOM 4120 C CA B ASN C 1 76 ? 9.897 15.148 58.788 0.50 34.41 76 ASN C CA 1
ATOM 4121 C C . ASN C 1 76 ? 9.520 14.715 60.203 1.00 38.47 76 ASN C C 1
ATOM 4122 O O . ASN C 1 76 ? 8.657 15.292 60.853 1.00 38.54 76 ASN C O 1
ATOM 4131 N N . THR C 1 77 ? 10.144 13.652 60.643 1.00 36.52 77 THR C N 1
ATOM 4132 C CA . THR C 1 77 ? 10.024 13.096 61.995 1.00 37.34 77 THR C CA 1
ATOM 4133 C C . THR C 1 77 ? 11.455 13.298 62.528 1.00 46.75 77 THR C C 1
ATOM 4134 O O . THR C 1 77 ? 12.327 13.748 61.775 1.00 48.63 77 THR C O 1
ATOM 4138 N N . GLY C 1 78 ? 11.738 12.915 63.752 1.00 44.11 78 GLY C N 1
ATOM 4139 C CA . GLY C 1 78 ? 13.113 13.000 64.223 1.00 43.46 78 GLY C CA 1
ATOM 4140 C C . GLY C 1 78 ? 13.961 11.927 63.572 1.00 45.31 78 GLY C C 1
ATOM 4141 O O . GLY C 1 78 ? 15.177 12.082 63.476 1.00 45.90 78 GLY C O 1
ATOM 4142 N N . LEU C 1 79 ? 13.325 10.833 63.097 1.00 38.82 79 LEU C N 1
ATOM 4143 C CA . LEU C 1 79 ? 14.064 9.751 62.486 1.00 37.95 79 LEU C CA 1
ATOM 4144 C C . LEU C 1 79 ? 14.375 9.999 61.013 1.00 39.41 79 LEU C C 1
ATOM 4145 O O . LEU C 1 79 ? 15.446 9.623 60.565 1.00 39.41 79 LEU C O 1
ATOM 4150 N N . PHE C 1 80 ? 13.455 10.573 60.252 1.00 33.58 80 PHE C N 1
ATOM 4151 C CA . PHE C 1 80 ? 13.723 10.755 58.837 1.00 31.63 80 PHE C CA 1
ATOM 4152 C C . PHE C 1 80 ? 13.012 11.946 58.237 1.00 31.13 80 PHE C C 1
ATOM 4153 O O . PHE C 1 80 ? 12.106 12.521 58.827 1.00 29.02 80 PHE C O 1
ATOM 4161 N N . ARG C 1 81 ? 13.352 12.204 56.985 1.00 28.51 81 ARG C N 1
ATOM 4162 C CA . ARG C 1 81 ? 12.637 13.116 56.122 1.00 29.26 81 ARG C CA 1
ATOM 4163 C C . ARG C 1 81 ? 12.311 12.309 54.873 1.00 31.81 81 ARG C C 1
ATOM 4164 O O . ARG C 1 81 ? 13.178 11.623 54.340 1.00 29.98 81 ARG C O 1
ATOM 4172 N N . GLY C 1 82 ? 11.068 12.407 54.428 1.00 29.12 82 GLY C N 1
ATOM 4173 C CA . GLY C 1 82 ? 10.596 11.706 53.246 1.00 28.20 82 GLY C CA 1
ATOM 4174 C C . GLY C 1 82 ? 9.808 12.615 52.338 1.00 32.78 82 GLY C C 1
ATOM 4175 O O . GLY C 1 82 ? 9.218 13.588 52.805 1.00 33.02 82 GLY C O 1
ATOM 4176 N N . VAL C 1 83 ? 9.810 12.308 51.031 1.00 27.93 83 VAL C N 1
ATOM 4177 C CA . VAL C 1 83 ? 9.037 13.016 50.019 1.00 28.23 83 VAL C CA 1
ATOM 4178 C C . VAL C 1 83 ? 8.838 12.025 48.864 1.00 32.75 83 VAL C C 1
ATOM 4179 O O . VAL C 1 83 ? 9.705 11.177 48.628 1.00 30.10 83 VAL C O 1
ATOM 4183 N N . ALA C 1 84 ? 7.677 12.095 48.191 1.00 30.85 84 ALA C N 1
ATOM 4184 C CA . ALA C 1 84 ? 7.397 11.265 47.021 1.00 30.99 84 ALA C CA 1
ATOM 4185 C C . ALA C 1 84 ? 8.249 11.742 45.867 1.00 35.23 84 ALA C C 1
ATOM 4186 O O . ALA C 1 84 ? 8.533 12.936 45.760 1.00 33.96 84 ALA C O 1
ATOM 4188 N N . GLN C 1 85 ? 8.685 10.794 45.028 1.00 32.31 85 GLN C N 1
ATOM 4189 C CA A GLN C 1 85 ? 9.518 11.050 43.853 0.50 32.08 85 GLN C CA 1
ATOM 4190 C CA B GLN C 1 85 ? 9.495 11.074 43.841 0.50 32.02 85 GLN C CA 1
ATOM 4191 C C . GLN C 1 85 ? 8.997 10.238 42.683 1.00 35.96 85 GLN C C 1
ATOM 4192 O O . GLN C 1 85 ? 8.310 9.235 42.898 1.00 35.14 85 GLN C O 1
ATOM 4203 N N . PHE C 1 86 ? 9.325 10.644 41.471 1.00 34.59 86 PHE C N 1
ATOM 4204 C CA . PHE C 1 86 ? 8.925 9.909 40.282 1.00 35.70 86 PHE C CA 1
ATOM 4205 C C . PHE C 1 86 ? 10.137 9.267 39.650 1.00 45.05 86 PHE C C 1
ATOM 4206 O O . PHE C 1 86 ? 11.169 9.916 39.487 1.00 45.12 86 PHE C O 1
ATOM 4214 N N . ARG C 1 87 ? 10.019 7.983 39.318 1.00 46.23 87 ARG C N 1
ATOM 4215 C CA . ARG C 1 87 ? 11.061 7.229 38.624 1.00 47.69 87 ARG C CA 1
ATOM 4216 C C . ARG C 1 87 ? 10.698 7.147 37.146 1.00 55.06 87 ARG C C 1
ATOM 4217 O O . ARG C 1 87 ? 9.517 7.059 36.795 1.00 53.04 87 ARG C O 1
ATOM 4225 N N . GLY C 1 88 ? 11.716 7.249 36.297 1.00 57.16 88 GLY C N 1
ATOM 4226 C CA . GLY C 1 88 ? 11.563 7.203 34.847 1.00 59.58 88 GLY C CA 1
ATOM 4227 C C . GLY C 1 88 ? 11.270 8.539 34.199 1.00 68.70 88 GLY C C 1
ATOM 4228 O O . GLY C 1 88 ? 10.492 9.347 34.721 1.00 68.73 88 GLY C O 1
ATOM 4229 N N . VAL C 1 89 ? 11.882 8.754 33.028 1.00 68.45 89 VAL C N 1
ATOM 4230 C CA . VAL C 1 89 ? 11.728 9.952 32.199 1.00 69.74 89 VAL C CA 1
ATOM 4231 C C . VAL C 1 89 ? 10.273 9.998 31.649 1.00 74.30 89 VAL C C 1
ATOM 4232 O O . VAL C 1 89 ? 9.632 8.949 31.506 1.00 72.79 89 VAL C O 1
ATOM 4236 N N . ALA C 1 90 ? 9.756 11.214 31.396 1.00 72.29 90 ALA C N 1
ATOM 4237 C CA . ALA C 1 90 ? 8.418 11.419 30.852 1.00 73.65 90 ALA C CA 1
ATOM 4238 C C . ALA C 1 90 ? 8.422 11.144 29.348 1.00 81.36 90 ALA C C 1
ATOM 4239 O O . ALA C 1 90 ? 9.336 11.597 28.652 1.00 82.24 90 ALA C O 1
ATOM 4241 N N . LYS C 1 91 ? 7.432 10.364 28.852 1.00 78.75 91 LYS C N 1
ATOM 4242 C CA . LYS C 1 91 ? 7.327 10.008 27.432 1.00 79.00 91 LYS C CA 1
ATOM 4243 C C . LYS C 1 91 ? 5.980 10.430 26.878 1.00 82.68 91 LYS C C 1
ATOM 4244 O O . LYS C 1 91 ? 4.943 10.037 27.423 1.00 81.96 91 LYS C O 1
ATOM 4246 N N . GLN C 1 92 ? 6.006 11.237 25.786 1.00 79.58 92 GLN C N 1
ATOM 4247 C CA . GLN C 1 92 ? 4.840 11.784 25.065 1.00 80.44 92 GLN C CA 1
ATOM 4248 C C . GLN C 1 92 ? 3.972 12.636 26.006 1.00 83.20 92 GLN C C 1
ATOM 4249 O O . GLN C 1 92 ? 2.741 12.660 25.863 1.00 83.12 92 GLN C O 1
ATOM 4255 N N . ASN C 1 93 ? 4.633 13.324 26.987 1.00 78.28 93 ASN C N 1
ATOM 4256 C CA . ASN C 1 93 ? 4.029 14.194 28.009 1.00 76.86 93 ASN C CA 1
ATOM 4257 C C . ASN C 1 93 ? 2.966 13.429 28.834 1.00 76.26 93 ASN C C 1
ATOM 4258 O O . ASN C 1 93 ? 1.982 14.021 29.297 1.00 76.89 93 ASN C O 1
ATOM 4263 N N . ALA C 1 94 ? 3.172 12.112 29.014 1.00 68.23 94 ALA C N 1
ATOM 4264 C CA . ALA C 1 94 ? 2.204 11.272 29.701 1.00 66.12 94 ALA C CA 1
ATOM 4265 C C . ALA C 1 94 ? 2.844 10.248 30.636 1.00 64.99 94 ALA C C 1
ATOM 4266 O O . ALA C 1 94 ? 3.942 9.741 30.373 1.00 63.15 94 ALA C O 1
ATOM 4268 N N . TRP C 1 95 ? 2.113 9.923 31.717 1.00 59.35 95 TRP C N 1
ATOM 4269 C CA . TRP C 1 95 ? 2.494 8.905 32.689 1.00 56.91 95 TRP C CA 1
ATOM 4270 C C . TRP C 1 95 ? 2.296 7.501 32.071 1.00 63.85 95 TRP C C 1
ATOM 4271 O O . TRP C 1 95 ? 1.210 7.184 31.580 1.00 64.31 95 TRP C O 1
ATOM 4282 N N . ASP C 1 96 ? 3.357 6.683 32.073 1.00 61.86 96 ASP C N 1
ATOM 4283 C CA . ASP C 1 96 ? 3.318 5.314 31.559 1.00 62.92 96 ASP C CA 1
ATOM 4284 C C . ASP C 1 96 ? 3.591 4.353 32.714 1.00 66.41 96 ASP C C 1
ATOM 4285 O O . ASP C 1 96 ? 4.739 4.210 33.137 1.00 63.74 96 ASP C O 1
ATOM 4290 N N . ALA C 1 97 ? 2.526 3.676 33.201 1.00 65.25 97 ALA C N 1
ATOM 4291 C CA . ALA C 1 97 ? 2.566 2.715 34.313 1.00 65.13 97 ALA C CA 1
ATOM 4292 C C . ALA C 1 97 ? 3.669 1.638 34.138 1.00 69.41 97 ALA C C 1
ATOM 4293 O O . ALA C 1 97 ? 4.175 1.117 35.139 1.00 69.12 97 ALA C O 1
ATOM 4295 N N . ALA C 1 98 ? 4.071 1.359 32.879 1.00 65.81 98 ALA C N 1
ATOM 4296 C CA . ALA C 1 98 ? 5.086 0.365 32.529 1.00 65.10 98 ALA C CA 1
ATOM 4297 C C . ALA C 1 98 ? 6.512 0.915 32.601 1.00 67.26 98 ALA C C 1
ATOM 4298 O O . ALA C 1 98 ? 7.440 0.114 32.664 1.00 66.94 98 ALA C O 1
ATOM 4300 N N . THR C 1 99 ? 6.710 2.250 32.575 1.00 63.39 99 THR C N 1
ATOM 4301 C CA . THR C 1 99 ? 8.068 2.808 32.653 1.00 62.57 99 THR C CA 1
ATOM 4302 C C . THR C 1 99 ? 8.214 3.795 33.841 1.00 62.11 99 THR C C 1
ATOM 4303 O O . THR C 1 99 ? 9.339 4.094 34.261 1.00 61.38 99 THR C O 1
ATOM 4307 N N . ASN C 1 100 ? 7.083 4.305 34.347 1.00 54.90 100 ASN C N 1
ATOM 4308 C CA . ASN C 1 100 ? 7.040 5.275 35.430 1.00 52.39 100 ASN C CA 1
ATOM 4309 C C . ASN C 1 100 ? 6.536 4.668 36.714 1.00 52.06 100 ASN C C 1
ATOM 4310 O O . ASN C 1 100 ? 5.607 3.846 36.702 1.00 53.40 100 ASN C O 1
ATOM 4315 N N . SER C 1 101 ? 7.108 5.119 37.832 1.00 43.15 101 SER C N 1
ATOM 4316 C CA . SER C 1 101 ? 6.672 4.681 39.146 1.00 41.19 101 SER C CA 1
ATOM 4317 C C . SER C 1 101 ? 6.909 5.756 40.207 1.00 42.24 101 SER C C 1
ATOM 4318 O O . SER C 1 101 ? 7.752 6.652 40.060 1.00 40.77 101 SER C O 1
ATOM 4321 N N . ILE C 1 102 ? 6.125 5.653 41.278 1.00 37.24 102 ILE C N 1
ATOM 4322 C CA . ILE C 1 102 ? 6.240 6.492 42.458 1.00 35.18 102 ILE C CA 1
ATOM 4323 C C . ILE C 1 102 ? 7.120 5.786 43.470 1.00 37.12 102 ILE C C 1
ATOM 4324 O O . ILE C 1 102 ? 6.998 4.570 43.657 1.00 36.32 102 ILE C O 1
ATOM 4329 N N . TYR C 1 103 ? 7.943 6.553 44.184 1.00 31.12 103 TYR C N 1
ATOM 4330 C CA . TYR C 1 103 ? 8.668 6.005 45.309 1.00 29.71 103 TYR C CA 1
ATOM 4331 C C . TYR C 1 103 ? 8.811 7.120 46.325 1.00 32.96 103 TYR C C 1
ATOM 4332 O O . TYR C 1 103 ? 8.583 8.281 45.993 1.00 33.79 103 TYR C O 1
ATOM 4341 N N . VAL C 1 104 ? 9.113 6.770 47.568 1.00 29.74 104 VAL C N 1
ATOM 4342 C CA . VAL C 1 104 ? 9.366 7.753 48.624 1.00 29.37 104 VAL C CA 1
ATOM 4343 C C . VAL C 1 104 ? 10.863 7.778 48.879 1.00 33.67 104 VAL C C 1
ATOM 4344 O O . VAL C 1 104 ? 11.440 6.740 49.214 1.00 31.79 104 VAL C O 1
ATOM 4348 N N . SER C 1 105 ? 11.486 8.952 48.714 1.00 31.23 105 SER C N 1
ATOM 4349 C CA . SER C 1 105 ? 12.903 9.152 49.011 1.00 31.64 105 SER C CA 1
ATOM 4350 C C . SER C 1 105 ? 13.063 9.437 50.506 1.00 35.47 105 SER C C 1
ATOM 4351 O O . SER C 1 105 ? 12.371 10.313 51.023 1.00 33.23 105 SER C O 1
ATOM 4354 N N . LEU C 1 106 ? 13.924 8.681 51.217 1.00 31.75 106 LEU C N 1
ATOM 4355 C CA . LEU C 1 106 ? 14.058 8.869 52.666 1.00 30.60 106 LEU C CA 1
ATOM 4356 C C . LEU C 1 106 ? 15.465 9.193 53.034 1.00 33.03 106 LEU C C 1
ATOM 4357 O O . LEU C 1 106 ? 16.401 8.567 52.556 1.00 34.38 106 LEU C O 1
ATOM 4362 N N . THR C 1 107 ? 15.627 10.208 53.856 1.00 29.90 107 THR C N 1
ATOM 4363 C CA . THR C 1 107 ? 16.953 10.628 54.322 1.00 30.23 107 THR C CA 1
ATOM 4364 C C . THR C 1 107 ? 16.905 10.666 55.858 1.00 33.41 107 THR C C 1
ATOM 4365 O O . THR C 1 107 ? 15.843 10.837 56.448 1.00 33.07 107 THR C O 1
ATOM 4369 N N . GLN C 1 108 ? 18.037 10.450 56.498 1.00 31.10 108 GLN C N 1
ATOM 4370 C CA . GLN C 1 108 ? 18.087 10.442 57.956 1.00 30.89 108 GLN C CA 1
ATOM 4371 C C . GLN C 1 108 ? 17.691 11.813 58.558 1.00 34.85 108 GLN C C 1
ATOM 4372 O O . GLN C 1 108 ? 18.018 12.879 57.998 1.00 34.54 108 GLN C O 1
ATOM 4378 N N . GLY C 1 109 ? 16.991 11.742 59.693 1.00 29.13 109 GLY C N 1
ATOM 4379 C CA . GLY C 1 109 ? 16.552 12.902 60.453 1.00 28.33 109 GLY C CA 1
ATOM 4380 C C . GLY C 1 109 ? 17.482 13.216 61.615 1.00 32.89 109 GLY C C 1
ATOM 4381 O O . GLY C 1 109 ? 18.453 12.490 61.870 1.00 30.95 109 GLY C O 1
ATOM 4382 N N . LYS C 1 110 ? 17.170 14.320 62.331 1.00 31.25 110 LYS C N 1
ATOM 4383 C CA . LYS C 1 110 ? 17.958 14.893 63.422 1.00 31.04 110 LYS C CA 1
ATOM 4384 C C . LYS C 1 110 ? 18.269 13.893 64.545 1.00 35.39 110 LYS C C 1
ATOM 4385 O O . LYS C 1 110 ? 19.390 13.894 65.030 1.00 36.06 110 LYS C O 1
ATOM 4391 N N . ALA C 1 111 ? 17.331 13.024 64.927 1.00 33.03 111 ALA C N 1
ATOM 4392 C CA . ALA C 1 111 ? 17.573 12.085 66.034 1.00 32.38 111 ALA C CA 1
ATOM 4393 C C . ALA C 1 111 ? 18.641 11.031 65.661 1.00 36.97 111 ALA C C 1
ATOM 4394 O O . ALA C 1 111 ? 19.363 10.558 66.542 1.00 36.87 111 ALA C O 1
ATOM 4396 N N . LEU C 1 112 ? 18.769 10.726 64.351 1.00 32.91 112 LEU C N 1
ATOM 4397 C CA . LEU C 1 112 ? 19.758 9.808 63.806 1.00 33.39 112 LEU C CA 1
ATOM 4398 C C . LEU C 1 112 ? 21.105 10.505 63.687 1.00 38.10 112 LEU C C 1
ATOM 4399 O O . LEU C 1 112 ? 22.119 9.907 64.027 1.00 38.27 112 LEU C O 1
ATOM 4404 N N . ARG C 1 113 ? 21.112 11.793 63.286 1.00 36.06 113 ARG C N 1
ATOM 4405 C CA . ARG C 1 113 ? 22.340 12.580 63.178 1.00 37.20 113 ARG C CA 1
ATOM 4406 C C . ARG C 1 113 ? 22.976 12.730 64.561 1.00 40.59 113 ARG C C 1
ATOM 4407 O O . ARG C 1 113 ? 24.192 12.594 64.678 1.00 41.84 113 ARG C O 1
ATOM 4415 N N . GLU C 1 114 ? 22.150 12.955 65.602 1.00 35.89 114 GLU C N 1
ATOM 4416 C CA . GLU C 1 114 ? 22.595 13.102 66.995 1.00 35.67 114 GLU C CA 1
ATOM 4417 C C . GLU C 1 114 ? 23.145 11.789 67.533 1.00 39.82 114 GLU C C 1
ATOM 4418 O O . GLU C 1 114 ? 24.189 11.801 68.188 1.00 41.06 114 GLU C O 1
ATOM 4424 N N . ALA C 1 115 ? 22.470 10.652 67.228 1.00 35.26 115 ALA C N 1
ATOM 4425 C CA . ALA C 1 115 ? 22.888 9.320 67.674 1.00 34.88 115 ALA C CA 1
ATOM 4426 C C . ALA C 1 115 ? 24.228 8.935 67.063 1.00 38.73 115 ALA C C 1
ATOM 4427 O O . ALA C 1 115 ? 25.041 8.310 67.741 1.00 39.07 115 ALA C O 1
ATOM 4429 N N . ILE C 1 116 ? 24.479 9.346 65.802 1.00 35.57 116 ILE C N 1
ATOM 4430 C CA . ILE C 1 116 ? 25.725 9.093 65.069 1.00 35.58 116 ILE C CA 1
ATOM 4431 C C . ILE C 1 116 ? 26.904 9.708 65.834 1.00 44.19 116 ILE C C 1
ATOM 4432 O O . ILE C 1 116 ? 27.960 9.068 65.892 1.00 46.08 116 ILE C O 1
ATOM 4437 N N . LYS C 1 117 ? 26.710 10.892 66.489 1.00 42.19 117 LYS C N 1
ATOM 4438 C CA . LYS C 1 117 ? 27.748 11.550 67.322 1.00 44.13 117 LYS C CA 1
ATOM 4439 C C . LYS C 1 117 ? 28.174 10.672 68.517 1.00 50.30 117 LYS C C 1
ATOM 4440 O O . LYS C 1 117 ? 29.344 10.683 68.905 1.00 51.74 117 LYS C O 1
ATOM 4446 N N . ASP C 1 118 ? 27.225 9.912 69.094 1.00 47.18 118 ASP C N 1
ATOM 4447 C CA . ASP C 1 118 ? 27.490 9.040 70.242 1.00 48.18 118 ASP C CA 1
ATOM 4448 C C . ASP C 1 118 ? 27.844 7.604 69.806 1.00 49.58 118 ASP C C 1
ATOM 4449 O O . ASP C 1 118 ? 27.708 6.675 70.604 1.00 49.39 118 ASP C O 1
ATOM 4454 N N . THR C 1 119 ? 28.333 7.422 68.568 1.00 44.50 119 THR C N 1
ATOM 4455 C CA . THR C 1 119 ? 28.666 6.094 68.052 1.00 43.62 119 THR C CA 1
ATOM 4456 C C . THR C 1 119 ? 30.108 6.043 67.582 1.00 49.68 119 THR C C 1
ATOM 4457 O O . THR C 1 119 ? 30.573 6.963 66.914 1.00 51.59 119 THR C O 1
ATOM 4461 N N . ARG C 1 120 ? 30.810 4.959 67.920 1.00 46.25 120 ARG C N 1
ATOM 4462 C CA . ARG C 1 120 ? 32.164 4.734 67.434 1.00 47.79 120 ARG C CA 1
ATOM 4463 C C . ARG C 1 120 ? 32.164 3.488 66.549 1.00 50.44 120 ARG C C 1
ATOM 4464 O O . ARG C 1 120 ? 31.251 2.664 66.631 1.00 48.14 120 ARG C O 1
ATOM 4472 N N . VAL C 1 121 ? 33.193 3.365 65.713 1.00 48.26 121 VAL C N 1
ATOM 4473 C CA . VAL C 1 121 ? 33.384 2.237 64.825 1.00 48.29 121 VAL C CA 1
ATOM 4474 C C . VAL C 1 121 ? 34.538 1.438 65.377 1.00 56.24 121 VAL C C 1
ATOM 4475 O O . VAL C 1 121 ? 35.615 1.977 65.671 1.00 57.00 121 VAL C O 1
ATOM 4479 N N . ASP C 1 122 ? 34.277 0.154 65.571 1.00 54.48 122 ASP C N 1
ATOM 4480 C CA . ASP C 1 122 ? 35.234 -0.845 66.019 1.00 56.17 122 ASP C CA 1
ATOM 4481 C C . ASP C 1 122 ? 35.601 -1.645 64.755 1.00 60.20 122 ASP C C 1
ATOM 4482 O O . ASP C 1 122 ? 34.792 -2.428 64.243 1.00 56.95 122 ASP C O 1
ATOM 4487 N N . VAL C 1 123 ? 36.796 -1.352 64.198 1.00 60.39 123 VAL C N 1
ATOM 4488 C CA . VAL C 1 123 ? 37.309 -1.979 62.975 1.00 60.82 123 VAL C CA 1
ATOM 4489 C C . VAL C 1 123 ? 37.869 -3.353 63.346 1.00 66.03 123 VAL C C 1
ATOM 4490 O O . VAL C 1 123 ? 38.688 -3.471 64.257 1.00 66.60 123 VAL C O 1
ATOM 4494 N N . LEU C 1 124 ? 37.377 -4.391 62.643 1.00 62.32 124 LEU C N 1
ATOM 4495 C CA . LEU C 1 124 ? 37.695 -5.801 62.887 1.00 62.50 124 LEU C CA 1
ATOM 4496 C C . LEU C 1 124 ? 38.869 -6.313 62.042 1.00 67.98 124 LEU C C 1
ATOM 4497 O O . LEU C 1 124 ? 39.431 -7.371 62.343 1.00 68.49 124 LEU C O 1
ATOM 4502 N N . GLY C 1 125 ? 39.217 -5.558 61.005 1.00 64.83 125 GLY C N 1
ATOM 4503 C CA . GLY C 1 125 ? 40.263 -5.916 60.057 1.00 66.47 125 GLY C CA 1
ATOM 4504 C C . GLY C 1 125 ? 39.634 -6.593 58.861 1.00 70.64 125 GLY C C 1
ATOM 4505 O O . GLY C 1 125 ? 38.435 -6.411 58.605 1.00 66.38 125 GLY C O 1
ATOM 4506 N N . GLU C 1 126 ? 40.426 -7.386 58.120 1.00 71.19 126 GLU C N 1
ATOM 4507 C CA . GLU C 1 126 ? 39.911 -8.110 56.954 1.00 71.32 126 GLU C CA 1
ATOM 4508 C C . GLU C 1 126 ? 39.227 -9.393 57.413 1.00 76.82 126 GLU C C 1
ATOM 4509 O O . GLU C 1 126 ? 39.614 -9.944 58.448 1.00 78.11 126 GLU C O 1
ATOM 4515 N N . ARG C 1 127 ? 38.201 -9.852 56.651 1.00 73.49 127 ARG C N 1
ATOM 4516 C CA A ARG C 1 127 ? 37.438 -11.069 56.950 0.50 73.23 127 ARG C CA 1
ATOM 4517 C CA B ARG C 1 127 ? 37.432 -11.064 56.958 0.50 73.11 127 ARG C CA 1
ATOM 4518 C C . ARG C 1 127 ? 38.369 -12.288 56.987 1.00 80.40 127 ARG C C 1
ATOM 4519 O O . ARG C 1 127 ? 39.252 -12.401 56.128 1.00 81.97 127 ARG C O 1
ATOM 4534 N N . PRO C 1 128 ? 38.230 -13.185 58.008 1.00 78.59 128 PRO C N 1
ATOM 4535 C CA . PRO C 1 128 ? 39.164 -14.328 58.127 1.00 81.07 128 PRO C CA 1
ATOM 4536 C C . PRO C 1 128 ? 39.131 -15.362 56.995 1.00 85.63 128 PRO C C 1
ATOM 4537 O O . PRO C 1 128 ? 40.150 -16.032 56.764 1.00 88.05 128 PRO C O 1
ATOM 4541 N N . THR C 1 129 ? 37.987 -15.515 56.315 1.00 79.21 129 THR C N 1
ATOM 4542 C CA . THR C 1 129 ? 37.833 -16.507 55.251 1.00 78.91 129 THR C CA 1
ATOM 4543 C C . THR C 1 129 ? 37.915 -15.869 53.851 1.00 80.42 129 THR C C 1
ATOM 4544 O O . THR C 1 129 ? 37.905 -14.642 53.709 1.00 79.27 129 THR C O 1
ATOM 4548 N N . LYS C 1 130 ? 38.017 -16.725 52.827 1.00 76.02 130 LYS C N 1
ATOM 4549 C CA . LYS C 1 130 ? 38.056 -16.352 51.414 1.00 74.08 130 LYS C CA 1
ATOM 4550 C C . LYS C 1 130 ? 36.724 -16.765 50.764 1.00 73.75 130 LYS C C 1
ATOM 4551 O O . LYS C 1 130 ? 36.677 -17.107 49.586 1.00 74.63 130 LYS C O 1
ATOM 4553 N N . PHE C 1 131 ? 35.642 -16.742 51.559 1.00 66.26 131 PHE C N 1
ATOM 4554 C CA . PHE C 1 131 ? 34.278 -17.085 51.149 1.00 62.66 131 PHE C CA 1
ATOM 4555 C C . PHE C 1 131 ? 33.286 -16.263 51.954 1.00 64.93 131 PHE C C 1
ATOM 4556 O O . PHE C 1 131 ? 33.150 -16.470 53.162 1.00 66.09 131 PHE C O 1
ATOM 4564 N N . TYR C 1 132 ? 32.614 -15.301 51.292 1.00 59.36 132 TYR C N 1
ATOM 4565 C CA . TYR C 1 132 ? 31.648 -14.385 51.928 1.00 56.15 132 TYR C CA 1
ATOM 4566 C C . TYR C 1 132 ? 30.952 -13.472 50.919 1.00 57.59 132 TYR C C 1
ATOM 4567 O O . TYR C 1 132 ? 31.432 -13.297 49.798 1.00 57.93 132 TYR C O 1
ATOM 4576 N N . ILE C 1 133 ? 29.867 -12.819 51.374 1.00 51.75 133 ILE C N 1
ATOM 4577 C CA . ILE C 1 133 ? 29.114 -11.803 50.656 1.00 48.75 133 ILE C CA 1
ATOM 4578 C C . ILE C 1 133 ? 29.627 -10.443 51.173 1.00 54.79 133 ILE C C 1
ATOM 4579 O O . ILE C 1 133 ? 29.440 -10.105 52.348 1.00 54.89 133 ILE C O 1
ATOM 4584 N N . GLY C 1 134 ? 30.306 -9.709 50.305 1.00 52.38 134 GLY C N 1
ATOM 4585 C CA . GLY C 1 134 ? 30.869 -8.410 50.644 1.00 52.30 134 GLY C CA 1
ATOM 4586 C C . GLY C 1 134 ? 29.876 -7.285 50.466 1.00 54.51 134 GLY C C 1
ATOM 4587 O O . GLY C 1 134 ? 29.591 -6.545 51.412 1.00 55.52 134 GLY C O 1
ATOM 4588 N N . SER C 1 135 ? 29.347 -7.134 49.249 1.00 46.90 135 SER C N 1
ATOM 4589 C CA . SER C 1 135 ? 28.406 -6.063 48.988 1.00 42.91 135 SER C CA 1
ATOM 4590 C C . SER C 1 135 ? 27.314 -6.524 48.033 1.00 43.42 135 SER C C 1
ATOM 4591 O O . SER C 1 135 ? 27.269 -7.674 47.603 1.00 42.90 135 SER C O 1
ATOM 4594 N N . GLY C 1 136 ? 26.378 -5.642 47.801 1.00 38.20 136 GLY C N 1
ATOM 4595 C CA . GLY C 1 136 ? 25.258 -5.925 46.939 1.00 37.28 136 GLY C CA 1
ATOM 4596 C C . GLY C 1 136 ? 24.774 -4.666 46.273 1.00 39.69 136 GLY C C 1
ATOM 4597 O O . GLY C 1 136 ? 25.161 -3.563 46.673 1.00 39.64 136 GLY C O 1
ATOM 4598 N N . GLN C 1 137 ? 23.940 -4.839 45.240 1.00 34.38 137 GLN C N 1
ATOM 4599 C CA A GLN C 1 137 ? 23.321 -3.715 44.547 0.50 33.36 137 GLN C CA 1
ATOM 4600 C CA B GLN C 1 137 ? 23.345 -3.729 44.514 0.50 33.43 137 GLN C CA 1
ATOM 4601 C C . GLN C 1 137 ? 22.003 -4.145 43.956 1.00 35.68 137 GLN C C 1
ATOM 4602 O O . GLN C 1 137 ? 21.905 -5.220 43.362 1.00 35.65 137 GLN C O 1
ATOM 4613 N N . ASP C 1 138 ? 20.987 -3.290 44.132 1.00 32.66 138 ASP C N 1
ATOM 4614 C CA . ASP C 1 138 ? 19.656 -3.472 43.577 1.00 32.28 138 ASP C CA 1
ATOM 4615 C C . ASP C 1 138 ? 19.629 -2.772 42.220 1.00 37.59 138 ASP C C 1
ATOM 4616 O O . ASP C 1 138 ? 19.951 -1.583 42.152 1.00 36.24 138 ASP C O 1
ATOM 4621 N N . ALA C 1 139 ? 19.302 -3.505 41.128 1.00 36.80 139 ALA C N 1
ATOM 4622 C CA . ALA C 1 139 ? 19.261 -2.932 39.769 1.00 37.33 139 ALA C CA 1
ATOM 4623 C C . ALA C 1 139 ? 18.247 -1.792 39.659 1.00 41.41 139 ALA C C 1
ATOM 4624 O O . ALA C 1 139 ? 18.548 -0.755 39.054 1.00 41.00 139 ALA C O 1
ATOM 4626 N N . THR C 1 140 ? 17.043 -1.996 40.229 1.00 38.13 140 THR C N 1
ATOM 4627 C CA . THR C 1 140 ? 15.910 -1.062 40.153 1.00 38.34 140 THR C CA 1
ATOM 4628 C C . THR C 1 140 ? 16.193 0.244 40.892 1.00 44.50 140 THR C C 1
ATOM 4629 O O . THR C 1 140 ? 15.998 1.308 40.302 1.00 44.94 140 THR C O 1
ATOM 4633 N N . THR C 1 141 ? 16.591 0.176 42.188 1.00 41.49 141 THR C N 1
ATOM 4634 C CA . THR C 1 141 ? 16.758 1.382 43.012 1.00 40.48 141 THR C CA 1
ATOM 4635 C C . THR C 1 141 ? 18.187 1.921 43.028 1.00 46.37 141 THR C C 1
ATOM 4636 O O . THR C 1 141 ? 18.352 3.101 43.340 1.00 47.14 141 THR C O 1
ATOM 4640 N N . ARG C 1 142 ? 19.211 1.088 42.677 1.00 42.12 142 ARG C N 1
ATOM 4641 C CA . ARG C 1 142 ? 20.656 1.421 42.662 1.00 41.60 142 ARG C CA 1
ATOM 4642 C C . ARG C 1 142 ? 21.235 1.354 44.085 1.00 43.66 142 ARG C C 1
ATOM 4643 O O . ARG C 1 142 ? 22.429 1.608 44.288 1.00 45.97 142 ARG C O 1
ATOM 4651 N N . ALA C 1 143 ? 20.399 0.978 45.060 1.00 37.44 143 ALA C N 1
ATOM 4652 C CA . ALA C 1 143 ? 20.767 0.887 46.466 1.00 35.84 143 ALA C CA 1
ATOM 4653 C C . ALA C 1 143 ? 21.851 -0.164 46.676 1.00 37.96 143 ALA C C 1
ATOM 4654 O O . ALA C 1 143 ? 21.818 -1.227 46.048 1.00 35.25 143 ALA C O 1
ATOM 4656 N N . THR C 1 144 ? 22.805 0.159 47.565 1.00 33.75 144 THR C N 1
ATOM 4657 C CA . THR C 1 144 ? 23.925 -0.694 47.947 1.00 34.45 144 THR C CA 1
ATOM 4658 C C . THR C 1 144 ? 23.864 -0.978 49.465 1.00 38.58 144 THR C C 1
ATOM 4659 O O . THR C 1 144 ? 24.841 -1.460 50.032 1.00 40.36 144 THR C O 1
ATOM 4663 N N . ASP C 1 145 ? 22.702 -0.739 50.104 1.00 33.40 145 ASP C N 1
ATOM 4664 C CA . ASP C 1 145 ? 22.536 -0.945 51.545 1.00 33.48 145 ASP C CA 1
ATOM 4665 C C . ASP C 1 145 ? 21.885 -2.306 51.887 1.00 36.91 145 ASP C C 1
ATOM 4666 O O . ASP C 1 145 ? 21.481 -2.516 53.023 1.00 36.35 145 ASP C O 1
ATOM 4671 N N . PHE C 1 146 ? 21.798 -3.211 50.904 1.00 36.67 146 PHE C N 1
ATOM 4672 C CA . PHE C 1 146 ? 21.209 -4.553 50.949 1.00 36.63 146 PHE C CA 1
ATOM 4673 C C . PHE C 1 146 ? 19.687 -4.487 51.073 1.00 39.16 146 PHE C C 1
ATOM 4674 O O . PHE C 1 146 ? 19.057 -5.378 51.654 1.00 38.83 146 PHE C O 1
ATOM 4682 N N . SER C 1 147 ? 19.106 -3.446 50.469 1.00 34.31 147 SER C N 1
ATOM 4683 C CA . SER C 1 147 ? 17.676 -3.334 50.232 1.00 33.73 147 SER C CA 1
ATOM 4684 C C . SER C 1 147 ? 17.512 -3.688 48.753 1.00 39.55 147 SER C C 1
ATOM 4685 O O . SER C 1 147 ? 18.412 -3.400 47.926 1.00 38.94 147 SER C O 1
ATOM 4688 N N . ALA C 1 148 ? 16.419 -4.393 48.443 1.00 35.17 148 ALA C N 1
ATOM 4689 C CA . ALA C 1 148 ? 16.184 -4.996 47.143 1.00 34.13 148 ALA C CA 1
ATOM 4690 C C . ALA C 1 148 ? 14.711 -4.970 46.729 1.00 36.74 148 ALA C C 1
ATOM 4691 O O . ALA C 1 148 ? 13.817 -4.797 47.558 1.00 35.12 148 ALA C O 1
ATOM 4693 N N . THR C 1 149 ? 14.473 -5.132 45.428 1.00 34.99 149 THR C N 1
ATOM 4694 C CA . THR C 1 149 ? 13.137 -5.146 44.838 1.00 35.36 149 THR C CA 1
ATOM 4695 C C . THR C 1 149 ? 12.775 -6.558 44.394 1.00 39.40 149 THR C C 1
ATOM 4696 O O . THR C 1 149 ? 13.467 -7.109 43.544 1.00 39.57 149 THR C O 1
ATOM 4700 N N . ALA C 1 150 ? 11.663 -7.114 44.922 1.00 36.81 150 ALA C N 1
ATOM 4701 C CA . ALA C 1 150 ? 11.126 -8.423 44.506 1.00 37.19 150 ALA C CA 1
ATOM 4702 C C . ALA C 1 150 ? 10.725 -8.387 43.026 1.00 39.64 150 ALA C C 1
ATOM 4703 O O . ALA C 1 150 ? 10.217 -7.373 42.563 1.00 39.91 150 ALA C O 1
ATOM 4705 N N . GLY C 1 151 ? 10.993 -9.465 42.294 1.00 36.92 151 GLY C N 1
ATOM 4706 C CA . GLY C 1 151 ? 10.660 -9.573 40.868 1.00 36.94 151 GLY C CA 1
ATOM 4707 C C . GLY C 1 151 ? 11.696 -8.942 39.948 1.00 39.94 151 GLY C C 1
ATOM 4708 O O . GLY C 1 151 ? 11.541 -8.952 38.726 1.00 40.77 151 GLY C O 1
ATOM 4709 N N . ARG C 1 152 ? 12.763 -8.394 40.534 1.00 34.45 152 ARG C N 1
ATOM 4710 C CA . ARG C 1 152 ? 13.824 -7.697 39.833 1.00 33.49 152 ARG C CA 1
ATOM 4711 C C . ARG C 1 152 ? 15.180 -8.303 40.175 1.00 36.96 152 ARG C C 1
ATOM 4712 O O . ARG C 1 152 ? 15.268 -9.240 40.983 1.00 36.81 152 ARG C O 1
ATOM 4720 N N . ASN C 1 153 ? 16.234 -7.812 39.525 1.00 33.22 153 ASN C N 1
ATOM 4721 C CA . ASN C 1 153 ? 17.563 -8.361 39.754 1.00 33.27 153 ASN C CA 1
ATOM 4722 C C . ASN C 1 153 ? 18.268 -7.726 40.942 1.00 35.41 153 ASN C C 1
ATOM 4723 O O . ASN C 1 153 ? 18.113 -6.538 41.233 1.00 33.89 153 ASN C O 1
ATOM 4728 N N . PHE C 1 154 ? 19.095 -8.532 41.583 1.00 32.93 154 PHE C N 1
ATOM 4729 C CA . PHE C 1 154 ? 19.957 -8.128 42.678 1.00 32.76 154 PHE C CA 1
ATOM 4730 C C . PHE C 1 154 ? 21.340 -8.714 42.429 1.00 38.15 154 PHE C C 1
ATOM 4731 O O . PHE C 1 154 ? 21.427 -9.868 42.030 1.00 38.53 154 PHE C O 1
ATOM 4739 N N . THR C 1 155 ? 22.413 -7.933 42.647 1.00 36.44 155 THR C N 1
ATOM 4740 C CA . THR C 1 155 ? 23.779 -8.424 42.453 1.00 37.51 155 THR C CA 1
ATOM 4741 C C . THR C 1 155 ? 24.479 -8.571 43.825 1.00 44.29 155 THR C C 1
ATOM 4742 O O . THR C 1 155 ? 24.404 -7.686 44.672 1.00 43.25 155 THR C O 1
ATOM 4746 N N . LEU C 1 156 ? 25.147 -9.711 44.018 1.00 44.31 156 LEU C N 1
ATOM 4747 C CA . LEU C 1 156 ? 25.935 -10.063 45.200 1.00 44.69 156 LEU C CA 1
ATOM 4748 C C . LEU C 1 156 ? 27.401 -10.042 44.818 1.00 48.93 156 LEU C C 1
ATOM 4749 O O . LEU C 1 156 ? 27.765 -10.639 43.814 1.00 49.66 156 LEU C O 1
ATOM 4754 N N . PHE C 1 157 ? 28.225 -9.315 45.579 1.00 44.41 157 PHE C N 1
ATOM 4755 C CA . PHE C 1 157 ? 29.667 -9.199 45.361 1.00 44.41 157 PHE C CA 1
ATOM 4756 C C . PHE C 1 157 ? 30.378 -9.825 46.540 1.00 50.92 157 PHE C C 1
ATOM 4757 O O . PHE C 1 157 ? 29.923 -9.674 47.675 1.00 50.19 157 PHE C O 1
ATOM 4765 N N . GLY C 1 158 ? 31.450 -10.555 46.279 1.00 49.52 158 GLY C N 1
ATOM 4766 C CA . GLY C 1 158 ? 32.178 -11.209 47.355 1.00 50.47 158 GLY C CA 1
ATOM 4767 C C . GLY C 1 158 ? 33.273 -12.114 46.873 1.00 56.96 158 GLY C C 1
ATOM 4768 O O . GLY C 1 158 ? 33.911 -11.816 45.861 1.00 57.78 158 GLY C O 1
ATOM 4769 N N . LYS C 1 159 ? 33.529 -13.203 47.627 1.00 54.81 159 LYS C N 1
ATOM 4770 C CA . LYS C 1 159 ? 34.587 -14.163 47.303 1.00 56.25 159 LYS C CA 1
ATOM 4771 C C . LYS C 1 159 ? 34.037 -15.575 47.230 1.00 59.45 159 LYS C C 1
ATOM 4772 O O . LYS C 1 159 ? 33.314 -16.002 48.131 1.00 57.68 159 LYS C O 1
ATOM 4778 N N . ASN C 1 160 ? 34.401 -16.298 46.147 1.00 57.57 160 ASN C N 1
ATOM 4779 C CA . ASN C 1 160 ? 34.067 -17.701 45.840 1.00 58.27 160 ASN C CA 1
ATOM 4780 C C . ASN C 1 160 ? 32.579 -18.028 46.072 1.00 58.20 160 ASN C C 1
ATOM 4781 O O . ASN C 1 160 ? 32.239 -19.022 46.724 1.00 57.72 160 ASN C O 1
ATOM 4786 N N . LEU C 1 161 ? 31.711 -17.221 45.455 1.00 52.38 161 LEU C N 1
ATOM 4787 C CA . LEU C 1 161 ? 30.252 -17.313 45.564 1.00 50.96 161 LEU C CA 1
ATOM 4788 C C . LEU C 1 161 ? 29.632 -18.276 44.551 1.00 55.28 161 LEU C C 1
ATOM 4789 O O . LEU C 1 161 ? 28.427 -18.542 44.651 1.00 54.05 161 LEU C O 1
ATOM 4794 N N . THR C 1 162 ? 30.431 -18.773 43.572 1.00 53.60 162 THR C N 1
ATOM 4795 C CA . THR C 1 162 ? 29.968 -19.676 42.509 1.00 53.42 162 THR C CA 1
ATOM 4796 C C . THR C 1 162 ? 29.139 -20.795 43.102 1.00 57.10 162 THR C C 1
ATOM 4797 O O . THR C 1 162 ? 29.609 -21.485 43.999 1.00 57.44 162 THR C O 1
ATOM 4801 N N . VAL C 1 163 ? 27.886 -20.916 42.657 1.00 53.10 163 VAL C N 1
ATOM 4802 C CA . VAL C 1 163 ? 26.987 -21.983 43.085 1.00 53.59 163 VAL C CA 1
ATOM 4803 C C . VAL C 1 163 ? 27.321 -23.188 42.210 1.00 61.76 163 VAL C C 1
ATOM 4804 O O . VAL C 1 163 ? 27.122 -23.154 40.988 1.00 62.26 163 VAL C O 1
ATOM 4808 N N . ALA C 1 164 ? 27.903 -24.217 42.835 1.00 60.15 164 ALA C N 1
ATOM 4809 C CA . ALA C 1 164 ? 28.327 -25.439 42.171 1.00 62.52 164 ALA C CA 1
ATOM 4810 C C . ALA C 1 164 ? 28.272 -26.620 43.146 1.00 69.46 164 ALA C C 1
ATOM 4811 O O . ALA C 1 164 ? 28.589 -26.466 44.330 1.00 68.15 164 ALA C O 1
ATOM 4813 N N . GLY C 1 165 ? 27.851 -27.776 42.639 1.00 68.55 165 GLY C N 1
ATOM 4814 C CA . GLY C 1 165 ? 27.731 -28.983 43.440 1.00 70.47 165 GLY C CA 1
ATOM 4815 C C . GLY C 1 165 ? 26.485 -29.805 43.194 1.00 76.49 165 GLY C C 1
ATOM 4816 O O . GLY C 1 165 ? 25.474 -29.310 42.686 1.00 75.11 165 GLY C O 1
ATOM 4817 N N . THR C 1 166 ? 26.557 -31.068 43.616 1.00 76.18 166 THR C N 1
ATOM 4818 C CA . THR C 1 166 ? 25.543 -32.103 43.448 1.00 77.33 166 THR C CA 1
ATOM 4819 C C . THR C 1 166 ? 24.610 -32.238 44.694 1.00 81.54 166 THR C C 1
ATOM 4820 O O . THR C 1 166 ? 23.482 -32.711 44.536 1.00 81.56 166 THR C O 1
ATOM 4824 N N . ASP C 1 167 ? 25.077 -31.837 45.903 1.00 77.55 167 ASP C N 1
ATOM 4825 C CA . ASP C 1 167 ? 24.311 -31.904 47.163 1.00 76.73 167 ASP C CA 1
ATOM 4826 C C . ASP C 1 167 ? 23.011 -31.081 47.042 1.00 79.83 167 ASP C C 1
ATOM 4827 O O . ASP C 1 167 ? 23.042 -29.988 46.466 1.00 77.71 167 ASP C O 1
ATOM 4832 N N . PRO C 1 168 ? 21.861 -31.597 47.547 1.00 76.54 168 PRO C N 1
ATOM 4833 C CA . PRO C 1 168 ? 20.583 -30.873 47.375 1.00 74.14 168 PRO C CA 1
ATOM 4834 C C . PRO C 1 168 ? 20.465 -29.568 48.184 1.00 74.33 168 PRO C C 1
ATOM 4835 O O . PRO C 1 168 ? 19.486 -28.837 47.999 1.00 73.55 168 PRO C O 1
ATOM 4839 N N . SER C 1 169 ? 21.442 -29.266 49.061 1.00 68.01 169 SER C N 1
ATOM 4840 C CA . SER C 1 169 ? 21.460 -28.049 49.878 1.00 64.31 169 SER C CA 1
ATOM 4841 C C . SER C 1 169 ? 22.043 -26.861 49.098 1.00 65.43 169 SER C C 1
ATOM 4842 O O . SER C 1 169 ? 21.771 -25.705 49.448 1.00 64.76 169 SER C O 1
ATOM 4845 N N . VAL C 1 170 ? 22.846 -27.154 48.051 1.00 60.44 170 VAL C N 1
ATOM 4846 C CA . VAL C 1 170 ? 23.534 -26.198 47.178 1.00 58.55 170 VAL C CA 1
ATOM 4847 C C . VAL C 1 170 ? 22.496 -25.276 46.475 1.00 60.04 170 VAL C C 1
ATOM 4848 O O . VAL C 1 170 ? 21.469 -25.747 45.987 1.00 60.21 170 VAL C O 1
ATOM 4852 N N . GLY C 1 171 ? 22.774 -23.972 46.498 1.00 53.89 171 GLY C N 1
ATOM 4853 C CA . GLY C 1 171 ? 21.923 -22.943 45.910 1.00 51.96 171 GLY C CA 1
ATOM 4854 C C . GLY C 1 171 ? 21.792 -21.680 46.744 1.00 54.28 171 GLY C C 1
ATOM 4855 O O . GLY C 1 171 ? 22.483 -21.497 47.752 1.00 53.43 171 GLY C O 1
ATOM 4856 N N . VAL C 1 172 ? 20.905 -20.787 46.312 1.00 50.46 172 VAL C N 1
ATOM 4857 C CA . VAL C 1 172 ? 20.658 -19.512 46.991 1.00 47.80 172 VAL C CA 1
ATOM 4858 C C . VAL C 1 172 ? 19.276 -19.576 47.642 1.00 49.50 172 VAL C C 1
ATOM 4859 O O . VAL C 1 172 ? 18.283 -19.853 46.964 1.00 48.24 172 VAL C O 1
ATOM 4863 N N . THR C 1 173 ? 19.229 -19.353 48.972 1.00 45.63 173 THR C N 1
ATOM 4864 C CA . THR C 1 173 ? 17.993 -19.366 49.755 1.00 44.40 173 THR C CA 1
ATOM 4865 C C . THR C 1 173 ? 17.774 -18.034 50.468 1.00 46.18 173 THR C C 1
ATOM 4866 O O . THR C 1 173 ? 18.722 -17.283 50.717 1.00 43.51 173 THR C O 1
ATOM 4870 N N . LEU C 1 174 ? 16.504 -17.778 50.816 1.00 43.48 174 LEU C N 1
ATOM 4871 C CA . LEU C 1 174 ? 16.011 -16.622 51.551 1.00 42.81 174 LEU C CA 1
ATOM 4872 C C . LEU C 1 174 ? 15.141 -17.096 52.689 1.00 47.03 174 LEU C C 1
ATOM 4873 O O . LEU C 1 174 ? 14.137 -17.781 52.447 1.00 47.73 174 LEU C O 1
ATOM 4878 N N . ALA C 1 175 ? 15.527 -16.771 53.930 1.00 42.72 175 ALA C N 1
ATOM 4879 C CA . ALA C 1 175 ? 14.748 -17.165 55.104 1.00 41.83 175 ALA C CA 1
ATOM 4880 C C . ALA C 1 175 ? 14.131 -15.928 55.721 1.00 44.36 175 ALA C C 1
ATOM 4881 O O . ALA C 1 175 ? 14.853 -15.000 56.085 1.00 41.74 175 ALA C O 1
ATOM 4883 N N . SER C 1 176 ? 12.789 -15.888 55.790 1.00 42.53 176 SER C N 1
ATOM 4884 C CA . SER C 1 176 ? 12.044 -14.761 56.353 1.00 41.46 176 SER C CA 1
ATOM 4885 C C . SER C 1 176 ? 12.388 -14.536 57.829 1.00 47.36 176 SER C C 1
ATOM 4886 O O . SER C 1 176 ? 12.391 -15.476 58.605 1.00 47.44 176 SER C O 1
ATOM 4889 N N . ALA C 1 177 ? 12.672 -13.285 58.208 1.00 45.41 177 ALA C N 1
ATOM 4890 C CA . ALA C 1 177 ? 12.943 -12.902 59.589 1.00 45.10 177 ALA C CA 1
ATOM 4891 C C . ALA C 1 177 ? 11.650 -12.965 60.426 1.00 52.48 177 ALA C C 1
ATOM 4892 O O . ALA C 1 177 ? 11.700 -13.251 61.623 1.00 53.59 177 ALA C O 1
ATOM 4894 N N . ALA C 1 178 ? 10.497 -12.701 59.786 1.00 49.16 178 ALA C N 1
ATOM 4895 C CA . ALA C 1 178 ? 9.201 -12.683 60.446 1.00 49.76 178 ALA C CA 1
ATOM 4896 C C . ALA C 1 178 ? 8.659 -14.089 60.704 1.00 55.64 178 ALA C C 1
ATOM 4897 O O . ALA C 1 178 ? 8.146 -14.331 61.800 1.00 57.58 178 ALA C O 1
ATOM 4899 N N . THR C 1 179 ? 8.750 -15.004 59.719 1.00 51.57 179 THR C N 1
ATOM 4900 C CA . THR C 1 179 ? 8.184 -16.352 59.862 1.00 52.12 179 THR C CA 1
ATOM 4901 C C . THR C 1 179 ? 9.216 -17.483 59.944 1.00 55.06 179 THR C C 1
ATOM 4902 O O . THR C 1 179 ? 8.873 -18.563 60.431 1.00 56.96 179 THR C O 1
ATOM 4906 N N . GLY C 1 180 ? 10.408 -17.277 59.397 1.00 48.93 180 GLY C N 1
ATOM 4907 C CA . GLY C 1 180 ? 11.433 -18.318 59.343 1.00 49.13 180 GLY C CA 1
ATOM 4908 C C . GLY C 1 180 ? 11.367 -19.194 58.104 1.00 53.42 180 GLY C C 1
ATOM 4909 O O . GLY C 1 180 ? 12.252 -20.031 57.889 1.00 54.37 180 GLY C O 1
ATOM 4910 N N . THR C 1 181 ? 10.313 -19.017 57.283 1.00 49.76 181 THR C N 1
ATOM 4911 C CA . THR C 1 181 ? 10.065 -19.771 56.049 1.00 50.51 181 THR C CA 1
ATOM 4912 C C . THR C 1 181 ? 11.197 -19.501 55.035 1.00 52.67 181 THR C C 1
ATOM 4913 O O . THR C 1 181 ? 11.566 -18.345 54.790 1.00 50.72 181 THR C O 1
ATOM 4917 N N . VAL C 1 182 ? 11.721 -20.593 54.457 1.00 49.57 182 VAL C N 1
ATOM 4918 C CA . VAL C 1 182 ? 12.821 -20.626 53.507 1.00 48.56 182 VAL C CA 1
ATOM 4919 C C . VAL C 1 182 ? 12.284 -20.749 52.060 1.00 53.09 182 VAL C C 1
ATOM 4920 O O . VAL C 1 182 ? 11.562 -21.695 51.736 1.00 52.92 182 VAL C O 1
ATOM 4924 N N . THR C 1 183 ? 12.651 -19.767 51.209 1.00 49.16 183 THR C N 1
ATOM 4925 C CA . THR C 1 183 ? 12.350 -19.717 49.775 1.00 48.50 183 THR C CA 1
ATOM 4926 C C . THR C 1 183 ? 13.641 -20.038 49.017 1.00 51.95 183 THR C C 1
ATOM 4927 O O . THR C 1 183 ? 14.667 -19.400 49.244 1.00 49.53 183 THR C O 1
ATOM 4931 N N . LYS C 1 184 ? 13.609 -21.044 48.149 1.00 51.75 184 LYS C N 1
ATOM 4932 C CA . LYS C 1 184 ? 14.801 -21.342 47.360 1.00 52.62 184 LYS C CA 1
ATOM 4933 C C . LYS C 1 184 ? 14.673 -20.706 45.972 1.00 55.61 184 LYS C C 1
ATOM 4934 O O . LYS C 1 184 ? 13.672 -20.906 45.270 1.00 55.62 184 LYS C O 1
ATOM 4940 N N . ILE C 1 185 ? 15.695 -19.925 45.599 1.00 50.47 185 ILE C N 1
ATOM 4941 C CA . ILE C 1 185 ? 15.785 -19.335 44.278 1.00 49.74 185 ILE C CA 1
ATOM 4942 C C . ILE C 1 185 ? 16.097 -20.457 43.279 1.00 54.04 185 ILE C C 1
ATOM 4943 O O . ILE C 1 185 ? 17.056 -21.203 43.467 1.00 54.12 185 ILE C O 1
ATOM 4948 N N . ASP C 1 186 ? 15.267 -20.585 42.240 1.00 51.30 186 ASP C N 1
ATOM 4949 C CA . ASP C 1 186 ? 15.455 -21.561 41.174 1.00 52.68 186 ASP C CA 1
ATOM 4950 C C . ASP C 1 186 ? 16.828 -21.305 40.537 1.00 55.45 186 ASP C C 1
ATOM 4951 O O . ASP C 1 186 ? 17.169 -20.150 40.308 1.00 54.52 186 ASP C O 1
ATOM 4956 N N . ASN C 1 187 ? 17.642 -22.351 40.331 1.00 52.70 187 ASN C N 1
ATOM 4957 C CA . ASN C 1 187 ? 18.998 -22.216 39.785 1.00 52.63 187 ASN C CA 1
ATOM 4958 C C . ASN C 1 187 ? 19.023 -21.475 38.424 1.00 54.66 187 ASN C C 1
ATOM 4959 O O . ASN C 1 187 ? 19.996 -20.767 38.170 1.00 54.31 187 ASN C O 1
ATOM 4964 N N . ASP C 1 188 ? 17.945 -21.562 37.604 1.00 49.10 188 ASP C N 1
ATOM 4965 C CA . ASP C 1 188 ? 17.840 -20.833 36.326 1.00 47.48 188 ASP C CA 1
ATOM 4966 C C . ASP C 1 188 ? 17.719 -19.328 36.544 1.00 47.56 188 ASP C C 1
ATOM 4967 O O . ASP C 1 188 ? 17.933 -18.570 35.595 1.00 46.04 188 ASP C O 1
ATOM 4980 N N . ILE C 1 190 ? 19.616 -17.751 38.692 1.00 42.50 190 ILE C N 1
ATOM 4981 C CA . ILE C 1 190 ? 20.993 -17.331 38.945 1.00 42.04 190 ILE C CA 1
ATOM 4982 C C . ILE C 1 190 ? 21.519 -17.084 37.538 1.00 46.38 190 ILE C C 1
ATOM 4983 O O . ILE C 1 190 ? 21.889 -18.038 36.881 1.00 49.46 190 ILE C O 1
ATOM 4988 N N . VAL C 1 191 ? 21.426 -15.845 37.027 1.00 40.84 191 VAL C N 1
ATOM 4989 C CA . VAL C 1 191 ? 21.754 -15.517 35.631 1.00 39.23 191 VAL C CA 1
ATOM 4990 C C . VAL C 1 191 ? 23.260 -15.172 35.467 1.00 43.56 191 VAL C C 1
ATOM 4991 O O . VAL C 1 191 ? 23.758 -15.241 34.350 1.00 42.76 191 VAL C O 1
ATOM 4995 N N . LEU C 1 192 ? 23.999 -14.910 36.568 1.00 42.35 192 LEU C N 1
ATOM 4996 C CA . LEU C 1 192 ? 25.465 -14.759 36.543 1.00 43.53 192 LEU C CA 1
ATOM 4997 C C . LEU C 1 192 ? 26.011 -15.490 37.767 1.00 47.71 192 LEU C C 1
ATOM 4998 O O . LEU C 1 192 ? 25.581 -15.216 38.874 1.00 47.38 192 LEU C O 1
ATOM 5003 N N . ASN C 1 193 ? 26.866 -16.495 37.553 1.00 47.38 193 ASN C N 1
ATOM 5004 C CA . ASN C 1 193 ? 27.368 -17.381 38.604 1.00 48.02 193 ASN C CA 1
ATOM 5005 C C . ASN C 1 193 ? 28.914 -17.353 38.710 1.00 54.34 193 ASN C C 1
ATOM 5006 O O . ASN C 1 193 ? 29.552 -18.388 38.598 1.00 56.43 193 ASN C O 1
ATOM 5011 N N . GLU C 1 194 ? 29.510 -16.184 38.947 1.00 51.17 194 GLU C N 1
ATOM 5012 C CA . GLU C 1 194 ? 30.976 -16.044 39.008 1.00 52.50 194 GLU C CA 1
ATOM 5013 C C . GLU C 1 194 ? 31.499 -16.061 40.471 1.00 55.46 194 GLU C C 1
ATOM 5014 O O . GLU C 1 194 ? 30.722 -15.760 41.375 1.00 52.33 194 GLU C O 1
ATOM 5020 N N . PRO C 1 195 ? 32.794 -16.407 40.736 1.00 55.22 195 PRO C N 1
ATOM 5021 C CA . PRO C 1 195 ? 33.267 -16.452 42.137 1.00 55.29 195 PRO C CA 1
ATOM 5022 C C . PRO C 1 195 ? 33.110 -15.113 42.876 1.00 57.47 195 PRO C C 1
ATOM 5023 O O . PRO C 1 195 ? 32.668 -15.112 44.027 1.00 56.50 195 PRO C O 1
ATOM 5027 N N . SER C 1 196 ? 33.394 -13.986 42.205 1.00 53.03 196 SER C N 1
ATOM 5028 C CA . SER C 1 196 ? 33.300 -12.668 42.818 1.00 51.68 196 SER C CA 1
ATOM 5029 C C . SER C 1 196 ? 31.945 -11.969 42.586 1.00 53.09 196 SER C C 1
ATOM 5030 O O . SER C 1 196 ? 31.730 -10.883 43.140 1.00 51.17 196 SER C O 1
ATOM 5033 N N . ARG C 1 197 ? 31.029 -12.568 41.801 1.00 48.84 197 ARG C N 1
ATOM 5034 C CA . ARG C 1 197 ? 29.768 -11.885 41.528 1.00 47.01 197 ARG C CA 1
ATOM 5035 C C . ARG C 1 197 ? 28.630 -12.842 41.124 1.00 51.47 197 ARG C C 1
ATOM 5036 O O . ARG C 1 197 ? 28.800 -13.685 40.243 1.00 52.07 197 ARG C O 1
ATOM 5044 N N . LEU C 1 198 ? 27.463 -12.676 41.773 1.00 47.35 198 LEU C N 1
ATOM 5045 C CA . LEU C 1 198 ? 26.224 -13.397 41.466 1.00 46.44 198 LEU C CA 1
ATOM 5046 C C . LEU C 1 198 ? 25.147 -12.414 41.107 1.00 48.13 198 LEU C C 1
ATOM 5047 O O . LEU C 1 198 ? 25.003 -11.396 41.781 1.00 47.06 198 LEU C O 1
ATOM 5052 N N . ILE C 1 199 ? 24.401 -12.701 40.039 1.00 43.48 199 ILE C N 1
ATOM 5053 C CA . ILE C 1 199 ? 23.240 -11.901 39.639 1.00 40.75 199 ILE C CA 1
ATOM 5054 C C . ILE C 1 199 ? 22.072 -12.856 39.685 1.00 44.32 199 ILE C C 1
ATOM 5055 O O . ILE C 1 199 ? 22.095 -13.913 39.041 1.00 44.94 199 ILE C O 1
ATOM 5060 N N . ILE C 1 200 ? 21.098 -12.526 40.522 1.00 39.74 200 ILE C N 1
ATOM 5061 C CA . ILE C 1 200 ? 19.913 -13.336 40.720 1.00 38.75 200 ILE C CA 1
ATOM 5062 C C . ILE C 1 200 ? 18.656 -12.526 40.379 1.00 41.97 200 ILE C C 1
ATOM 5063 O O . ILE C 1 200 ? 18.658 -11.292 40.483 1.00 39.74 200 ILE C O 1
ATOM 5068 N N . LEU C 1 201 ? 17.575 -13.227 40.019 1.00 39.07 201 LEU C N 1
ATOM 5069 C CA . LEU C 1 201 ? 16.261 -12.606 39.878 1.00 37.92 201 LEU C CA 1
ATOM 5070 C C . LEU C 1 201 ? 15.489 -12.952 41.144 1.00 41.19 201 LEU C C 1
ATOM 5071 O O . LEU C 1 201 ? 15.315 -14.144 41.453 1.00 41.49 201 LEU C O 1
ATOM 5076 N N . LEU C 1 202 ? 15.090 -11.941 41.908 1.00 36.66 202 LEU C N 1
ATOM 5077 C CA . LEU C 1 202 ? 14.353 -12.182 43.155 1.00 36.93 202 LEU C CA 1
ATOM 5078 C C . LEU C 1 202 ? 12.894 -12.570 42.856 1.00 41.59 202 LEU C C 1
ATOM 5079 O O . LEU C 1 202 ? 12.293 -11.933 42.004 1.00 40.14 202 LEU C O 1
ATOM 5084 N N . PRO C 1 203 ? 12.321 -13.630 43.482 1.00 39.57 203 PRO C N 1
ATOM 5085 C CA . PRO C 1 203 ? 10.915 -13.984 43.182 1.00 39.62 203 PRO C CA 1
ATOM 5086 C C . PRO C 1 203 ? 9.958 -12.830 43.512 1.00 44.40 203 PRO C C 1
ATOM 5087 O O . PRO C 1 203 ? 10.147 -12.154 44.521 1.00 45.02 203 PRO C O 1
ATOM 5091 N N . ALA C 1 204 ? 8.958 -12.580 42.655 1.00 42.08 204 ALA C N 1
ATOM 5092 C CA . ALA C 1 204 ? 7.980 -11.496 42.855 1.00 42.29 204 ALA C CA 1
ATOM 5093 C C . ALA C 1 204 ? 6.985 -11.829 43.965 1.00 48.54 204 ALA C C 1
ATOM 5094 O O . ALA C 1 204 ? 6.374 -10.924 44.508 1.00 49.06 204 ALA C O 1
ATOM 5096 N N . SER C 1 205 ? 6.858 -13.120 44.317 1.00 46.98 205 SER C N 1
ATOM 5097 C CA . SER C 1 205 ? 5.971 -13.688 45.337 1.00 47.99 205 SER C CA 1
ATOM 5098 C C . SER C 1 205 ? 6.397 -13.318 46.772 1.00 52.35 205 SER C C 1
ATOM 5099 O O . SER C 1 205 ? 5.616 -13.492 47.713 1.00 53.12 205 SER C O 1
ATOM 5102 N N . LEU C 1 206 ? 7.644 -12.875 46.942 1.00 47.83 206 LEU C N 1
ATOM 5103 C CA . LEU C 1 206 ? 8.199 -12.534 48.243 1.00 46.36 206 LEU C CA 1
ATOM 5104 C C . LEU C 1 206 ? 7.467 -11.377 48.914 1.00 48.23 206 LEU C C 1
ATOM 5105 O O . LEU C 1 206 ? 7.315 -10.292 48.341 1.00 47.93 206 LEU C O 1
ATOM 5110 N N . GLU C 1 207 ? 7.049 -11.632 50.155 1.00 43.73 207 GLU C N 1
ATOM 5111 C CA . GLU C 1 207 ? 6.421 -10.688 51.066 1.00 43.12 207 GLU C CA 1
ATOM 5112 C C . GLU C 1 207 ? 7.511 -9.693 51.550 1.00 45.06 207 GLU C C 1
ATOM 5113 O O . GLU C 1 207 ? 8.660 -10.105 51.780 1.00 44.37 207 GLU C O 1
ATOM 5119 N N . ASP C 1 208 ? 7.167 -8.391 51.645 1.00 39.86 208 ASP C N 1
ATOM 5120 C CA . ASP C 1 208 ? 8.083 -7.344 52.122 1.00 38.41 208 ASP C CA 1
ATOM 5121 C C . ASP C 1 208 ? 8.648 -7.669 53.495 1.00 41.80 208 ASP C C 1
ATOM 5122 O O . ASP C 1 208 ? 7.911 -8.124 54.367 1.00 43.02 208 ASP C O 1
ATOM 5127 N N . GLY C 1 209 ? 9.921 -7.379 53.693 1.00 36.89 209 GLY C N 1
ATOM 5128 C CA . GLY C 1 209 ? 10.574 -7.612 54.966 1.00 36.25 209 GLY C CA 1
ATOM 5129 C C . GLY C 1 209 ? 12.012 -8.032 54.858 1.00 39.30 209 GLY C C 1
ATOM 5130 O O . GLY C 1 209 ? 12.554 -8.159 53.763 1.00 38.39 209 GLY C O 1
ATOM 5131 N N . GLU C 1 210 ? 12.634 -8.233 56.015 1.00 37.75 210 GLU C N 1
ATOM 5132 C CA . GLU C 1 210 ? 14.020 -8.653 56.104 1.00 37.92 210 GLU C CA 1
ATOM 5133 C C . GLU C 1 210 ? 14.117 -10.164 55.941 1.00 43.03 210 GLU C C 1
ATOM 5134 O O . GLU C 1 210 ? 13.229 -10.907 56.365 1.00 42.92 210 GLU C O 1
ATOM 5140 N N . TYR C 1 211 ? 15.152 -10.599 55.215 1.00 39.26 211 TYR C N 1
ATOM 5141 C CA . TYR C 1 211 ? 15.458 -12.002 54.962 1.00 38.81 211 TYR C CA 1
ATOM 5142 C C . TYR C 1 211 ? 16.917 -12.250 55.220 1.00 42.06 211 TYR C C 1
ATOM 5143 O O . TYR C 1 211 ? 17.740 -11.321 55.177 1.00 40.80 211 TYR C O 1
ATOM 5160 N N . LEU C 1 213 ? 19.769 -14.013 53.457 1.00 39.00 213 LEU C N 1
ATOM 5161 C CA . LEU C 1 213 ? 20.146 -14.594 52.174 1.00 40.57 213 LEU C CA 1
ATOM 5162 C C . LEU C 1 213 ? 21.351 -15.481 52.389 1.00 45.58 213 LEU C C 1
ATOM 5163 O O . LEU C 1 213 ? 22.369 -15.026 52.919 1.00 44.73 213 LEU C O 1
ATOM 5168 N N . THR C 1 214 ? 21.256 -16.723 51.930 1.00 43.46 214 THR C N 1
ATOM 5169 C CA . THR C 1 214 ? 22.350 -17.686 52.088 1.00 44.44 214 THR C CA 1
ATOM 5170 C C . THR C 1 214 ? 22.738 -18.285 50.744 1.00 47.54 214 THR C C 1
ATOM 5171 O O . THR C 1 214 ? 21.869 -18.675 49.963 1.00 46.57 214 THR C O 1
ATOM 5175 N N . VAL C 1 215 ? 24.050 -18.330 50.485 1.00 44.44 215 VAL C N 1
ATOM 5176 C CA . VAL C 1 215 ? 24.675 -18.997 49.345 1.00 45.68 215 VAL C CA 1
ATOM 5177 C C . VAL C 1 215 ? 25.320 -20.310 49.872 1.00 51.35 215 VAL C C 1
ATOM 5178 O O . VAL C 1 215 ? 26.229 -20.251 50.694 1.00 51.44 215 VAL C O 1
ATOM 5182 N N . THR C 1 216 ? 24.800 -21.478 49.449 1.00 50.21 216 THR C N 1
ATOM 5183 C CA . THR C 1 216 ? 25.343 -22.793 49.800 1.00 51.97 216 THR C CA 1
ATOM 5184 C C . THR C 1 216 ? 26.004 -23.374 48.547 1.00 57.95 216 THR C C 1
ATOM 5185 O O . THR C 1 216 ? 25.357 -23.496 47.504 1.00 57.58 216 THR C O 1
ATOM 5189 N N . THR C 1 217 ? 27.289 -23.727 48.647 1.00 55.98 217 THR C N 1
ATOM 5190 C CA . THR C 1 217 ? 28.018 -24.240 47.493 1.00 56.79 217 THR C CA 1
ATOM 5191 C C . THR C 1 217 ? 29.128 -25.240 47.902 1.00 63.37 217 THR C C 1
ATOM 5192 O O . THR C 1 217 ? 29.543 -25.300 49.065 1.00 63.38 217 THR C O 1
ATOM 5196 N N . GLN C 1 218 ? 29.589 -26.012 46.905 1.00 61.67 218 GLN C N 1
ATOM 5197 C CA . GLN C 1 218 ? 30.686 -26.978 46.985 1.00 64.14 218 GLN C CA 1
ATOM 5198 C C . GLN C 1 218 ? 31.864 -26.464 46.143 1.00 68.97 218 GLN C C 1
ATOM 5199 O O . GLN C 1 218 ? 32.869 -27.150 46.014 1.00 70.00 218 GLN C O 1
ATOM 5205 N N . TYR C 1 219 ? 31.751 -25.225 45.629 1.00 64.59 219 TYR C N 1
ATOM 5206 C CA . TYR C 1 219 ? 32.813 -24.560 44.881 1.00 65.12 219 TYR C CA 1
ATOM 5207 C C . TYR C 1 219 ? 34.023 -24.352 45.803 1.00 74.53 219 TYR C C 1
ATOM 5208 O O . TYR C 1 219 ? 33.871 -23.876 46.931 1.00 72.94 219 TYR C O 1
ATOM 5217 N N . ARG C 1 220 ? 35.212 -24.735 45.322 1.00 76.91 220 ARG C N 1
ATOM 5218 C CA . ARG C 1 220 ? 36.479 -24.587 46.040 1.00 79.76 220 ARG C CA 1
ATOM 5219 C C . ARG C 1 220 ? 37.187 -23.330 45.534 1.00 87.02 220 ARG C C 1
ATOM 5220 O O . ARG C 1 220 ? 37.198 -23.090 44.328 1.00 86.07 220 ARG C O 1
ATOM 5228 N N . GLY C 1 221 ? 37.746 -22.544 46.462 1.00 86.90 221 GLY C N 1
ATOM 5229 C CA . GLY C 1 221 ? 38.488 -21.316 46.182 1.00 87.74 221 GLY C CA 1
ATOM 5230 C C . GLY C 1 221 ? 39.521 -21.468 45.080 1.00 96.42 221 GLY C C 1
ATOM 5231 O O . GLY C 1 221 ? 40.650 -21.911 45.325 1.00 98.50 221 GLY C O 1
ATOM 5232 N N . GLY C 1 222 ? 39.097 -21.139 43.860 1.00 93.34 222 GLY C N 1
ATOM 5233 C CA . GLY C 1 222 ? 39.913 -21.228 42.656 1.00 94.96 222 GLY C CA 1
ATOM 5234 C C . GLY C 1 222 ? 39.546 -22.391 41.756 1.00 100.34 222 GLY C C 1
ATOM 5235 O O . GLY C 1 222 ? 38.444 -22.942 41.841 1.00 99.10 222 GLY C O 1
ATOM 5236 N N . GLY C 1 223 ? 40.476 -22.751 40.884 1.00 98.90 223 GLY C N 1
ATOM 5237 C CA . GLY C 1 223 ? 40.303 -23.865 39.964 1.00 99.86 223 GLY C CA 1
ATOM 5238 C C . GLY C 1 223 ? 40.704 -25.177 40.605 1.00 105.17 223 GLY C C 1
ATOM 5239 O O . GLY C 1 223 ? 41.795 -25.695 40.340 1.00 107.51 223 GLY C O 1
ATOM 5240 N N . GLY C 1 224 ? 39.822 -25.699 41.458 1.00 99.16 224 GLY C N 1
ATOM 5241 C CA . GLY C 1 224 ? 40.035 -26.962 42.161 1.00 99.78 224 GLY C CA 1
ATOM 5242 C C . GLY C 1 224 ? 38.798 -27.834 42.247 1.00 99.32 224 GLY C C 1
ATOM 5243 O O . GLY C 1 224 ? 37.683 -27.348 42.041 1.00 96.77 224 GLY C O 1
ATOM 5244 N N . ALA C 1 225 ? 38.995 -29.133 42.565 1.00 94.74 225 ALA C N 1
ATOM 5245 C CA . ALA C 1 225 ? 37.939 -30.139 42.728 1.00 92.88 225 ALA C CA 1
ATOM 5246 C C . ALA C 1 225 ? 36.874 -29.670 43.726 1.00 92.11 225 ALA C C 1
ATOM 5247 O O . ALA C 1 225 ? 37.214 -29.058 44.742 1.00 90.60 225 ALA C O 1
ATOM 5249 N N . LEU C 1 226 ? 35.587 -29.936 43.419 1.00 85.86 226 LEU C N 1
ATOM 5250 C CA . LEU C 1 226 ? 34.449 -29.550 44.254 1.00 82.33 226 LEU C CA 1
ATOM 5251 C C . LEU C 1 226 ? 34.553 -30.158 45.653 1.00 85.46 226 LEU C C 1
ATOM 5252 O O . LEU C 1 226 ? 35.032 -31.289 45.807 1.00 88.20 226 LEU C O 1
ATOM 5257 N N . LEU C 1 227 ? 34.141 -29.374 46.665 1.00 78.11 227 LEU C N 1
ATOM 5258 C CA . LEU C 1 227 ? 34.153 -29.725 48.084 1.00 77.98 227 LEU C CA 1
ATOM 5259 C C . LEU C 1 227 ? 33.187 -30.875 48.376 1.00 81.83 227 LEU C C 1
ATOM 5260 O O . LEU C 1 227 ? 32.072 -30.886 47.844 1.00 79.87 227 LEU C O 1
ATOM 5265 N N . LYS C 1 228 ? 33.628 -31.847 49.214 1.00 79.90 228 LYS C N 1
ATOM 5266 C CA . LYS C 1 228 ? 32.841 -33.014 49.627 1.00 80.18 228 LYS C CA 1
ATOM 5267 C C . LYS C 1 228 ? 31.588 -32.558 50.396 1.00 81.56 228 LYS C C 1
ATOM 5268 O O . LYS C 1 228 ? 30.473 -32.987 50.088 1.00 79.99 228 LYS C O 1
ATOM 5270 N N . THR C 1 229 ? 31.772 -31.638 51.346 1.00 77.47 229 THR C N 1
ATOM 5271 C CA . THR C 1 229 ? 30.668 -31.103 52.131 1.00 75.51 229 THR C CA 1
ATOM 5272 C C . THR C 1 229 ? 30.424 -29.626 51.742 1.00 75.32 229 THR C C 1
ATOM 5273 O O . THR C 1 229 ? 31.384 -28.842 51.728 1.00 73.92 229 THR C O 1
ATOM 5277 N N . PRO C 1 230 ? 29.155 -29.235 51.423 1.00 69.40 230 PRO C N 1
ATOM 5278 C CA . PRO C 1 230 ? 28.878 -27.828 51.084 1.00 66.66 230 PRO C CA 1
ATOM 5279 C C . PRO C 1 230 ? 29.081 -26.878 52.260 1.00 69.13 230 PRO C C 1
ATOM 5280 O O . PRO C 1 230 ? 28.974 -27.281 53.428 1.00 69.60 230 PRO C O 1
ATOM 5284 N N . ARG C 1 231 ? 29.389 -25.617 51.934 1.00 62.62 231 ARG C N 1
ATOM 5285 C CA . ARG C 1 231 ? 29.601 -24.545 52.908 1.00 60.33 231 ARG C CA 1
ATOM 5286 C C . ARG C 1 231 ? 28.663 -23.367 52.589 1.00 59.67 231 ARG C C 1
ATOM 5287 O O . ARG C 1 231 ? 28.335 -23.117 51.430 1.00 57.43 231 ARG C O 1
ATOM 5295 N N . SER C 1 232 ? 28.229 -22.661 53.633 1.00 54.74 232 SER C N 1
ATOM 5296 C CA . SER C 1 232 ? 27.300 -21.552 53.519 1.00 52.05 232 SER C CA 1
ATOM 5297 C C . SER C 1 232 ? 27.878 -20.247 54.042 1.00 55.53 232 SER C C 1
ATOM 5298 O O . SER C 1 232 ? 28.651 -20.236 54.998 1.00 55.75 232 SER C O 1
ATOM 5301 N N . THR C 1 233 ? 27.505 -19.144 53.383 1.00 51.11 233 THR C N 1
ATOM 5302 C CA . THR C 1 233 ? 27.843 -17.779 53.776 1.00 49.60 233 THR C CA 1
ATOM 5303 C C . THR C 1 233 ? 26.550 -16.995 53.622 1.00 51.11 233 THR C C 1
ATOM 5304 O O . THR C 1 233 ? 25.719 -17.354 52.790 1.00 49.68 233 THR C O 1
ATOM 5308 N N . SER C 1 234 ? 26.350 -15.975 54.454 1.00 47.40 234 SER C N 1
ATOM 5309 C CA . SER C 1 234 ? 25.096 -15.256 54.476 1.00 44.98 234 SER C CA 1
ATOM 5310 C C . SER C 1 234 ? 25.235 -13.766 54.638 1.00 48.76 234 SER C C 1
ATOM 5311 O O . SER C 1 234 ? 26.245 -13.255 55.130 1.00 48.36 234 SER C O 1
ATOM 5314 N N . HIS C 1 235 ? 24.159 -13.071 54.241 1.00 44.02 235 HIS C N 1
ATOM 5315 C CA . HIS C 1 235 ? 23.993 -11.649 54.413 1.00 43.07 235 HIS C CA 1
ATOM 5316 C C . HIS C 1 235 ? 22.505 -11.336 54.513 1.00 45.63 235 HIS C C 1
ATOM 5317 O O . HIS C 1 235 ? 21.673 -11.939 53.813 1.00 43.61 235 HIS C O 1
ATOM 5324 N N . THR C 1 236 ? 22.182 -10.391 55.404 1.00 41.57 236 THR C N 1
ATOM 5325 C CA . THR C 1 236 ? 20.826 -9.907 55.605 1.00 40.56 236 THR C CA 1
ATOM 5326 C C . THR C 1 236 ? 20.421 -9.091 54.365 1.00 39.75 236 THR C C 1
ATOM 5327 O O . THR C 1 236 ? 21.266 -8.483 53.700 1.00 37.27 236 THR C O 1
ATOM 5331 N N . ILE C 1 237 ? 19.138 -9.101 54.060 1.00 35.40 237 ILE C N 1
ATOM 5332 C CA . ILE C 1 237 ? 18.607 -8.376 52.913 1.00 34.99 237 ILE C CA 1
ATOM 5333 C C . ILE C 1 237 ? 17.161 -7.967 53.195 1.00 36.47 237 ILE C C 1
ATOM 5334 O O . ILE C 1 237 ? 16.390 -8.761 53.732 1.00 36.06 237 ILE C O 1
ATOM 5339 N N . TYR C 1 238 ? 16.810 -6.723 52.845 1.00 31.50 238 TYR C N 1
ATOM 5340 C CA . TYR C 1 238 ? 15.437 -6.257 52.907 1.00 31.01 238 TYR C CA 1
ATOM 5341 C C . TYR C 1 238 ? 14.842 -6.313 51.518 1.00 36.63 238 TYR C C 1
ATOM 5342 O O . TYR C 1 238 ? 15.377 -5.708 50.583 1.00 34.67 238 TYR C O 1
ATOM 5351 N N . ILE C 1 239 ? 13.713 -6.994 51.393 1.00 35.03 239 ILE C N 1
ATOM 5352 C CA . ILE C 1 239 ? 13.055 -7.099 50.111 1.00 35.28 239 ILE C CA 1
ATOM 5353 C C . ILE C 1 239 ? 11.763 -6.278 50.161 1.00 39.01 239 ILE C C 1
ATOM 5354 O O . ILE C 1 239 ? 10.907 -6.530 50.999 1.00 38.21 239 ILE C O 1
ATOM 5359 N N . GLY C 1 240 ? 11.674 -5.289 49.276 1.00 35.52 240 GLY C N 1
ATOM 5360 C CA . GLY C 1 240 ? 10.506 -4.446 49.091 1.00 35.84 240 GLY C CA 1
ATOM 5361 C C . GLY C 1 240 ? 9.657 -5.090 48.016 1.00 45.74 240 GLY C C 1
ATOM 5362 O O . GLY C 1 240 ? 10.191 -5.520 46.989 1.00 45.04 240 GLY C O 1
ATOM 5363 N N . GLY C 1 241 ? 8.353 -5.212 48.280 1.00 46.74 241 GLY C N 1
ATOM 5364 C CA . GLY C 1 241 ? 7.378 -5.874 47.408 1.00 48.24 241 GLY C CA 1
ATOM 5365 C C . GLY C 1 241 ? 7.445 -5.472 45.949 1.00 53.15 241 GLY C C 1
ATOM 5366 O O . GLY C 1 241 ? 7.813 -4.334 45.634 1.00 50.65 241 GLY C O 1
ATOM 5367 N N . ALA C 1 242 ? 7.118 -6.422 45.046 1.00 53.72 242 ALA C N 1
ATOM 5368 C CA . ALA C 1 242 ? 7.151 -6.205 43.590 1.00 55.36 242 ALA C CA 1
ATOM 5369 C C . ALA C 1 242 ? 6.290 -4.980 43.188 1.00 63.90 242 ALA C C 1
ATOM 5370 O O . ALA C 1 242 ? 5.161 -4.831 43.682 1.00 63.91 242 ALA C O 1
ATOM 5372 N N . PRO C 1 243 ? 6.835 -4.050 42.367 1.00 63.22 243 PRO C N 1
ATOM 5373 C CA . PRO C 1 243 ? 6.039 -2.870 41.977 1.00 68.27 243 PRO C CA 1
ATOM 5374 C C . PRO C 1 243 ? 5.081 -3.192 40.823 1.00 116.90 243 PRO C C 1
ATOM 5375 O O . PRO C 1 243 ? 4.154 -2.433 40.541 1.00 88.76 243 PRO C O 1
ATOM 5379 N N . GLY D 1 1 ? -11.159 3.246 42.705 1.00 74.32 0 GLY D N 1
ATOM 5380 C CA . GLY D 1 1 ? -9.797 2.928 42.293 1.00 72.39 0 GLY D CA 1
ATOM 5381 C C . GLY D 1 1 ? -8.747 3.440 43.257 1.00 72.53 0 GLY D C 1
ATOM 5382 O O . GLY D 1 1 ? -8.751 3.072 44.442 1.00 71.75 0 GLY D O 1
ATOM 5383 N N . ALA D 1 2 ? -7.829 4.291 42.743 1.00 66.23 2 ALA D N 1
ATOM 5384 C CA . ALA D 1 2 ? -6.748 4.892 43.525 1.00 62.74 2 ALA D CA 1
ATOM 5385 C C . ALA D 1 2 ? -7.303 5.984 44.436 1.00 64.52 2 ALA D C 1
ATOM 5386 O O . ALA D 1 2 ? -7.841 6.980 43.958 1.00 65.54 2 ALA D O 1
ATOM 5388 N N . LYS D 1 3 ? -7.200 5.779 45.750 1.00 58.93 3 LYS D N 1
ATOM 5389 C CA . LYS D 1 3 ? -7.672 6.722 46.767 1.00 58.25 3 LYS D CA 1
ATOM 5390 C C . LYS D 1 3 ? -6.824 8.023 46.780 1.00 59.10 3 LYS D C 1
ATOM 5391 O O . LYS D 1 3 ? -7.374 9.100 47.040 1.00 60.18 3 LYS D O 1
ATOM 5397 N N . ASN D 1 4 ? -5.499 7.926 46.511 1.00 50.59 4 ASN D N 1
ATOM 5398 C CA . ASN D 1 4 ? -4.601 9.081 46.575 1.00 47.61 4 ASN D CA 1
ATOM 5399 C C . ASN D 1 4 ? -4.229 9.600 45.191 1.00 50.15 4 ASN D C 1
ATOM 5400 O O . ASN D 1 4 ? -4.172 8.825 44.235 1.00 49.93 4 ASN D O 1
ATOM 5405 N N . VAL D 1 5 ? -3.990 10.927 45.078 1.00 46.64 5 VAL D N 1
ATOM 5406 C CA . VAL D 1 5 ? -3.614 11.568 43.801 1.00 45.45 5 VAL D CA 1
ATOM 5407 C C . VAL D 1 5 ? -2.377 12.466 44.005 1.00 46.17 5 VAL D C 1
ATOM 5408 O O . VAL D 1 5 ? -2.366 13.329 44.886 1.00 44.80 5 VAL D O 1
ATOM 5412 N N . LEU D 1 6 ? -1.313 12.227 43.200 1.00 41.54 6 LEU D N 1
ATOM 5413 C CA . LEU D 1 6 ? -0.091 13.045 43.209 1.00 39.04 6 LEU D CA 1
ATOM 5414 C C . LEU D 1 6 ? -0.130 13.959 42.014 1.00 43.26 6 LEU D C 1
ATOM 5415 O O . LEU D 1 6 ? -0.448 13.502 40.917 1.00 43.28 6 LEU D O 1
ATOM 5420 N N . LYS D 1 7 ? 0.152 15.250 42.215 1.00 40.89 7 LYS D N 1
ATOM 5421 C CA . LYS D 1 7 ? 0.135 16.222 41.119 1.00 41.23 7 LYS D CA 1
ATOM 5422 C C . LYS D 1 7 ? 1.548 16.431 40.622 1.00 45.93 7 LYS D C 1
ATOM 5423 O O . LYS D 1 7 ? 2.440 16.727 41.412 1.00 44.46 7 LYS D O 1
ATOM 5429 N N . ALA D 1 8 ? 1.756 16.243 39.318 1.00 45.29 8 ALA D N 1
ATOM 5430 C CA . ALA D 1 8 ? 3.074 16.376 38.720 1.00 45.61 8 ALA D CA 1
ATOM 5431 C C . ALA D 1 8 ? 3.105 17.345 37.540 1.00 52.65 8 ALA D C 1
ATOM 5432 O O . ALA D 1 8 ? 2.204 17.362 36.705 1.00 53.81 8 ALA D O 1
ATOM 5434 N N . TRP D 1 9 ? 4.168 18.153 37.491 1.00 51.02 9 TRP D N 1
ATOM 5435 C CA . TRP D 1 9 ? 4.516 19.029 36.381 1.00 52.36 9 TRP D CA 1
ATOM 5436 C C . TRP D 1 9 ? 5.455 18.300 35.459 1.00 55.64 9 TRP D C 1
ATOM 5437 O O . TRP D 1 9 ? 6.164 17.391 35.894 1.00 52.69 9 TRP D O 1
ATOM 5448 N N . LEU D 1 10 ? 5.552 18.779 34.223 1.00 54.91 10 LEU D N 1
ATOM 5449 C CA . LEU D 1 10 ? 6.530 18.352 33.244 1.00 55.94 10 LEU D CA 1
ATOM 5450 C C . LEU D 1 10 ? 7.603 19.441 33.187 1.00 60.73 10 LEU D C 1
ATOM 5451 O O . LEU D 1 10 ? 7.275 20.593 32.913 1.00 59.96 10 LEU D O 1
ATOM 5456 N N . VAL D 1 11 ? 8.848 19.106 33.578 1.00 59.31 11 VAL D N 1
ATOM 5457 C CA . VAL D 1 11 ? 10.013 20.010 33.552 1.00 59.94 11 VAL D CA 1
ATOM 5458 C C . VAL D 1 11 ? 11.127 19.330 32.722 1.00 68.75 11 VAL D C 1
ATOM 5459 O O . VAL D 1 11 ? 11.096 18.116 32.531 1.00 68.37 11 VAL D O 1
ATOM 5463 N N . ASP D 1 12 ? 12.096 20.109 32.217 1.00 69.57 12 ASP D N 1
ATOM 5464 C CA . ASP D 1 12 ? 13.196 19.566 31.423 1.00 71.31 12 ASP D CA 1
ATOM 5465 C C . ASP D 1 12 ? 14.182 18.797 32.314 1.00 75.73 12 ASP D C 1
ATOM 5466 O O . ASP D 1 12 ? 14.358 19.152 33.482 1.00 75.52 12 ASP D O 1
ATOM 5471 N N . ASN D 1 13 ? 14.803 17.727 31.773 1.00 72.50 13 ASN D N 1
ATOM 5472 C CA . ASN D 1 13 ? 15.756 16.891 32.515 1.00 85.98 13 ASN D CA 1
ATOM 5473 C C . ASN D 1 13 ? 17.123 17.575 32.583 1.00 126.38 13 ASN D C 1
ATOM 5474 O O . ASN D 1 13 ? 17.281 18.587 33.266 1.00 88.40 13 ASN D O 1
ATOM 5479 N N . THR D 1 21 ? 17.508 16.231 25.584 1.00 100.83 21 THR D N 1
ATOM 5480 C CA . THR D 1 21 ? 16.574 17.265 26.028 1.00 99.90 21 THR D CA 1
ATOM 5481 C C . THR D 1 21 ? 15.146 16.657 26.229 1.00 102.62 21 THR D C 1
ATOM 5482 O O . THR D 1 21 ? 14.157 17.203 25.719 1.00 103.42 21 THR D O 1
ATOM 5484 N N . ASP D 1 22 ? 15.054 15.541 27.001 1.00 96.12 22 ASP D N 1
ATOM 5485 C CA . ASP D 1 22 ? 13.794 14.839 27.321 1.00 94.37 22 ASP D CA 1
ATOM 5486 C C . ASP D 1 22 ? 13.177 15.404 28.632 1.00 92.42 22 ASP D C 1
ATOM 5487 O O . ASP D 1 22 ? 13.883 16.063 29.401 1.00 90.86 22 ASP D O 1
ATOM 5492 N N . LYS D 1 23 ? 11.862 15.166 28.868 1.00 85.02 23 LYS D N 1
ATOM 5493 C CA . LYS D 1 23 ? 11.137 15.684 30.041 1.00 81.43 23 LYS D CA 1
ATOM 5494 C C . LYS D 1 23 ? 11.127 14.703 31.233 1.00 78.20 23 LYS D C 1
ATOM 5495 O O . LYS D 1 23 ? 11.280 13.495 31.056 1.00 78.58 23 LYS D O 1
ATOM 5501 N N . ILE D 1 24 ? 10.947 15.253 32.451 1.00 67.96 24 ILE D N 1
ATOM 5502 C CA . ILE D 1 24 ? 10.839 14.525 33.721 1.00 63.77 24 ILE D CA 1
ATOM 5503 C C . ILE D 1 24 ? 9.645 15.056 34.530 1.00 59.35 24 ILE D C 1
ATOM 5504 O O . ILE D 1 24 ? 9.270 16.226 34.406 1.00 57.74 24 ILE D O 1
ATOM 5509 N N . PHE D 1 25 ? 9.079 14.190 35.383 1.00 50.19 25 PHE D N 1
ATOM 5510 C CA . PHE D 1 25 ? 7.980 14.562 36.256 1.00 47.27 25 PHE D CA 1
ATOM 5511 C C . PHE D 1 25 ? 8.529 15.216 37.526 1.00 46.38 25 PHE D C 1
ATOM 5512 O O . PHE D 1 25 ? 9.491 14.732 38.138 1.00 45.49 25 PHE D O 1
ATOM 5520 N N . GLN D 1 26 ? 7.924 16.333 37.897 1.00 40.45 26 GLN D N 1
ATOM 5521 C CA . GLN D 1 26 ? 8.272 17.067 39.104 1.00 38.37 26 GLN D CA 1
ATOM 5522 C C . GLN D 1 26 ? 7.020 17.218 39.951 1.00 40.32 26 GLN D C 1
ATOM 5523 O O . GLN D 1 26 ? 5.998 17.677 39.462 1.00 39.54 26 GLN D O 1
ATOM 5529 N N . LEU D 1 27 ? 7.123 16.860 41.230 1.00 36.98 27 LEU D N 1
ATOM 5530 C CA . LEU D 1 27 ? 6.032 16.976 42.173 1.00 37.04 27 LEU D CA 1
ATOM 5531 C C . LEU D 1 27 ? 5.689 18.443 42.488 1.00 46.61 27 LEU D C 1
ATOM 5532 O O . LEU D 1 27 ? 6.575 19.247 42.765 1.00 44.35 27 LEU D O 1
ATOM 5537 N N . GLU D 1 28 ? 4.395 18.774 42.454 1.00 50.85 28 GLU D N 1
ATOM 5538 C CA . GLU D 1 28 ? 3.893 20.071 42.897 1.00 54.51 28 GLU D CA 1
ATOM 5539 C C . GLU D 1 28 ? 3.725 19.912 44.420 1.00 63.47 28 GLU D C 1
ATOM 5540 O O . GLU D 1 28 ? 2.711 19.376 44.904 1.00 64.30 28 GLU D O 1
ATOM 5546 N N . THR D 1 29 ? 4.821 20.202 45.148 1.00 61.29 29 THR D N 1
ATOM 5547 C CA . THR D 1 29 ? 4.911 20.028 46.594 1.00 60.77 29 THR D CA 1
ATOM 5548 C C . THR D 1 29 ? 5.059 21.375 47.248 1.00 65.75 29 THR D C 1
ATOM 5549 O O . THR D 1 29 ? 5.990 22.156 46.969 1.00 67.17 29 THR D O 1
ATOM 5553 N N . THR D 1 30 ? 4.137 21.664 48.116 1.00 60.10 30 THR D N 1
ATOM 5554 C CA . THR D 1 30 ? 4.279 22.920 48.807 1.00 59.71 30 THR D CA 1
ATOM 5555 C C . THR D 1 30 ? 4.530 22.574 50.276 1.00 58.31 30 THR D C 1
ATOM 5556 O O . THR D 1 30 ? 5.662 22.662 50.754 1.00 60.27 30 THR D O 1
ATOM 5560 N N . ARG D 1 31 ? 3.508 22.049 50.923 1.00 47.52 31 ARG D N 1
ATOM 5561 C CA . ARG D 1 31 ? 3.418 21.785 52.329 1.00 43.63 31 ARG D CA 1
ATOM 5562 C C . ARG D 1 31 ? 4.339 20.683 52.820 1.00 41.29 31 ARG D C 1
ATOM 5563 O O . ARG D 1 31 ? 4.501 19.621 52.213 1.00 39.29 31 ARG D O 1
ATOM 5571 N N . SER D 1 32 ? 4.863 20.947 54.001 1.00 35.09 32 SER D N 1
ATOM 5572 C CA . SER D 1 32 ? 5.664 20.064 54.821 1.00 32.64 32 SER D CA 1
ATOM 5573 C C . SER D 1 32 ? 4.972 19.850 56.157 1.00 35.41 32 SER D C 1
ATOM 5574 O O . SER D 1 32 ? 4.351 20.775 56.685 1.00 34.82 32 SER D O 1
ATOM 5577 N N . ILE D 1 33 ? 5.083 18.641 56.723 1.00 32.32 33 ILE D N 1
ATOM 5578 C CA . ILE D 1 33 ? 4.530 18.390 58.057 1.00 31.92 33 ILE D CA 1
ATOM 5579 C C . ILE D 1 33 ? 5.663 17.826 58.910 1.00 36.04 33 ILE D C 1
ATOM 5580 O O . ILE D 1 33 ? 6.515 17.083 58.419 1.00 37.51 33 ILE D O 1
ATOM 5585 N N . ASP D 1 34 ? 5.700 18.236 60.171 1.00 31.35 34 ASP D N 1
ATOM 5586 C CA . ASP D 1 34 ?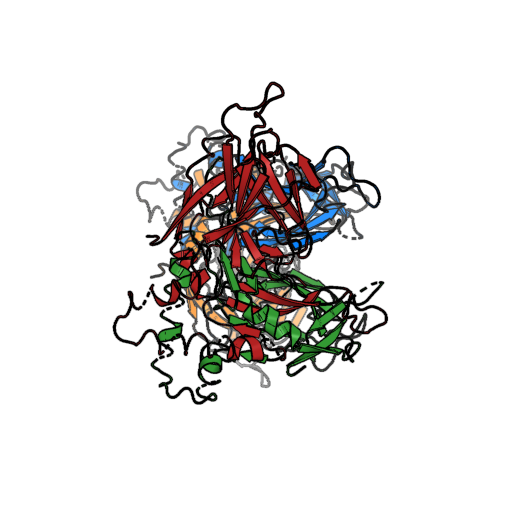 6.698 17.790 61.138 1.00 29.43 34 ASP D CA 1
ATOM 5587 C C . ASP D 1 34 ? 5.964 17.058 62.264 1.00 34.68 34 ASP D C 1
ATOM 5588 O O . ASP D 1 34 ? 4.741 16.857 62.158 1.00 34.11 34 ASP D O 1
ATOM 5593 N N . LYS D 1 35 ? 6.698 16.617 63.308 1.00 34.21 35 LYS D N 1
ATOM 5594 C CA . LYS D 1 35 ? 6.164 15.829 64.433 1.00 36.15 35 LYS D CA 1
ATOM 5595 C C . LYS D 1 35 ? 4.910 16.465 65.069 1.00 40.48 35 LYS D C 1
ATOM 5596 O O . LYS D 1 35 ? 3.942 15.743 65.335 1.00 41.71 35 LYS D O 1
ATOM 5602 N N . GLU D 1 36 ? 4.927 17.802 65.288 1.00 36.86 36 GLU D N 1
ATOM 5603 C CA A GLU D 1 36 ? 3.817 18.580 65.853 0.50 37.35 36 GLU D CA 1
ATOM 5604 C CA B GLU D 1 36 ? 3.797 18.504 65.891 0.50 37.13 36 GLU D CA 1
ATOM 5605 C C . GLU D 1 36 ? 2.546 18.435 64.993 1.00 40.30 36 GLU D C 1
ATOM 5606 O O . GLU D 1 36 ? 1.456 18.285 65.534 1.00 39.64 36 GLU D O 1
ATOM 5617 N N . ILE D 1 37 ? 2.685 18.491 63.644 1.00 36.91 37 ILE D N 1
ATOM 5618 C CA . ILE D 1 37 ? 1.501 18.400 62.757 1.00 36.69 37 ILE D CA 1
ATOM 5619 C C . ILE D 1 37 ? 1.038 16.930 62.677 1.00 39.97 37 ILE D C 1
ATOM 5620 O O . ILE D 1 37 ? -0.161 16.689 62.681 1.00 41.58 37 ILE D O 1
ATOM 5625 N N . ILE D 1 38 ? 1.977 15.965 62.647 1.00 35.98 38 ILE D N 1
ATOM 5626 C CA . ILE D 1 38 ? 1.672 14.526 62.655 1.00 35.27 38 ILE D CA 1
ATOM 5627 C C . ILE D 1 38 ? 0.804 14.194 63.901 1.00 37.09 38 ILE D C 1
ATOM 5628 O O . ILE D 1 38 ? -0.226 13.550 63.753 1.00 36.30 38 ILE D O 1
ATOM 5633 N N . LEU D 1 39 ? 1.204 14.678 65.093 1.00 34.98 39 LEU D N 1
ATOM 5634 C CA . LEU D 1 39 ? 0.470 14.529 66.360 1.00 36.60 39 LEU D CA 1
ATOM 5635 C C . LEU D 1 39 ? -0.925 15.159 66.283 1.00 41.62 39 LEU D C 1
ATOM 5636 O O . LEU D 1 39 ? -1.873 14.544 66.770 1.00 42.49 39 LEU D O 1
ATOM 5641 N N . ASP D 1 40 ? -1.076 16.335 65.625 1.00 38.15 40 ASP D N 1
ATOM 5642 C CA . ASP D 1 40 ? -2.409 16.957 65.443 1.00 38.91 40 ASP D CA 1
ATOM 5643 C C . ASP D 1 40 ? -3.294 16.055 64.583 1.00 41.14 40 ASP D C 1
ATOM 5644 O O . ASP D 1 40 ? -4.434 15.794 64.937 1.00 41.54 40 ASP D O 1
ATOM 5649 N N . ARG D 1 41 ? -2.747 15.556 63.457 1.00 36.85 41 ARG D N 1
ATOM 5650 C CA . ARG D 1 41 ? -3.479 14.704 62.519 1.00 36.88 41 ARG D CA 1
ATOM 5651 C C . ARG D 1 41 ? -3.823 13.335 63.134 1.00 41.25 41 ARG D C 1
ATOM 5652 O O . ARG D 1 41 ? -4.865 12.790 62.789 1.00 41.25 41 ARG D O 1
ATOM 5668 N N . VAL D 1 43 ? -4.441 12.835 66.497 1.00 44.77 43 VAL D N 1
ATOM 5669 C CA . VAL D 1 43 ? -5.489 13.218 67.467 1.00 46.95 43 VAL D CA 1
ATOM 5670 C C . VAL D 1 43 ? -6.846 13.394 66.737 1.00 50.51 43 VAL D C 1
ATOM 5671 O O . VAL D 1 43 ? -7.868 12.948 67.256 1.00 50.37 43 VAL D O 1
ATOM 5675 N N . ALA D 1 44 ? -6.839 14.031 65.542 1.00 47.16 44 ALA D N 1
ATOM 5676 C CA . ALA D 1 44 ? -8.041 14.273 64.733 1.00 48.56 44 ALA D CA 1
ATOM 5677 C C . ALA D 1 44 ? -8.592 12.960 64.146 1.00 55.86 44 ALA D C 1
ATOM 5678 O O . ALA D 1 44 ? -9.791 12.865 63.908 1.00 56.82 44 ALA D O 1
ATOM 5680 N N . LYS D 1 45 ? -7.731 11.958 63.931 1.00 54.27 45 LYS D N 1
ATOM 5681 C CA . LYS D 1 45 ? -8.124 10.656 63.395 1.00 55.75 45 LYS D CA 1
ATOM 5682 C C . LYS D 1 45 ? -8.749 9.804 64.475 1.00 63.96 45 LYS D C 1
ATOM 5683 O O . LYS D 1 45 ? -9.778 9.164 64.240 1.00 65.07 45 LYS D O 1
ATOM 5689 N N . ASN D 1 46 ? -8.116 9.784 65.658 1.00 62.15 46 ASN D N 1
ATOM 5690 C CA . ASN D 1 46 ? -8.589 9.010 66.794 1.00 63.19 46 ASN D CA 1
ATOM 5691 C C . ASN D 1 46 ? -8.618 9.893 68.049 1.00 68.65 46 ASN D C 1
ATOM 5692 O O . ASN D 1 46 ? -7.611 9.990 68.757 1.00 67.23 46 ASN D O 1
ATOM 5697 N N . PRO D 1 47 ? -9.797 10.491 68.358 1.00 68.24 47 PRO D N 1
ATOM 5698 C CA . PRO D 1 47 ? -9.920 11.344 69.565 1.00 69.47 47 PRO D CA 1
ATOM 5699 C C . PRO D 1 47 ? -9.852 10.574 70.903 1.00 72.28 47 PRO D C 1
ATOM 5700 O O . PRO D 1 47 ? -9.838 11.202 71.960 1.00 72.37 47 PRO D O 1
ATOM 5704 N N . GLY D 1 48 ? -9.761 9.244 70.833 1.00 68.12 48 GLY D N 1
ATOM 5705 C CA . GLY D 1 48 ? -9.711 8.325 71.966 1.00 68.11 48 GLY D CA 1
ATOM 5706 C C . GLY D 1 48 ? -8.480 8.305 72.856 1.00 71.02 48 GLY D C 1
ATOM 5707 O O . GLY D 1 48 ? -8.611 7.997 74.045 1.00 71.87 48 GLY D O 1
ATOM 5708 N N . VAL D 1 49 ? -7.269 8.579 72.315 1.00 64.91 49 VAL D N 1
ATOM 5709 C CA . VAL D 1 49 ? -6.058 8.550 73.163 1.00 62.86 49 VAL D CA 1
ATOM 5710 C C . VAL D 1 49 ? -5.480 9.992 73.257 1.00 60.83 49 VAL D C 1
ATOM 5711 O O . VAL D 1 49 ? -5.677 10.812 72.349 1.00 60.32 49 VAL D O 1
ATOM 5715 N N . ARG D 1 50 ? -4.816 10.279 74.406 1.00 53.19 50 ARG D N 1
ATOM 5716 C CA A ARG D 1 50 ? -4.214 11.572 74.716 0.60 52.32 50 ARG D CA 1
ATOM 5717 C CA B ARG D 1 50 ? -4.192 11.560 74.739 0.40 52.21 50 ARG D CA 1
ATOM 5718 C C . ARG D 1 50 ? -3.045 11.877 73.801 1.00 52.72 50 ARG D C 1
ATOM 5719 O O . ARG D 1 50 ? -2.253 10.988 73.481 1.00 51.48 50 ARG D O 1
ATOM 5734 N N . ARG D 1 51 ? -2.928 13.148 73.405 1.00 46.80 51 ARG D N 1
ATOM 5735 C CA . ARG D 1 51 ? -1.853 13.653 72.560 1.00 45.04 51 ARG D CA 1
ATOM 5736 C C . ARG D 1 51 ? -0.489 13.414 73.257 1.00 49.34 51 ARG D C 1
ATOM 5737 O O . ARG D 1 51 ? 0.470 12.997 72.610 1.00 47.33 51 ARG D O 1
ATOM 5745 N N . GLU D 1 52 ? -0.452 13.653 74.593 1.00 47.41 52 GLU D N 1
ATOM 5746 C CA . GLU D 1 52 ? 0.687 13.506 75.507 1.00 47.40 52 GLU D CA 1
ATOM 5747 C C . GLU D 1 52 ? 1.238 12.078 75.463 1.00 48.62 52 GLU D C 1
ATOM 5748 O O . GLU D 1 52 ? 2.451 11.895 75.421 1.00 47.21 52 GLU D O 1
ATOM 5754 N N . THR D 1 53 ? 0.329 11.081 75.430 1.00 44.49 53 THR D N 1
ATOM 5755 C CA . THR D 1 53 ? 0.598 9.639 75.369 1.00 43.41 53 THR D CA 1
ATOM 5756 C C . THR D 1 53 ? 1.189 9.285 73.995 1.00 45.57 53 THR D C 1
ATOM 5757 O O . THR D 1 53 ? 2.178 8.548 73.941 1.00 45.83 53 THR D O 1
ATOM 5774 N N . ALA D 1 55 ? 2.686 11.358 71.904 1.00 36.24 55 ALA D N 1
ATOM 5775 C CA . ALA D 1 55 ? 3.957 12.089 71.844 1.00 34.77 55 ALA D CA 1
ATOM 5776 C C . ALA D 1 55 ? 5.077 11.307 72.554 1.00 42.16 55 ALA D C 1
ATOM 5777 O O . ALA D 1 55 ? 6.191 11.297 72.051 1.00 43.15 55 ALA D O 1
ATOM 5779 N N . LEU D 1 56 ? 4.784 10.658 73.698 1.00 41.92 56 LEU D N 1
ATOM 5780 C CA . LEU D 1 56 ? 5.742 9.826 74.450 1.00 43.00 56 LEU D CA 1
ATOM 5781 C C . LEU D 1 56 ? 6.064 8.577 73.630 1.00 44.60 56 LEU D C 1
ATOM 5782 O O . LEU D 1 56 ? 7.233 8.228 73.494 1.00 43.99 56 LEU D O 1
ATOM 5787 N N . GLY D 1 57 ? 5.025 7.957 73.060 1.00 40.95 57 GLY D N 1
ATOM 5788 C CA . GLY D 1 57 ? 5.135 6.796 72.184 1.00 39.74 57 GLY D CA 1
ATOM 5789 C C . GLY D 1 57 ? 6.082 7.045 71.020 1.00 42.29 57 GLY D C 1
ATOM 5790 O O . GLY D 1 57 ? 6.971 6.229 70.761 1.00 41.89 57 GLY D O 1
ATOM 5791 N N . ILE D 1 58 ? 5.942 8.205 70.348 1.00 38.64 58 ILE D N 1
ATOM 5792 C CA . ILE D 1 58 ? 6.809 8.602 69.230 1.00 38.14 58 ILE D CA 1
ATOM 5793 C C . ILE D 1 58 ? 8.274 8.733 69.713 1.00 39.60 58 ILE D C 1
ATOM 5794 O O . ILE D 1 58 ? 9.176 8.230 69.052 1.00 37.46 58 ILE D O 1
ATOM 5799 N N . GLU D 1 59 ? 8.486 9.405 70.855 1.00 36.83 59 GLU D N 1
ATOM 5800 C CA . GLU D 1 59 ? 9.812 9.624 71.421 1.00 36.58 59 GLU D CA 1
ATOM 5801 C C . GLU D 1 59 ? 10.483 8.311 71.831 1.00 38.71 59 GLU D C 1
ATOM 5802 O O . GLU D 1 59 ? 11.663 8.175 71.553 1.00 37.36 59 GLU D O 1
ATOM 5808 N N . LEU D 1 60 ? 9.749 7.369 72.478 1.00 37.66 60 LEU D N 1
ATOM 5809 C CA A LEU D 1 60 ? 10.264 6.062 72.889 0.60 38.29 60 LEU D CA 1
ATOM 5810 C CA B LEU D 1 60 ? 10.308 6.074 72.893 0.40 37.60 60 LEU D CA 1
ATOM 5811 C C . LEU D 1 60 ? 10.740 5.271 71.684 1.00 40.61 60 LEU D C 1
ATOM 5812 O O . LEU D 1 60 ? 11.840 4.708 71.693 1.00 39.12 60 LEU D O 1
ATOM 5829 N N . GLU D 1 62 ? 11.527 6.415 68.618 1.00 34.03 62 GLU D N 1
ATOM 5830 C CA . GLU D 1 62 ? 12.688 7.038 67.974 1.00 34.77 62 GLU D CA 1
ATOM 5831 C C . GLU D 1 62 ? 13.983 6.648 68.721 1.00 36.87 62 GLU D C 1
ATOM 5832 O O . GLU D 1 62 ? 14.954 6.293 68.057 1.00 36.27 62 GLU D O 1
ATOM 5838 N N . GLU D 1 63 ? 13.953 6.590 70.076 1.00 33.47 63 GLU D N 1
ATOM 5839 C CA . GLU D 1 63 ? 15.086 6.135 70.881 1.00 35.01 63 GLU D CA 1
ATOM 5840 C C . GLU D 1 63 ? 15.430 4.669 70.604 1.00 37.47 63 GLU D C 1
ATOM 5841 O O . GLU D 1 63 ? 16.607 4.352 70.421 1.00 38.57 63 GLU D O 1
ATOM 5847 N N . VAL D 1 64 ? 14.418 3.776 70.600 1.00 31.62 64 VAL D N 1
ATOM 5848 C CA . VAL D 1 64 ? 14.604 2.341 70.352 1.00 30.86 64 VAL D CA 1
ATOM 5849 C C . VAL D 1 64 ? 15.256 2.127 68.971 1.00 35.93 64 VAL D C 1
ATOM 5850 O O . VAL D 1 64 ? 16.210 1.355 68.868 1.00 36.46 64 VAL D O 1
ATOM 5854 N N . VAL D 1 65 ? 14.734 2.805 67.934 1.00 33.28 65 VAL D N 1
ATOM 5855 C CA . VAL D 1 65 ? 15.176 2.691 66.540 1.00 31.82 65 VAL D CA 1
ATOM 5856 C C . VAL D 1 65 ? 16.604 3.258 66.409 1.00 36.49 65 VAL D C 1
ATOM 5857 O O . VAL D 1 65 ? 17.440 2.585 65.809 1.00 35.98 65 VAL D O 1
ATOM 5861 N N . ALA D 1 66 ? 16.905 4.427 67.030 1.00 33.33 66 ALA D N 1
ATOM 5862 C CA . ALA D 1 66 ? 18.244 5.012 66.967 1.00 33.26 66 ALA D CA 1
ATOM 5863 C C . ALA D 1 66 ? 19.273 4.107 67.656 1.00 36.66 66 ALA D C 1
ATOM 5864 O O . ALA D 1 66 ? 20.317 3.860 67.066 1.00 36.26 66 ALA D O 1
ATOM 5866 N N . GLU D 1 67 ? 18.948 3.538 68.844 1.00 34.22 67 GLU D N 1
ATOM 5867 C CA . GLU D 1 67 ? 19.846 2.626 69.589 1.00 34.44 67 GLU D CA 1
ATOM 5868 C C . GLU D 1 67 ? 20.129 1.359 68.782 1.00 36.04 67 GLU D C 1
ATOM 5869 O O . GLU D 1 67 ? 21.279 0.924 68.747 1.00 36.63 67 GLU D O 1
ATOM 5875 N N . ALA D 1 68 ? 19.098 0.780 68.141 1.00 30.72 68 ALA D N 1
ATOM 5876 C CA . ALA D 1 68 ? 19.199 -0.434 67.316 1.00 31.14 68 ALA D CA 1
ATOM 5877 C C . ALA D 1 68 ? 20.101 -0.209 66.083 1.00 36.50 68 ALA D C 1
ATOM 5878 O O . ALA D 1 68 ? 21.025 -0.985 65.832 1.00 35.61 68 ALA D O 1
ATOM 5880 N N . LEU D 1 69 ? 19.859 0.888 65.351 1.00 33.72 69 LEU D N 1
ATOM 5881 C CA . LEU D 1 69 ? 20.649 1.244 64.176 1.00 33.09 69 LEU D CA 1
ATOM 5882 C C . LEU D 1 69 ? 22.124 1.480 64.499 1.00 38.70 69 LEU D C 1
ATOM 5883 O O . LEU D 1 69 ? 22.989 1.047 63.738 1.00 39.25 69 LEU D O 1
ATOM 5896 N N . ASN D 1 71 ? 23.851 0.161 66.914 1.00 35.30 71 ASN D N 1
ATOM 5897 C CA . ASN D 1 71 ? 24.534 -1.023 67.440 1.00 36.40 71 ASN D CA 1
ATOM 5898 C C . ASN D 1 71 ? 24.456 -2.173 66.384 1.00 40.85 71 ASN D C 1
ATOM 5899 O O . ASN D 1 71 ? 24.566 -3.364 66.710 1.00 40.81 71 ASN D O 1
ATOM 5904 N N . GLY D 1 72 ? 24.335 -1.763 65.117 1.00 36.62 72 GLY D N 1
ATOM 5905 C CA . GLY D 1 72 ? 24.429 -2.615 63.938 1.00 36.76 72 GLY D CA 1
ATOM 5906 C C . GLY D 1 72 ? 23.262 -3.476 63.523 1.00 39.91 72 GLY D C 1
ATOM 5907 O O . GLY D 1 72 ? 23.457 -4.449 62.798 1.00 39.78 72 GLY D O 1
ATOM 5908 N N . GLU D 1 73 ? 22.059 -3.140 63.961 1.00 36.45 73 GLU D N 1
ATOM 5909 C CA . GLU D 1 73 ? 20.862 -3.862 63.538 1.00 35.70 73 GLU D CA 1
ATOM 5910 C C . GLU D 1 73 ? 20.198 -3.140 62.375 1.00 36.36 73 GLU D C 1
ATOM 5911 O O . GLU D 1 73 ? 20.234 -1.903 62.312 1.00 34.35 73 GLU D O 1
ATOM 5917 N N . SER D 1 74 ? 19.595 -3.912 61.451 1.00 32.12 74 SER D N 1
ATOM 5918 C CA . SER D 1 74 ? 18.740 -3.345 60.423 1.00 32.24 74 SER D CA 1
ATOM 5919 C C . SER D 1 74 ? 17.362 -3.232 61.067 1.00 37.61 74 SER D C 1
ATOM 5920 O O . SER D 1 74 ? 17.000 -4.104 61.872 1.00 38.85 74 SER D O 1
ATOM 5923 N N . VAL D 1 75 ? 16.669 -2.106 60.873 1.00 33.06 75 VAL D N 1
ATOM 5924 C CA . 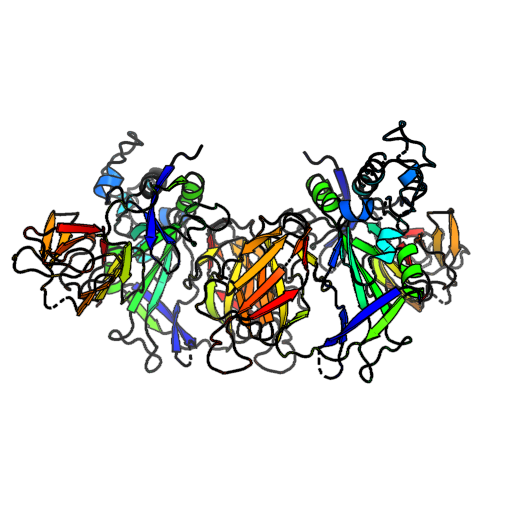VAL D 1 75 ? 15.369 -1.886 61.518 1.00 32.43 75 VAL D CA 1
ATOM 5925 C C . VAL D 1 75 ? 14.280 -1.758 60.459 1.00 37.95 75 VAL D C 1
ATOM 5926 O O . VAL D 1 75 ? 14.374 -0.895 59.591 1.00 37.85 75 VAL D O 1
ATOM 5930 N N . ASN D 1 76 ? 13.236 -2.590 60.562 1.00 35.02 76 ASN D N 1
ATOM 5931 C CA . ASN D 1 76 ? 12.117 -2.582 59.640 1.00 34.74 76 ASN D CA 1
ATOM 5932 C C . ASN D 1 76 ? 10.843 -2.138 60.372 1.00 41.28 76 ASN D C 1
ATOM 5933 O O . ASN D 1 76 ? 10.330 -2.862 61.222 1.00 41.49 76 ASN D O 1
ATOM 5938 N N . THR D 1 77 ? 10.335 -0.947 60.037 1.00 39.34 77 THR D N 1
ATOM 5939 C CA . THR D 1 77 ? 9.040 -0.471 60.532 1.00 40.34 77 THR D CA 1
ATOM 5940 C C . THR D 1 77 ? 8.112 -0.655 59.330 1.00 48.57 77 THR D C 1
ATOM 5941 O O . THR D 1 77 ? 8.528 -1.158 58.290 1.00 50.65 77 THR D O 1
ATOM 5945 N N . GLY D 1 78 ? 6.883 -0.233 59.434 1.00 47.43 78 GLY D N 1
ATOM 5946 C CA . GLY D 1 78 ? 5.996 -0.312 58.285 1.00 46.51 78 GLY D CA 1
ATOM 5947 C C . GLY D 1 78 ? 6.307 0.795 57.308 1.00 48.11 78 GLY D C 1
ATOM 5948 O O . GLY D 1 78 ? 6.049 0.636 56.119 1.00 51.66 78 GLY D O 1
ATOM 5949 N N . LEU D 1 79 ? 6.874 1.921 57.792 1.00 39.63 79 LEU D N 1
ATOM 5950 C CA . LEU D 1 79 ? 7.198 3.068 56.945 1.00 37.69 79 LEU D CA 1
ATOM 5951 C C . LEU D 1 79 ? 8.533 2.944 56.249 1.00 38.32 79 LEU D C 1
ATOM 5952 O O . LEU D 1 79 ? 8.644 3.442 55.137 1.00 39.31 79 LEU D O 1
ATOM 5957 N N . PHE D 1 80 ? 9.554 2.357 56.897 1.00 31.91 80 PHE D N 1
ATOM 5958 C CA . PHE D 1 80 ? 10.873 2.234 56.303 1.00 31.61 80 PHE D CA 1
ATOM 5959 C C . PHE D 1 80 ? 11.657 1.055 56.822 1.00 32.05 80 PHE D C 1
ATOM 5960 O O . PHE D 1 80 ? 11.367 0.517 57.877 1.00 30.06 80 PHE D O 1
ATOM 5968 N N . ARG D 1 81 ? 12.739 0.766 56.127 1.00 29.17 81 ARG D N 1
ATOM 5969 C CA . ARG D 1 81 ? 13.791 -0.135 56.561 1.00 28.83 81 ARG D CA 1
ATOM 5970 C C . ARG D 1 81 ? 15.089 0.706 56.580 1.00 32.04 81 ARG D C 1
ATOM 5971 O O . ARG D 1 81 ? 15.387 1.421 55.628 1.00 33.05 81 ARG D O 1
ATOM 5979 N N . GLY D 1 82 ? 15.794 0.678 57.700 1.00 28.32 82 GLY D N 1
ATOM 5980 C CA . GLY D 1 82 ? 17.056 1.391 57.836 1.00 27.70 82 GLY D CA 1
ATOM 5981 C C . GLY D 1 82 ? 18.209 0.492 58.260 1.00 30.58 82 GLY D C 1
ATOM 5982 O O . GLY D 1 82 ? 18.002 -0.543 58.892 1.00 29.44 82 GLY D O 1
ATOM 5983 N N . VAL D 1 83 ? 19.437 0.901 57.949 1.00 26.79 83 VAL D N 1
ATOM 5984 C CA . VAL D 1 83 ? 20.669 0.209 58.347 1.00 26.92 83 VAL D CA 1
ATOM 5985 C C . VAL D 1 83 ? 21.779 1.259 58.373 1.00 32.49 83 VAL D C 1
ATOM 5986 O O . VAL D 1 83 ? 21.772 2.185 57.558 1.00 33.28 83 VAL D O 1
ATOM 5990 N N . ALA D 1 84 ? 22.708 1.147 59.309 1.00 32.03 84 ALA D N 1
ATOM 5991 C CA . ALA D 1 84 ? 23.870 2.061 59.343 1.00 32.58 84 ALA D CA 1
ATOM 5992 C C . ALA D 1 84 ? 24.807 1.721 58.178 1.00 37.36 84 ALA D C 1
ATOM 5993 O O . ALA D 1 84 ? 24.915 0.550 57.800 1.00 36.35 84 ALA D O 1
ATOM 5995 N N . GLN D 1 85 ? 25.434 2.745 57.582 1.00 34.99 85 GLN D N 1
ATOM 5996 C CA . GLN D 1 85 ? 26.380 2.611 56.459 1.00 34.96 85 GLN D CA 1
ATOM 5997 C C . GLN D 1 85 ? 27.552 3.552 56.665 1.00 39.23 85 GLN D C 1
ATOM 5998 O O . GLN D 1 85 ? 27.443 4.511 57.424 1.00 37.76 85 GLN D O 1
ATOM 6004 N N . PHE D 1 86 ? 28.659 3.297 55.964 1.00 39.24 86 PHE D N 1
ATOM 6005 C CA . PHE D 1 86 ? 29.860 4.111 56.070 1.00 40.49 86 PHE D CA 1
ATOM 6006 C C . PHE D 1 86 ? 30.222 4.800 54.757 1.00 48.47 86 PHE D C 1
ATOM 6007 O O . PHE D 1 86 ? 30.141 4.184 53.696 1.00 49.21 86 PHE D O 1
ATOM 6015 N N . ARG D 1 87 ? 30.628 6.083 54.848 1.00 46.79 87 ARG D N 1
ATOM 6016 C CA . ARG D 1 87 ? 31.184 6.896 53.759 1.00 47.15 87 ARG D CA 1
ATOM 6017 C C . ARG D 1 87 ? 32.706 6.947 53.923 1.00 59.14 87 ARG D C 1
ATOM 6018 O O . ARG D 1 87 ? 33.227 6.715 55.022 1.00 59.87 87 ARG D O 1
ATOM 6026 N N . GLY D 1 88 ? 33.407 7.215 52.829 1.00 60.25 88 GLY D N 1
ATOM 6027 C CA . GLY D 1 88 ? 34.862 7.291 52.830 1.00 62.50 88 GLY D CA 1
ATOM 6028 C C . GLY D 1 88 ? 35.526 5.931 52.813 1.00 69.78 88 GLY D C 1
ATOM 6029 O O . GLY D 1 88 ? 34.948 4.932 53.249 1.00 69.59 88 GLY D O 1
ATOM 6030 N N . VAL D 1 89 ? 36.771 5.912 52.345 1.00 69.45 89 VAL D N 1
ATOM 6031 C CA . VAL D 1 89 ? 37.620 4.734 52.196 1.00 71.21 89 VAL D CA 1
ATOM 6032 C C . VAL D 1 89 ? 38.476 4.519 53.475 1.00 76.43 89 VAL D C 1
ATOM 6033 O O . VAL D 1 89 ? 38.738 5.473 54.213 1.00 75.71 89 VAL D O 1
ATOM 6037 N N . ALA D 1 90 ? 38.882 3.252 53.735 1.00 74.92 90 ALA D N 1
ATOM 6038 C CA . ALA D 1 90 ? 39.700 2.866 54.887 1.00 76.15 90 ALA D CA 1
ATOM 6039 C C . ALA D 1 90 ? 41.178 3.177 54.659 1.00 84.32 90 ALA D C 1
ATOM 6040 O O . ALA D 1 90 ? 41.909 2.361 54.081 1.00 86.11 90 ALA D O 1
ATOM 6042 N N . LYS D 1 91 ? 41.622 4.360 55.121 1.00 81.93 91 LYS D N 1
ATOM 6043 C CA . LYS D 1 91 ? 43.022 4.780 55.004 1.00 83.20 91 LYS D CA 1
ATOM 6044 C C . LYS D 1 91 ? 43.852 4.130 56.115 1.00 89.00 91 LYS D C 1
ATOM 6045 O O . LYS D 1 91 ? 43.487 4.222 57.293 1.00 88.85 91 LYS D O 1
ATOM 6047 N N . GLN D 1 92 ? 44.954 3.440 55.718 1.00 86.43 92 GLN D N 1
ATOM 6048 C CA . GLN D 1 92 ? 45.930 2.721 56.557 1.00 87.23 92 GLN D CA 1
ATOM 6049 C C . GLN D 1 92 ? 45.241 1.650 57.460 1.00 89.24 92 GLN D C 1
ATOM 6050 O O . GLN D 1 92 ? 45.728 1.367 58.564 1.00 89.42 92 GLN D O 1
ATOM 6052 N N . ASN D 1 93 ? 44.131 1.032 56.951 1.00 83.40 93 ASN D N 1
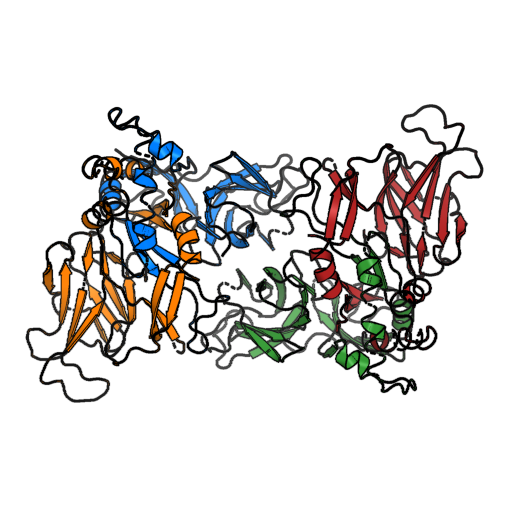ATOM 6053 C CA . ASN D 1 93 ? 43.317 -0.023 57.591 1.00 81.74 93 ASN D CA 1
ATOM 6054 C C . ASN D 1 93 ? 42.723 0.438 58.959 1.00 81.02 93 ASN D C 1
ATOM 6055 O O . ASN D 1 93 ? 42.517 -0.384 59.866 1.00 80.30 93 ASN D O 1
ATOM 6060 N N . ALA D 1 94 ? 42.420 1.749 59.077 1.00 74.09 94 ALA D N 1
ATOM 6061 C CA . ALA D 1 94 ? 41.867 2.356 60.289 1.00 72.13 94 ALA D CA 1
ATOM 6062 C C . ALA D 1 94 ? 40.786 3.403 59.974 1.00 71.24 94 ALA D C 1
ATOM 6063 O O . ALA D 1 94 ? 40.771 3.990 58.882 1.00 69.79 94 ALA D O 1
ATOM 6065 N N . TRP D 1 95 ? 39.899 3.647 60.958 1.00 64.48 95 TRP D N 1
ATOM 6066 C CA . TRP D 1 95 ? 38.838 4.647 60.848 1.00 61.26 95 TRP D CA 1
ATOM 6067 C C . TRP D 1 95 ? 39.425 6.038 61.030 1.00 67.67 95 TRP D C 1
ATOM 6068 O O . TRP D 1 95 ? 40.106 6.291 62.028 1.00 68.64 95 TRP D O 1
ATOM 6079 N N . ASP D 1 96 ? 39.180 6.931 60.059 1.00 65.28 96 ASP D N 1
ATOM 6080 C CA . ASP D 1 96 ? 39.629 8.318 60.134 1.00 66.01 96 ASP D CA 1
ATOM 6081 C C . ASP D 1 96 ? 38.408 9.218 60.275 1.00 68.98 96 ASP D C 1
ATOM 6082 O O . ASP D 1 96 ? 37.707 9.476 59.298 1.00 66.84 96 ASP D O 1
ATOM 6087 N N . ALA D 1 97 ? 38.198 9.731 61.495 1.00 67.10 97 ALA D N 1
ATOM 6088 C CA . ALA D 1 97 ? 37.094 10.606 61.886 1.00 66.54 97 ALA D CA 1
ATOM 6089 C C . ALA D 1 97 ? 36.913 11.787 60.937 1.00 70.71 97 ALA D C 1
ATOM 6090 O O . ALA D 1 97 ? 35.783 12.255 60.774 1.00 70.67 97 ALA D O 1
ATOM 6092 N N . ALA D 1 98 ? 38.004 12.235 60.288 1.00 66.78 98 ALA D N 1
ATOM 6093 C CA . ALA D 1 98 ? 38.012 13.380 59.377 1.00 65.88 98 ALA D CA 1
ATOM 6094 C C . ALA D 1 98 ? 37.590 13.026 57.937 1.00 65.94 98 ALA D C 1
ATOM 6095 O O . ALA D 1 98 ? 37.041 13.892 57.265 1.00 65.71 98 ALA D O 1
ATOM 6097 N N . THR D 1 99 ? 37.855 11.802 57.450 1.00 60.44 99 THR D N 1
ATOM 6098 C CA . THR D 1 99 ? 37.487 11.432 56.070 1.00 58.85 99 THR D CA 1
ATOM 6099 C C . THR D 1 99 ? 36.328 10.414 56.018 1.00 59.37 99 THR D C 1
ATOM 6100 O O . THR D 1 99 ? 35.695 10.269 54.969 1.00 58.01 99 THR D O 1
ATOM 6104 N N . ASN D 1 100 ? 36.072 9.713 57.135 1.00 54.71 100 ASN D N 1
ATOM 6105 C CA . ASN D 1 100 ? 35.022 8.701 57.265 1.00 52.76 100 ASN D CA 1
ATOM 6106 C C . ASN D 1 100 ? 33.859 9.188 58.093 1.00 53.27 100 ASN D C 1
ATOM 6107 O O . ASN D 1 100 ? 34.034 9.987 59.028 1.00 53.19 100 ASN D O 1
ATOM 6112 N N . SER D 1 101 ? 32.671 8.649 57.784 1.00 46.15 101 SER D N 1
ATOM 6113 C CA . SER D 1 101 ? 31.467 8.972 58.519 1.00 44.26 101 SER D CA 1
ATOM 6114 C C . SER D 1 101 ? 30.454 7.835 58.486 1.00 46.43 101 SER D C 1
ATOM 6115 O O . SER D 1 101 ? 30.472 6.962 57.609 1.00 45.33 101 SER D O 1
ATOM 6118 N N . ILE D 1 102 ? 29.582 7.848 59.495 1.00 41.24 102 ILE D N 1
ATOM 6119 C CA . ILE D 1 102 ? 28.433 6.960 59.628 1.00 37.52 102 ILE D CA 1
ATOM 6120 C C . ILE D 1 102 ? 27.230 7.725 59.111 1.00 37.56 102 ILE D C 1
ATOM 6121 O O . ILE D 1 102 ? 27.141 8.931 59.331 1.00 35.42 102 ILE D O 1
ATOM 6126 N N . TYR D 1 103 ? 26.336 7.038 58.397 1.00 32.52 103 TYR D N 1
ATOM 6127 C CA . TYR D 1 103 ? 25.044 7.568 58.001 1.00 31.63 103 TYR D CA 1
ATOM 6128 C C . TYR D 1 103 ? 24.073 6.380 58.049 1.00 33.36 103 TYR D C 1
ATOM 6129 O O . TYR D 1 103 ? 24.508 5.239 58.183 1.00 31.57 103 TYR D O 1
ATOM 6138 N N . VAL D 1 104 ? 22.778 6.669 58.071 1.00 30.61 104 VAL D N 1
ATOM 6139 C CA . VAL D 1 104 ? 21.719 5.671 58.050 1.00 29.63 104 VAL D CA 1
ATOM 6140 C C . VAL D 1 104 ? 21.098 5.715 56.681 1.00 31.99 104 VAL D C 1
ATOM 6141 O O . VAL D 1 104 ? 20.675 6.776 56.224 1.00 30.81 104 VAL D O 1
ATOM 6145 N N . SER D 1 105 ? 21.077 4.565 56.023 1.00 29.61 105 SER D N 1
ATOM 6146 C CA . SER D 1 105 ? 20.490 4.430 54.716 1.00 29.10 105 SER D CA 1
ATOM 6147 C C . SER D 1 105 ? 19.077 3.909 54.904 1.00 33.81 105 SER D C 1
ATOM 6148 O O . SER D 1 105 ? 18.865 2.854 55.512 1.00 32.57 105 SER D O 1
ATOM 6151 N N . LEU D 1 106 ? 18.117 4.663 54.393 1.00 31.08 106 LEU D N 1
ATOM 6152 C CA . LEU D 1 106 ? 16.705 4.361 54.552 1.00 30.72 106 LEU D CA 1
ATOM 6153 C C . LEU D 1 106 ? 16.041 4.069 53.245 1.00 32.65 106 LEU D C 1
ATOM 6154 O O . LEU D 1 106 ? 16.307 4.732 52.266 1.00 32.32 106 LEU D O 1
ATOM 6159 N N . THR D 1 107 ? 15.164 3.070 53.228 1.00 29.29 107 THR D N 1
ATOM 6160 C CA . THR D 1 107 ? 14.370 2.752 52.035 1.00 28.72 107 THR D CA 1
ATOM 6161 C C . THR D 1 107 ? 12.916 2.693 52.502 1.00 32.40 107 THR D C 1
ATOM 6162 O O . THR D 1 107 ? 12.680 2.448 53.673 1.00 31.35 107 THR D O 1
ATOM 6166 N N . GLN D 1 108 ? 11.956 2.895 51.595 1.00 30.78 108 GLN D N 1
ATOM 6167 C CA . GLN D 1 108 ? 10.529 2.837 51.900 1.00 29.92 108 GLN D CA 1
ATOM 6168 C C . GLN D 1 108 ? 10.122 1.429 52.391 1.00 34.21 108 GLN D C 1
ATOM 6169 O O . GLN D 1 108 ? 10.647 0.426 51.928 1.00 35.44 108 GLN D O 1
ATOM 6175 N N . GLY D 1 109 ? 9.206 1.398 53.344 1.00 30.34 109 GLY D N 1
ATOM 6176 C CA . GLY D 1 109 ? 8.663 0.191 53.937 1.00 29.76 109 GLY D CA 1
ATOM 6177 C C . GLY D 1 109 ? 7.355 -0.234 53.297 1.00 33.49 109 GLY D C 1
ATOM 6178 O O . GLY D 1 109 ? 6.839 0.441 52.400 1.00 30.76 109 GLY D O 1
ATOM 6179 N N . LYS D 1 110 ? 6.821 -1.378 53.760 1.00 32.26 110 LYS D N 1
ATOM 6180 C CA . LYS D 1 110 ? 5.591 -1.980 53.249 1.00 33.03 110 LYS D CA 1
ATOM 6181 C C . LYS D 1 110 ? 4.400 -0.990 53.251 1.00 36.66 110 LYS D C 1
ATOM 6182 O O . LYS D 1 110 ? 3.641 -1.001 52.293 1.00 37.05 110 LYS D O 1
ATOM 6188 N N . ALA D 1 111 ? 4.219 -0.165 54.303 1.00 34.75 111 ALA D N 1
ATOM 6189 C CA . ALA D 1 111 ? 3.082 0.782 54.352 1.00 34.83 111 ALA D CA 1
ATOM 6190 C C . ALA D 1 111 ? 3.157 1.830 53.234 1.00 37.81 111 ALA D C 1
ATOM 6191 O O . ALA D 1 111 ? 2.112 2.222 52.709 1.00 38.80 111 ALA D O 1
ATOM 6193 N N . LEU D 1 112 ? 4.382 2.241 52.846 1.00 32.01 112 LEU D N 1
ATOM 6194 C CA . LEU D 1 112 ? 4.593 3.211 51.789 1.00 32.06 112 LEU D CA 1
ATOM 6195 C C . LEU D 1 112 ? 4.345 2.575 50.441 1.00 37.40 112 LEU D C 1
ATOM 6196 O O . LEU D 1 112 ? 3.583 3.145 49.650 1.00 38.19 112 LEU D O 1
ATOM 6201 N N . ARG D 1 113 ? 4.876 1.355 50.221 1.00 35.24 113 ARG D N 1
ATOM 6202 C CA . ARG D 1 113 ? 4.665 0.594 48.988 1.00 36.18 113 ARG D CA 1
ATOM 6203 C C . ARG D 1 113 ? 3.168 0.298 48.758 1.00 39.93 113 ARG D C 1
ATOM 6204 O O . ARG D 1 113 ? 2.690 0.434 47.627 1.00 40.27 113 ARG D O 1
ATOM 6212 N N . GLU D 1 114 ? 2.436 -0.066 49.826 1.00 36.00 114 GLU D N 1
ATOM 6213 C CA . GLU D 1 114 ? 0.995 -0.328 49.756 1.00 37.07 114 GLU D CA 1
ATOM 6214 C C . GLU D 1 114 ? 0.233 0.973 49.433 1.00 40.42 114 GLU D C 1
ATOM 6215 O O . GLU D 1 114 ? -0.670 0.949 48.600 1.00 40.57 114 GLU D O 1
ATOM 6221 N N . ALA D 1 115 ? 0.634 2.110 50.053 1.00 36.10 115 ALA D N 1
ATOM 6222 C CA . ALA D 1 115 ? 0.041 3.429 49.776 1.00 35.94 115 ALA D CA 1
ATOM 6223 C C . ALA D 1 115 ? 0.251 3.832 48.303 1.00 39.76 115 ALA D C 1
ATOM 6224 O O . ALA D 1 115 ? -0.673 4.371 47.697 1.00 39.38 115 ALA D O 1
ATOM 6226 N N . ILE D 1 116 ? 1.455 3.549 47.736 1.00 36.93 116 ILE D N 1
ATOM 6227 C CA . ILE D 1 116 ? 1.827 3.828 46.340 1.00 37.84 116 ILE D CA 1
ATOM 6228 C C . ILE D 1 116 ? 0.868 3.067 45.405 1.00 44.85 116 ILE D C 1
ATOM 6229 O O . ILE D 1 116 ? 0.391 3.671 44.447 1.00 46.00 116 ILE D O 1
ATOM 6234 N N . LYS D 1 117 ? 0.538 1.785 45.708 1.00 43.73 117 LYS D N 1
ATOM 6235 C CA . LYS D 1 117 ? -0.449 0.996 44.934 1.00 45.76 117 LYS D CA 1
ATOM 6236 C C . LYS D 1 117 ? -1.795 1.706 44.811 1.00 50.11 117 LYS D C 1
ATOM 6237 O O . LYS D 1 117 ? -2.493 1.544 43.814 1.00 52.16 117 LYS D O 1
ATOM 6243 N N . ASP D 1 118 ? -2.180 2.442 45.863 1.00 45.35 118 ASP D N 1
ATOM 6244 C CA . ASP D 1 118 ? -3.450 3.155 45.954 1.00 45.80 118 ASP D CA 1
ATOM 6245 C C . ASP D 1 118 ? -3.301 4.639 45.534 1.00 46.34 118 ASP D C 1
ATOM 6246 O O . ASP D 1 118 ? -4.113 5.476 45.933 1.00 44.56 118 ASP D O 1
ATOM 6251 N N . THR D 1 119 ? -2.266 4.957 44.720 1.00 41.13 119 THR D N 1
ATOM 6252 C CA . THR D 1 119 ? -2.027 6.327 44.285 1.00 40.63 119 THR D CA 1
ATOM 6253 C C . THR D 1 119 ? -1.936 6.402 42.767 1.00 47.33 119 THR D C 1
ATOM 6254 O O . THR D 1 119 ? -1.434 5.495 42.110 1.00 49.10 119 THR D O 1
ATOM 6258 N N . ARG D 1 120 ? -2.433 7.501 42.226 1.00 44.63 120 ARG D N 1
ATOM 6259 C CA . ARG D 1 120 ? -2.346 7.818 40.813 1.00 45.03 120 ARG D CA 1
ATOM 6260 C C . ARG D 1 120 ? -1.730 9.199 40.671 1.00 44.97 120 ARG D C 1
ATOM 6261 O O . ARG D 1 120 ? -1.772 10.013 41.589 1.00 40.98 120 ARG D O 1
ATOM 6269 N N . VAL D 1 121 ? -1.146 9.439 39.514 1.00 43.58 121 VAL D N 1
ATOM 6270 C CA . VAL D 1 121 ? -0.475 10.678 39.183 1.00 42.70 121 VAL D CA 1
ATOM 6271 C C . VAL D 1 121 ? -1.358 11.470 38.254 1.00 49.78 121 VAL D C 1
ATOM 6272 O O . VAL D 1 121 ? -1.809 10.946 37.233 1.00 51.34 121 VAL D O 1
ATOM 6276 N N . ASP D 1 122 ? -1.588 12.737 38.614 1.00 46.60 122 ASP D N 1
ATOM 6277 C CA . ASP D 1 122 ? -2.294 13.725 37.822 1.00 48.27 122 ASP D CA 1
ATOM 6278 C C . ASP D 1 122 ? -1.211 14.597 37.145 1.00 52.37 122 ASP D C 1
ATOM 6279 O O . ASP D 1 122 ? -0.565 15.422 37.800 1.00 49.44 122 ASP D O 1
ATOM 6284 N N . VAL D 1 123 ? -0.967 14.342 35.850 1.00 52.29 123 VAL D N 1
ATOM 6285 C CA . VAL D 1 123 ? 0.027 15.053 35.045 1.00 53.02 123 VAL D CA 1
ATOM 6286 C C . VAL D 1 123 ? -0.595 16.402 34.638 1.00 58.93 123 VAL D C 1
ATOM 6287 O O . VAL D 1 123 ? -1.469 16.439 33.781 1.00 60.95 123 VAL D O 1
ATOM 6291 N N . LEU D 1 124 ? -0.172 17.491 35.297 1.00 55.99 124 LEU D N 1
ATOM 6292 C CA . LEU D 1 124 ? -0.683 18.852 35.091 1.00 57.25 124 LEU D CA 1
ATOM 6293 C C . LEU D 1 124 ? -0.176 19.501 33.794 1.00 66.03 124 LEU D C 1
ATOM 6294 O O . LEU D 1 124 ? -0.750 20.505 33.351 1.00 67.48 124 LEU D O 1
ATOM 6299 N N . GLY D 1 125 ? 0.879 18.934 33.204 1.00 62.84 125 GLY D N 1
ATOM 6300 C CA . GLY D 1 125 ? 1.487 19.458 31.985 1.00 62.83 125 GLY D CA 1
ATOM 6301 C C . GLY D 1 125 ? 2.693 20.294 32.350 1.00 64.12 125 GLY D C 1
ATOM 6302 O O . GLY D 1 125 ? 3.128 20.254 33.501 1.00 60.86 125 GLY D O 1
ATOM 6303 N N . GLU D 1 126 ? 3.235 21.062 31.386 1.00 61.21 126 GLU D N 1
ATOM 6304 C CA . GLU D 1 126 ? 4.395 21.927 31.622 1.00 60.47 126 GLU D CA 1
ATOM 6305 C C . GLU D 1 126 ? 4.017 23.114 32.504 1.00 62.69 126 GLU D C 1
ATOM 6306 O O . GLU D 1 126 ? 2.856 23.541 32.501 1.00 62.29 126 GLU D O 1
ATOM 6312 N N . ARG D 1 127 ? 4.999 23.623 33.278 1.00 57.57 127 ARG D N 1
ATOM 6313 C CA . ARG D 1 127 ? 4.831 24.761 34.190 1.00 56.86 127 ARG D CA 1
ATOM 6314 C C . ARG D 1 127 ? 4.475 26.031 33.393 1.00 62.87 127 ARG D C 1
ATOM 6315 O O . ARG D 1 127 ? 4.994 26.208 32.286 1.00 61.93 127 ARG D O 1
ATOM 6323 N N . PRO D 1 128 ? 3.549 26.887 33.910 1.00 62.79 128 PRO D N 1
ATOM 6324 C CA . PRO D 1 128 ? 3.103 28.069 33.134 1.00 64.63 128 PRO D CA 1
ATOM 6325 C C . PRO D 1 128 ? 4.205 29.090 32.811 1.00 70.24 128 PRO D C 1
ATOM 6326 O O . PRO D 1 128 ? 4.071 29.803 31.804 1.00 72.60 128 PRO D O 1
ATOM 6330 N N . THR D 1 129 ? 5.276 29.158 33.635 1.00 64.44 129 THR D N 1
ATOM 6331 C CA . THR D 1 129 ? 6.424 30.069 33.446 1.00 63.75 129 THR D CA 1
ATOM 6332 C C . THR D 1 129 ? 7.692 29.307 33.034 1.00 64.85 129 THR D C 1
ATOM 6333 O O . THR D 1 129 ? 7.811 28.110 33.300 1.00 63.95 129 THR D O 1
ATOM 6337 N N . LYS D 1 130 ? 8.659 30.016 32.437 1.00 59.85 130 LYS D N 1
ATOM 6338 C CA . LYS D 1 130 ? 9.956 29.436 32.089 1.00 58.20 130 LYS D CA 1
ATOM 6339 C C . LYS D 1 130 ? 11.013 29.901 33.120 1.00 55.86 130 LYS D C 1
ATOM 6340 O O . LYS D 1 130 ? 12.186 30.066 32.776 1.00 56.43 130 LYS D O 1
ATOM 6346 N N . PHE D 1 131 ? 10.578 30.084 34.395 1.00 46.86 131 PHE D N 1
ATOM 6347 C CA . PHE D 1 131 ? 11.393 30.469 35.555 1.00 43.54 131 PHE D CA 1
ATOM 6348 C C . PHE D 1 131 ? 11.023 29.595 36.756 1.00 45.59 131 PHE D C 1
ATOM 6349 O O . PHE D 1 131 ? 9.986 29.810 37.387 1.00 45.39 131 PHE D O 1
ATOM 6357 N N . TYR D 1 132 ? 11.889 28.611 37.072 1.00 40.66 132 TYR D N 1
ATOM 6358 C CA . TYR D 1 132 ? 11.637 27.632 38.127 1.00 38.83 132 TYR D CA 1
ATOM 6359 C C . TYR D 1 132 ? 12.888 26.858 38.508 1.00 41.14 132 TYR D C 1
ATOM 6360 O O . TYR D 1 132 ? 13.877 26.871 37.781 1.00 40.93 132 TYR D O 1
ATOM 6369 N N . ILE D 1 133 ? 12.797 26.108 39.606 1.00 36.27 133 ILE D N 1
ATOM 6370 C CA . ILE D 1 133 ? 13.820 25.180 40.067 1.00 35.50 133 ILE D CA 1
ATOM 6371 C C . ILE D 1 133 ? 13.338 23.775 39.648 1.00 40.69 133 ILE D C 1
ATOM 6372 O O . ILE D 1 133 ? 12.253 23.358 40.054 1.00 39.34 133 ILE D O 1
ATOM 6377 N N . GLY D 1 134 ? 14.111 23.102 38.800 1.00 38.97 134 GLY D N 1
ATOM 6378 C CA . GLY D 1 134 ? 13.778 21.772 38.305 1.00 39.53 134 GLY D CA 1
ATOM 6379 C C . GLY D 1 134 ? 14.297 20.651 39.180 1.00 42.49 134 GLY D C 1
ATOM 6380 O O . GLY D 1 134 ? 13.567 19.712 39.497 1.00 42.49 134 GLY D O 1
ATOM 6381 N N . SER D 1 135 ? 15.581 20.716 39.533 1.00 37.63 135 SER D N 1
ATOM 6382 C CA . SER D 1 135 ? 16.233 19.698 40.358 1.00 35.96 135 SER D CA 1
ATOM 6383 C C . SER D 1 135 ? 17.367 20.315 41.186 1.00 38.24 135 SER D C 1
ATOM 6384 O O . SER D 1 135 ? 17.622 21.516 41.118 1.00 36.19 135 SER D O 1
ATOM 6387 N N . GLY D 1 136 ? 17.988 19.487 42.007 1.00 36.30 136 GLY D N 1
ATOM 6388 C CA . GLY D 1 136 ? 19.051 19.896 42.911 1.00 35.68 136 GLY D CA 1
ATOM 6389 C C . GLY D 1 136 ? 19.943 18.743 43.301 1.00 38.55 136 GLY D C 1
ATOM 6390 O O . GLY D 1 136 ? 19.582 17.577 43.114 1.00 36.85 136 GLY D O 1
ATOM 6391 N N . GLN D 1 137 ? 21.142 19.071 43.784 1.00 33.77 137 GLN D N 1
ATOM 6392 C CA . GLN D 1 137 ? 22.081 18.062 44.226 1.00 32.60 137 GLN D CA 1
ATOM 6393 C C . GLN D 1 137 ? 22.846 18.561 45.424 1.00 33.70 137 GLN D C 1
ATOM 6394 O O . GLN D 1 137 ? 23.357 19.688 45.423 1.00 32.34 137 GLN D O 1
ATOM 6400 N N . ASP D 1 138 ? 22.965 17.702 46.428 1.00 30.84 138 ASP D N 1
ATOM 6401 C CA . ASP D 1 138 ? 23.762 18.024 47.602 1.00 31.76 138 ASP D CA 1
ATOM 6402 C C . ASP D 1 138 ? 25.215 17.631 47.329 1.00 37.08 138 ASP D C 1
ATOM 6403 O O . ASP D 1 138 ? 25.464 16.486 46.972 1.00 37.59 138 ASP D O 1
ATOM 6408 N N . ALA D 1 139 ? 26.169 18.565 47.484 1.00 35.00 139 ALA D N 1
ATOM 6409 C CA . ALA D 1 139 ? 27.585 18.282 47.236 1.00 36.75 139 ALA D CA 1
ATOM 6410 C C . ALA D 1 139 ? 28.143 17.154 48.150 1.00 41.64 139 ALA D C 1
ATOM 6411 O O . ALA D 1 139 ? 28.860 16.299 47.660 1.00 41.89 139 ALA D O 1
ATOM 6413 N N . THR D 1 140 ? 27.845 17.187 49.461 1.00 40.65 140 THR D N 1
ATOM 6414 C CA . THR D 1 140 ? 28.338 16.262 50.496 1.00 41.75 140 THR D CA 1
ATOM 6415 C C . THR D 1 140 ? 27.865 14.818 50.288 1.00 46.67 140 THR D C 1
ATOM 6416 O O . THR D 1 140 ? 28.683 13.891 50.388 1.00 46.83 140 THR D O 1
ATOM 6420 N N . THR D 1 141 ? 26.550 14.623 50.063 1.00 41.55 141 THR D N 1
ATOM 6421 C CA . THR D 1 141 ? 25.984 13.276 49.959 1.00 41.59 141 THR D CA 1
ATOM 6422 C C . THR D 1 141 ? 25.707 12.862 48.521 1.00 45.66 141 THR D C 1
ATOM 6423 O O . THR D 1 141 ? 25.485 11.676 48.278 1.00 46.30 141 THR D O 1
ATOM 6427 N N . ARG D 1 142 ? 25.647 13.840 47.589 1.00 40.16 142 ARG D N 1
ATOM 6428 C CA . ARG D 1 142 ? 25.327 13.645 46.168 1.00 39.09 142 ARG D CA 1
ATOM 6429 C C . ARG D 1 142 ? 23.830 13.271 45.994 1.00 40.04 142 ARG D C 1
ATOM 6430 O O . ARG D 1 142 ? 23.419 12.991 44.876 1.00 41.01 142 ARG D O 1
ATOM 6438 N N . ALA D 1 143 ? 22.996 13.390 47.069 1.00 34.98 143 ALA D N 1
ATOM 6439 C CA . ALA D 1 143 ? 21.545 13.143 47.020 1.00 32.57 143 ALA D CA 1
ATOM 6440 C C . ALA D 1 143 ? 20.873 14.143 46.092 1.00 36.09 143 ALA D C 1
ATOM 6441 O O . ALA D 1 143 ? 21.299 15.300 46.023 1.00 34.94 143 ALA D O 1
ATOM 6443 N N . THR D 1 144 ? 19.854 13.688 45.344 1.00 32.60 144 THR D N 1
ATOM 6444 C CA . THR D 1 144 ? 19.143 14.553 44.401 1.00 32.42 144 THR D CA 1
ATOM 6445 C C . THR D 1 144 ? 17.660 14.613 44.798 1.00 34.69 144 THR D C 1
ATOM 6446 O O . THR D 1 144 ? 16.807 14.978 43.990 1.00 34.40 144 THR D O 1
ATOM 6450 N N . ASP D 1 145 ? 17.364 14.284 46.055 1.00 31.10 145 ASP D N 1
ATOM 6451 C CA . ASP D 1 145 ? 15.988 14.306 46.544 1.00 30.83 145 ASP D CA 1
ATOM 6452 C C . ASP D 1 145 ? 15.641 15.607 47.282 1.00 33.69 145 ASP D C 1
ATOM 6453 O O . ASP D 1 145 ? 14.580 15.684 47.883 1.00 32.76 145 ASP D O 1
ATOM 6458 N N . PHE D 1 146 ? 16.549 16.606 47.253 1.00 30.79 146 PHE D N 1
ATOM 6459 C CA . PHE D 1 146 ? 16.420 17.911 47.912 1.00 30.39 146 PHE D CA 1
ATOM 6460 C C . PHE D 1 146 ? 16.618 17.794 49.415 1.00 32.92 146 PHE D C 1
ATOM 6461 O O . PHE D 1 146 ? 16.114 18.589 50.175 1.00 32.26 146 PHE D O 1
ATOM 6469 N N . SER D 1 147 ? 17.440 16.847 49.810 1.00 31.77 147 SER D N 1
ATOM 6470 C CA . SER D 1 147 ? 18.030 16.760 51.129 1.00 31.90 147 SER D CA 1
ATOM 6471 C C . SER D 1 147 ? 19.388 17.430 50.963 1.00 35.27 147 SER D C 1
ATOM 6472 O O . SER D 1 147 ? 20.053 17.253 49.938 1.00 34.37 147 SER D O 1
ATOM 6475 N N . ALA D 1 148 ? 19.741 18.263 51.909 1.00 31.22 148 ALA D N 1
ATOM 6476 C CA . ALA D 1 148 ? 20.933 19.076 51.847 1.00 30.07 148 ALA D CA 1
ATOM 6477 C C . ALA D 1 148 ? 21.678 19.034 53.172 1.00 31.35 148 ALA D C 1
ATOM 6478 O O . ALA D 1 148 ? 21.156 18.542 54.177 1.00 29.11 148 ALA D O 1
ATOM 6480 N N . THR D 1 149 ? 22.908 19.519 53.158 1.00 29.12 149 THR D N 1
ATOM 6481 C CA . THR D 1 149 ? 23.801 19.546 54.316 1.00 30.30 149 THR D CA 1
ATOM 6482 C C . THR D 1 149 ? 24.136 21.008 54.638 1.00 35.91 149 THR D C 1
ATOM 6483 O O . THR D 1 149 ? 24.742 21.698 53.816 1.00 34.93 149 THR D O 1
ATOM 6487 N N . ALA D 1 150 ? 23.727 21.471 55.838 1.00 34.03 150 ALA D N 1
ATOM 6488 C CA . ALA D 1 150 ? 24.031 22.810 56.357 1.00 33.88 150 ALA D CA 1
ATOM 6489 C C . ALA D 1 150 ? 25.563 22.998 56.423 1.00 38.46 150 ALA D C 1
ATOM 6490 O O . ALA D 1 150 ? 26.287 22.035 56.703 1.00 38.02 150 ALA D O 1
ATOM 6492 N N . GLY D 1 151 ? 26.027 24.187 56.045 1.00 35.01 151 GLY D N 1
ATOM 6493 C CA . GLY D 1 151 ? 27.444 24.541 56.031 1.00 36.04 151 GLY D CA 1
ATOM 6494 C C . GLY D 1 151 ? 28.214 24.045 54.824 1.00 40.91 151 GLY D C 1
ATOM 6495 O O . GLY D 1 151 ? 29.437 24.252 54.734 1.00 43.49 151 GLY D O 1
ATOM 6496 N N . ARG D 1 152 ? 27.501 23.374 53.902 1.00 33.88 152 ARG D N 1
ATOM 6497 C CA A ARG D 1 152 ? 28.077 22.786 52.702 0.60 33.40 152 ARG D CA 1
ATOM 6498 C CA B ARG D 1 152 ? 28.096 22.801 52.704 0.40 33.22 152 ARG D CA 1
ATOM 6499 C C . ARG D 1 152 ? 27.313 23.265 51.463 1.00 36.01 152 ARG D C 1
ATOM 6500 O O . ARG D 1 152 ? 26.330 23.984 51.587 1.00 33.14 152 ARG D O 1
ATOM 6515 N N . ASN D 1 153 ? 27.795 22.918 50.259 1.00 33.46 153 ASN D N 1
ATOM 6516 C CA . ASN D 1 153 ? 27.217 23.399 49.015 1.00 32.34 153 ASN D CA 1
ATOM 6517 C C . ASN D 1 153 ? 26.026 22.592 48.497 1.00 35.17 153 ASN D C 1
ATOM 6518 O O . ASN D 1 153 ? 25.939 21.379 48.656 1.00 34.27 153 ASN D O 1
ATOM 6523 N N . PHE D 1 154 ? 25.110 23.322 47.850 1.00 30.98 154 PHE D N 1
ATOM 6524 C CA . PHE D 1 154 ? 23.918 22.804 47.201 1.00 30.32 154 PHE D CA 1
ATOM 6525 C C . PHE D 1 154 ? 23.809 23.430 45.817 1.00 34.19 154 PHE D C 1
ATOM 6526 O O . PHE D 1 154 ? 24.077 24.622 45.654 1.00 31.98 154 PHE D O 1
ATOM 6534 N N . THR D 1 155 ? 23.474 22.607 44.814 1.00 32.60 155 THR D N 1
ATOM 6535 C CA . THR D 1 155 ? 23.318 23.034 43.429 1.00 31.76 155 THR D CA 1
ATOM 6536 C C . THR D 1 155 ? 21.849 22.961 43.043 1.00 34.85 155 THR D C 1
ATOM 6537 O O . THR D 1 155 ? 21.203 21.948 43.256 1.00 32.26 155 THR D O 1
ATOM 6541 N N . LEU D 1 156 ? 21.331 24.051 42.472 1.00 34.55 156 LEU D N 1
ATOM 6542 C CA . LEU D 1 156 ? 19.968 24.158 41.955 1.00 34.13 156 LEU D CA 1
ATOM 6543 C C . LEU D 1 156 ? 20.006 24.146 40.430 1.00 39.80 156 LEU D C 1
ATOM 6544 O O . LEU D 1 156 ? 20.736 24.931 39.811 1.00 39.91 156 LEU D O 1
ATOM 6549 N N . PHE D 1 157 ? 19.232 23.255 39.816 1.00 37.32 157 PHE D N 1
ATOM 6550 C CA . PHE D 1 157 ? 19.127 23.202 38.353 1.00 36.76 157 PHE D CA 1
ATOM 6551 C C . PHE D 1 157 ? 17.751 23.727 37.951 1.00 40.74 157 PHE D C 1
ATOM 6552 O O . PHE D 1 157 ? 16.760 23.420 38.606 1.00 40.85 157 PHE D O 1
ATOM 6560 N N . GLY D 1 158 ? 17.701 24.578 36.942 1.00 38.17 158 GLY D N 1
ATOM 6561 C CA . GLY D 1 158 ? 16.423 25.128 36.530 1.00 38.32 158 GLY D CA 1
ATOM 6562 C C . GLY D 1 158 ? 16.486 25.980 35.298 1.00 43.62 158 GLY D C 1
ATOM 6563 O O . GLY D 1 158 ? 17.275 25.706 34.392 1.00 44.59 158 GLY D O 1
ATOM 6564 N N . LYS D 1 159 ? 15.604 26.985 35.241 1.00 39.89 159 LYS D N 1
ATOM 6565 C CA . LYS D 1 159 ? 15.505 27.898 34.113 1.00 41.47 159 LYS D CA 1
ATOM 6566 C C . LYS D 1 159 ? 15.462 29.347 34.606 1.00 44.73 159 LYS D C 1
ATOM 6567 O O . LYS D 1 159 ? 14.677 29.642 35.510 1.00 44.40 159 LYS D O 1
ATOM 6573 N N . ASN D 1 160 ? 16.273 30.237 33.980 1.00 40.98 160 ASN D N 1
ATOM 6574 C CA . ASN D 1 160 ? 16.409 31.683 34.238 1.00 41.80 160 ASN D CA 1
ATOM 6575 C C . ASN D 1 160 ? 16.595 31.990 35.739 1.00 45.63 160 ASN D C 1
ATOM 6576 O O . ASN D 1 160 ? 15.927 32.865 36.288 1.00 44.98 160 ASN D O 1
ATOM 6581 N N . LEU D 1 161 ? 17.538 31.289 36.378 1.00 41.85 161 LEU D N 1
ATOM 6582 C CA . LEU D 1 161 ? 17.763 31.365 37.817 1.00 40.42 161 LEU D CA 1
ATOM 6583 C C . LEU D 1 161 ? 18.749 32.421 38.224 1.00 43.88 161 LEU D C 1
ATOM 6584 O O . LEU D 1 161 ? 18.896 32.623 39.427 1.00 43.33 161 LEU D O 1
ATOM 6589 N N . THR D 1 162 ? 19.415 33.101 37.268 1.00 41.81 162 THR D N 1
ATOM 6590 C CA . THR D 1 162 ? 20.413 34.146 37.563 1.00 41.41 162 THR D CA 1
ATOM 6591 C C . THR D 1 162 ? 19.880 35.132 38.591 1.00 43.35 162 THR D C 1
ATOM 6592 O O . THR D 1 162 ? 18.797 35.674 38.414 1.00 42.77 162 THR D O 1
ATOM 6596 N N . VAL D 1 163 ? 20.633 35.338 39.668 1.00 38.82 163 VAL D N 1
ATOM 6597 C CA . VAL D 1 163 ? 20.264 36.272 40.720 1.00 38.13 163 VAL D CA 1
ATOM 6598 C C . VAL D 1 163 ? 20.898 37.619 40.334 1.00 43.23 163 VAL D C 1
ATOM 6599 O O . VAL D 1 163 ? 22.115 37.732 40.265 1.00 42.94 163 VAL D O 1
ATOM 6603 N N . ALA D 1 164 ? 20.065 38.614 40.005 1.00 40.95 164 ALA D N 1
ATOM 6604 C CA . ALA D 1 164 ? 20.525 39.955 39.637 1.00 40.58 164 ALA D CA 1
ATOM 6605 C C . ALA D 1 164 ? 19.467 40.986 39.988 1.00 44.72 164 ALA D C 1
ATOM 6606 O O . ALA D 1 164 ? 18.281 40.664 40.043 1.00 43.74 164 ALA D O 1
ATOM 6608 N N . GLY D 1 165 ? 19.899 42.221 40.204 1.00 43.08 165 GLY D N 1
ATOM 6609 C CA . GLY D 1 165 ? 19.001 43.324 40.512 1.00 42.98 165 GLY D CA 1
ATOM 6610 C C . GLY D 1 165 ? 19.480 44.103 41.703 1.00 47.19 165 GLY D C 1
ATOM 6611 O O . GLY D 1 165 ? 20.238 43.570 42.515 1.00 46.10 165 GLY D O 1
ATOM 6612 N N . THR D 1 166 ? 19.007 45.363 41.809 1.00 45.75 166 THR D N 1
ATOM 6613 C CA A THR D 1 166 ? 19.354 46.322 42.859 0.60 45.49 166 THR D CA 1
ATOM 6614 C CA B THR D 1 166 ? 19.388 46.295 42.870 0.40 45.97 166 THR D CA 1
ATOM 6615 C C . THR D 1 166 ? 18.345 46.305 44.028 1.00 48.13 166 THR D C 1
ATOM 6616 O O . THR D 1 166 ? 18.673 46.804 45.121 1.00 47.80 166 THR D O 1
ATOM 6623 N N . ASP D 1 167 ? 17.115 45.744 43.810 1.00 42.14 167 ASP D N 1
ATOM 6624 C CA . ASP D 1 167 ? 16.079 45.690 44.873 1.00 40.79 167 ASP D CA 1
ATOM 6625 C C . ASP D 1 167 ? 16.571 44.895 46.098 1.00 42.24 167 ASP D C 1
ATOM 6626 O O . ASP D 1 167 ? 17.106 43.798 45.917 1.00 42.26 167 ASP D O 1
ATOM 6631 N N . PRO D 1 168 ? 16.355 45.385 47.345 1.00 37.39 168 PRO D N 1
ATOM 6632 C CA . PRO D 1 168 ? 16.819 44.623 48.532 1.00 36.03 168 PRO D CA 1
ATOM 6633 C C . PRO D 1 168 ? 16.305 43.179 48.646 1.00 41.59 168 PRO D C 1
ATOM 6634 O O . PRO D 1 168 ? 16.978 42.371 49.297 1.00 40.97 168 PRO D O 1
ATOM 6638 N N . SER D 1 169 ? 15.153 42.833 48.026 1.00 39.02 169 SER D N 1
ATOM 6639 C CA . SER D 1 169 ? 14.602 41.473 48.123 1.00 38.27 169 SER D CA 1
ATOM 6640 C C . SER D 1 169 ? 15.340 40.464 47.223 1.00 41.50 169 SER D C 1
ATOM 6641 O O . SER D 1 169 ? 15.131 39.268 47.385 1.00 41.50 169 SER D O 1
ATOM 6644 N N . VAL D 1 170 ? 16.184 40.924 46.281 1.00 37.76 170 VAL D N 1
ATOM 6645 C CA . VAL D 1 170 ? 16.932 40.033 45.373 1.00 36.52 170 VAL D CA 1
ATOM 6646 C C . VAL D 1 170 ? 17.872 39.139 46.219 1.00 39.26 170 VAL D C 1
ATOM 6647 O O . VAL D 1 170 ? 18.458 39.620 47.182 1.00 36.44 170 VAL D O 1
ATOM 6651 N N . GLY D 1 171 ? 17.897 37.839 45.898 1.00 36.86 171 GLY D N 1
ATOM 6652 C CA . GLY D 1 171 ? 18.703 36.850 46.597 1.00 35.55 171 GLY D CA 1
ATOM 6653 C C . GLY D 1 171 ? 18.014 35.534 46.894 1.00 37.90 171 GLY D C 1
ATOM 6654 O O . GLY D 1 171 ? 16.900 35.267 46.420 1.00 37.42 171 GLY D O 1
ATOM 6655 N N . VAL D 1 172 ? 18.689 34.697 47.701 1.00 34.34 172 VAL D N 1
ATOM 6656 C CA . VAL D 1 172 ? 18.182 33.376 48.076 1.00 32.33 172 VAL D CA 1
ATOM 6657 C C . VAL D 1 172 ? 17.805 33.386 49.548 1.00 36.52 172 VAL D C 1
ATOM 6658 O O . VAL D 1 172 ? 18.618 33.743 50.392 1.00 36.71 172 VAL D O 1
ATOM 6662 N N . THR D 1 173 ? 16.555 32.997 49.842 1.00 34.62 173 THR D N 1
ATOM 6663 C CA . THR D 1 173 ? 16.049 32.844 51.202 1.00 34.40 173 THR D CA 1
ATOM 6664 C C . THR D 1 173 ? 15.660 31.383 51.496 1.00 37.04 173 THR D C 1
ATOM 6665 O O . THR D 1 173 ? 15.361 30.595 50.588 1.00 34.33 173 THR D O 1
ATOM 6669 N N . LEU D 1 174 ? 15.647 31.054 52.794 1.00 35.42 174 LEU D N 1
ATOM 6670 C CA . LEU D 1 174 ? 15.225 29.783 53.378 1.00 34.61 174 LEU D CA 1
ATOM 6671 C C . LEU D 1 174 ? 14.234 30.081 54.497 1.00 37.44 174 LEU D C 1
ATOM 6672 O O . LEU D 1 174 ? 14.586 30.765 55.460 1.00 37.45 174 LEU D O 1
ATOM 6677 N N . ALA D 1 175 ? 12.979 29.651 54.321 1.00 33.01 175 ALA D N 1
ATOM 6678 C CA . ALA D 1 175 ? 11.903 29.881 55.285 1.00 33.57 175 ALA D CA 1
ATOM 6679 C C . ALA D 1 175 ? 11.626 28.579 56.015 1.00 36.79 175 ALA D C 1
ATOM 6680 O O . ALA D 1 175 ? 11.303 27.558 55.375 1.00 34.56 175 ALA D O 1
ATOM 6682 N N . SER D 1 176 ? 11.818 28.590 57.341 1.00 33.09 176 SER D N 1
ATOM 6683 C CA . SER D 1 176 ? 11.627 27.386 58.143 1.00 32.72 176 SER D CA 1
ATOM 6684 C C . SER D 1 176 ? 10.167 26.949 58.169 1.00 37.74 176 SER D C 1
ATOM 6685 O O . SER D 1 176 ? 9.303 27.751 58.512 1.00 35.98 176 SER D O 1
ATOM 6688 N N . ALA D 1 177 ? 9.892 25.671 57.807 1.00 37.26 177 ALA D N 1
ATOM 6689 C CA . ALA D 1 177 ? 8.536 25.090 57.860 1.00 37.74 177 ALA D CA 1
ATOM 6690 C C . ALA D 1 177 ? 8.039 24.984 59.330 1.00 41.99 177 ALA D C 1
ATOM 6691 O O . ALA D 1 177 ? 6.855 25.223 59.595 1.00 43.03 177 ALA D O 1
ATOM 6693 N N . ALA D 1 178 ? 8.965 24.701 60.277 1.00 36.89 178 ALA D N 1
ATOM 6694 C CA . ALA D 1 178 ? 8.667 24.543 61.700 1.00 37.72 178 ALA D CA 1
ATOM 6695 C C . ALA D 1 178 ? 8.370 25.875 62.405 1.00 43.77 178 ALA D C 1
ATOM 6696 O O . ALA D 1 178 ? 7.500 25.909 63.278 1.00 43.50 178 ALA D O 1
ATOM 6698 N N . THR D 1 179 ? 9.096 26.963 62.066 1.00 40.61 179 THR D N 1
ATOM 6699 C CA . THR D 1 179 ? 8.901 28.227 62.792 1.00 41.03 179 THR D CA 1
ATOM 6700 C C . THR D 1 179 ? 8.462 29.389 61.910 1.00 43.34 179 THR D C 1
ATOM 6701 O O . THR D 1 179 ? 8.037 30.420 62.438 1.00 42.88 179 THR D O 1
ATOM 6705 N N . GLY D 1 180 ? 8.634 29.261 60.597 1.00 38.80 180 GLY D N 1
ATOM 6706 C CA . GLY D 1 180 ? 8.317 30.363 59.686 1.00 38.37 180 GLY D CA 1
ATOM 6707 C C . GLY D 1 180 ? 9.426 31.396 59.546 1.00 41.37 180 GLY D C 1
ATOM 6708 O O . GLY D 1 180 ? 9.299 32.307 58.733 1.00 42.66 180 GLY D O 1
ATOM 6709 N N . THR D 1 181 ? 10.533 31.270 60.313 1.00 36.91 181 THR D N 1
ATOM 6710 C CA . THR D 1 181 ? 11.639 32.227 60.279 1.00 36.85 181 THR D CA 1
ATOM 6711 C C . THR D 1 181 ? 12.357 32.135 58.933 1.00 39.05 181 THR D C 1
ATOM 6712 O O . THR D 1 181 ? 12.696 31.044 58.465 1.00 36.55 181 THR D O 1
ATOM 6716 N N . VAL D 1 182 ? 12.612 33.312 58.344 1.00 35.31 182 VAL D N 1
ATOM 6717 C CA . VAL D 1 182 ? 13.277 33.454 57.065 1.00 33.10 182 VAL D CA 1
ATOM 6718 C C . VAL D 1 182 ? 14.741 33.834 57.282 1.00 39.97 182 VAL D C 1
ATOM 6719 O O . VAL D 1 182 ? 15.061 34.773 58.005 1.00 39.96 182 VAL D O 1
ATOM 6723 N N . THR D 1 183 ? 15.629 33.080 56.634 1.00 38.27 183 THR D N 1
ATOM 6724 C CA . THR D 1 183 ? 17.067 33.299 56.637 1.00 37.52 183 THR D CA 1
ATOM 6725 C C . THR D 1 183 ? 17.465 33.668 55.223 1.00 42.08 183 THR D C 1
ATOM 6726 O O . THR D 1 183 ? 17.208 32.906 54.284 1.00 42.33 183 THR D O 1
ATOM 6730 N N . LYS D 1 184 ? 18.067 34.832 55.063 1.00 38.35 184 LYS D N 1
ATOM 6731 C CA . LYS D 1 184 ? 18.569 35.236 53.771 1.00 37.52 184 LYS D CA 1
ATOM 6732 C C . LYS D 1 184 ? 20.043 34.837 53.666 1.00 41.23 184 LYS D C 1
ATOM 6733 O O . LYS D 1 184 ? 20.829 35.116 54.575 1.00 41.18 184 LYS D O 1
ATOM 6739 N N . ILE D 1 185 ? 20.405 34.179 52.560 1.00 37.88 185 ILE D N 1
ATOM 6740 C CA . ILE D 1 185 ? 21.771 33.759 52.283 1.00 38.78 185 ILE D CA 1
ATOM 6741 C C . ILE D 1 185 ? 22.531 34.991 51.770 1.00 41.25 185 ILE D C 1
ATOM 6742 O O . ILE D 1 185 ? 21.981 35.698 50.922 1.00 40.31 185 ILE D O 1
ATOM 6747 N N . ASP D 1 186 ? 23.774 35.257 52.265 1.00 37.71 186 ASP D N 1
ATOM 6748 C CA A ASP D 1 186 ? 24.560 36.389 51.750 0.50 38.43 186 ASP D CA 1
ATOM 6749 C CA B ASP D 1 186 ? 24.562 36.385 51.766 0.50 38.73 186 ASP D CA 1
ATOM 6750 C C . ASP D 1 186 ? 24.782 36.192 50.253 1.00 42.12 186 ASP D C 1
ATOM 6751 O O . ASP D 1 186 ? 24.961 35.060 49.801 1.00 39.57 186 ASP D O 1
ATOM 6760 N N . ASN D 1 187 ? 24.715 37.270 49.463 1.00 41.52 187 ASN D N 1
ATOM 6761 C CA . ASN D 1 187 ? 24.876 37.162 48.003 1.00 41.82 187 ASN D CA 1
ATOM 6762 C C . ASN D 1 187 ? 26.261 36.626 47.595 1.00 46.37 187 ASN D C 1
ATOM 6763 O O . ASN D 1 187 ? 26.337 35.984 46.544 1.00 46.12 187 ASN D O 1
ATOM 6768 N N . ASP D 1 188 ? 27.310 36.776 48.447 1.00 43.23 188 ASP D N 1
ATOM 6769 C CA . ASP D 1 188 ? 28.640 36.227 48.145 1.00 44.31 188 ASP D CA 1
ATOM 6770 C C . ASP D 1 188 ? 28.666 34.692 48.373 1.00 49.36 188 ASP D C 1
ATOM 6771 O O . ASP D 1 188 ? 29.710 34.066 48.126 1.00 49.33 188 ASP D O 1
ATOM 6784 N N . ILE D 1 190 ? 26.449 32.862 46.760 1.00 41.65 190 ILE D N 1
ATOM 6785 C CA . ILE D 1 190 ? 26.012 32.408 45.446 1.00 40.75 190 ILE D CA 1
ATOM 6786 C C . ILE D 1 190 ? 27.325 32.285 44.679 1.00 44.49 190 ILE D C 1
ATOM 6787 O O . ILE D 1 190 ? 27.915 33.287 44.267 1.00 44.64 190 ILE D O 1
ATOM 6792 N N . VAL D 1 191 ? 27.849 31.063 44.640 1.00 40.15 191 VAL D N 1
ATOM 6793 C CA . VAL D 1 191 ? 29.191 30.714 44.139 1.00 39.82 191 VAL D CA 1
ATOM 6794 C C . VAL D 1 191 ? 29.190 30.611 42.611 1.00 41.62 191 VAL D C 1
ATOM 6795 O O . VAL D 1 191 ? 30.180 30.954 41.979 1.00 41.38 191 VAL D O 1
ATOM 6799 N N . LEU D 1 192 ? 28.100 30.112 42.037 1.00 39.56 192 LEU D N 1
ATOM 6800 C CA . LEU D 1 192 ? 27.868 30.018 40.595 1.00 39.82 192 LEU D CA 1
ATOM 6801 C C . LEU D 1 192 ? 26.477 30.568 40.342 1.00 43.05 192 LEU D C 1
ATOM 6802 O O . LEU D 1 192 ? 25.515 30.107 40.955 1.00 41.28 192 LEU D O 1
ATOM 6807 N N . ASN D 1 193 ? 26.384 31.603 39.497 1.00 41.10 193 ASN D N 1
ATOM 6808 C CA . ASN D 1 193 ? 25.131 32.300 39.217 1.00 40.18 193 ASN D CA 1
ATOM 6809 C C . ASN D 1 193 ? 24.792 32.291 37.699 1.00 47.95 193 ASN D C 1
ATOM 6810 O O . ASN D 1 193 ? 24.887 33.319 37.021 1.00 50.43 193 ASN D O 1
ATOM 6815 N N . GLU D 1 194 ? 24.383 31.117 37.186 1.00 44.35 194 GLU D N 1
ATOM 6816 C CA . GLU D 1 194 ? 24.017 30.886 35.781 1.00 44.37 194 GLU D CA 1
ATOM 6817 C C . GLU D 1 194 ? 22.501 30.728 35.599 1.00 46.38 194 GLU D C 1
ATOM 6818 O O . GLU D 1 194 ? 21.851 30.223 36.515 1.00 45.71 194 GLU D O 1
ATOM 6824 N N . PRO D 1 195 ? 21.941 31.033 34.397 1.00 42.09 195 PRO D N 1
ATOM 6825 C CA . PRO D 1 195 ? 20.489 30.865 34.181 1.00 41.09 195 PRO D CA 1
ATOM 6826 C C . PRO D 1 195 ? 19.962 29.460 34.477 1.00 44.46 195 PRO D C 1
ATOM 6827 O O . PRO D 1 195 ? 18.910 29.341 35.103 1.00 42.36 195 PRO D O 1
ATOM 6831 N N . SER D 1 196 ? 20.696 28.404 34.084 1.00 42.15 196 SER D N 1
ATOM 6832 C CA . SER D 1 196 ? 20.222 27.022 34.302 1.00 41.70 196 SER D CA 1
ATOM 6833 C C . SER D 1 196 ? 20.765 26.376 35.586 1.00 42.74 196 SER D C 1
ATOM 6834 O O . SER D 1 196 ? 20.385 25.240 35.891 1.00 41.29 196 SER D O 1
ATOM 6837 N N . ARG D 1 197 ? 21.651 27.077 36.332 1.00 38.58 197 ARG D N 1
ATOM 6838 C CA . ARG D 1 197 ? 22.294 26.472 37.489 1.00 37.55 197 ARG D CA 1
ATOM 6839 C C . ARG D 1 197 ? 22.814 27.491 38.512 1.00 41.38 197 ARG D C 1
ATOM 6840 O O . ARG D 1 197 ? 23.642 28.342 38.184 1.00 42.11 197 ARG D O 1
ATOM 6848 N N . LEU D 1 198 ? 22.385 27.326 39.773 1.00 37.05 198 LEU D N 1
ATOM 6849 C CA . LEU D 1 198 ? 22.888 28.086 40.920 1.00 36.03 198 LEU D CA 1
ATOM 6850 C C . LEU D 1 198 ? 23.660 27.169 41.864 1.00 38.12 198 LEU D C 1
ATOM 6851 O O . LEU D 1 198 ? 23.185 26.076 42.172 1.00 36.01 198 LEU D O 1
ATOM 6856 N N . ILE D 1 199 ? 24.838 27.608 42.329 1.00 35.84 199 ILE D N 1
ATOM 6857 C CA . ILE D 1 199 ? 25.618 26.884 43.345 1.00 34.04 199 ILE D CA 1
ATOM 6858 C C . ILE D 1 199 ? 25.683 27.814 44.517 1.00 37.16 199 ILE D C 1
ATOM 6859 O O . ILE D 1 199 ? 26.089 28.965 44.377 1.00 37.63 199 ILE D O 1
ATOM 6864 N N . ILE D 1 200 ? 25.228 27.327 45.668 1.00 33.41 200 ILE D N 1
ATOM 6865 C CA . ILE D 1 200 ? 25.190 28.145 46.869 1.00 32.58 200 ILE D CA 1
ATOM 6866 C C . ILE D 1 200 ? 25.899 27.445 48.010 1.00 35.06 200 ILE D C 1
ATOM 6867 O O . ILE D 1 200 ? 25.998 26.215 48.029 1.00 33.34 200 ILE D O 1
ATOM 6872 N N . LEU D 1 201 ? 26.346 28.240 48.988 1.00 30.37 201 LEU D N 1
ATOM 6873 C CA . LEU D 1 201 ? 26.878 27.712 50.218 1.00 29.54 201 LEU D CA 1
ATOM 6874 C C . LEU D 1 201 ? 25.771 27.864 51.258 1.00 36.84 201 LEU D C 1
ATOM 6875 O O . LEU D 1 201 ? 25.232 28.961 51.409 1.00 35.75 201 LEU D O 1
ATOM 6880 N N . LEU D 1 202 ? 25.329 26.742 51.870 1.00 35.45 202 LEU D N 1
ATOM 6881 C CA . LEU D 1 202 ? 24.279 26.819 52.876 1.00 35.39 202 LEU D CA 1
ATOM 6882 C C . LEU D 1 202 ? 24.881 27.227 54.213 1.00 40.24 202 LEU D C 1
ATOM 6883 O O . LEU D 1 202 ? 25.886 26.657 54.600 1.00 40.87 202 LEU D O 1
ATOM 6888 N N . PRO D 1 203 ? 24.323 28.223 54.924 1.00 38.95 203 PRO D N 1
ATOM 6889 C CA . PRO D 1 203 ? 24.878 28.585 56.247 1.00 39.70 203 PRO D CA 1
ATOM 6890 C C . PRO D 1 203 ? 24.908 27.392 57.224 1.00 42.22 203 PRO D C 1
ATOM 6891 O O . PRO D 1 203 ? 24.033 26.528 57.187 1.00 41.18 203 PRO D O 1
ATOM 6895 N N . ALA D 1 204 ? 25.945 27.333 58.074 1.00 39.57 204 ALA D N 1
ATOM 6896 C CA . ALA D 1 204 ? 26.161 26.219 59.006 1.00 40.34 204 ALA D CA 1
ATOM 6897 C C . ALA D 1 204 ? 25.209 26.242 60.209 1.00 44.72 204 ALA D C 1
ATOM 6898 O O . ALA D 1 204 ? 24.984 25.193 60.808 1.00 44.03 204 ALA D O 1
ATOM 6900 N N . SER D 1 205 ? 24.656 27.419 60.546 1.00 42.12 205 SER D N 1
ATOM 6901 C CA . SER D 1 205 ? 23.790 27.669 61.701 1.00 43.54 205 SER D CA 1
ATOM 6902 C C . SER D 1 205 ? 22.320 27.229 61.498 1.00 49.40 205 SER D C 1
ATOM 6903 O O . SER D 1 205 ? 21.491 27.489 62.375 1.00 51.04 205 SER D O 1
ATOM 6906 N N . LEU D 1 206 ? 21.982 26.603 60.363 1.00 43.60 206 LEU D N 1
ATOM 6907 C CA . LEU D 1 206 ? 20.591 26.232 60.126 1.00 41.89 206 LEU D CA 1
ATOM 6908 C C . LEU D 1 206 ? 20.208 25.002 60.915 1.00 44.97 206 LEU D C 1
ATOM 6909 O O . LEU D 1 206 ? 20.905 23.977 60.875 1.00 44.08 206 LEU D O 1
ATOM 6914 N N . GLU D 1 207 ? 19.086 25.125 61.644 1.00 39.11 207 GLU D N 1
ATOM 6915 C CA . GLU D 1 207 ? 18.499 24.045 62.407 1.00 37.24 207 GLU D CA 1
ATOM 6916 C C . GLU D 1 207 ? 17.971 22.973 61.429 1.00 38.85 207 GLU D C 1
ATOM 6917 O O . GLU D 1 207 ? 17.430 23.328 60.383 1.00 36.99 207 GLU D O 1
ATOM 6923 N N . ASP D 1 208 ? 18.177 21.671 61.744 1.00 36.96 208 ASP D N 1
ATOM 6924 C CA . ASP D 1 208 ? 17.637 20.558 60.945 1.00 35.94 208 ASP D CA 1
ATOM 6925 C C . ASP D 1 208 ? 16.152 20.730 60.725 1.00 40.39 208 ASP D C 1
ATOM 6926 O O . ASP D 1 208 ? 15.428 21.078 61.662 1.00 40.80 208 ASP D O 1
ATOM 6931 N N . GLY D 1 209 ? 15.700 20.455 59.513 1.00 35.00 209 GLY D N 1
ATOM 6932 C CA . GLY D 1 209 ? 14.283 20.540 59.196 1.00 33.30 209 GLY D CA 1
ATOM 6933 C C . GLY D 1 209 ? 14.055 20.920 57.759 1.00 34.52 209 GLY D C 1
ATOM 6934 O O . GLY D 1 209 ? 15.009 21.163 57.014 1.00 33.45 209 GLY D O 1
ATOM 6935 N N . GLU D 1 210 ? 12.787 20.950 57.372 1.00 30.01 210 GLU D N 1
ATOM 6936 C CA . GLU D 1 210 ? 12.345 21.354 56.052 1.00 29.44 210 GLU D CA 1
ATOM 6937 C C . GLU D 1 210 ? 12.292 22.857 55.973 1.00 34.43 210 GLU D C 1
ATOM 6938 O O . GLU D 1 210 ? 11.915 23.525 56.949 1.00 33.50 210 GLU D O 1
ATOM 6944 N N . TYR D 1 211 ? 12.650 23.386 54.789 1.00 30.98 211 TYR D N 1
ATOM 6945 C CA . TYR D 1 211 ? 12.624 24.809 54.472 1.00 30.54 211 TYR D CA 1
ATOM 6946 C C . TYR D 1 211 ? 12.024 25.046 53.123 1.00 34.96 211 TYR D C 1
ATOM 6947 O O . TYR D 1 211 ? 12.161 24.191 52.240 1.00 35.81 211 TYR D O 1
ATOM 6964 N N . LEU D 1 213 ? 12.802 27.058 49.976 1.00 32.76 213 LEU D N 1
ATOM 6965 C CA . LEU D 1 213 ? 13.908 27.795 49.382 1.00 33.76 213 LEU D CA 1
ATOM 6966 C C . LEU D 1 213 ? 13.342 28.672 48.266 1.00 38.79 213 LEU D C 1
ATOM 6967 O O . LEU D 1 213 ? 12.726 28.149 47.354 1.00 40.16 213 LEU D O 1
ATOM 6972 N N . THR D 1 214 ? 13.582 29.991 48.320 1.00 33.71 214 THR D N 1
ATOM 6973 C CA . THR D 1 214 ? 13.095 30.900 47.311 1.00 32.75 214 THR D CA 1
ATOM 6974 C C . THR D 1 214 ? 14.265 31.633 46.648 1.00 37.52 214 THR D C 1
ATOM 6975 O O . THR D 1 214 ? 15.182 32.102 47.328 1.00 37.51 214 THR D O 1
ATOM 6979 N N . VAL D 1 215 ? 14.211 31.742 45.310 1.00 34.35 215 VAL D N 1
ATOM 6980 C CA . VAL D 1 215 ? 15.133 32.526 44.503 1.00 34.00 215 VAL D CA 1
ATOM 6981 C C . VAL D 1 215 ? 14.354 33.763 44.023 1.00 38.95 215 VAL D C 1
ATOM 6982 O O . VAL D 1 215 ? 13.366 33.608 43.323 1.00 39.43 215 VAL D O 1
ATOM 6986 N N . THR D 1 216 ? 14.760 34.970 44.459 1.00 36.31 216 THR D N 1
ATOM 6987 C CA . THR D 1 216 ? 14.163 36.240 44.048 1.00 37.42 216 THR D CA 1
ATOM 6988 C C . THR D 1 216 ? 15.174 36.949 43.175 1.00 43.51 216 THR D C 1
ATOM 6989 O O . THR D 1 216 ? 16.355 37.036 43.551 1.00 43.27 216 THR D O 1
ATOM 6993 N N . THR D 1 217 ? 14.734 37.389 41.986 1.00 39.91 217 THR D N 1
ATOM 6994 C CA . THR D 1 217 ? 15.630 38.038 41.035 1.00 40.73 217 THR D CA 1
ATOM 6995 C C . THR D 1 217 ? 14.872 39.028 40.128 1.00 47.71 217 THR D C 1
ATOM 6996 O O . THR D 1 217 ? 13.652 38.947 39.974 1.00 46.80 217 THR D O 1
ATOM 7000 N N . GLN D 1 218 ? 15.637 39.952 39.529 1.00 47.74 218 GLN D N 1
ATOM 7001 C CA . GLN D 1 218 ? 15.185 40.952 38.553 1.00 49.73 218 GLN D CA 1
ATOM 7002 C C . GLN D 1 218 ? 15.817 40.648 37.196 1.00 59.03 218 GLN D C 1
ATOM 7003 O O . GLN D 1 218 ? 15.695 41.437 36.273 1.00 58.89 218 GLN D O 1
ATOM 7009 N N . TYR D 1 219 ? 16.501 39.500 37.079 1.00 60.09 219 TYR D N 1
ATOM 7010 C CA . TYR D 1 219 ? 17.084 39.059 35.814 1.00 62.82 219 TYR D CA 1
ATOM 7011 C C . TYR D 1 219 ? 15.953 38.610 3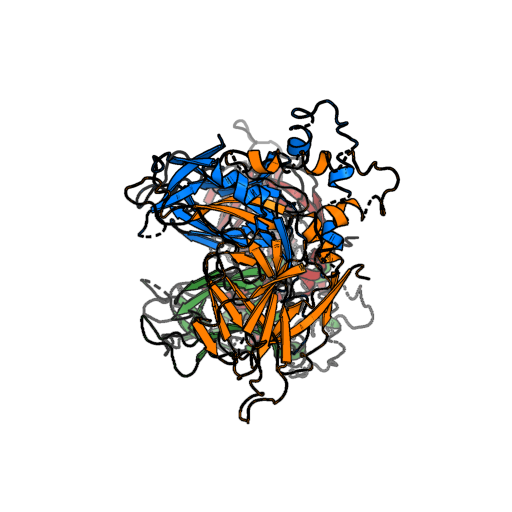4.884 1.00 71.42 219 TYR D C 1
ATOM 7012 O O . TYR D 1 219 ? 15.120 37.772 35.268 1.00 69.82 219 TYR D O 1
ATOM 7021 N N . ARG D 1 220 ? 15.936 39.173 33.672 1.00 72.82 220 ARG D N 1
ATOM 7022 C CA . ARG D 1 220 ? 14.958 38.858 32.626 1.00 75.57 220 ARG D CA 1
ATOM 7023 C C . ARG D 1 220 ? 15.436 37.637 31.814 1.00 81.80 220 ARG D C 1
ATOM 7024 O O . ARG D 1 220 ? 16.637 37.505 31.553 1.00 79.84 220 ARG D O 1
ATOM 7032 N N . GLY D 1 221 ? 14.492 36.787 31.398 1.00 81.84 221 GLY D N 1
ATOM 7033 C CA . GLY D 1 221 ? 14.767 35.600 30.590 1.00 83.32 221 GLY D CA 1
ATOM 7034 C C . GLY D 1 221 ? 15.218 35.875 29.159 1.00 92.21 221 GLY D C 1
ATOM 7035 O O . GLY D 1 221 ? 14.720 35.247 28.217 1.00 93.10 221 GLY D O 1
ATOM 7036 N N . GLY D 1 222 ? 16.175 36.798 29.011 1.00 90.35 222 GLY D N 1
ATOM 7037 C CA . GLY D 1 222 ? 16.756 37.217 27.741 1.00 91.75 222 GLY D CA 1
ATOM 7038 C C . GLY D 1 222 ? 18.183 37.695 27.909 1.00 96.31 222 GLY D C 1
ATOM 7039 O O . GLY D 1 222 ? 19.056 36.906 28.295 1.00 95.02 222 GLY D O 1
ATOM 7040 N N . GLY D 1 223 ? 18.403 38.990 27.637 1.00 93.78 223 GLY D N 1
ATOM 7041 C CA . GLY D 1 223 ? 19.711 39.641 27.744 1.00 93.19 223 GLY D CA 1
ATOM 7042 C C . GLY D 1 223 ? 19.713 41.151 27.939 1.00 95.89 223 GLY D C 1
ATOM 7043 O O . GLY D 1 223 ? 20.780 41.745 28.137 1.00 95.56 223 GLY D O 1
ATOM 7044 N N . GLY D 1 224 ? 18.527 41.767 27.901 1.00 90.73 224 GLY D N 1
ATOM 7045 C CA . GLY D 1 224 ? 18.359 43.211 28.040 1.00 90.25 224 GLY D CA 1
ATOM 7046 C C . GLY D 1 224 ? 18.397 43.771 29.451 1.00 90.62 224 GLY D C 1
ATOM 7047 O O . GLY D 1 224 ? 19.285 43.428 30.238 1.00 89.48 224 GLY D O 1
ATOM 7048 N N . ALA D 1 225 ? 17.429 44.668 29.764 1.00 84.76 225 ALA D N 1
ATOM 7049 C CA . ALA D 1 225 ? 17.284 45.366 31.048 1.00 82.60 225 ALA D CA 1
ATOM 7050 C C . ALA D 1 225 ? 16.669 44.482 32.154 1.00 82.36 225 ALA D C 1
ATOM 7051 O O . ALA D 1 225 ? 15.913 43.538 31.878 1.00 81.57 225 ALA D O 1
ATOM 7053 N N . LEU D 1 226 ? 16.991 44.827 33.419 1.00 75.39 226 LEU D N 1
ATOM 7054 C CA . LEU D 1 226 ? 16.501 44.125 34.604 1.00 72.46 226 LEU D CA 1
ATOM 7055 C C . LEU D 1 226 ? 15.033 44.470 34.881 1.00 73.25 226 LEU D C 1
ATOM 7056 O O . LEU D 1 226 ? 14.623 45.628 34.706 1.00 74.46 226 LEU D O 1
ATOM 7061 N N . LEU D 1 227 ? 14.250 43.457 35.313 1.00 64.33 227 LEU D N 1
ATOM 7062 C CA . LEU D 1 227 ? 12.833 43.586 35.660 1.00 62.40 227 LEU D CA 1
ATOM 7063 C C . LEU D 1 227 ? 12.635 44.640 36.747 1.00 66.30 227 LEU D C 1
ATOM 7064 O O . LEU D 1 227 ? 13.422 44.704 37.696 1.00 65.15 227 LEU D O 1
ATOM 7069 N N . LYS D 1 228 ? 11.599 45.481 36.591 1.00 63.34 228 LYS D N 1
ATOM 7070 C CA . LYS D 1 228 ? 11.282 46.547 37.541 1.00 62.62 228 LYS D CA 1
ATOM 7071 C C . LYS D 1 228 ? 10.710 45.948 38.834 1.00 63.46 228 LYS D C 1
ATOM 7072 O O . LYS D 1 228 ? 11.043 46.434 39.924 1.00 63.70 228 LYS D O 1
ATOM 7078 N N . THR D 1 229 ? 9.866 44.885 38.712 1.00 55.84 229 THR D N 1
ATOM 7079 C CA . THR D 1 229 ? 9.321 44.161 39.858 1.00 53.49 229 THR D CA 1
ATOM 7080 C C . THR D 1 229 ? 10.115 42.825 39.970 1.00 54.82 229 THR D C 1
ATOM 7081 O O . THR D 1 229 ? 10.183 42.065 38.993 1.00 54.02 229 THR D O 1
ATOM 7085 N N . PRO D 1 230 ? 10.757 42.542 41.132 1.00 48.96 230 PRO D N 1
ATOM 7086 C CA . PRO D 1 230 ? 11.480 41.262 41.277 1.00 46.53 230 PRO D CA 1
ATOM 7087 C C . PRO D 1 230 ? 10.507 40.086 41.273 1.00 47.59 230 PRO D C 1
ATOM 7088 O O . PRO D 1 230 ? 9.382 40.227 41.752 1.00 48.70 230 PRO D O 1
ATOM 7092 N N . ARG D 1 231 ? 10.899 38.958 40.673 1.00 42.38 231 ARG D N 1
ATOM 7093 C CA . ARG D 1 231 ? 10.045 37.749 40.637 1.00 40.74 231 ARG D CA 1
ATOM 7094 C C . ARG D 1 231 ? 10.710 36.634 41.462 1.00 40.37 231 ARG D C 1
ATOM 7095 O O . ARG D 1 231 ? 11.937 36.641 41.642 1.00 37.68 231 ARG D O 1
ATOM 7103 N N . SER D 1 232 ? 9.895 35.699 41.972 1.00 35.93 232 SER D N 1
ATOM 7104 C CA . SER D 1 232 ? 10.361 34.626 42.844 1.00 34.90 232 SER D CA 1
ATOM 7105 C C . SER D 1 232 ? 9.889 33.253 42.394 1.00 40.53 232 SER D C 1
ATOM 7106 O O . SER D 1 232 ? 8.802 33.131 41.839 1.00 40.99 232 SER D O 1
ATOM 7109 N N . THR D 1 233 ? 10.687 32.212 42.693 1.00 37.09 233 THR D N 1
ATOM 7110 C CA . THR D 1 233 ? 10.347 30.807 42.404 1.00 36.09 233 THR D CA 1
ATOM 7111 C C . THR D 1 233 ? 10.899 29.955 43.566 1.00 38.35 233 THR D C 1
ATOM 7112 O O . THR D 1 233 ? 11.915 30.300 44.164 1.00 37.08 233 THR D O 1
ATOM 7116 N N . SER D 1 234 ? 10.206 28.879 43.913 1.00 34.61 234 SER D N 1
ATOM 7117 C CA . SER D 1 234 ? 10.569 28.126 45.085 1.00 33.36 234 SER D CA 1
ATOM 7118 C C . SER D 1 234 ? 10.652 26.639 44.887 1.00 37.93 234 SER D C 1
ATOM 7119 O O . SER D 1 234 ? 10.190 26.103 43.895 1.00 39.73 234 SER D O 1
ATOM 7122 N N . HIS D 1 235 ? 11.255 25.976 45.876 1.00 34.17 235 HIS D N 1
ATOM 7123 C CA . HIS D 1 235 ? 11.341 24.535 46.011 1.00 33.10 235 HIS D CA 1
ATOM 7124 C C . HIS D 1 235 ? 11.591 24.204 47.470 1.00 36.88 235 HIS D C 1
ATOM 7125 O O . HIS D 1 235 ? 12.404 24.866 48.118 1.00 36.54 235 HIS D O 1
ATOM 7132 N N . THR D 1 236 ? 10.893 23.192 47.989 1.00 33.11 236 THR D N 1
ATOM 7133 C CA . THR D 1 236 ? 11.109 22.707 49.359 1.00 31.91 236 THR D CA 1
ATOM 7134 C C . THR D 1 236 ? 12.513 22.057 49.441 1.00 34.52 236 THR D C 1
ATOM 7135 O O . THR D 1 236 ? 13.027 21.527 48.448 1.00 33.26 236 THR D O 1
ATOM 7139 N N . ILE D 1 237 ? 13.124 22.119 50.615 1.00 30.31 237 ILE D N 1
ATOM 7140 C CA . ILE D 1 237 ? 14.437 21.539 50.843 1.00 29.04 237 ILE D CA 1
ATOM 7141 C C . ILE D 1 237 ? 14.534 21.041 52.296 1.00 30.77 237 ILE D C 1
ATOM 7142 O O . ILE D 1 237 ? 14.060 21.706 53.217 1.00 28.90 237 ILE D O 1
ATOM 7147 N N . TYR D 1 238 ? 15.160 19.870 52.487 1.00 26.79 238 TYR D N 1
ATOM 7148 C CA . TYR D 1 238 ? 15.422 19.391 53.815 1.00 26.83 238 TYR D CA 1
ATOM 7149 C C . TYR D 1 238 ? 16.862 19.704 54.141 1.00 34.02 238 TYR D C 1
ATOM 7150 O O . TYR D 1 238 ? 17.773 19.224 53.459 1.00 33.06 238 TYR D O 1
ATOM 7159 N N . ILE D 1 239 ? 17.090 20.462 55.208 1.00 33.76 239 ILE D N 1
ATOM 7160 C CA . ILE D 1 239 ? 18.470 20.760 55.577 1.00 34.05 239 ILE D CA 1
ATOM 7161 C C . ILE D 1 239 ? 18.854 19.919 56.809 1.00 38.21 239 ILE D C 1
ATOM 7162 O O . ILE D 1 239 ? 18.180 19.975 57.824 1.00 37.64 239 ILE D O 1
ATOM 7167 N N . GLY D 1 240 ? 19.929 19.144 56.677 1.00 35.44 240 GLY D N 1
ATOM 7168 C CA . GLY D 1 240 ? 20.475 18.320 57.745 1.00 35.74 240 GLY D CA 1
ATOM 7169 C C . GLY D 1 240 ? 21.597 19.090 58.403 1.00 41.89 240 GLY D C 1
ATOM 7170 O O . GLY D 1 240 ? 22.354 19.790 57.715 1.00 40.61 240 GLY D O 1
ATOM 7171 N N . GLY D 1 241 ? 21.678 18.985 59.726 1.00 40.36 241 GLY D N 1
ATOM 7172 C CA . GLY D 1 241 ? 22.667 19.676 60.543 1.00 41.98 241 GLY D CA 1
ATOM 7173 C C . GLY D 1 241 ? 24.079 19.564 60.014 1.00 50.57 241 GLY D C 1
ATOM 7174 O O . GLY D 1 241 ? 24.454 18.548 59.409 1.00 47.87 241 GLY D O 1
ATOM 7175 N N . ALA D 1 242 ? 24.849 20.655 60.203 1.00 53.75 242 ALA D N 1
ATOM 7176 C CA . ALA D 1 242 ? 26.240 20.777 59.766 1.00 56.27 242 ALA D CA 1
ATOM 7177 C C . ALA D 1 242 ? 27.118 19.630 60.341 1.00 67.61 242 ALA D C 1
ATOM 7178 O O . ALA D 1 242 ? 26.954 19.251 61.514 1.00 68.34 242 ALA D O 1
ATOM 7180 N N . PRO D 1 243 ? 28.013 19.033 59.510 1.00 67.34 243 PRO D N 1
ATOM 7181 C CA . PRO D 1 243 ? 28.872 17.950 60.024 1.00 74.27 243 PRO D CA 1
ATOM 7182 C C . PRO D 1 243 ? 30.029 18.497 60.865 1.00 115.75 243 PRO D C 1
ATOM 7183 O O . PRO D 1 243 ? 30.143 18.191 62.048 1.00 85.62 243 PRO D O 1
#

InterPro domains:
  IPR027824 Domain of unknown function DUF4469 with IG-like fold [PF14734] (132-232)
  IPR027824 Domain of unknown function DUF4469 with IG-like fold [cd12843] (133-239)
  IPR049893 Bvu_2165-like, IHF-HU-like DNA-binding domain [PF14848] (5-125)
  IPR049893 Bvu_2165-like, IHF-HU-like DNA-binding domain [cd13833] (22-116)

B-factor: mean 50.05, std 17.04, range [25.05, 142.86]

Secondary structure (DSSP, 8-state):
-EEEEEEEEE---EEEEEPP--EE-HHHHHH---S-TTS-S---HHHH--HHHHHH----EEE-SSEEEEEEEES--GGGS--TTT-EEEEEEEE-HHHHHHHHTEEEEEEEE-SSS-EEEEEEETTT---SSEEETTSEEEEEEES-----SSTT-EEEEE-TTT-PEEEPP----EEETTEEEEEPPTTPPSEE--EEEE---SSSSSPPSS-EEEE---EEEPP-/--SEEEEEEEEE---EEEEE----EE-HHHHHH---S-TTS-S---HHHH--HHHHHH----EEE-SSEEEEEEEESB-BTTB--TTT-EEEEEEEE-HHHHHHHHTEEEEEEEE-SSS-EEEEEEETTT---SSEEETTSEEEEEEES-----SSTT-EEEEE-TTT--EEEPP----EE-SSEEEEE--TTPPSEE--EEEE-PPSSSSPPPSS-EEEE---EEEPPP-/--EEEEEEE-----BEEE----EE-HHHHHH--TT--SS-S---HHHH--HHHHHH----EEE-SSEEEEEEEES-BBTTB--TTT-EEEEEEEE-HHHHHHHHTEEEEEEEE-SSS-EEEEEEETTT---SSEEETTSEEEEEEES-----SSTT-EEEEE-TTT--EEEPP----EEETTEEEEEPPTTPPSEE--EEEE---SSS-PPPSS-EEEE---EEEPP-/--SEEEEEEEEE---EEEEE----EE-HHHHHH---S-TTS-S---HHHH--HHHHHH----EEE-SSEEEEEEEESB-GGGS--TTT-EEEEEEEE-HHHHHHHHTEEEEEEEE-SSS-EEEEEEETTT---SSEEETTSEEEEEEES-----SSTT-EEEEE-TTT--EEEPP----EEETTEEEEEPPTTPPSEE--EEEE---SSSSSPPSS-EEEE---EEEPP-

Radius of gyration: 33.19 Å; Cα contacts (8 Å, |Δi|>4): 2279; chains: 4; bounding box: 67×113×88 Å

Organism: Phocaeicola vulgatus (strain ATCC 8482 / DSM 1447 / JCM 5826 / CCUG 4940 / NBRC 14291 / NCTC 11154) (NCBI:txid435590)

Sequence (917 aa):
KNVLKAWLVDNTDKIFQLETTRSIDKEIILDRVAKNPGVRRETALGIELEEEVVAEALNGESVNTGLFRGVAQFRRGVAKQNAWDDAATNSIYVSLTQGKALREAIKDTRVDVLGERPTKFYIGSGQDATTRATDFSATAGRNFTLFGKNLTVAGTDPSVGVTLASAATGTVTKIDNDIVLNEPSRLIILLPASLEDGEYLTVTTQYRGGGGALLKTPRSTSHTIYIGGAPGAKNVLKAWLVDNTDKIFQLETTRSSIDKEIILDRVAKNPGVRRETALGIELEEEVVAEALNGESVNNTGLFRGVAQFRGVAKQNAWDAATTNSIYVSLTQGKALREAIKDTRVDVLGERPTKFYIGSGQDATTRATDFSATAGRRNFTLFGKNLTVAGTDPSVGVTLASAATGTVTKIDNDIVLNEPSRLIILLPASLEDGEYLTVTTQYRGGGGALLKTPRSTSHTIYIGGAPEAKNVLKAWLVDTDKIFQLETTRSIDKEIILDRVAKNPGVRRETALGIELEEEVVAEALNGESVNNTGLFRGVAQQFRGVAKQNAWDAATNSIYVSLTQGKALREAIKDTRVDVLGERRPTKFYIGSGQQDATTRATDFSATAGRNFTLFGKNLTVAGTDPSVGVTLASAATGTVTKIDNDIVLNEPSRLIILLPASLEDGEYLTVTTQYRGGGGALLKTPRSTSHTIYIGGAPGAKNVLKAWLVDNTDKIFQLETTRSIDKEEIILDRVAKNPGVRRRETALGIELLEEVVAEALNGESVNTGLFRGVAQFRGVAKQNAWDAATNSIYVSLTQGKALREAIKDTRVDVLGERPTKFYIGSGQDATTRATDFSATAGRRNFTLFGKNLTVAGTTDPSVGVTLASAATGTVTKIDDNDIVLNEPSRLIILLPASLEDGEYLTVTTQYRGGGGALLKTPRSTSHTIYIGGAP